Protein AF-0000000077152726 (afdb_homodimer)

Solvent-accessible surface area (backbone atoms only — not comparable to full-atom values): 45056 Å² total; per-residue (Å²): 130,84,81,87,76,88,81,65,41,64,75,87,70,64,60,64,58,38,46,31,37,26,36,18,49,18,48,16,18,47,33,14,46,52,42,18,42,53,53,71,42,47,50,39,32,34,18,53,47,80,69,77,20,60,60,42,39,70,39,42,46,21,32,32,38,37,67,26,73,54,36,36,68,71,53,45,87,61,44,48,67,58,54,42,49,39,49,34,57,55,3,69,67,52,33,34,62,68,39,37,52,54,49,44,69,38,24,28,56,40,53,54,54,35,40,78,50,69,33,58,50,68,27,74,41,32,35,34,55,52,94,57,69,30,15,27,14,27,74,85,38,45,31,27,13,48,52,47,41,52,25,50,50,53,43,36,58,75,67,66,49,47,34,28,48,46,21,34,74,76,37,64,35,55,50,95,86,51,36,37,45,26,35,30,34,41,39,92,89,43,74,49,72,32,36,17,55,23,40,34,38,16,41,32,25,34,51,47,19,64,67,62,38,36,73,52,36,54,91,52,57,84,52,55,39,52,43,49,78,78,22,51,26,63,38,47,53,40,38,43,76,66,50,37,25,75,34,58,68,62,27,60,35,44,37,37,47,18,33,59,89,55,94,60,46,40,71,50,48,54,38,49,39,25,42,31,29,43,53,26,41,63,60,16,38,65,81,68,34,74,50,42,42,47,69,58,43,25,51,50,42,62,66,64,74,51,98,35,35,32,41,40,39,19,41,63,34,46,75,68,30,49,53,51,58,55,41,41,72,74,65,53,52,46,74,12,78,39,63,54,54,30,19,60,75,71,67,28,35,39,70,35,33,50,52,36,44,52,52,49,36,51,18,28,75,66,72,47,31,81,90,55,65,50,87,64,39,51,89,34,57,60,82,41,68,46,30,38,36,33,63,25,31,60,22,33,55,44,31,35,16,22,33,30,50,50,77,66,16,38,28,18,24,82,85,68,42,70,38,48,39,35,29,37,21,33,39,21,26,22,39,56,34,21,69,30,71,51,65,22,44,62,57,27,37,12,44,39,35,6,31,41,30,13,48,44,46,44,36,52,65,72,66,66,118,132,82,78,89,76,87,81,65,40,63,76,88,69,66,60,64,58,38,46,30,37,28,36,17,47,19,48,16,18,47,33,14,47,52,42,18,42,54,53,70,42,48,48,41,33,35,18,54,48,80,71,79,19,59,61,42,39,70,37,41,48,22,33,32,37,38,66,26,73,54,38,34,69,71,54,44,88,64,46,48,68,58,53,44,50,40,49,33,57,55,3,70,68,52,33,34,63,66,40,37,50,55,48,45,69,38,24,26,57,40,52,54,53,37,38,77,49,67,34,57,52,68,28,73,40,34,35,34,56,51,96,57,70,28,15,26,14,27,73,86,38,46,33,29,14,49,51,45,40,52,25,50,52,54,42,35,56,74,67,66,48,47,35,28,47,45,20,34,75,76,37,64,35,54,49,95,87,51,35,36,45,26,36,31,35,41,39,92,90,43,74,50,70,33,36,17,54,23,40,35,38,17,40,32,24,35,51,47,20,63,66,61,38,37,72,52,36,54,92,54,55,84,51,54,37,50,44,48,80,78,22,52,26,61,38,47,53,40,37,43,75,66,48,37,25,76,33,56,67,64,27,59,37,46,37,37,46,18,33,59,89,57,93,61,45,42,71,50,48,53,38,49,38,25,43,30,28,43,51,26,43,62,62,15,36,64,81,68,34,76,51,43,43,46,69,58,44,24,51,51,42,61,66,63,74,50,99,36,36,32,41,40,39,19,41,64,34,46,74,70,30,48,52,50,58,57,42,41,72,74,65,52,52,47,72,12,80,38,64,53,53,32,19,62,74,71,66,28,36,38,68,35,33,51,51,37,45,53,52,48,33,50,17,32,77,65,70,49,30,80,89,55,64,51,86,64,39,50,88,34,58,61,81,41,68,44,32,37,35,32,62,25,31,59,21,33,54,45,31,35,17,20,34,32,50,50,76,64,15,38,27,20,23,83,84,71,41,72,39,50,39,37,28,38,22,33,40,21,26,21,40,57,33,22,69,30,71,50,64,21,45,63,56,28,37,11,44,39,35,6,31,42,30,14,48,44,48,45,37,52,66,70,66,66,117

Secondary structure (DSSP, 8-state):
-PPP---PPPGGG--SEEEEEEE--BHHHHHHHHHHHHTT--EEEE-SSSS-BGGGGG--S-EE-SS-HHHHHTT----HHHHHHHHHHHTTT-S-HHHHHHHHHHHHHHHHHHHHTT----EEE--TT-SS--EEE-TT---HHHHHHHHHHHHHHHHT--EE-S-EEEEEEE-TTS-EEEEEEEETTEEEEEEEEEEEE-----TT-HHHHHHH-GGGTT--B-S-TT-S-HHHHHHHHTTBPEE-TT-EEEEEEEE-SSSS-EE--THHHHTT-EEE-TTS---S-TTS-HHHHHHHHHHT-SS-EEEEEEHHHHTT-THHHHHHHTT--EEESSHHHHHHHHT--HHHHHHHHHHHHHHHHHT--TTT---SS-S--S-SSSEEEEEEEEEEEEE--EEEB-TT-EEEBTTS-EEEEEEE-GGGEESSSTTSPPTTHHHHHHHHHHHHHHHHHHHHHTT--/-PPP---PPPGGG--SEEEEEEE--BHHHHHHHHHHHHTT--EEEE-SSSS-BGGGGG--S-EE-SS-HHHHHTT----HHHHHHHHHHHTTT-S-HHHHHHHHHHHHHHHHHHHHTT----EEE--TT-SS--EEE-TT---HHHHHHHHHHHHHHHHT--EE-S-EEEEEEE-TTS-EEEEEEEETTEEEEEEEEEEEE-----TT-HHHHHHH-GGGTT--B-S-TT-S-HHHHHHHHTTBPEE-TT-EEEEEEEE-SSSS-EE--THHHHTT-EEE-TTS---S-TTS-HHHHHHHHHHT-SS-EEEEEEHHHHTT-THHHHHHHTT--EEESSHHHHHHHHT--HHHHHHHHHHHHHHHHHT--TTT---SS-S--S-SSSEEEEEEEEEEEEE--EEEB-TT-EEEBTTS-EEEEEEE-GGGEESSSTTSPPTTHHHHHHHHHHHHHHHHHHHHHTT--

Radius of gyration: 30.77 Å; Cα contacts (8 Å, |Δi|>4): 2423; chains: 2; bounding box: 74×89×62 Å

pLDDT: mean 97.27, std 4.06, range [39.5, 98.94]

Nearest PDB structures (foldseek):
  1ksu-assembly1_A  TM=9.769E-01  e=1.060E-60  Shewanella frigidimarina
  1q9i-assembly1_A  TM=9.826E-01  e=8.403E-60  Shewanella frigidimarina
  1p2e-assembly1_A  TM=9.762E-01  e=4.092E-59  Shewanella frigidimarina
  1d4c-assembly3_C  TM=9.212E-01  e=1.191E-55  Shewanella oneidensis
  1d4c-assembly2_B  TM=9.168E-01  e=5.134E-55  Shewanella oneidensis

Organism: Lactobacillus delbrueckii subsp. bulgaricus (strain ATCC 11842 / DSM 20081 / BCRC 10696 / JCM 1002 / NBRC 13953 / NCIMB 11778 / NCTC 12712 / WDCM 00102 / Lb 14) (NCBI:txid390333)

Foldseek 3Di:
DDPDDFDADDPVPADQEWQEEEEAQALLRLLLQLLLVVVPTQYAYEAQAPDHHFCLLQAFAAAFAAPAPLCVVVVHHGDLVLVLVLLCVLQVVQFPSQLQSLLHVCLRVLQVVLVVLVQHQNDWFDFFSHPDTGGTHDPQSGGRRNSSSSSSSVSCVVSVHHYHYSKDWQAFDADPVLATFWTWIQHPVGIDTHGYNFYEYAQAAQLQALPLCCVQPVVQSPFAEQGDNSRRLSSQVRQVVSFFDWPPSNQFAWAFFWFDPDPHIGDDHRRLVRQEKAKAAQQLAGFEQSRHFRVVNQVRQVVVVDQGIKIKAFVSSCSNRVVVVVCVVVPQKAKDQDLQRSSVVVNHNSVSNVVRLVLSLVCLVVCHNPPHGHNGSSPDGHDHDTMMMGGGHIGGYAGQMATEAGSLQFGAHPVRDGSHNYGYFARNHHRHRRSGRIRNSRSSRSNSVSSSPSVSSSCSSVVVD/DDDDDFDADDPVPADQEWQEEEEAQALLRLLLQLLLVVVPTQYAYEAQAPDHHFCLLQAFAAAFAAPAPLCVVVVHHGDLVLVLVLLCVLQVVQFPSQLSSLLHVCLRVLQVVLVVLVQHQNDWFDFFSHPDTGGTHDPQSGGRRNSSSSSSSVSCVVSVHHYHYSKDWQAFDADPVLATFWTWIQHPVGIDTHGYNFYEYAQAAQLQALVLCCVQPVVQSPFAEQGDNSRRLSSQVRQVVSFFDWPPSNQFAWAFFWFDPDPHIGDDHRRLVRQEKAKAAQQLAGFEQSRHFRVVNQVRQVVSVDQGIKIKAFPSSCSNRVVVVVCVVVPQKQKDQDLQRSSVVVNHNSVSNVVRLVLSLVCLVVCHDPPHGHNGSSPDGHDHDTMMMGGGHIGGYAGQMATEAGSLQFGAHPVRDGSHNYGYFARNHHRHRRSGRIRNSRSSRSNSVSSSPSVSSSCSSVVVD

InterPro domains:
  IPR003953 FAD-dependent oxidoreductase 2, FAD-binding domain [PF00890] (19-443)
  IPR010960 Flavocytochrome c [TIGR01813] (19-454)
  IPR027477 Succinate dehydrogenase/fumarate reductase flavoprotein, catalytic domain superfamily [G3DSA:3.90.700.10] (252-399)
  IPR027477 Succinate dehydrogenase/fumarate reductase flavoprotein, catalytic domain superfamily [SSF56425] (250-398)
  IPR036188 FAD/NAD(P)-binding domain superfamily [G3DSA:3.50.50.60] (18-457)
  IPR036188 FAD/NAD(P)-binding domain superfamily [SSF51905] (13-463)
  IPR050315 FAD-dependent oxidoreductase 2 [PTHR43400] (15-461)

Structure (mmCIF, N/CA/C/O backbone):
data_AF-0000000077152726-model_v1
#
loop_
_entity.id
_entity.type
_entity.pdbx_description
1 polymer 'Putative fumarate reductase (Flavoprotein)'
#
loop_
_atom_site.group_PDB
_atom_site.id
_atom_site.type_symbol
_atom_site.label_atom_id
_atom_site.label_alt_id
_atom_site.label_comp_id
_atom_site.label_asym_id
_atom_site.label_entity_id
_atom_site.label_seq_id
_atom_site.pdbx_PDB_ins_code
_atom_site.Cartn_x
_atom_site.Cartn_y
_atom_site.Cartn_z
_atom_site.occupancy
_atom_site.B_iso_or_equiv
_atom_site.auth_seq_id
_atom_site.auth_comp_id
_atom_site.auth_asym_id
_atom_site.auth_atom_id
_atom_site.pdbx_PDB_model_num
ATOM 1 N N . MET A 1 1 ? 2.008 -30.609 17.375 1 41.25 1 MET A N 1
ATOM 2 C CA . MET A 1 1 ? 0.814 -29.781 17.547 1 41.25 1 MET A CA 1
ATOM 3 C C . MET A 1 1 ? -0.25 -30.141 16.516 1 41.25 1 MET A C 1
ATOM 5 O O . MET A 1 1 ? 0.068 -30.422 15.359 1 41.25 1 MET A O 1
ATOM 9 N N . ALA A 1 2 ? -1.41 -30.234 16.922 1 55.06 2 ALA A N 1
ATOM 10 C CA . ALA A 1 2 ? -2.52 -30.734 16.109 1 55.06 2 ALA A CA 1
ATOM 11 C C . ALA A 1 2 ? -2.828 -29.781 14.953 1 55.06 2 ALA A C 1
ATOM 13 O O . ALA A 1 2 ? -2.805 -28.562 15.117 1 55.06 2 ALA A O 1
ATOM 14 N N . LYS A 1 3 ? -2.812 -30.344 13.57 1 79 3 LYS A N 1
ATOM 15 C CA . LYS A 1 3 ? -3.18 -29.578 12.375 1 79 3 LYS A CA 1
ATOM 16 C C . LYS A 1 3 ? -4.516 -28.875 12.562 1 79 3 LYS A C 1
ATOM 18 O O . LYS A 1 3 ? -5.453 -29.438 13.133 1 79 3 LYS A O 1
ATOM 23 N N . TYR A 1 4 ? -4.621 -27.656 12.234 1 91.62 4 TYR A N 1
ATOM 24 C CA . TYR A 1 4 ? -5.832 -26.859 12.352 1 91.62 4 TYR A CA 1
ATOM 25 C C . TYR A 1 4 ? -6.953 -27.438 11.5 1 91.62 4 TYR A C 1
ATOM 27 O O . TYR A 1 4 ? -6.727 -27.859 10.359 1 91.62 4 TYR A O 1
ATOM 35 N N . GLU A 1 5 ? -8.07 -27.609 12.164 1 93.62 5 GLU A N 1
ATOM 36 C CA . GLU A 1 5 ? -9.266 -28.047 11.453 1 93.62 5 GLU A CA 1
ATOM 37 C C . GLU A 1 5 ? -10.398 -27.031 11.617 1 93.62 5 GLU A C 1
ATOM 39 O O . GLU A 1 5 ? -10.844 -26.766 12.734 1 93.62 5 GLU A O 1
ATOM 44 N N . PHE A 1 6 ? -10.836 -26.484 10.555 1 96.88 6 PHE A N 1
ATOM 45 C CA . PHE A 1 6 ? -11.945 -25.547 10.555 1 96.88 6 PHE A CA 1
ATOM 46 C C . PHE A 1 6 ? -13.281 -26.281 10.594 1 96.88 6 PHE A C 1
ATOM 48 O O . PHE A 1 6 ? -13.492 -27.234 9.859 1 96.88 6 PHE A O 1
ATOM 55 N N . LYS A 1 7 ? -14.234 -25.844 11.539 1 95.31 7 LYS A N 1
ATOM 56 C CA . LYS A 1 7 ? -15.57 -26.422 11.609 1 95.31 7 LYS A CA 1
ATOM 57 C C . LYS A 1 7 ? -16.594 -25.531 10.906 1 95.31 7 LYS A C 1
ATOM 59 O O . LYS A 1 7 ? -16.906 -24.438 11.391 1 95.31 7 LYS A O 1
ATOM 64 N N . SER A 1 8 ? -17.047 -26 9.773 1 97.88 8 SER A N 1
ATOM 65 C CA . SER A 1 8 ? -18.094 -25.281 9.047 1 97.88 8 SER A CA 1
ATOM 66 C C . SER A 1 8 ? -19.359 -25.172 9.883 1 97.88 8 SER A C 1
ATOM 68 O O . SER A 1 8 ? -19.578 -25.938 10.82 1 97.88 8 SER A O 1
ATOM 70 N N . SER A 1 9 ? -20.188 -24.188 9.531 1 97.81 9 SER A N 1
ATOM 71 C CA . SER A 1 9 ? -21.453 -23.969 10.234 1 97.81 9 SER A CA 1
ATOM 72 C C . SER A 1 9 ? -22.516 -24.969 9.805 1 97.81 9 SER A C 1
ATOM 74 O O . SER A 1 9 ? -22.609 -25.312 8.625 1 97.81 9 SER A O 1
ATOM 76 N N . PRO A 1 10 ? -23.281 -25.438 10.852 1 96.5 10 PRO A N 1
ATOM 77 C CA . PRO A 1 10 ? -24.422 -26.281 10.469 1 96.5 10 PRO A CA 1
ATOM 78 C C . PRO A 1 10 ? -25.453 -25.547 9.617 1 96.5 10 PRO A C 1
ATOM 80 O O . PRO A 1 10 ? -25.719 -24.359 9.852 1 96.5 10 PRO A O 1
ATOM 83 N N . ILE A 1 11 ? -26 -26.25 8.688 1 96.5 11 ILE A N 1
ATOM 84 C CA . ILE A 1 11 ? -26.875 -25.688 7.684 1 96.5 11 ILE A CA 1
ATOM 85 C C . ILE A 1 11 ? -28.094 -25.047 8.367 1 96.5 11 ILE A C 1
ATOM 87 O O . ILE A 1 11 ? -28.672 -24.094 7.852 1 96.5 11 ILE A O 1
ATOM 91 N N . ASP A 1 12 ? -28.562 -25.453 9.508 1 95.31 12 ASP A N 1
ATOM 92 C CA . ASP A 1 12 ? -29.75 -24.984 10.211 1 95.31 12 ASP A CA 1
ATOM 93 C C . ASP A 1 12 ? -29.531 -23.578 10.773 1 95.31 12 ASP A C 1
ATOM 95 O O . ASP A 1 12 ? -30.484 -22.906 11.172 1 95.31 12 ASP A O 1
ATOM 99 N N . LEU A 1 13 ? -28.312 -23.125 10.742 1 96.56 13 LEU A N 1
ATOM 100 C CA . LEU A 1 13 ? -27.984 -21.812 11.305 1 96.56 13 LEU A CA 1
ATOM 101 C C . LEU A 1 13 ? -28.047 -20.734 10.227 1 96.56 13 LEU A C 1
ATOM 103 O O . LEU A 1 13 ? -27.812 -19.562 10.508 1 96.56 13 LEU A O 1
ATOM 107 N N . VAL A 1 14 ? -28.375 -21.141 9.039 1 97.94 14 VAL A N 1
ATOM 108 C CA . VAL A 1 14 ? -28.484 -20.156 7.965 1 97.94 14 VAL A CA 1
ATOM 109 C C . VAL A 1 14 ? -29.562 -19.125 8.32 1 97.94 14 VAL A C 1
ATOM 111 O O . VAL A 1 14 ? -30.703 -19.484 8.617 1 97.94 14 VAL A O 1
ATOM 114 N N . ASN A 1 15 ? -29.188 -17.828 8.344 1 97.56 15 ASN A N 1
ATOM 115 C CA . ASN A 1 15 ? -30.172 -16.75 8.516 1 97.56 15 ASN A CA 1
ATOM 116 C C . ASN A 1 15 ? -30.969 -16.516 7.238 1 97.56 15 ASN A C 1
ATOM 118 O O . ASN A 1 15 ? -30.484 -16.766 6.137 1 97.56 15 ASN A O 1
ATOM 122 N N . PRO A 1 16 ? -32.188 -16.062 7.395 1 97.69 16 PRO A N 1
ATOM 123 C CA . PRO A 1 16 ? -33 -15.781 6.215 1 97.69 16 PRO A CA 1
ATOM 124 C C . PRO A 1 16 ? -32.438 -14.664 5.34 1 97.69 16 PRO A C 1
ATOM 126 O O . PRO A 1 16 ? -32.812 -14.562 4.164 1 97.69 16 PRO A O 1
ATOM 129 N N . SER A 1 17 ? -31.641 -13.836 5.992 1 98.44 17 SER A N 1
ATOM 130 C CA . SER A 1 17 ? -31.109 -12.719 5.223 1 98.44 17 SER A CA 1
ATOM 131 C C . SER A 1 17 ? -29.734 -12.312 5.719 1 98.44 17 SER A C 1
ATOM 133 O O . SER A 1 17 ? -29.422 -12.445 6.906 1 98.44 17 SER A O 1
ATOM 135 N N . TYR A 1 18 ? -28.859 -11.852 4.871 1 98.69 18 TYR A N 1
ATOM 136 C CA . TYR A 1 18 ? -27.547 -11.258 5.113 1 98.69 18 TYR A CA 1
ATOM 137 C C . TYR A 1 18 ? -27.375 -9.961 4.328 1 98.69 18 TYR A C 1
ATOM 139 O O . TYR A 1 18 ? -28.141 -9.695 3.391 1 98.69 18 TYR A O 1
ATOM 147 N N . ASP A 1 19 ? -26.438 -9.047 4.773 1 98.56 19 ASP A N 1
ATOM 148 C CA . ASP A 1 19 ? -26.047 -7.941 3.904 1 98.56 19 ASP A CA 1
ATOM 149 C C . ASP A 1 19 ? -25.406 -8.453 2.615 1 98.56 19 ASP A C 1
ATOM 151 O O . ASP A 1 19 ? -25.75 -7.996 1.522 1 98.56 19 ASP A O 1
ATOM 155 N N . LEU A 1 20 ? -24.516 -9.453 2.799 1 98.25 20 LEU A N 1
ATOM 156 C CA . LEU A 1 20 ? -23.719 -9.969 1.7 1 98.25 20 LEU A CA 1
ATOM 157 C C . LEU A 1 20 ? -23.594 -11.492 1.784 1 98.25 20 LEU A C 1
ATOM 159 O O . LEU A 1 20 ? -23.391 -12.047 2.867 1 98.25 20 LEU A O 1
ATOM 163 N N . VAL A 1 21 ? -23.688 -12.141 0.651 1 98.88 21 VAL A N 1
ATOM 164 C CA . VAL A 1 21 ? -23.406 -13.57 0.548 1 98.88 21 VAL A CA 1
ATOM 165 C C . VAL A 1 21 ? -22.234 -13.805 -0.403 1 98.88 21 VAL A C 1
ATOM 167 O O . VAL A 1 21 ? -22.141 -13.156 -1.446 1 98.88 21 VAL A O 1
ATOM 170 N N . VAL A 1 22 ? -21.328 -14.633 -0.011 1 98.94 22 VAL A N 1
ATOM 171 C CA . VAL A 1 22 ? -20.188 -15.023 -0.832 1 98.94 22 VAL A CA 1
ATOM 172 C C . VAL A 1 22 ? -20.344 -16.484 -1.258 1 98.94 22 VAL A C 1
ATOM 174 O O . VAL A 1 22 ? -20.625 -17.359 -0.427 1 98.94 22 VAL A O 1
ATOM 177 N N . ILE A 1 23 ? -20.234 -16.75 -2.551 1 98.94 23 ILE A N 1
ATOM 178 C CA . ILE A 1 23 ? -20.328 -18.109 -3.068 1 98.94 23 ILE A CA 1
ATOM 179 C C . ILE A 1 23 ? -18.938 -18.625 -3.428 1 98.94 23 ILE A C 1
ATOM 181 O O . ILE A 1 23 ? -18.344 -18.203 -4.426 1 98.94 23 ILE A O 1
ATOM 185 N N . GLY A 1 24 ? -18.438 -19.594 -2.684 1 98.81 24 GLY A N 1
ATOM 186 C CA . GLY A 1 24 ? -17.094 -20.141 -2.824 1 98.81 24 GLY A CA 1
ATOM 187 C C . GLY A 1 24 ? -16.203 -19.812 -1.648 1 98.81 24 GLY A C 1
ATOM 188 O O . GLY A 1 24 ? -16.109 -18.656 -1.232 1 98.81 24 GLY A O 1
ATOM 189 N N . ALA A 1 25 ? -15.555 -20.844 -1.121 1 98.75 25 ALA A N 1
ATOM 190 C CA . ALA A 1 25 ? -14.727 -20.672 0.074 1 98.75 25 ALA A CA 1
ATOM 191 C C . ALA A 1 25 ? -13.25 -20.859 -0.25 1 98.75 25 ALA A C 1
ATOM 193 O O . ALA A 1 25 ? -12.5 -21.438 0.542 1 98.75 25 ALA A O 1
ATOM 194 N N . GLY A 1 26 ? -12.836 -20.484 -1.493 1 98.62 26 GLY A N 1
ATOM 195 C CA . GLY A 1 26 ? -11.422 -20.344 -1.805 1 98.62 26 GLY A CA 1
ATOM 196 C C . GLY A 1 26 ? -10.82 -19.062 -1.283 1 98.62 26 GLY A C 1
ATOM 197 O O . GLY A 1 26 ? -11.406 -18.391 -0.434 1 98.62 26 GLY A O 1
ATOM 198 N N . GLY A 1 27 ? -9.617 -18.766 -1.74 1 98.69 27 GLY A N 1
ATOM 199 C CA . GLY A 1 27 ? -8.922 -17.562 -1.285 1 98.69 27 GLY A CA 1
ATOM 200 C C . GLY A 1 27 ? -9.703 -16.281 -1.547 1 98.69 27 GLY A C 1
ATOM 201 O O . GLY A 1 27 ? -9.734 -15.391 -0.699 1 98.69 27 GLY A O 1
ATOM 202 N N . THR A 1 28 ? -10.328 -16.172 -2.725 1 98.88 28 THR A N 1
ATOM 203 C CA . THR A 1 28 ? -11.094 -14.992 -3.096 1 98.88 28 THR A CA 1
ATOM 204 C C . THR A 1 28 ? -12.273 -14.797 -2.154 1 98.88 28 THR A C 1
ATOM 206 O O . THR A 1 28 ? -12.469 -13.703 -1.616 1 98.88 28 THR A O 1
ATOM 209 N N . GLY A 1 29 ? -13.031 -15.859 -1.979 1 98.94 29 GLY A N 1
ATOM 210 C CA . GLY A 1 29 ? -14.227 -15.766 -1.161 1 98.94 29 GLY A CA 1
ATOM 211 C C . GLY A 1 29 ? -13.93 -15.461 0.295 1 98.94 29 GLY A C 1
ATOM 212 O O . GLY A 1 29 ? -14.594 -14.617 0.904 1 98.94 29 GLY A O 1
ATOM 213 N N . LEU A 1 30 ? -12.969 -16.156 0.857 1 98.94 30 LEU A N 1
ATOM 214 C CA . LEU A 1 30 ? -12.625 -15.945 2.26 1 98.94 30 LEU A CA 1
ATOM 215 C C . LEU A 1 30 ? -12.07 -14.547 2.482 1 98.94 30 LEU A C 1
ATOM 217 O O . LEU A 1 30 ? -12.375 -13.906 3.492 1 98.94 30 LEU A O 1
ATOM 221 N N . SER A 1 31 ? -11.242 -14.031 1.555 1 98.88 31 SER A N 1
ATOM 222 C CA . SER A 1 31 ? -10.734 -12.664 1.641 1 98.88 31 SER A CA 1
ATOM 223 C C . SER A 1 31 ? -11.875 -11.656 1.563 1 98.88 31 SER A C 1
ATOM 225 O O . SER A 1 31 ? -11.891 -10.672 2.312 1 98.88 31 SER A O 1
ATOM 227 N N . ALA A 1 32 ? -12.789 -11.867 0.612 1 98.94 32 ALA A N 1
ATOM 228 C CA . ALA A 1 32 ? -13.938 -10.969 0.455 1 98.94 32 ALA A CA 1
ATOM 229 C C . ALA A 1 32 ? -14.773 -10.922 1.731 1 98.94 32 ALA A C 1
ATOM 231 O O . ALA A 1 32 ? -15.18 -9.844 2.176 1 98.94 32 ALA A O 1
ATOM 232 N N . ALA A 1 33 ? -15.031 -12.109 2.305 1 98.94 33 ALA A N 1
ATOM 233 C CA . ALA A 1 33 ? -15.852 -12.211 3.508 1 98.94 33 ALA A CA 1
ATOM 234 C C . ALA A 1 33 ? -15.211 -11.477 4.68 1 98.94 33 ALA A C 1
ATOM 236 O O . ALA A 1 33 ? -15.875 -10.727 5.395 1 98.94 33 ALA A O 1
ATOM 237 N N . LEU A 1 34 ? -13.93 -11.719 4.879 1 98.75 34 LEU A N 1
ATOM 238 C CA . LEU A 1 34 ? -13.211 -11.086 5.977 1 98.75 34 LEU A CA 1
ATOM 239 C C . LEU A 1 34 ? -13.195 -9.57 5.805 1 98.75 34 LEU A C 1
ATOM 241 O O . LEU A 1 34 ? -13.398 -8.828 6.77 1 98.75 34 LEU A O 1
ATOM 245 N N . GLN A 1 35 ? -12.883 -9.086 4.566 1 98.69 35 GLN A N 1
ATOM 246 C CA . GLN A 1 35 ? -12.859 -7.652 4.289 1 98.69 35 GLN A CA 1
ATOM 247 C C . GLN A 1 35 ? -14.227 -7.02 4.531 1 98.69 35 GLN A C 1
ATOM 249 O O . GLN A 1 35 ? -14.32 -5.934 5.105 1 98.69 35 GLN A O 1
ATOM 254 N N . ALA A 1 36 ? -15.281 -7.656 4.043 1 98.69 36 ALA A N 1
ATOM 255 C CA . ALA A 1 36 ? -16.641 -7.152 4.25 1 98.69 36 ALA A CA 1
ATOM 256 C C . ALA A 1 36 ? -16.984 -7.098 5.734 1 98.69 36 ALA A C 1
ATOM 258 O O . ALA A 1 36 ? -17.594 -6.133 6.199 1 98.69 36 ALA A O 1
ATOM 259 N N . HIS A 1 37 ? -16.641 -8.18 6.441 1 98.44 37 HIS A N 1
ATOM 260 C CA . HIS A 1 37 ? -16.859 -8.227 7.879 1 98.44 37 HIS A CA 1
ATOM 261 C C . HIS A 1 37 ? -16.172 -7.074 8.586 1 98.44 37 HIS A C 1
ATOM 263 O O . HIS A 1 37 ? -16.734 -6.453 9.484 1 98.44 37 HIS A O 1
ATOM 269 N N . GLU A 1 38 ? -14.93 -6.797 8.211 1 97.31 38 GLU A N 1
ATOM 270 C CA . GLU A 1 38 ? -14.148 -5.691 8.758 1 97.31 38 GLU A CA 1
ATOM 271 C C . GLU A 1 38 ? -14.883 -4.363 8.594 1 97.31 38 GLU A C 1
ATOM 273 O O . GLU A 1 38 ? -14.75 -3.471 9.43 1 97.31 38 GLU A O 1
ATOM 278 N N . LEU A 1 39 ? -15.672 -4.246 7.57 1 97.81 39 LEU A N 1
ATOM 279 C CA . LEU A 1 39 ? -16.406 -3.021 7.258 1 97.81 39 LEU A CA 1
ATOM 280 C C . LEU A 1 39 ? -17.797 -3.053 7.867 1 97.81 39 LEU A C 1
ATOM 282 O O . LEU A 1 39 ? -18.625 -2.188 7.57 1 97.81 39 LEU A O 1
ATOM 286 N N . GLY A 1 40 ? -18.172 -4.094 8.641 1 97.56 40 GLY A N 1
ATOM 287 C CA . GLY A 1 40 ? -19.359 -4.117 9.453 1 97.56 40 GLY A CA 1
ATOM 288 C C . GLY A 1 40 ? -20.531 -4.824 8.781 1 97.56 40 GLY A C 1
ATOM 289 O O . GLY A 1 40 ? -21.641 -4.836 9.312 1 97.56 40 GLY A O 1
ATOM 290 N N . ALA A 1 41 ? -20.297 -5.461 7.648 1 98.06 41 ALA A N 1
ATOM 291 C CA . ALA A 1 41 ? -21.391 -6.137 6.934 1 98.06 41 ALA A CA 1
ATOM 292 C C . ALA A 1 41 ? -21.672 -7.504 7.547 1 98.06 41 ALA A C 1
ATOM 294 O O . ALA A 1 41 ? -20.75 -8.211 7.969 1 98.06 41 ALA A O 1
ATOM 295 N N . SER A 1 42 ? -22.922 -7.879 7.625 1 98.44 42 SER A N 1
ATOM 296 C CA . SER A 1 42 ? -23.281 -9.266 7.891 1 98.44 42 SER A CA 1
ATOM 297 C C . SER A 1 42 ? -23.047 -10.148 6.664 1 98.44 42 SER A C 1
ATOM 299 O O . SER A 1 42 ? -23.672 -9.945 5.621 1 98.44 42 SER A O 1
ATOM 301 N N . VAL A 1 43 ? -22.172 -11.148 6.797 1 98.69 43 VAL A N 1
ATOM 302 C CA . VAL A 1 43 ? -21.734 -11.906 5.625 1 98.69 43 VAL A CA 1
ATOM 303 C C . VAL A 1 43 ? -21.781 -13.398 5.934 1 98.69 43 VAL A C 1
ATOM 305 O O . VAL A 1 43 ? -21.531 -13.812 7.07 1 98.69 43 VAL A O 1
ATOM 308 N N . ALA A 1 44 ? -22.094 -14.227 4.945 1 98.88 44 ALA A N 1
ATOM 309 C CA . ALA A 1 44 ? -22 -15.68 4.996 1 98.88 44 ALA A CA 1
ATOM 310 C C . ALA A 1 44 ? -21.359 -16.234 3.734 1 98.88 44 ALA A C 1
ATOM 312 O O . ALA A 1 44 ? -21.516 -15.672 2.648 1 98.88 44 ALA A O 1
ATOM 313 N N . VAL A 1 45 ? -20.656 -17.328 3.898 1 98.94 45 VAL A N 1
ATOM 314 C CA . VAL A 1 45 ? -20 -17.984 2.777 1 98.94 45 VAL A CA 1
ATOM 315 C C . VAL A 1 45 ? -20.656 -19.344 2.52 1 98.94 45 VAL A C 1
ATOM 317 O O . VAL A 1 45 ? -20.875 -20.125 3.449 1 98.94 45 VAL A O 1
ATOM 320 N N . PHE A 1 46 ? -21 -19.594 1.31 1 98.88 46 PHE A N 1
ATOM 321 C CA . PHE A 1 46 ? -21.578 -20.875 0.894 1 98.88 46 PHE A CA 1
ATOM 322 C C . PHE A 1 46 ? -20.609 -21.625 -0.016 1 98.88 46 PHE A C 1
ATOM 324 O O . PHE A 1 46 ? -20.094 -21.062 -0.989 1 98.88 46 PHE A O 1
ATOM 331 N N . GLU A 1 47 ? -20.297 -22.875 0.282 1 98.81 47 GLU A N 1
ATOM 332 C CA . GLU A 1 47 ? -19.359 -23.734 -0.438 1 98.81 47 GLU A CA 1
ATOM 333 C C . GLU A 1 47 ? -20 -25.078 -0.755 1 98.81 47 GLU A C 1
ATOM 335 O O . GLU A 1 47 ? -20.5 -25.766 0.14 1 98.81 47 GLU A O 1
ATOM 340 N N . LYS A 1 48 ? -19.953 -25.406 -2.053 1 98.56 48 LYS A N 1
ATOM 341 C CA . LYS A 1 48 ? -20.594 -26.656 -2.447 1 98.56 48 LYS A CA 1
ATOM 342 C C . LYS A 1 48 ? -19.797 -27.859 -1.993 1 98.56 48 LYS A C 1
ATOM 344 O O . LYS A 1 48 ? -20.359 -28.922 -1.704 1 98.56 48 LYS A O 1
ATOM 349 N N . ASN A 1 49 ? -18.469 -27.766 -1.95 1 98 49 ASN A N 1
ATOM 350 C CA . ASN A 1 49 ? -17.594 -28.875 -1.591 1 98 49 ASN A CA 1
ATOM 351 C C . ASN A 1 49 ? -17.609 -29.141 -0.087 1 98 49 ASN A C 1
ATOM 353 O O . ASN A 1 49 ? -17.953 -28.266 0.699 1 98 49 ASN A O 1
ATOM 357 N N . GLU A 1 50 ? -17.25 -30.344 0.277 1 97 50 GLU A N 1
ATOM 358 C CA . GLU A 1 50 ? -17.062 -30.688 1.685 1 97 50 GLU A CA 1
ATOM 359 C C . GLU A 1 50 ? -15.812 -30.016 2.25 1 97 50 GLU A C 1
ATOM 361 O O . GLU A 1 50 ? -15.867 -29.406 3.324 1 97 50 GLU A O 1
ATOM 366 N N . VAL A 1 51 ? -14.75 -30.141 1.431 1 96.75 51 VAL A N 1
ATOM 367 C CA . VAL A 1 51 ? -13.477 -29.547 1.832 1 96.75 51 VAL A CA 1
ATOM 368 C C . VAL A 1 51 ? -13.391 -28.109 1.329 1 96.75 51 VAL A C 1
ATOM 370 O O . VAL A 1 51 ? -13.812 -27.812 0.208 1 96.75 51 VAL A O 1
ATOM 373 N N . LEU A 1 52 ? -12.844 -27.234 2.176 1 97.94 52 LEU A N 1
ATOM 374 C CA . LEU A 1 52 ? -12.758 -25.812 1.865 1 97.94 52 LEU A CA 1
ATOM 375 C C . LEU A 1 52 ? -11.406 -25.469 1.242 1 97.94 52 LEU A C 1
ATOM 377 O O . LEU A 1 52 ? -10.477 -26.281 1.294 1 97.94 52 LEU A O 1
ATOM 381 N N . GLY A 1 53 ? -11.336 -24.297 0.584 1 97.75 53 GLY A N 1
ATOM 382 C CA . GLY A 1 53 ? -10.062 -23.766 0.114 1 97.75 53 GLY A CA 1
ATOM 383 C C . GLY A 1 53 ? -9.961 -23.734 -1.399 1 97.75 53 GLY A C 1
ATOM 384 O O . GLY A 1 53 ? -9.164 -22.969 -1.95 1 97.75 53 GLY A O 1
ATOM 385 N N . GLY A 1 54 ? -10.734 -24.594 -2.088 1 97 54 GLY A N 1
ATOM 386 C CA . GLY A 1 54 ? -10.719 -24.594 -3.543 1 97 54 GLY A CA 1
ATOM 387 C C . GLY A 1 54 ? -9.336 -24.766 -4.125 1 97 54 GLY A C 1
ATOM 388 O O . GLY A 1 54 ? -8.484 -25.438 -3.527 1 97 54 GLY A O 1
ATOM 389 N N . ASN A 1 55 ? -9.102 -24.266 -5.367 1 97.69 55 ASN A N 1
ATOM 390 C CA . ASN A 1 55 ? -7.82 -24.375 -6.051 1 97.69 55 ASN A CA 1
ATOM 391 C C . ASN A 1 55 ? -6.73 -23.594 -5.316 1 97.69 55 ASN A C 1
ATOM 393 O O . ASN A 1 55 ? -5.543 -23.891 -5.457 1 97.69 55 ASN A O 1
ATOM 397 N N . THR A 1 56 ? -7.125 -22.562 -4.531 1 98.12 56 THR A N 1
ATOM 398 C CA . THR A 1 56 ? -6.137 -21.781 -3.789 1 98.12 56 THR A CA 1
ATOM 399 C C . THR A 1 56 ? -5.297 -22.688 -2.898 1 98.12 56 THR A C 1
ATOM 401 O O . THR A 1 56 ? -4.086 -22.484 -2.764 1 98.12 56 THR A O 1
ATOM 404 N N . SER A 1 57 ? -5.906 -23.703 -2.316 1 96.44 57 SER A N 1
ATOM 405 C CA . SER A 1 57 ? -5.223 -24.594 -1.388 1 96.44 57 SER A CA 1
ATOM 406 C C . SER A 1 57 ? -4.125 -25.391 -2.088 1 96.44 57 SER A C 1
ATOM 408 O O . SER A 1 57 ? -3.223 -25.922 -1.437 1 96.44 57 SER A O 1
ATOM 410 N N . LYS A 1 58 ? -4.156 -25.422 -3.398 1 94.81 58 LYS A N 1
ATOM 411 C CA . LYS A 1 58 ? -3.217 -26.219 -4.168 1 94.81 58 LYS A CA 1
ATOM 412 C C . LYS A 1 58 ? -2.033 -25.391 -4.648 1 94.81 58 LYS A C 1
ATOM 414 O O . LYS A 1 58 ? -1.074 -25.922 -5.207 1 94.81 58 LYS A O 1
ATOM 419 N N . ALA A 1 59 ? -2.105 -24.047 -4.426 1 95.12 59 ALA A N 1
ATOM 420 C CA . ALA A 1 59 ? -1.012 -23.172 -4.836 1 95.12 59 ALA A CA 1
ATOM 421 C C . ALA A 1 59 ? 0.251 -23.453 -4.027 1 95.12 59 ALA A C 1
ATOM 423 O O . ALA A 1 59 ? 0.177 -23.766 -2.836 1 95.12 59 ALA A O 1
ATOM 424 N N . SER A 1 60 ? 1.379 -23.312 -4.684 1 92.88 60 SER A N 1
ATOM 425 C CA . SER A 1 60 ? 2.59 -23.75 -3.998 1 92.88 60 SER A CA 1
ATOM 426 C C . SER A 1 60 ? 3.66 -22.672 -4.012 1 92.88 60 SER A C 1
ATOM 428 O O . SER A 1 60 ? 4.516 -22.609 -3.127 1 92.88 60 SER A O 1
ATOM 430 N N . SER A 1 61 ? 3.666 -21.75 -4.941 1 93.69 61 SER A N 1
ATOM 431 C CA . SER A 1 61 ? 4.875 -20.969 -5.191 1 93.69 61 SER A CA 1
ATOM 432 C C . SER A 1 61 ? 4.852 -19.656 -4.414 1 93.69 61 SER A C 1
ATOM 434 O O . SER A 1 61 ? 5.793 -19.344 -3.684 1 93.69 61 SER A O 1
ATOM 436 N N . GLY A 1 62 ? 3.838 -18.844 -4.664 1 97.69 62 GLY A N 1
ATOM 437 C CA . GLY A 1 62 ? 3.824 -17.578 -3.941 1 97.69 62 GLY A CA 1
ATOM 438 C C . GLY A 1 62 ? 2.805 -16.594 -4.48 1 97.69 62 GLY A C 1
ATOM 439 O O . GLY A 1 62 ? 2.051 -16.906 -5.402 1 97.69 62 GLY A O 1
ATOM 440 N N . MET A 1 63 ? 2.721 -15.398 -3.842 1 98.69 63 MET A N 1
ATOM 441 C CA . MET A 1 63 ? 1.838 -14.281 -4.176 1 98.69 63 MET A CA 1
ATOM 442 C C . MET A 1 63 ? 2.637 -13.094 -4.695 1 98.69 63 MET A C 1
ATOM 444 O O . MET A 1 63 ? 3.414 -12.492 -3.951 1 98.69 63 MET A O 1
ATOM 448 N N . ASN A 1 64 ? 2.436 -12.766 -5.945 1 98.81 64 ASN A N 1
ATOM 449 C CA . ASN A 1 64 ? 3.254 -11.703 -6.527 1 98.81 64 ASN A CA 1
ATOM 450 C C . ASN A 1 64 ? 2.826 -10.328 -6.027 1 98.81 64 ASN A C 1
ATOM 452 O O . ASN A 1 64 ? 1.634 -10.07 -5.848 1 98.81 64 ASN A O 1
ATOM 456 N N . ALA A 1 65 ? 3.742 -9.453 -5.805 1 98.75 65 ALA A N 1
ATOM 457 C CA . ALA A 1 65 ? 3.588 -8.023 -5.57 1 98.75 65 ALA A CA 1
ATOM 458 C C . ALA A 1 65 ? 4.887 -7.277 -5.863 1 98.75 65 ALA A C 1
ATOM 460 O O . ALA A 1 65 ? 5.965 -7.875 -5.875 1 98.75 65 ALA A O 1
ATOM 461 N N . ALA A 1 66 ? 4.793 -6.043 -6.234 1 98.56 66 ALA A N 1
ATOM 462 C CA . ALA A 1 66 ? 5.949 -5.164 -6.402 1 98.56 66 ALA A CA 1
ATOM 463 C C . ALA A 1 66 ? 5.922 -4.023 -5.387 1 98.56 66 ALA A C 1
ATOM 465 O O . ALA A 1 66 ? 4.848 -3.596 -4.957 1 98.56 66 ALA A O 1
ATOM 466 N N . GLU A 1 67 ? 7.082 -3.516 -5 1 98.12 67 GLU A N 1
ATOM 467 C CA . GLU A 1 67 ? 7.273 -2.424 -4.047 1 98.12 67 GLU A CA 1
ATOM 468 C C . GLU A 1 67 ? 6.684 -2.77 -2.684 1 98.12 67 GLU A C 1
ATOM 470 O O . GLU A 1 67 ? 6.082 -1.916 -2.025 1 98.12 67 GLU A O 1
ATOM 475 N N . SER A 1 68 ? 6.762 -4.086 -2.359 1 98.19 68 SER A N 1
ATOM 476 C CA . SER A 1 68 ? 6.293 -4.5 -1.04 1 98.19 68 SER A CA 1
ATOM 477 C C . SER A 1 68 ? 7.344 -4.219 0.03 1 98.19 68 SER A C 1
ATOM 479 O O . SER A 1 68 ? 8.539 -4.125 -0.271 1 98.19 68 SER A O 1
ATOM 481 N N . LEU A 1 69 ? 6.934 -4.051 1.252 1 97.56 69 LEU A N 1
ATOM 482 C CA . LEU A 1 69 ? 7.855 -3.883 2.371 1 97.56 69 LEU A CA 1
ATOM 483 C C . LEU A 1 69 ? 8.781 -5.086 2.5 1 97.56 69 LEU A C 1
ATOM 485 O O . LEU A 1 69 ? 9.945 -4.941 2.891 1 97.56 69 LEU A O 1
ATOM 489 N N . VAL A 1 70 ? 8.289 -6.277 2.123 1 98 70 VAL A N 1
ATOM 490 C CA . VAL A 1 70 ? 9.055 -7.52 2.18 1 98 70 VAL A CA 1
ATOM 491 C C . VAL A 1 70 ? 10.195 -7.469 1.168 1 98 70 VAL A C 1
ATOM 493 O O . VAL A 1 70 ? 11.32 -7.875 1.472 1 98 70 VAL A O 1
ATOM 496 N N . GLN A 1 71 ? 9.898 -7.004 -0.06 1 98.12 71 GLN A N 1
ATOM 497 C CA . GLN A 1 71 ? 10.953 -6.871 -1.062 1 98.12 71 GLN A CA 1
ATOM 498 C C . GLN A 1 71 ? 12.086 -5.98 -0.554 1 98.12 71 GLN A C 1
ATOM 500 O O . GLN A 1 71 ? 13.258 -6.336 -0.672 1 98.12 71 GLN A O 1
ATOM 505 N N . PHE A 1 72 ? 11.727 -4.828 -0.006 1 96.5 72 PHE A N 1
ATOM 506 C CA . PHE A 1 72 ? 12.734 -3.896 0.482 1 96.5 72 PHE A CA 1
ATOM 507 C C . PHE A 1 72 ? 13.562 -4.527 1.595 1 96.5 72 PHE A C 1
ATOM 509 O O . PHE A 1 72 ? 14.781 -4.352 1.646 1 96.5 72 PHE A O 1
ATOM 516 N N . LYS A 1 73 ? 12.93 -5.258 2.49 1 95.62 73 LYS A N 1
ATOM 517 C CA . LYS A 1 73 ? 13.625 -5.934 3.58 1 95.62 73 LYS A CA 1
ATOM 518 C C . LYS A 1 73 ? 14.625 -6.961 3.043 1 95.62 73 LYS A C 1
ATOM 520 O O . LYS A 1 73 ? 15.633 -7.25 3.689 1 95.62 73 LYS A O 1
ATOM 525 N N . HIS A 1 74 ? 14.32 -7.547 1.87 1 96.69 74 HIS A N 1
ATOM 526 C CA . HIS A 1 74 ? 15.211 -8.516 1.237 1 96.69 74 HIS A CA 1
ATOM 527 C C . HIS A 1 74 ? 16.219 -7.82 0.319 1 96.69 74 HIS A C 1
ATOM 529 O O . HIS A 1 74 ? 16.938 -8.484 -0.42 1 96.69 74 HIS A O 1
ATOM 535 N N . GLY A 1 75 ? 16.234 -6.461 0.344 1 96.06 75 GLY A N 1
ATOM 536 C CA . GLY A 1 75 ? 17.172 -5.688 -0.449 1 96.06 75 GLY A CA 1
ATOM 537 C C . GLY A 1 75 ? 16.781 -5.59 -1.912 1 96.06 75 GLY A C 1
ATOM 538 O O . GLY A 1 75 ? 17.609 -5.242 -2.758 1 96.06 75 GLY A O 1
ATOM 539 N N . ILE A 1 76 ? 15.539 -5.941 -2.217 1 96.69 76 ILE A N 1
ATOM 540 C CA . ILE A 1 76 ? 15.086 -5.922 -3.604 1 96.69 76 ILE A CA 1
ATOM 541 C C . ILE A 1 76 ? 14.383 -4.602 -3.898 1 96.69 76 ILE A C 1
ATOM 543 O O . ILE A 1 76 ? 13.406 -4.246 -3.227 1 96.69 76 ILE A O 1
ATOM 547 N N . ILE A 1 77 ? 14.875 -3.791 -4.82 1 97.31 77 ILE A N 1
ATOM 548 C CA . ILE A 1 77 ? 14.234 -2.572 -5.309 1 97.31 77 ILE A CA 1
ATOM 549 C C . ILE A 1 77 ? 13.461 -2.875 -6.586 1 97.31 77 ILE A C 1
ATOM 551 O O . ILE A 1 77 ? 14.047 -3.236 -7.609 1 97.31 77 ILE A O 1
ATOM 555 N N . ASP A 1 78 ? 12.18 -2.869 -6.551 1 96.62 78 ASP A N 1
ATOM 556 C CA . ASP A 1 78 ? 11.266 -3.143 -7.652 1 96.62 78 ASP A CA 1
ATOM 557 C C . ASP A 1 78 ? 10.398 -1.925 -7.961 1 96.62 78 ASP A C 1
ATOM 559 O O . ASP A 1 78 ? 10.539 -0.877 -7.328 1 96.62 78 ASP A O 1
ATOM 563 N N . ASN A 1 79 ? 9.617 -1.942 -9 1 95.25 79 ASN A N 1
ATOM 564 C CA . ASN A 1 79 ? 8.664 -0.878 -9.289 1 95.25 79 ASN A CA 1
ATOM 565 C C . ASN A 1 79 ? 7.371 -1.43 -9.891 1 95.25 79 ASN A C 1
ATOM 567 O O . ASN A 1 79 ? 7.402 -2.404 -10.641 1 95.25 79 ASN A O 1
ATOM 571 N N . LYS A 1 80 ? 6.301 -0.843 -9.578 1 97.75 80 LYS A N 1
ATOM 572 C CA . LYS A 1 80 ? 4.965 -1.238 -10.008 1 97.75 80 LYS A CA 1
ATOM 573 C C . LYS A 1 80 ? 4.844 -1.187 -11.531 1 97.75 80 LYS A C 1
ATOM 575 O O . LYS A 1 80 ? 4.148 -2.01 -12.133 1 97.75 80 LYS A O 1
ATOM 580 N N . ALA A 1 81 ? 5.504 -0.264 -12.164 1 97.38 81 ALA A N 1
ATOM 581 C CA . ALA A 1 81 ? 5.438 -0.12 -13.617 1 97.38 81 ALA A CA 1
ATOM 582 C C . ALA A 1 81 ? 6.016 -1.347 -14.32 1 97.38 81 ALA A C 1
ATOM 584 O O . ALA A 1 81 ? 5.469 -1.815 -15.32 1 97.38 81 ALA A O 1
ATOM 585 N N . ASP A 1 82 ? 7.191 -1.848 -13.82 1 97.5 82 ASP A N 1
ATOM 586 C CA . ASP A 1 82 ? 7.777 -3.057 -14.391 1 97.5 82 ASP A CA 1
ATOM 587 C C . ASP A 1 82 ? 6.859 -4.262 -14.188 1 97.5 82 ASP A C 1
ATOM 589 O O . ASP A 1 82 ? 6.684 -5.074 -15.094 1 97.5 82 ASP A O 1
ATOM 593 N N . PHE A 1 83 ? 6.336 -4.375 -12.992 1 98.62 83 PHE A N 1
ATOM 594 C CA . PHE A 1 83 ? 5.398 -5.453 -12.711 1 98.62 83 PHE A CA 1
ATOM 595 C C . PHE A 1 83 ? 4.215 -5.41 -13.672 1 98.62 83 PHE A C 1
ATOM 597 O O . PHE A 1 83 ? 3.82 -6.438 -14.227 1 98.62 83 PHE A O 1
ATOM 604 N N . TYR A 1 84 ? 3.631 -4.199 -13.875 1 98.75 84 TYR A N 1
ATOM 605 C CA . TYR A 1 84 ? 2.539 -3.988 -14.82 1 98.75 84 TYR A CA 1
ATOM 606 C C . TYR A 1 84 ? 2.943 -4.414 -16.234 1 98.75 84 TYR A C 1
ATOM 608 O O . TYR A 1 84 ? 2.246 -5.211 -16.859 1 98.75 84 TYR A O 1
ATOM 616 N N . GLN A 1 85 ? 4.07 -3.984 -16.703 1 98.56 85 GLN A N 1
ATOM 617 C CA . GLN A 1 85 ? 4.504 -4.219 -18.078 1 98.56 85 GLN A CA 1
ATOM 618 C C . GLN A 1 85 ? 4.805 -5.695 -18.312 1 98.56 85 GLN A C 1
ATOM 620 O O . GLN A 1 85 ? 4.477 -6.242 -19.359 1 98.56 85 GLN A O 1
ATOM 625 N N . GLU A 1 86 ? 5.445 -6.32 -17.375 1 97.69 86 GLU A N 1
ATOM 626 C CA . GLU A 1 86 ? 5.781 -7.734 -17.516 1 97.69 86 GLU A CA 1
ATOM 627 C C . GLU A 1 86 ? 4.527 -8.602 -17.516 1 97.69 86 GLU A C 1
ATOM 629 O O . GLU A 1 86 ? 4.453 -9.602 -18.234 1 97.69 86 GLU A O 1
ATOM 634 N N . THR A 1 87 ? 3.529 -8.25 -16.688 1 98.5 87 THR A N 1
ATOM 635 C CA . THR A 1 87 ? 2.266 -8.977 -16.672 1 98.5 87 THR A CA 1
ATOM 636 C C . THR A 1 87 ? 1.51 -8.758 -17.984 1 98.5 87 THR A C 1
ATOM 638 O O . THR A 1 87 ? 0.93 -9.688 -18.531 1 98.5 87 THR A O 1
ATOM 641 N N . LEU A 1 88 ? 1.496 -7.477 -18.453 1 98.56 88 LEU A N 1
ATOM 642 C CA . LEU A 1 88 ? 0.847 -7.141 -19.719 1 98.56 88 LEU A CA 1
ATOM 643 C C . LEU A 1 88 ? 1.469 -7.918 -20.875 1 98.56 88 LEU A C 1
ATOM 645 O O . LEU A 1 88 ? 0.756 -8.539 -21.656 1 98.56 88 LEU A O 1
ATOM 649 N N . LYS A 1 89 ? 2.77 -7.914 -20.969 1 97.56 89 LYS A N 1
ATOM 650 C CA . LYS A 1 89 ? 3.484 -8.648 -22 1 97.56 89 LYS A CA 1
ATOM 651 C C . LYS A 1 89 ? 3.246 -10.148 -21.891 1 97.56 89 LYS A C 1
ATOM 653 O O . LYS A 1 89 ? 3.008 -10.828 -22.891 1 97.56 89 LYS A O 1
ATOM 658 N N . GLY A 1 90 ? 3.32 -10.656 -20.672 1 96.5 90 GLY A N 1
ATOM 659 C CA . GLY A 1 90 ? 3.07 -12.062 -20.438 1 96.5 90 GLY A CA 1
ATOM 660 C C . GLY A 1 90 ? 1.676 -12.5 -20.844 1 96.5 90 GLY A C 1
ATOM 661 O O . GLY A 1 90 ? 1.473 -13.648 -21.25 1 96.5 90 GLY A O 1
ATOM 662 N N . GLY A 1 91 ? 0.69 -11.625 -20.719 1 97.62 91 GLY A N 1
ATOM 663 C CA . GLY A 1 91 ? -0.688 -11.906 -21.094 1 97.62 91 GLY A CA 1
ATOM 664 C C . GLY A 1 91 ? -0.977 -11.656 -22.562 1 97.62 91 GLY A C 1
ATOM 665 O O . GLY A 1 91 ? -2.137 -11.648 -22.984 1 97.62 91 GLY A O 1
ATOM 666 N N . GLY A 1 92 ? 0.106 -11.43 -23.359 1 97.31 92 GLY A N 1
ATOM 667 C CA . GLY A 1 92 ? -0.034 -11.203 -24.797 1 97.31 92 GLY A CA 1
ATOM 668 C C . GLY A 1 92 ? -0.626 -9.852 -25.125 1 97.31 92 GLY A C 1
ATOM 669 O O . GLY A 1 92 ? -1.246 -9.68 -26.172 1 97.31 92 GLY A O 1
ATOM 670 N N . ASN A 1 93 ? -0.539 -8.93 -24.203 1 98.12 93 ASN A N 1
ATOM 671 C CA . ASN A 1 93 ? -1.113 -7.598 -24.344 1 98.12 93 ASN A CA 1
ATOM 672 C C . ASN A 1 93 ? -2.629 -7.656 -24.516 1 98.12 93 ASN A C 1
ATOM 674 O O . ASN A 1 93 ? -3.211 -6.828 -25.219 1 98.12 93 ASN A O 1
ATOM 678 N N . LEU A 1 94 ? -3.238 -8.664 -23.922 1 98.25 94 LEU A N 1
ATOM 679 C CA . LEU A 1 94 ? -4.676 -8.867 -24.047 1 98.25 94 LEU A CA 1
ATOM 680 C C . LEU A 1 94 ? -5.367 -8.711 -22.688 1 98.25 94 LEU A C 1
ATOM 682 O O . LEU A 1 94 ? -6.543 -9.055 -22.547 1 98.25 94 LEU A O 1
ATOM 686 N N . ASN A 1 95 ? -4.633 -8.242 -21.672 1 98.56 95 ASN A N 1
ATOM 687 C CA . ASN A 1 95 ? -5.188 -7.973 -20.344 1 98.56 95 ASN A CA 1
ATOM 688 C C . ASN A 1 95 ? -6.156 -6.793 -20.375 1 98.56 95 ASN A C 1
ATOM 690 O O . ASN A 1 95 ? -6.012 -5.887 -21.203 1 98.56 95 ASN A O 1
ATOM 694 N N . ASP A 1 96 ? -7.18 -6.836 -19.578 1 98.5 96 ASP A N 1
ATOM 695 C CA . ASP A 1 96 ? -7.879 -5.594 -19.266 1 98.5 96 ASP A CA 1
ATOM 696 C C . ASP A 1 96 ? -6.973 -4.637 -18.5 1 98.5 96 ASP A C 1
ATOM 698 O O . ASP A 1 96 ? -6.66 -4.875 -17.328 1 98.5 96 ASP A O 1
ATOM 702 N N . GLU A 1 97 ? -6.625 -3.553 -19.125 1 98.56 97 GLU A N 1
ATOM 703 C CA . GLU A 1 97 ? -5.578 -2.682 -18.609 1 98.56 97 GLU A CA 1
ATOM 704 C C . GLU A 1 97 ? -6.023 -2.006 -17.312 1 98.56 97 GLU A C 1
ATOM 706 O O . GLU A 1 97 ? -5.203 -1.761 -16.422 1 98.56 97 GLU A O 1
ATOM 711 N N . ALA A 1 98 ? -7.32 -1.64 -17.234 1 98.44 98 ALA A N 1
ATOM 712 C CA . ALA A 1 98 ? -7.82 -1.02 -16 1 98.44 98 ALA A CA 1
ATOM 713 C C . ALA A 1 98 ? -7.766 -1.996 -14.828 1 98.44 98 ALA A C 1
ATOM 715 O O . ALA A 1 98 ? -7.367 -1.624 -13.727 1 98.44 98 ALA A O 1
ATOM 716 N N . MET A 1 99 ? -8.141 -3.248 -15.039 1 98.5 99 MET A N 1
ATOM 717 C CA . MET A 1 99 ? -8.062 -4.281 -14.008 1 98.5 99 MET A CA 1
ATOM 718 C C . MET A 1 99 ? -6.609 -4.539 -13.609 1 98.5 99 MET A C 1
ATOM 720 O O . MET A 1 99 ? -6.305 -4.68 -12.422 1 98.5 99 MET A O 1
ATOM 724 N N . LEU A 1 100 ? -5.754 -4.582 -14.633 1 98.81 100 LEU A N 1
ATOM 725 C CA . LEU A 1 100 ? -4.34 -4.844 -14.383 1 98.81 100 LEU A CA 1
ATOM 726 C C . LEU A 1 100 ? -3.721 -3.723 -13.547 1 98.81 100 LEU A C 1
ATOM 728 O O . LEU A 1 100 ? -2.912 -3.98 -12.656 1 98.81 100 LEU A O 1
ATOM 732 N N . SER A 1 101 ? -4.066 -2.469 -13.867 1 98.56 101 SER A N 1
ATOM 733 C CA . SER A 1 101 ? -3.572 -1.33 -13.102 1 98.56 101 SER A CA 1
ATOM 734 C C . SER A 1 101 ? -3.988 -1.429 -11.641 1 98.56 101 SER A C 1
ATOM 736 O O . SER A 1 101 ? -3.168 -1.225 -10.742 1 98.56 101 SER A O 1
ATOM 738 N N . TYR A 1 102 ? -5.258 -1.685 -11.344 1 98.5 102 TYR A N 1
ATOM 739 C CA . TYR A 1 102 ? -5.73 -1.847 -9.969 1 98.5 102 TYR A CA 1
ATOM 740 C C . TYR A 1 102 ? -4.992 -2.98 -9.266 1 98.5 102 TYR A C 1
ATOM 742 O O . TYR A 1 102 ? -4.605 -2.852 -8.102 1 98.5 102 TYR A O 1
ATOM 750 N N . PHE A 1 103 ? -4.801 -4.086 -10.008 1 98.81 103 PHE A N 1
ATOM 751 C CA . PHE A 1 103 ? -4.137 -5.285 -9.516 1 98.81 103 PHE A CA 1
ATOM 752 C C . PHE A 1 103 ? -2.732 -4.961 -9.016 1 98.81 103 PHE A C 1
ATOM 754 O O . PHE A 1 103 ? -2.396 -5.23 -7.863 1 98.81 103 PHE A O 1
ATOM 761 N N . VAL A 1 104 ? -1.953 -4.324 -9.844 1 98.75 104 VAL A N 1
ATOM 762 C CA . VAL A 1 104 ? -0.558 -4.012 -9.555 1 98.75 104 VAL A CA 1
ATOM 763 C C . VAL A 1 104 ? -0.481 -3.004 -8.414 1 98.75 104 VAL A C 1
ATOM 765 O O . VAL A 1 104 ? 0.329 -3.158 -7.492 1 98.75 104 VAL A O 1
ATOM 768 N N . ASP A 1 105 ? -1.373 -2.092 -8.398 1 98 105 ASP A N 1
ATOM 769 C CA . ASP A 1 105 ? -1.366 -0.986 -7.445 1 98 105 ASP A CA 1
ATOM 770 C C . ASP A 1 105 ? -1.715 -1.472 -6.039 1 98 105 ASP A C 1
ATOM 772 O O . ASP A 1 105 ? -1.28 -0.881 -5.047 1 98 105 ASP A O 1
ATOM 776 N N . HIS A 1 106 ? -2.447 -2.543 -5.883 1 98.5 106 HIS A N 1
ATOM 777 C CA . HIS A 1 106 ? -3.004 -2.912 -4.586 1 98.5 106 HIS A CA 1
ATOM 778 C C . HIS A 1 106 ? -2.375 -4.195 -4.062 1 98.5 106 HIS A C 1
ATOM 780 O O . HIS A 1 106 ? -2.67 -4.625 -2.943 1 98.5 106 HIS A O 1
ATOM 786 N N . ALA A 1 107 ? -1.462 -4.801 -4.84 1 98.75 107 ALA A N 1
ATOM 787 C CA . ALA A 1 107 ? -0.915 -6.105 -4.477 1 98.75 107 ALA A CA 1
ATOM 788 C C . ALA A 1 107 ? -0.076 -6.016 -3.207 1 98.75 107 ALA A C 1
ATOM 790 O O . ALA A 1 107 ? -0.206 -6.852 -2.311 1 98.75 107 ALA A O 1
ATOM 791 N N . ALA A 1 108 ? 0.786 -4.988 -3.076 1 98.62 108 ALA A N 1
ATOM 792 C CA . ALA A 1 108 ? 1.643 -4.859 -1.9 1 98.62 108 ALA A CA 1
ATOM 793 C C . ALA A 1 108 ? 0.813 -4.633 -0.639 1 98.62 108 ALA A C 1
ATOM 795 O O . ALA A 1 108 ? 1.104 -5.211 0.412 1 98.62 108 ALA A O 1
ATOM 796 N N . LEU A 1 109 ? -0.208 -3.764 -0.736 1 97.94 109 LEU A N 1
ATOM 797 C CA . LEU A 1 109 ? -1.073 -3.488 0.405 1 97.94 109 LEU A CA 1
ATOM 798 C C . LEU A 1 109 ? -1.84 -4.738 0.821 1 97.94 109 LEU A C 1
ATOM 800 O O . LEU A 1 109 ? -2.109 -4.941 2.008 1 97.94 109 LEU A O 1
ATOM 804 N N . ALA A 1 110 ? -2.182 -5.578 -0.174 1 98.69 110 ALA A N 1
ATOM 805 C CA . ALA A 1 110 ? -2.873 -6.832 0.123 1 98.69 110 ALA A CA 1
ATOM 806 C C . ALA A 1 110 ? -1.988 -7.762 0.948 1 98.69 110 ALA A C 1
ATOM 808 O O . ALA A 1 110 ? -2.48 -8.492 1.814 1 98.69 110 ALA A O 1
ATOM 809 N N . ILE A 1 111 ? -0.661 -7.766 0.653 1 98.62 111 ILE A N 1
ATOM 810 C CA . ILE A 1 111 ? 0.284 -8.547 1.444 1 98.62 111 ILE A CA 1
ATOM 811 C C . ILE A 1 111 ? 0.27 -8.062 2.893 1 98.62 111 ILE A C 1
ATOM 813 O O . ILE A 1 111 ? 0.243 -8.867 3.824 1 98.62 111 ILE A O 1
ATOM 817 N N . ASP A 1 112 ? 0.223 -6.758 3.092 1 97.81 112 ASP A N 1
ATOM 818 C CA . ASP A 1 112 ? 0.177 -6.188 4.434 1 97.81 112 ASP A CA 1
ATOM 819 C C . ASP A 1 112 ? -1.146 -6.516 5.125 1 97.81 112 ASP A C 1
ATOM 821 O O . ASP A 1 112 ? -1.184 -6.723 6.34 1 97.81 112 ASP A O 1
ATOM 825 N N . TRP A 1 113 ? -2.234 -6.453 4.387 1 98.44 113 TRP A N 1
ATOM 826 C CA . TRP A 1 113 ? -3.543 -6.801 4.93 1 98.44 113 TRP A CA 1
ATOM 827 C C . TRP A 1 113 ? -3.547 -8.227 5.469 1 98.44 113 TRP A C 1
ATOM 829 O O . TRP A 1 113 ? -4.059 -8.484 6.562 1 98.44 113 TRP A O 1
ATOM 839 N N . LEU A 1 114 ? -2.965 -9.18 4.691 1 98.69 114 LEU A N 1
ATOM 840 C CA . LEU A 1 114 ? -2.875 -10.57 5.125 1 98.69 114 LEU A CA 1
ATOM 841 C C . LEU A 1 114 ? -2.121 -10.68 6.445 1 98.69 114 LEU A C 1
ATOM 843 O O . LEU A 1 114 ? -2.486 -11.484 7.309 1 98.69 114 LEU A O 1
ATOM 847 N N . LYS A 1 115 ? -1.104 -9.914 6.543 1 97.5 115 LYS A N 1
ATOM 848 C CA . LYS A 1 115 ? -0.29 -9.93 7.754 1 97.5 115 LYS A CA 1
ATOM 849 C C . LYS A 1 115 ? -1.13 -9.602 8.984 1 97.5 115 LYS A C 1
ATOM 851 O O . LYS A 1 115 ? -0.94 -10.195 10.047 1 97.5 115 LYS A O 1
ATOM 856 N N . GLN A 1 116 ? -2.08 -8.688 8.891 1 93.75 116 GLN A N 1
ATOM 857 C CA . GLN A 1 116 ? -2.961 -8.312 9.992 1 93.75 116 GLN A CA 1
ATOM 858 C C . GLN A 1 116 ? -3.812 -9.5 10.438 1 93.75 116 GLN A C 1
ATOM 860 O O . GLN A 1 116 ? -4.242 -9.562 11.594 1 93.75 116 GLN A O 1
ATOM 865 N N . TYR A 1 117 ? -3.986 -10.445 9.555 1 94.75 117 TYR A N 1
ATOM 866 C CA . TYR A 1 117 ? -4.789 -11.625 9.859 1 94.75 117 TYR A CA 1
ATOM 867 C C . TYR A 1 117 ? -3.904 -12.836 10.125 1 94.75 117 TYR A C 1
ATOM 869 O O . TYR A 1 117 ? -4.352 -13.977 10 1 94.75 117 TYR A O 1
ATOM 877 N N . GLY A 1 118 ? -2.691 -12.609 10.359 1 94.81 118 GLY A N 1
ATOM 878 C CA . GLY A 1 118 ? -1.777 -13.656 10.789 1 94.81 118 GLY A CA 1
ATOM 879 C C . GLY A 1 118 ? -1.179 -14.43 9.633 1 94.81 118 GLY A C 1
ATOM 880 O O . GLY A 1 118 ? -0.525 -15.453 9.836 1 94.81 118 GLY A O 1
ATOM 881 N N . VAL A 1 119 ? -1.418 -14.078 8.414 1 98.06 119 VAL A N 1
ATOM 882 C CA . VAL A 1 119 ? -0.814 -14.688 7.238 1 98.06 119 VAL A CA 1
ATOM 883 C C . VAL A 1 119 ? 0.41 -13.883 6.805 1 98.06 119 VAL A C 1
ATOM 885 O O . VAL A 1 119 ? 0.305 -12.984 5.973 1 98.06 119 VAL A O 1
ATOM 888 N N . GLU A 1 120 ? 1.514 -14.25 7.25 1 98.06 120 GLU A N 1
ATOM 889 C CA . GLU A 1 120 ? 2.748 -13.523 6.98 1 98.06 120 GLU A CA 1
ATOM 890 C C . GLU A 1 120 ? 3.51 -14.133 5.809 1 98.06 120 GLU A C 1
ATOM 892 O O . GLU A 1 120 ? 3.961 -15.281 5.887 1 98.06 120 GLU A O 1
ATOM 897 N N . LEU A 1 121 ? 3.637 -13.43 4.738 1 98.56 121 LEU A N 1
ATOM 898 C CA . LEU A 1 121 ? 4.387 -13.836 3.555 1 98.56 121 LEU A CA 1
ATOM 899 C C . LEU A 1 121 ? 5.688 -13.047 3.439 1 98.56 121 LEU A C 1
ATOM 901 O O . LEU A 1 121 ? 5.789 -12.125 2.625 1 98.56 121 LEU A O 1
ATOM 905 N N . ASP A 1 122 ? 6.672 -13.461 4.18 1 97.94 122 ASP A N 1
ATOM 906 C CA . ASP A 1 122 ? 7.836 -12.602 4.387 1 97.94 122 ASP A CA 1
ATOM 907 C C . ASP A 1 122 ? 9.078 -13.188 3.721 1 97.94 122 ASP A C 1
ATOM 909 O O . ASP A 1 122 ? 10.203 -12.812 4.059 1 97.94 122 ASP A O 1
ATOM 913 N N . ASP A 1 123 ? 8.898 -14.203 2.857 1 98 123 ASP A N 1
ATOM 914 C CA . ASP A 1 123 ? 9.953 -14.711 1.984 1 98 123 ASP A CA 1
ATOM 915 C C . ASP A 1 123 ? 9.586 -14.523 0.514 1 98 123 ASP A C 1
ATOM 917 O O . ASP A 1 123 ? 8.453 -14.164 0.194 1 98 123 ASP A O 1
ATOM 921 N N . LEU A 1 124 ? 10.648 -14.641 -0.298 1 97.56 124 LEU A N 1
ATOM 922 C CA . LEU A 1 124 ? 10.445 -14.375 -1.717 1 97.56 124 LEU A CA 1
ATOM 923 C C . LEU A 1 124 ? 11.086 -15.461 -2.574 1 97.56 124 LEU A C 1
ATOM 925 O O . LEU A 1 124 ? 12.133 -16 -2.223 1 97.56 124 LEU A O 1
ATOM 929 N N . THR A 1 125 ? 10.406 -15.789 -3.619 1 96.5 125 THR A N 1
ATOM 930 C CA . THR A 1 125 ? 10.977 -16.547 -4.727 1 96.5 125 THR A CA 1
ATOM 931 C C . THR A 1 125 ? 10.594 -15.922 -6.066 1 96.5 125 THR A C 1
ATOM 933 O O . THR A 1 125 ? 10.148 -14.773 -6.113 1 96.5 125 THR A O 1
ATOM 936 N N . ILE A 1 126 ? 10.922 -16.594 -7.164 1 95.75 126 ILE A N 1
ATOM 937 C CA . ILE A 1 126 ? 10.68 -16.016 -8.477 1 95.75 126 ILE A CA 1
ATOM 938 C C . ILE A 1 126 ? 9.961 -17.016 -9.375 1 95.75 126 ILE A C 1
ATOM 940 O O . ILE A 1 126 ? 10.109 -18.234 -9.195 1 95.75 126 ILE A O 1
ATOM 944 N N . THR A 1 127 ? 9.102 -16.578 -10.234 1 94.31 127 THR A N 1
ATOM 945 C CA . THR A 1 127 ? 8.383 -17.406 -11.188 1 94.31 127 THR A CA 1
ATOM 946 C C . THR A 1 127 ? 8.711 -17 -12.617 1 94.31 127 THR A C 1
ATOM 948 O O . THR A 1 127 ? 9.336 -15.961 -12.844 1 94.31 127 THR A O 1
ATOM 951 N N . GLY A 1 128 ? 8.328 -17.922 -13.547 1 93.25 128 GLY A N 1
ATOM 952 C CA . GLY A 1 128 ? 8.578 -17.656 -14.953 1 93.25 128 GLY A CA 1
ATOM 953 C C . GLY A 1 128 ? 7.895 -16.406 -15.461 1 93.25 128 GLY A C 1
ATOM 954 O O . GLY A 1 128 ? 6.734 -16.141 -15.125 1 93.25 128 GLY A O 1
ATOM 955 N N . GLY A 1 129 ? 8.648 -15.602 -16.25 1 91.94 129 GLY A N 1
ATOM 956 C CA . GLY A 1 129 ? 8.094 -14.406 -16.859 1 91.94 129 GLY A CA 1
ATOM 957 C C . GLY A 1 129 ? 8.336 -13.156 -16.031 1 91.94 129 GLY A C 1
ATOM 958 O O . GLY A 1 129 ? 7.984 -12.055 -16.453 1 91.94 129 GLY A O 1
ATOM 959 N N . MET A 1 130 ? 8.914 -13.242 -14.875 1 95 130 MET A N 1
ATOM 960 C CA . MET A 1 130 ? 9.203 -12.094 -14.023 1 95 130 MET A CA 1
ATOM 961 C C . MET A 1 130 ? 10.703 -11.812 -13.984 1 95 130 MET A C 1
ATOM 963 O O . MET A 1 130 ? 11.508 -12.742 -13.969 1 95 130 MET A O 1
ATOM 967 N N . SER A 1 131 ? 11.102 -10.547 -13.914 1 94.81 131 SER A N 1
ATOM 968 C CA . SER A 1 131 ? 12.508 -10.148 -13.93 1 94.81 131 SER A CA 1
ATOM 969 C C . SER A 1 131 ? 13.055 -9.992 -12.516 1 94.81 131 SER A C 1
ATOM 971 O O . SER A 1 131 ? 14.266 -9.938 -12.32 1 94.81 131 SER A O 1
ATOM 973 N N . LYS A 1 132 ? 12.156 -9.93 -11.5 1 95.81 132 LYS A N 1
ATOM 974 C CA . LYS A 1 132 ? 12.516 -9.781 -10.094 1 95.81 132 LYS A CA 1
ATOM 975 C C . LYS A 1 132 ? 11.766 -10.789 -9.227 1 95.81 132 LYS A C 1
ATOM 977 O O . LYS A 1 132 ? 10.75 -11.344 -9.648 1 95.81 132 LYS A O 1
ATOM 982 N N . LYS A 1 133 ? 12.336 -11.086 -8.094 1 97.12 133 LYS A N 1
ATOM 983 C CA . LYS A 1 133 ? 11.602 -11.867 -7.109 1 97.12 133 LYS A CA 1
ATOM 984 C C . LYS A 1 133 ? 10.375 -11.109 -6.609 1 97.12 133 LYS A C 1
ATOM 986 O O . LYS A 1 133 ? 10.5 -10.141 -5.859 1 97.12 133 LYS A O 1
ATOM 991 N N . ARG A 1 134 ? 9.188 -11.539 -7.066 1 98.44 134 ARG A N 1
ATOM 992 C CA . ARG A 1 134 ? 7.93 -10.891 -6.707 1 98.44 134 ARG A CA 1
ATOM 993 C C . ARG A 1 134 ? 7.004 -11.859 -5.977 1 98.44 134 ARG A C 1
ATOM 995 O O . ARG A 1 134 ? 5.98 -11.445 -5.426 1 98.44 134 ARG A O 1
ATOM 1002 N N . ALA A 1 135 ? 7.32 -13.18 -5.957 1 98.5 135 ALA A N 1
ATOM 1003 C CA . ALA A 1 135 ? 6.422 -14.188 -5.398 1 98.5 135 ALA A CA 1
ATOM 1004 C C . ALA A 1 135 ? 6.637 -14.344 -3.896 1 98.5 135 ALA A C 1
ATOM 1006 O O . ALA A 1 135 ? 7.543 -15.062 -3.463 1 98.5 135 ALA A O 1
ATOM 1007 N N . HIS A 1 136 ? 5.785 -13.727 -3.133 1 98.81 136 HIS A N 1
ATOM 1008 C CA . HIS A 1 136 ? 5.848 -13.766 -1.676 1 98.81 136 HIS A CA 1
ATOM 1009 C C . HIS A 1 136 ? 5.348 -15.102 -1.138 1 98.81 136 HIS A C 1
ATOM 1011 O O . HIS A 1 136 ? 4.328 -15.625 -1.599 1 98.81 136 HIS A O 1
ATOM 1017 N N . ARG A 1 137 ? 6.004 -15.672 -0.223 1 98.44 137 ARG A N 1
ATOM 1018 C CA . ARG A 1 137 ? 5.68 -16.922 0.453 1 98.44 137 ARG A CA 1
ATOM 1019 C C . ARG A 1 137 ? 6.078 -16.859 1.924 1 98.44 137 ARG A C 1
ATOM 1021 O O . ARG A 1 137 ? 6.742 -15.922 2.359 1 98.44 137 ARG A O 1
ATOM 1028 N N . PRO A 1 138 ? 5.578 -17.781 2.793 1 98 138 PRO A N 1
ATOM 1029 C CA . PRO A 1 138 ? 5.969 -17.734 4.203 1 98 138 PRO A CA 1
ATOM 1030 C C . PRO A 1 138 ? 7.453 -18.031 4.414 1 98 138 PRO A C 1
ATOM 1032 O O . PRO A 1 138 ? 8.055 -18.797 3.65 1 98 138 PRO A O 1
ATOM 1035 N N . ALA A 1 139 ? 8 -17.484 5.449 1 96.75 139 ALA A N 1
ATOM 1036 C CA . ALA A 1 139 ? 9.414 -17.656 5.777 1 96.75 139 ALA A CA 1
ATOM 1037 C C . ALA A 1 139 ? 9.781 -19.125 5.891 1 96.75 139 ALA A C 1
ATOM 1039 O O . ALA A 1 139 ? 10.914 -19.516 5.605 1 96.75 139 ALA A O 1
ATOM 1040 N N . SER A 1 140 ? 8.812 -19.969 6.305 1 95.31 140 SER A N 1
ATOM 1041 C CA . SER A 1 140 ? 9.031 -21.406 6.406 1 95.31 140 SER A CA 1
ATOM 1042 C C . SER A 1 140 ? 9.203 -22.031 5.027 1 95.31 140 SER A C 1
ATOM 1044 O O . SER A 1 140 ? 9.609 -23.203 4.914 1 95.31 140 SER A O 1
ATOM 1046 N N . MET A 1 141 ? 8.828 -21.266 3.961 1 92.75 141 MET A N 1
ATOM 1047 C CA . MET A 1 141 ? 8.883 -21.703 2.572 1 92.75 141 MET A CA 1
ATOM 1048 C C . MET A 1 141 ? 7.801 -22.75 2.295 1 92.75 141 MET A C 1
ATOM 1050 O O . MET A 1 141 ? 7.844 -23.438 1.273 1 92.75 141 MET A O 1
ATOM 1054 N N . ALA A 1 142 ? 6.875 -22.906 3.236 1 93.5 142 ALA A N 1
ATOM 1055 C CA . ALA A 1 142 ? 5.723 -23.781 3.02 1 93.5 142 ALA A CA 1
ATOM 1056 C C . ALA A 1 142 ? 4.941 -23.344 1.78 1 93.5 142 ALA A C 1
ATOM 1058 O O . ALA A 1 142 ? 4.977 -22.188 1.385 1 93.5 142 ALA A O 1
ATOM 1059 N N . PRO A 1 143 ? 4.258 -24.359 1.169 1 95.12 143 PRO A N 1
ATOM 1060 C CA . PRO A 1 143 ? 3.396 -23.969 0.051 1 95.12 143 PRO A CA 1
ATOM 1061 C C . PRO A 1 143 ? 2.414 -22.859 0.425 1 95.12 143 PRO A C 1
ATOM 1063 O O . PRO A 1 143 ? 1.71 -22.969 1.432 1 95.12 143 PRO A O 1
ATOM 1066 N N . VAL A 1 144 ? 2.324 -21.812 -0.391 1 97.12 144 VAL A N 1
ATOM 1067 C CA . VAL A 1 144 ? 1.61 -20.594 -0.054 1 97.12 144 VAL A CA 1
ATOM 1068 C C . VAL A 1 144 ? 0.119 -20.875 0.091 1 97.12 144 VAL A C 1
ATOM 1070 O O . VAL A 1 144 ? -0.562 -20.266 0.918 1 97.12 144 VAL A O 1
ATOM 1073 N N . GLY A 1 145 ? -0.417 -21.859 -0.737 1 97.38 145 GLY A N 1
ATOM 1074 C CA . GLY A 1 145 ? -1.849 -22.109 -0.776 1 97.38 145 GLY A CA 1
ATOM 1075 C C . GLY A 1 145 ? -2.41 -22.562 0.556 1 97.38 145 GLY A C 1
ATOM 1076 O O . GLY A 1 145 ? -3.285 -21.906 1.126 1 97.38 145 GLY A O 1
ATOM 1077 N N . GLY A 1 146 ? -1.859 -23.766 1 1 96.38 146 GLY A N 1
ATOM 1078 C CA . GLY A 1 146 ? -2.293 -24.266 2.291 1 96.38 146 GLY A CA 1
ATOM 1079 C C . GLY A 1 146 ? -2.086 -23.281 3.424 1 96.38 146 GLY A C 1
ATOM 1080 O O . GLY A 1 146 ? -2.936 -23.156 4.309 1 96.38 146 GLY A O 1
ATOM 1081 N N . TYR A 1 147 ? -0.983 -22.594 3.424 1 97.62 147 TYR A N 1
ATOM 1082 C CA . TYR A 1 147 ? -0.651 -21.609 4.441 1 97.62 147 TYR A CA 1
ATOM 1083 C C . TYR A 1 147 ? -1.682 -20.484 4.469 1 97.62 147 TYR A C 1
ATOM 1085 O O . TYR A 1 147 ? -2.182 -20.109 5.531 1 97.62 147 TYR A O 1
ATOM 1093 N N . LEU A 1 148 ? -1.984 -19.938 3.301 1 98.31 148 LEU A N 1
ATOM 1094 C CA . LEU A 1 148 ? -2.932 -18.844 3.135 1 98.31 148 LEU A CA 1
ATOM 1095 C C . LEU A 1 148 ? -4.328 -19.266 3.582 1 98.31 148 LEU A C 1
ATOM 1097 O O . LEU A 1 148 ? -4.965 -18.562 4.371 1 98.31 148 LEU A O 1
ATOM 1101 N N . ILE A 1 149 ? -4.824 -20.406 3.119 1 98.44 149 ILE A N 1
ATOM 1102 C CA . ILE A 1 149 ? -6.18 -20.859 3.412 1 98.44 149 ILE A CA 1
ATOM 1103 C C . ILE A 1 149 ? -6.324 -21.125 4.906 1 98.44 149 ILE A C 1
ATOM 1105 O O . ILE A 1 149 ? -7.324 -20.75 5.52 1 98.44 149 ILE A O 1
ATOM 1109 N N . THR A 1 150 ? -5.316 -21.766 5.473 1 98.12 150 THR A N 1
ATOM 1110 C CA . THR A 1 150 ? -5.355 -22.047 6.906 1 98.12 150 THR A CA 1
ATOM 1111 C C . THR A 1 150 ? -5.449 -20.734 7.699 1 98.12 150 THR A C 1
ATOM 1113 O O . THR A 1 150 ? -6.262 -20.625 8.617 1 98.12 150 THR A O 1
ATOM 1116 N N . GLY A 1 151 ? -4.617 -19.766 7.324 1 98.25 151 GLY A N 1
ATOM 1117 C CA . GLY A 1 151 ? -4.652 -18.484 7.996 1 98.25 151 GLY A CA 1
ATOM 1118 C C . GLY A 1 151 ? -5.984 -17.766 7.855 1 98.25 151 GLY A C 1
ATOM 1119 O O . GLY A 1 151 ? -6.508 -17.219 8.828 1 98.25 151 GLY A O 1
ATOM 1120 N N . LEU A 1 152 ? -6.527 -17.734 6.668 1 98.62 152 LEU A N 1
ATOM 1121 C CA . LEU A 1 152 ? -7.809 -17.078 6.426 1 98.62 152 LEU A CA 1
ATOM 1122 C C . LEU A 1 152 ? -8.922 -17.75 7.215 1 98.62 152 LEU A C 1
ATOM 1124 O O . LEU A 1 152 ? -9.773 -17.078 7.801 1 98.62 152 LEU A O 1
ATOM 1128 N N . LEU A 1 153 ? -8.938 -19.125 7.223 1 98.69 153 LEU A N 1
ATOM 1129 C CA . LEU A 1 153 ? -9.984 -19.844 7.934 1 98.69 153 LEU A CA 1
ATOM 1130 C C . LEU A 1 153 ? -9.891 -19.594 9.438 1 98.69 153 LEU A C 1
ATOM 1132 O O . LEU A 1 153 ? -10.922 -19.484 10.109 1 98.69 153 LEU A O 1
ATOM 1136 N N . LYS A 1 154 ? -8.703 -19.531 10.008 1 98.62 154 LYS A N 1
ATOM 1137 C CA . LYS A 1 154 ? -8.539 -19.172 11.406 1 98.62 154 LYS A CA 1
ATOM 1138 C C . LYS A 1 154 ? -9.148 -17.797 11.695 1 98.62 154 LYS A C 1
ATOM 1140 O O . LYS A 1 154 ? -9.797 -17.609 12.727 1 98.62 154 LYS A O 1
ATOM 1145 N N . SER A 1 155 ? -8.922 -16.891 10.797 1 98.5 155 SER A N 1
ATOM 1146 C CA . SER A 1 155 ? -9.445 -15.531 10.953 1 98.5 155 SER A CA 1
ATOM 1147 C C . SER A 1 155 ? -10.961 -15.5 10.812 1 98.5 155 SER A C 1
ATOM 1149 O O . SER A 1 155 ? -11.641 -14.734 11.508 1 98.5 155 SER A O 1
ATOM 1151 N N . ILE A 1 156 ? -11.469 -16.266 9.883 1 98.75 156 ILE A N 1
ATOM 1152 C CA . ILE A 1 156 ? -12.906 -16.406 9.688 1 98.75 156 ILE A CA 1
ATOM 1153 C C . ILE A 1 156 ? -13.547 -16.938 10.969 1 98.75 156 ILE A C 1
ATOM 1155 O O . ILE A 1 156 ? -14.602 -16.453 11.391 1 98.75 156 ILE A O 1
ATOM 1159 N N . GLU A 1 157 ? -12.938 -17.938 11.516 1 98.5 157 GLU A N 1
ATOM 1160 C CA . GLU A 1 157 ? -13.414 -18.516 12.766 1 98.5 157 GLU A CA 1
ATOM 1161 C C . GLU A 1 157 ? -13.414 -17.484 13.891 1 98.5 157 GLU A C 1
ATOM 1163 O O . GLU A 1 157 ? -14.391 -17.359 14.625 1 98.5 157 GLU A O 1
ATOM 1168 N N . ALA A 1 158 ? -12.328 -16.75 14 1 98.12 158 ALA A N 1
ATOM 1169 C CA . ALA A 1 158 ? -12.203 -15.727 15.039 1 98.12 158 ALA A CA 1
ATOM 1170 C C . ALA A 1 158 ? -13.266 -14.648 14.867 1 98.12 158 ALA A C 1
ATOM 1172 O O . ALA A 1 158 ? -13.773 -14.102 15.852 1 98.12 158 ALA A O 1
ATOM 1173 N N . ALA A 1 159 ? -13.594 -14.344 13.617 1 97.94 159 ALA A N 1
ATOM 1174 C CA . ALA A 1 159 ? -14.578 -13.312 13.297 1 97.94 159 ALA A CA 1
ATOM 1175 C C . ALA A 1 159 ? -16 -13.867 13.391 1 97.94 159 ALA A C 1
ATOM 1177 O O . ALA A 1 159 ? -16.969 -13.117 13.25 1 97.94 159 ALA A O 1
ATOM 1178 N N . ARG A 1 160 ? -16.219 -15.172 13.586 1 97.75 160 ARG A N 1
ATOM 1179 C CA . ARG A 1 160 ? -17.5 -15.867 13.68 1 97.75 160 ARG A CA 1
ATOM 1180 C C . ARG A 1 160 ? -18.328 -15.672 12.414 1 97.75 160 ARG A C 1
ATOM 1182 O O . ARG A 1 160 ? -19.531 -15.469 12.477 1 97.75 160 ARG A O 1
ATOM 1189 N N . ILE A 1 161 ? -17.641 -15.578 11.266 1 98.75 161 ILE A N 1
ATOM 1190 C CA . ILE A 1 161 ? -18.312 -15.555 9.977 1 98.75 161 ILE A CA 1
ATOM 1191 C C . ILE A 1 161 ? -18.797 -16.969 9.617 1 98.75 161 ILE A C 1
ATOM 1193 O O . ILE A 1 161 ? -18.016 -17.906 9.594 1 98.75 161 ILE A O 1
ATOM 1197 N N . PRO A 1 162 ? -20 -17.156 9.359 1 98.75 162 PRO A N 1
ATOM 1198 C CA . PRO A 1 162 ? -20.469 -18.516 9.031 1 98.75 162 PRO A CA 1
ATOM 1199 C C . PRO A 1 162 ? -20.016 -18.969 7.648 1 98.75 162 PRO A C 1
ATOM 1201 O O . PRO A 1 162 ? -20.109 -18.203 6.684 1 98.75 162 PRO A O 1
ATOM 1204 N N . VAL A 1 163 ? -19.578 -20.156 7.574 1 98.88 163 VAL A N 1
ATOM 1205 C CA . VAL A 1 163 ? -19.266 -20.859 6.328 1 98.88 163 VAL A CA 1
ATOM 1206 C C . VAL A 1 163 ? -20.078 -22.156 6.254 1 98.88 163 VAL A C 1
ATOM 1208 O O . VAL A 1 163 ? -19.938 -23.031 7.109 1 98.88 163 VAL A O 1
ATOM 1211 N N . PHE A 1 164 ? -20.922 -22.219 5.277 1 98.81 164 PHE A N 1
ATOM 1212 C CA . PHE A 1 164 ? -21.734 -23.406 5.078 1 98.81 164 PHE A CA 1
ATOM 1213 C C . PHE A 1 164 ? -21.203 -24.25 3.924 1 98.81 164 PHE A C 1
ATOM 1215 O O . PHE A 1 164 ? -21.406 -23.906 2.756 1 98.81 164 PHE A O 1
ATOM 1222 N N . ASN A 1 165 ? -20.516 -25.328 4.227 1 98.5 165 ASN A N 1
ATOM 1223 C CA . ASN A 1 165 ? -20.062 -26.25 3.182 1 98.5 165 ASN A CA 1
ATOM 1224 C C . ASN A 1 165 ? -21.156 -27.25 2.811 1 98.5 165 ASN A C 1
ATOM 1226 O O . ASN A 1 165 ? -22.266 -27.203 3.348 1 98.5 165 ASN A O 1
ATOM 1230 N N . LYS A 1 166 ? -20.859 -28.094 1.817 1 98.19 166 LYS A N 1
ATOM 1231 C CA . LYS A 1 166 ? -21.844 -29.031 1.271 1 98.19 166 LYS A CA 1
ATOM 1232 C C . LYS A 1 166 ? -23.156 -28.328 0.95 1 98.19 166 LYS A C 1
ATOM 1234 O O . LYS A 1 166 ? -24.234 -28.875 1.176 1 98.19 166 LYS A O 1
ATOM 1239 N N . THR A 1 167 ? -23.078 -27.156 0.583 1 98.56 167 THR A N 1
ATOM 1240 C CA . THR A 1 167 ? -24.234 -26.312 0.261 1 98.56 167 THR A CA 1
ATOM 1241 C C . THR A 1 167 ? -24.031 -25.625 -1.091 1 98.56 167 THR A C 1
ATOM 1243 O O . THR A 1 167 ? -23.25 -24.688 -1.211 1 98.56 167 THR A O 1
ATOM 1246 N N . LYS A 1 168 ? -24.734 -26.062 -2.049 1 98.56 168 LYS A N 1
ATOM 1247 C CA . LYS A 1 168 ? -24.594 -25.562 -3.41 1 98.56 168 LYS A CA 1
ATOM 1248 C C . LYS A 1 168 ? -25.594 -24.438 -3.684 1 98.56 168 LYS A C 1
ATOM 1250 O O . LYS A 1 168 ? -26.781 -24.562 -3.393 1 98.56 168 LYS A O 1
ATOM 1255 N N . VAL A 1 169 ? -25.125 -23.281 -4.137 1 98.88 169 VAL A N 1
ATOM 1256 C CA . VAL A 1 169 ? -26 -22.234 -4.652 1 98.88 169 VAL A CA 1
ATOM 1257 C C . VAL A 1 169 ? -26.422 -22.562 -6.082 1 98.88 169 VAL A C 1
ATOM 1259 O O . VAL A 1 169 ? -25.578 -22.781 -6.953 1 98.88 169 VAL A O 1
ATOM 1262 N N . VAL A 1 170 ? -27.734 -22.531 -6.324 1 98.75 170 VAL A N 1
ATOM 1263 C CA . VAL A 1 170 ? -28.203 -23.047 -7.613 1 98.75 170 VAL A CA 1
ATOM 1264 C C . VAL A 1 170 ? -28.828 -21.906 -8.43 1 98.75 170 VAL A C 1
ATOM 1266 O O . VAL A 1 170 ? -29.047 -22.062 -9.633 1 98.75 170 VAL A O 1
ATOM 1269 N N . LYS A 1 171 ? -29.047 -20.781 -7.762 1 98.75 171 LYS A N 1
ATOM 1270 C CA . LYS A 1 171 ? -29.625 -19.641 -8.484 1 98.75 171 LYS A CA 1
ATOM 1271 C C . LYS A 1 171 ? -29.328 -18.328 -7.762 1 98.75 171 LYS A C 1
ATOM 1273 O O . LYS A 1 171 ? -29.375 -18.266 -6.535 1 98.75 171 LYS A O 1
ATOM 1278 N N . VAL A 1 172 ? -28.938 -17.312 -8.531 1 98.88 172 VAL A N 1
ATOM 1279 C CA . VAL A 1 172 ? -28.953 -15.938 -8.039 1 98.88 172 VAL A CA 1
ATOM 1280 C C . VAL A 1 172 ? -30.344 -15.328 -8.25 1 98.88 172 VAL A C 1
ATOM 1282 O O . VAL A 1 172 ? -30.875 -15.344 -9.359 1 98.88 172 VAL A O 1
ATOM 1285 N N . LEU A 1 173 ? -30.906 -14.828 -7.168 1 98.81 173 LEU A N 1
ATOM 1286 C CA . LEU A 1 173 ? -32.25 -14.258 -7.242 1 98.81 173 LEU A CA 1
ATOM 1287 C C . LEU A 1 173 ? -32.188 -12.781 -7.633 1 98.81 173 LEU A C 1
ATOM 1289 O O . LEU A 1 173 ? -31.297 -12.055 -7.184 1 98.81 173 LEU A O 1
ATOM 1293 N N . GLN A 1 174 ? -33.125 -12.383 -8.445 1 98.5 174 GLN A N 1
ATOM 1294 C CA . GLN A 1 174 ? -33.219 -11 -8.898 1 98.5 174 GLN A CA 1
ATOM 1295 C C . GLN A 1 174 ? -34.656 -10.492 -8.844 1 98.5 174 GLN A C 1
ATOM 1297 O O . GLN A 1 174 ? -35.594 -11.273 -8.906 1 98.5 174 GLN A O 1
ATOM 1302 N N . ASP A 1 175 ? -34.875 -9.219 -8.711 1 98.31 175 ASP A N 1
ATOM 1303 C CA . ASP A 1 175 ? -36.188 -8.617 -8.82 1 98.31 175 ASP A CA 1
ATOM 1304 C C . ASP A 1 175 ? -36.562 -8.344 -10.281 1 98.31 175 ASP A C 1
ATOM 1306 O O . ASP A 1 175 ? -35.844 -8.773 -11.188 1 98.31 175 ASP A O 1
ATOM 1310 N N . GLU A 1 176 ? -37.625 -7.711 -10.422 1 97.12 176 GLU A N 1
ATOM 1311 C CA . GLU A 1 176 ? -38.156 -7.488 -11.766 1 97.12 176 GLU A CA 1
ATOM 1312 C C . GLU A 1 176 ? -37.25 -6.578 -12.578 1 97.12 176 GLU A C 1
ATOM 1314 O O . GLU A 1 176 ? -37.25 -6.633 -13.812 1 97.12 176 GLU A O 1
ATOM 1319 N N . LYS A 1 177 ? -36.469 -5.781 -11.922 1 95.25 177 LYS A N 1
ATOM 1320 C CA . LYS A 1 177 ? -35.625 -4.824 -12.602 1 95.25 177 LYS A CA 1
ATOM 1321 C C . LYS A 1 177 ? -34.219 -5.406 -12.805 1 95.25 177 LYS A C 1
ATOM 1323 O O . LYS A 1 177 ? -33.344 -4.758 -13.391 1 95.25 177 LYS A O 1
ATOM 1328 N N . GLY A 1 178 ? -33.969 -6.648 -12.328 1 96.5 178 GLY A N 1
ATOM 1329 C CA . GLY A 1 178 ? -32.688 -7.324 -12.547 1 96.5 178 GLY A CA 1
ATOM 1330 C C . GLY A 1 178 ? -31.719 -7.152 -11.391 1 96.5 178 GLY A C 1
ATOM 1331 O O . GLY A 1 178 ? -30.609 -7.668 -11.422 1 96.5 178 GLY A O 1
ATOM 1332 N N . LYS A 1 179 ? -32.188 -6.426 -10.375 1 97.5 179 LYS A N 1
ATOM 1333 C CA . LYS A 1 179 ? -31.328 -6.242 -9.188 1 97.5 179 LYS A CA 1
ATOM 1334 C C . LYS A 1 179 ? -31.297 -7.512 -8.344 1 97.5 179 LYS A C 1
ATOM 1336 O O . LYS A 1 179 ? -32.312 -8.141 -8.109 1 97.5 179 LYS A O 1
ATOM 1341 N N . VAL A 1 180 ? -30.141 -7.895 -7.914 1 98.19 180 VAL A N 1
ATOM 1342 C CA . VAL A 1 180 ? -29.938 -9.094 -7.102 1 98.19 180 VAL A CA 1
ATOM 1343 C C . VAL A 1 180 ? -30.656 -8.93 -5.762 1 98.19 180 VAL A C 1
ATOM 1345 O O . VAL A 1 180 ? -30.625 -7.859 -5.156 1 98.19 180 VAL A O 1
ATOM 1348 N N . THR A 1 181 ? -31.328 -10.055 -5.301 1 98.69 181 THR A N 1
ATOM 1349 C CA . THR A 1 181 ? -32.062 -9.992 -4.043 1 98.69 181 THR A CA 1
ATOM 1350 C C . THR A 1 181 ? -31.703 -11.172 -3.148 1 98.69 181 THR A C 1
ATOM 1352 O O . THR A 1 181 ? -32.188 -11.266 -2.018 1 98.69 181 THR A O 1
ATOM 1355 N N . GLY A 1 182 ? -30.906 -12.055 -3.646 1 98.75 182 GLY A N 1
ATOM 1356 C CA . GLY A 1 182 ? -30.531 -13.195 -2.826 1 98.75 182 GLY A CA 1
ATOM 1357 C C . GLY A 1 182 ? -30.078 -14.391 -3.641 1 98.75 182 GLY A C 1
ATOM 1358 O O . GLY A 1 182 ? -29.578 -14.234 -4.762 1 98.75 182 GLY A O 1
ATOM 1359 N N . ILE A 1 183 ? -30.062 -15.547 -2.953 1 98.88 183 ILE A N 1
ATOM 1360 C CA . ILE A 1 183 ? -29.641 -16.781 -3.609 1 98.88 183 ILE A CA 1
ATOM 1361 C C . ILE A 1 183 ? -30.609 -17.906 -3.252 1 98.88 183 ILE A C 1
ATOM 1363 O O . ILE A 1 183 ? -31.359 -17.812 -2.266 1 98.88 183 ILE A O 1
ATOM 1367 N N . ASP A 1 184 ? -30.656 -18.875 -4.133 1 98.81 184 ASP A N 1
ATOM 1368 C CA . ASP A 1 184 ? -31.281 -20.172 -3.859 1 98.81 184 ASP A CA 1
ATOM 1369 C C . ASP A 1 184 ? -30.234 -21.25 -3.607 1 98.81 184 ASP A C 1
ATOM 1371 O O . ASP A 1 184 ? -29.297 -21.406 -4.395 1 98.81 184 ASP A O 1
ATOM 1375 N N . ILE A 1 185 ? -30.359 -21.984 -2.42 1 98.75 185 ILE A N 1
ATOM 1376 C CA . ILE A 1 185 ? -29.328 -22.953 -2.047 1 98.75 185 ILE A CA 1
ATOM 1377 C C . ILE A 1 185 ? -29.938 -24.344 -1.936 1 98.75 185 ILE A C 1
ATOM 1379 O O . ILE A 1 185 ? -31.141 -24.484 -1.715 1 98.75 185 ILE A O 1
ATOM 1383 N N . VAL A 1 186 ? -29.125 -25.312 -2.225 1 98.5 186 VAL A N 1
ATOM 1384 C CA . VAL A 1 186 ? -29.438 -26.719 -1.942 1 98.5 186 VAL A CA 1
ATOM 1385 C C . VAL A 1 186 ? -28.406 -27.281 -0.959 1 98.5 186 VAL A C 1
ATOM 1387 O O . VAL A 1 186 ? -27.234 -27.438 -1.296 1 98.5 186 VAL A O 1
ATOM 1390 N N . GLY A 1 187 ? -28.844 -27.516 0.245 1 96.56 187 GLY A N 1
ATOM 1391 C CA . GLY A 1 187 ? -28 -28.109 1.275 1 96.56 187 GLY A CA 1
ATOM 1392 C C . GLY A 1 187 ? -28.453 -29.5 1.679 1 96.56 187 GLY A C 1
ATOM 1393 O O . GLY A 1 187 ? -29.297 -30.109 1.007 1 96.56 187 GLY A O 1
ATOM 1394 N N . PRO A 1 188 ? -27.812 -30.016 2.713 1 94.88 188 PRO A N 1
ATOM 1395 C CA . PRO A 1 188 ? -28.156 -31.359 3.174 1 94.88 188 PRO A CA 1
ATOM 1396 C C . PRO A 1 188 ? -29.625 -31.484 3.582 1 94.88 188 PRO A C 1
ATOM 1398 O O . PRO A 1 188 ? -30.188 -32.594 3.535 1 94.88 188 PRO A O 1
ATOM 1401 N N . ASP A 1 189 ? -30.234 -30.359 3.967 1 94.06 189 ASP A N 1
ATOM 1402 C CA . ASP A 1 189 ? -31.609 -30.391 4.469 1 94.06 189 ASP A CA 1
ATOM 1403 C C . ASP A 1 189 ? -32.594 -29.984 3.385 1 94.06 189 ASP A C 1
ATOM 1405 O O . ASP A 1 189 ? -33.781 -29.828 3.656 1 94.06 189 ASP A O 1
ATOM 1409 N N . GLY A 1 190 ? -32.125 -29.734 2.213 1 95.38 190 GLY A N 1
ATOM 1410 C CA . GLY A 1 190 ? -33.031 -29.375 1.125 1 95.38 190 GLY A CA 1
ATOM 1411 C C . GLY A 1 190 ? -32.75 -28.016 0.536 1 95.38 190 GLY A C 1
ATOM 1412 O O . GLY A 1 190 ? -31.641 -27.484 0.663 1 95.38 190 GLY A O 1
ATOM 1413 N N . ARG A 1 191 ? -33.75 -27.547 -0.26 1 97.56 191 ARG A N 1
ATOM 1414 C CA . ARG A 1 191 ? -33.625 -26.297 -1.002 1 97.56 191 ARG A CA 1
ATOM 1415 C C . ARG A 1 191 ? -34.281 -25.141 -0.254 1 97.56 191 ARG A C 1
ATOM 1417 O O . ARG A 1 191 ? -35.344 -25.297 0.329 1 97.56 191 ARG A O 1
ATOM 1424 N N . ARG A 1 192 ? -33.656 -23.953 -0.175 1 96.94 192 ARG A N 1
ATOM 1425 C CA . ARG A 1 192 ? -34.281 -22.781 0.405 1 96.94 192 ARG A CA 1
ATOM 1426 C C . ARG A 1 192 ? -33.688 -21.5 -0.151 1 96.94 192 ARG A C 1
ATOM 1428 O O . ARG A 1 192 ? -32.562 -21.516 -0.68 1 96.94 192 ARG A O 1
ATOM 1435 N N . LYS A 1 193 ? -34.406 -20.453 0.006 1 98.44 193 LYS A N 1
ATOM 1436 C CA . LYS A 1 193 ? -33.938 -19.125 -0.414 1 98.44 193 LYS A CA 1
ATOM 1437 C C . LYS A 1 193 ? -33.281 -18.391 0.741 1 98.44 193 LYS A C 1
ATOM 1439 O O . LYS A 1 193 ? -33.688 -18.531 1.896 1 98.44 193 LYS A O 1
ATOM 1444 N N . VAL A 1 194 ? -32.25 -17.688 0.499 1 98.75 194 VAL A N 1
ATOM 1445 C CA . VAL A 1 194 ? -31.578 -16.781 1.423 1 98.75 194 VAL A CA 1
ATOM 1446 C C . VAL A 1 194 ? -31.484 -15.383 0.822 1 98.75 194 VAL A C 1
ATOM 1448 O O . VAL A 1 194 ? -30.906 -15.195 -0.249 1 98.75 194 VAL A O 1
ATOM 1451 N N . MET A 1 195 ? -32.062 -14.375 1.423 1 98.81 195 MET A N 1
ATOM 1452 C CA . MET A 1 195 ? -32.031 -13 0.918 1 98.81 195 MET A CA 1
ATOM 1453 C C . MET A 1 195 ? -30.703 -12.328 1.204 1 98.81 195 MET A C 1
ATOM 1455 O O . MET A 1 195 ? -30.047 -12.641 2.195 1 98.81 195 MET A O 1
ATOM 1459 N N . ALA A 1 196 ? -30.297 -11.484 0.336 1 98.75 196 ALA A N 1
ATOM 1460 C CA . ALA A 1 196 ? -29.078 -10.703 0.493 1 98.75 196 ALA A CA 1
ATOM 1461 C C . ALA A 1 196 ? -29.125 -9.438 -0.357 1 98.75 196 ALA A C 1
ATOM 1463 O O . ALA A 1 196 ? -29.688 -9.438 -1.451 1 98.75 196 ALA A O 1
ATOM 1464 N N . LYS A 1 197 ? -28.531 -8.328 0.105 1 98.38 197 LYS A N 1
ATOM 1465 C CA . LYS A 1 197 ? -28.469 -7.078 -0.651 1 98.38 197 LYS A CA 1
ATOM 1466 C C . LYS A 1 197 ? -27.469 -7.176 -1.791 1 98.38 197 LYS A C 1
ATOM 1468 O O . LYS A 1 197 ? -27.625 -6.531 -2.828 1 98.38 197 LYS A O 1
ATOM 1473 N N . ALA A 1 198 ? -26.422 -7.965 -1.603 1 98.75 198 ALA A N 1
ATOM 1474 C CA . ALA A 1 198 ? -25.391 -8.172 -2.611 1 98.75 198 ALA A CA 1
ATOM 1475 C C . ALA A 1 198 ? -24.891 -9.617 -2.592 1 98.75 198 ALA A C 1
ATOM 1477 O O . ALA A 1 198 ? -24.953 -10.289 -1.559 1 98.75 198 ALA A O 1
ATOM 1478 N N . VAL A 1 199 ? -24.438 -10.109 -3.723 1 98.94 199 VAL A N 1
ATOM 1479 C CA . VAL A 1 199 ? -23.875 -11.445 -3.891 1 98.94 199 VAL A CA 1
ATOM 1480 C C . VAL A 1 199 ? -22.516 -11.359 -4.562 1 98.94 199 VAL A C 1
ATOM 1482 O O . VAL A 1 199 ? -22.328 -10.609 -5.523 1 98.94 199 VAL A O 1
ATOM 1485 N N . ILE A 1 200 ? -21.516 -12.016 -4.031 1 98.94 200 ILE A N 1
ATOM 1486 C CA . ILE A 1 200 ? -20.188 -12.109 -4.625 1 98.94 200 ILE A CA 1
ATOM 1487 C C . ILE A 1 200 ? -19.953 -13.523 -5.152 1 98.94 200 ILE A C 1
ATOM 1489 O O . ILE A 1 200 ? -19.984 -14.484 -4.387 1 98.94 200 ILE A O 1
ATOM 1493 N N . LEU A 1 201 ? -19.75 -13.633 -6.434 1 98.94 201 LEU A N 1
ATOM 1494 C CA . LEU A 1 201 ? -19.344 -14.891 -7.043 1 98.94 201 LEU A CA 1
ATOM 1495 C C . LEU A 1 201 ? -17.844 -15.094 -6.922 1 98.94 201 LEU A C 1
ATOM 1497 O O . LEU A 1 201 ? -17.062 -14.375 -7.559 1 98.94 201 LEU A O 1
ATOM 1501 N N . ALA A 1 202 ? -17.375 -16 -6.109 1 98.88 202 ALA A N 1
ATOM 1502 C CA . ALA A 1 202 ? -15.984 -16.391 -5.891 1 98.88 202 ALA A CA 1
ATOM 1503 C C . ALA A 1 202 ? -15.812 -17.906 -6.055 1 98.88 202 ALA A C 1
ATOM 1505 O O . ALA A 1 202 ? -15.188 -18.547 -5.215 1 98.88 202 ALA A O 1
ATOM 1506 N N . THR A 1 203 ? -16.297 -18.5 -7.125 1 98.75 203 THR A N 1
ATOM 1507 C CA . THR A 1 203 ? -16.531 -19.922 -7.262 1 98.75 203 THR A CA 1
ATOM 1508 C C . THR A 1 203 ? -15.359 -20.594 -8 1 98.75 203 THR A C 1
ATOM 1510 O O . THR A 1 203 ? -15.383 -21.797 -8.234 1 98.75 203 THR A O 1
ATOM 1513 N N . GLY A 1 204 ? -14.336 -19.781 -8.383 1 98.44 204 GLY A N 1
ATOM 1514 C CA . GLY A 1 204 ? -13.258 -20.359 -9.172 1 98.44 204 GLY A CA 1
ATOM 1515 C C . GLY A 1 204 ? -13.617 -20.547 -10.633 1 98.44 204 GLY A C 1
ATOM 1516 O O . GLY A 1 204 ? -14.703 -20.141 -11.07 1 98.44 204 GLY A O 1
ATOM 1517 N N . GLY A 1 205 ? -12.734 -21.109 -11.391 1 98.38 205 GLY A N 1
ATOM 1518 C CA . GLY A 1 205 ? -12.906 -21.234 -12.828 1 98.38 205 GLY A CA 1
ATOM 1519 C C . GLY A 1 205 ? -13.594 -22.531 -13.227 1 98.38 205 GLY A C 1
ATOM 1520 O O . GLY A 1 205 ? -14.5 -23 -12.531 1 98.38 205 GLY A O 1
ATOM 1521 N N . PHE A 1 206 ? -13.273 -22.953 -14.43 1 98.69 206 PHE A N 1
ATOM 1522 C CA . PHE A 1 206 ? -13.961 -24.109 -15 1 98.69 206 PHE A CA 1
ATOM 1523 C C . PHE A 1 206 ? -12.961 -25.141 -15.492 1 98.69 206 PHE A C 1
ATOM 1525 O O . PHE A 1 206 ? -13.25 -25.891 -16.422 1 98.69 206 PHE A O 1
ATOM 1532 N N . GLY A 1 207 ? -11.812 -25.156 -14.867 1 98.19 207 GLY A N 1
ATOM 1533 C CA . GLY A 1 207 ? -10.711 -25.984 -15.328 1 98.19 207 GLY A CA 1
ATOM 1534 C C . GLY A 1 207 ? -10.984 -27.469 -15.211 1 98.19 207 GLY A C 1
ATOM 1535 O O . GLY A 1 207 ? -10.273 -28.281 -15.805 1 98.19 207 GLY A O 1
ATOM 1536 N N . ALA A 1 208 ? -12.023 -27.875 -14.453 1 97.81 208 ALA A N 1
ATOM 1537 C CA . ALA A 1 208 ? -12.383 -29.281 -14.312 1 97.81 208 ALA A CA 1
ATOM 1538 C C . ALA A 1 208 ? -13.641 -29.609 -15.109 1 97.81 208 ALA A C 1
ATOM 1540 O O . ALA A 1 208 ? -14.133 -30.734 -15.047 1 97.81 208 ALA A O 1
ATOM 1541 N N . SER A 1 209 ? -14.203 -28.672 -15.828 1 97.94 209 SER A N 1
ATOM 1542 C CA . SER A 1 209 ? -15.406 -28.891 -16.625 1 97.94 209 SER A CA 1
ATOM 1543 C C . SER A 1 209 ? -15.055 -29.359 -18.031 1 97.94 209 SER A C 1
ATOM 1545 O O . SER A 1 209 ? -14.781 -28.547 -18.922 1 97.94 209 SER A O 1
ATOM 1547 N N . LYS A 1 210 ? -15.203 -30.609 -18.266 1 96.56 210 LYS A N 1
ATOM 1548 C CA . LYS A 1 210 ? -14.906 -31.141 -19.594 1 96.56 210 LYS A CA 1
ATOM 1549 C C . LYS A 1 210 ? -15.812 -30.516 -20.641 1 96.56 210 LYS A C 1
ATOM 1551 O O . LYS A 1 210 ? -15.375 -30.25 -21.766 1 96.56 210 LYS A O 1
ATOM 1556 N N . GLU A 1 211 ? -17.016 -30.312 -20.25 1 97.12 211 GLU A N 1
ATOM 1557 C CA . GLU A 1 211 ? -18.016 -29.781 -21.172 1 97.12 211 GLU A CA 1
ATOM 1558 C C . GLU A 1 211 ? -17.625 -28.359 -21.625 1 97.12 211 GLU A C 1
ATOM 1560 O O . GLU A 1 211 ? -17.609 -28.078 -22.812 1 97.12 211 GLU A O 1
ATOM 1565 N N . ILE A 1 212 ? -17.312 -27.5 -20.641 1 98.06 212 ILE A N 1
ATOM 1566 C CA . ILE A 1 212 ? -16.984 -26.125 -20.969 1 98.06 212 ILE A CA 1
ATOM 1567 C C . ILE A 1 212 ? -15.664 -26.078 -21.75 1 98.06 212 ILE A C 1
ATOM 1569 O O . ILE A 1 212 ? -15.531 -25.344 -22.719 1 98.06 212 ILE A O 1
ATOM 1573 N N . ILE A 1 213 ? -14.695 -26.906 -21.344 1 98.12 213 ILE A N 1
ATOM 1574 C CA . ILE A 1 213 ? -13.398 -26.938 -22 1 98.12 213 ILE A CA 1
ATOM 1575 C C . ILE A 1 213 ? -13.57 -27.391 -23.453 1 98.12 213 ILE A C 1
ATOM 1577 O O . ILE A 1 213 ? -13.031 -26.781 -24.375 1 98.12 213 ILE A O 1
ATOM 1581 N N . LYS A 1 214 ? -14.391 -28.406 -23.688 1 97.75 214 LYS A N 1
ATOM 1582 C CA . LYS A 1 214 ? -14.633 -28.906 -25.031 1 97.75 214 LYS A CA 1
ATOM 1583 C C . LYS A 1 214 ? -15.281 -27.844 -25.906 1 97.75 214 LYS A C 1
ATOM 1585 O O . LYS A 1 214 ? -14.953 -27.719 -27.094 1 97.75 214 LYS A O 1
ATOM 1590 N N . LYS A 1 215 ? -16.141 -27.109 -25.344 1 97.94 215 LYS A N 1
ATOM 1591 C CA . LYS A 1 215 ? -16.875 -26.078 -26.078 1 97.94 215 LYS A CA 1
ATOM 1592 C C . LYS A 1 215 ? -15.938 -24.984 -26.578 1 97.94 215 LYS A C 1
ATOM 1594 O O . LYS A 1 215 ? -16.062 -24.531 -27.719 1 97.94 215 LYS A O 1
ATOM 1599 N N . TYR A 1 216 ? -15.023 -24.562 -25.766 1 98.12 216 TYR A N 1
ATOM 1600 C CA . TYR A 1 216 ? -14.242 -23.375 -26.094 1 98.12 216 TYR A CA 1
ATOM 1601 C C . TYR A 1 216 ? -12.852 -23.734 -26.578 1 98.12 216 TYR A C 1
ATOM 1603 O O . TYR A 1 216 ? -12.227 -22.984 -27.328 1 98.12 216 TYR A O 1
ATOM 1611 N N . ARG A 1 217 ? -12.344 -24.859 -26.094 1 98.06 217 ARG A N 1
ATOM 1612 C CA . ARG A 1 217 ? -11.016 -25.344 -26.469 1 98.06 217 ARG A CA 1
ATOM 1613 C C . ARG A 1 217 ? -11.023 -26.844 -26.703 1 98.06 217 ARG A C 1
ATOM 1615 O O . ARG A 1 217 ? -10.438 -27.609 -25.922 1 98.06 217 ARG A O 1
ATOM 1622 N N . PRO A 1 218 ? -11.594 -27.234 -27.75 1 97.75 218 PRO A N 1
ATOM 1623 C CA . PRO A 1 218 ? -11.695 -28.672 -28.016 1 97.75 218 PRO A CA 1
ATOM 1624 C C . PRO A 1 218 ? -10.328 -29.359 -28.109 1 97.75 218 PRO A C 1
ATOM 1626 O O . PRO A 1 218 ? -10.203 -30.547 -27.844 1 97.75 218 PRO A O 1
ATOM 1629 N N . ASP A 1 219 ? -9.297 -28.609 -28.453 1 95.56 219 ASP A N 1
ATOM 1630 C CA . ASP A 1 219 ? -7.941 -29.156 -28.547 1 95.56 219 ASP A CA 1
ATOM 1631 C C . ASP A 1 219 ? -7.41 -29.578 -27.188 1 95.56 219 ASP A C 1
ATOM 1633 O O . ASP A 1 219 ? -6.438 -30.328 -27.094 1 95.56 219 ASP A O 1
ATOM 1637 N N . LEU A 1 220 ? -8.055 -29.109 -26.062 1 96.5 220 LEU A N 1
ATOM 1638 C CA . LEU A 1 220 ? -7.582 -29.406 -24.719 1 96.5 220 LEU A CA 1
ATOM 1639 C C . LEU A 1 220 ? -8.414 -30.5 -24.078 1 96.5 220 LEU A C 1
ATOM 1641 O O . LEU A 1 220 ? -8.195 -30.859 -22.906 1 96.5 220 LEU A O 1
ATOM 1645 N N . GLU A 1 221 ? -9.328 -31.062 -24.797 1 93.38 221 GLU A N 1
ATOM 1646 C CA . GLU A 1 221 ? -10.289 -32 -24.266 1 93.38 221 GLU A CA 1
ATOM 1647 C C . GLU A 1 221 ? -9.594 -33.219 -23.641 1 93.38 221 GLU A C 1
ATOM 1649 O O . GLU A 1 221 ? -10.062 -33.781 -22.641 1 93.38 221 GLU A O 1
ATOM 1654 N N . GLY A 1 222 ? -8.445 -33.625 -24.141 1 92.31 222 GLY A N 1
ATOM 1655 C CA . GLY A 1 222 ? -7.758 -34.812 -23.688 1 92.31 222 GLY A CA 1
ATOM 1656 C C . GLY A 1 222 ? -6.754 -34.531 -22.578 1 92.31 222 GLY A C 1
ATOM 1657 O O . GLY A 1 222 ? -6.176 -35.469 -22.016 1 92.31 222 GLY A O 1
ATOM 1658 N N . TYR A 1 223 ? -6.578 -33.312 -22.219 1 95.56 223 TYR A N 1
ATOM 1659 C CA . TYR A 1 223 ? -5.609 -32.938 -21.188 1 95.56 223 TYR A CA 1
ATOM 1660 C C . TYR A 1 223 ? -6.137 -33.312 -19.812 1 95.56 223 TYR A C 1
ATOM 1662 O O . TYR A 1 223 ? -7.332 -33.156 -19.531 1 95.56 223 TYR A O 1
ATOM 1670 N N . LYS A 1 224 ? -5.293 -33.781 -18.922 1 97.31 224 LYS A N 1
ATOM 1671 C CA . LYS A 1 224 ? -5.609 -33.844 -17.5 1 97.31 224 LYS A CA 1
ATOM 1672 C C . LYS A 1 224 ? -5.602 -32.469 -16.859 1 97.31 224 LYS A C 1
ATOM 1674 O O . LYS A 1 224 ? -5.281 -31.469 -17.516 1 97.31 224 LYS A O 1
ATOM 1679 N N . THR A 1 225 ? -6.125 -32.344 -15.664 1 98.12 225 THR A N 1
ATOM 1680 C CA . THR A 1 225 ? -6.227 -31.031 -15.023 1 98.12 225 THR A CA 1
ATOM 1681 C C . THR A 1 225 ? -5.668 -31.078 -13.602 1 98.12 225 THR A C 1
ATOM 1683 O O . THR A 1 225 ? -5.824 -32.094 -12.906 1 98.12 225 THR A O 1
ATOM 1686 N N . THR A 1 226 ? -4.945 -30.016 -13.227 1 97.5 226 THR A N 1
ATOM 1687 C CA . THR A 1 226 ? -4.457 -29.875 -11.859 1 97.5 226 THR A CA 1
ATOM 1688 C C . THR A 1 226 ? -5.543 -29.312 -10.945 1 97.5 226 THR A C 1
ATOM 1690 O O . THR A 1 226 ? -5.328 -29.141 -9.742 1 97.5 226 THR A O 1
ATOM 1693 N N . ASN A 1 227 ? -6.734 -28.922 -11.469 1 98.06 227 ASN A N 1
ATOM 1694 C CA . ASN A 1 227 ? -7.812 -28.312 -10.695 1 98.06 227 ASN A CA 1
ATOM 1695 C C . ASN A 1 227 ? -8.508 -29.328 -9.797 1 98.06 227 ASN A C 1
ATOM 1697 O O . ASN A 1 227 ? -8.547 -30.531 -10.117 1 98.06 227 ASN A O 1
ATOM 1701 N N . GLN A 1 228 ? -8.977 -28.875 -8.68 1 96.44 228 GLN A N 1
ATOM 1702 C CA . GLN A 1 228 ? -9.859 -29.719 -7.875 1 96.44 228 GLN A CA 1
ATOM 1703 C C . GLN A 1 228 ? -11.164 -30 -8.609 1 96.44 228 GLN A C 1
ATOM 1705 O O . GLN A 1 228 ? -11.578 -29.234 -9.477 1 96.44 228 GLN A O 1
ATOM 1710 N N . ALA A 1 229 ? -11.852 -31.016 -8.242 1 95.56 229 ALA A N 1
ATOM 1711 C CA . ALA A 1 229 ? -12.969 -31.562 -8.992 1 95.56 229 ALA A CA 1
ATOM 1712 C C . ALA A 1 229 ? -14.148 -30.594 -9.008 1 95.56 229 ALA A C 1
ATOM 1714 O O . ALA A 1 229 ? -14.953 -30.594 -9.945 1 95.56 229 ALA A O 1
ATOM 1715 N N . GLY A 1 230 ? -14.227 -29.75 -8.016 1 96.12 230 GLY A N 1
ATOM 1716 C CA . GLY A 1 230 ? -15.352 -28.844 -7.891 1 96.12 230 GLY A CA 1
ATOM 1717 C C . GLY A 1 230 ? -15.227 -27.609 -8.773 1 96.12 230 GLY A C 1
ATOM 1718 O O . GLY A 1 230 ? -16.156 -26.797 -8.859 1 96.12 230 GLY A O 1
ATOM 1719 N N . ALA A 1 231 ? -14.109 -27.453 -9.523 1 97.81 231 ALA A N 1
ATOM 1720 C CA . ALA A 1 231 ? -13.922 -26.312 -10.414 1 97.81 231 ALA A CA 1
ATOM 1721 C C . ALA A 1 231 ? -14.68 -26.5 -11.727 1 97.81 231 ALA A C 1
ATOM 1723 O O . ALA A 1 231 ? -14.078 -26.531 -12.797 1 97.81 231 ALA A O 1
ATOM 1724 N N . THR A 1 232 ? -16.016 -26.516 -11.664 1 98.06 232 THR A N 1
ATOM 1725 C CA . THR A 1 232 ? -16.859 -26.984 -12.758 1 98.06 232 THR A CA 1
ATOM 1726 C C . THR A 1 232 ? -17.531 -25.812 -13.461 1 98.06 232 THR A C 1
ATOM 1728 O O . THR A 1 232 ? -18.422 -26.016 -14.289 1 98.06 232 THR A O 1
ATOM 1731 N N . GLY A 1 233 ? -17.203 -24.578 -13.094 1 98.5 233 GLY A N 1
ATOM 1732 C CA . GLY A 1 233 ? -17.719 -23.406 -13.789 1 98.5 233 GLY A CA 1
ATOM 1733 C C . GLY A 1 233 ? -19.109 -22.984 -13.312 1 98.5 233 GLY A C 1
ATOM 1734 O O . GLY A 1 233 ? -19.828 -22.281 -14.023 1 98.5 233 GLY A O 1
ATOM 1735 N N . ASP A 1 234 ? -19.469 -23.375 -12.062 1 98.19 234 ASP A N 1
ATOM 1736 C CA . ASP A 1 234 ? -20.797 -23.078 -11.523 1 98.19 234 ASP A CA 1
ATOM 1737 C C . ASP A 1 234 ? -21.062 -21.578 -11.508 1 98.19 234 ASP A C 1
ATOM 1739 O O . ASP A 1 234 ? -22.172 -21.141 -11.812 1 98.19 234 ASP A O 1
ATOM 1743 N N . GLY A 1 235 ? -20.078 -20.828 -11.102 1 98.69 235 GLY A N 1
ATOM 1744 C CA . GLY A 1 235 ? -20.234 -19.375 -11.039 1 98.69 235 GLY A CA 1
ATOM 1745 C C . GLY A 1 235 ? -20.531 -18.75 -12.391 1 98.69 235 GLY A C 1
ATOM 1746 O O . GLY A 1 235 ? -21.25 -17.75 -12.484 1 98.69 235 GLY A O 1
ATOM 1747 N N . LEU A 1 236 ? -19.922 -19.281 -13.445 1 98.69 236 LEU A N 1
ATOM 1748 C CA . LEU A 1 236 ? -20.203 -18.812 -14.797 1 98.69 236 LEU A CA 1
ATOM 1749 C C . LEU A 1 236 ? -21.656 -19.047 -15.172 1 98.69 236 LEU A C 1
ATOM 1751 O O . LEU A 1 236 ? -22.312 -18.156 -15.734 1 98.69 236 LEU A O 1
ATOM 1755 N N . ILE A 1 237 ? -22.156 -20.203 -14.805 1 98.25 237 ILE A N 1
ATOM 1756 C CA . ILE A 1 237 ? -23.531 -20.562 -15.109 1 98.25 237 ILE A CA 1
ATOM 1757 C C . ILE A 1 237 ? -24.484 -19.656 -14.336 1 98.25 237 ILE A C 1
ATOM 1759 O O . ILE A 1 237 ? -25.422 -19.109 -14.914 1 98.25 237 ILE A O 1
ATOM 1763 N N . LEU A 1 238 ? -24.234 -19.5 -13.047 1 98.69 238 LEU A N 1
ATOM 1764 C CA . LEU A 1 238 ? -25.047 -18.609 -12.211 1 98.69 238 LEU A CA 1
ATOM 1765 C C . LEU A 1 238 ? -25.047 -17.188 -12.781 1 98.69 238 LEU A C 1
ATOM 1767 O O . LEU A 1 238 ? -26.109 -16.562 -12.859 1 98.69 238 LEU A O 1
ATOM 1771 N N . GLY A 1 239 ? -23.859 -16.672 -13.141 1 98.69 239 GLY A N 1
ATOM 1772 C CA . GLY A 1 239 ? -23.734 -15.336 -13.695 1 98.69 239 GLY A CA 1
ATOM 1773 C C . GLY A 1 239 ? -24.484 -15.164 -15.008 1 98.69 239 GLY A C 1
ATOM 1774 O O . GLY A 1 239 ? -25.219 -14.195 -15.188 1 98.69 239 GLY A O 1
ATOM 1775 N N . GLU A 1 240 ? -24.281 -16.125 -15.883 1 97.94 240 GLU A N 1
ATOM 1776 C CA . GLU A 1 240 ? -24.969 -16.062 -17.172 1 97.94 240 GLU A CA 1
ATOM 1777 C C . GLU A 1 240 ? -26.484 -16.047 -17 1 97.94 240 GLU A C 1
ATOM 1779 O O . GLU A 1 240 ? -27.172 -15.289 -17.672 1 97.94 240 GLU A O 1
ATOM 1784 N N . GLU A 1 241 ? -26.953 -16.891 -16.172 1 97.94 241 GLU A N 1
ATOM 1785 C CA . GLU A 1 241 ? -28.391 -16.938 -15.898 1 97.94 241 GLU A CA 1
ATOM 1786 C C . GLU A 1 241 ? -28.891 -15.602 -15.328 1 97.94 241 GLU A C 1
ATOM 1788 O O . GLU A 1 241 ? -30.047 -15.219 -15.547 1 97.94 241 GLU A O 1
ATOM 1793 N N . ALA A 1 242 ? -28.016 -14.898 -14.648 1 98.06 242 ALA A N 1
ATOM 1794 C CA . ALA A 1 242 ? -28.375 -13.602 -14.062 1 98.06 242 ALA A CA 1
ATOM 1795 C C . ALA A 1 242 ? -28.172 -12.469 -15.07 1 98.06 242 ALA A C 1
ATOM 1797 O O . ALA A 1 242 ? -28.406 -11.305 -14.75 1 98.06 242 ALA A O 1
ATOM 1798 N N . GLY A 1 243 ? -27.688 -12.773 -16.25 1 97.81 243 GLY A N 1
ATOM 1799 C CA . GLY A 1 243 ? -27.578 -11.773 -17.297 1 97.81 243 GLY A CA 1
ATOM 1800 C C . GLY A 1 243 ? -26.156 -11.328 -17.547 1 97.81 243 GLY A C 1
ATOM 1801 O O . GLY A 1 243 ? -25.906 -10.414 -18.344 1 97.81 243 GLY A O 1
ATOM 1802 N N . ALA A 1 244 ? -25.156 -12 -17.031 1 98.56 244 ALA A N 1
ATOM 1803 C CA . ALA A 1 244 ? -23.75 -11.602 -17.141 1 98.56 244 ALA A CA 1
ATOM 1804 C C . ALA A 1 244 ? -23.172 -11.992 -18.484 1 98.56 244 ALA A C 1
ATOM 1806 O O . ALA A 1 244 ? -23.609 -12.969 -19.094 1 98.56 244 ALA A O 1
ATOM 1807 N N . GLU A 1 245 ? -22.234 -11.219 -18.938 1 98.31 245 GLU A N 1
ATOM 1808 C CA . GLU A 1 245 ? -21.453 -11.531 -20.125 1 98.31 245 GLU A CA 1
ATOM 1809 C C . GLU A 1 245 ? -20.203 -12.336 -19.766 1 98.31 245 GLU A C 1
ATOM 1811 O O . GLU A 1 245 ? -19.562 -12.078 -18.734 1 98.31 245 GLU A O 1
ATOM 1816 N N . LEU A 1 246 ? -19.859 -13.344 -20.562 1 98.31 246 LEU A N 1
ATOM 1817 C CA . LEU A 1 246 ? -18.594 -14.07 -20.453 1 98.31 246 LEU A CA 1
ATOM 1818 C C . LEU A 1 246 ? -17.562 -13.508 -21.422 1 98.31 246 LEU A C 1
ATOM 1820 O O . LEU A 1 246 ? -17.906 -13.109 -22.547 1 98.31 246 LEU A O 1
ATOM 1824 N N . VAL A 1 247 ? -16.297 -13.445 -20.922 1 98.31 247 VAL A N 1
ATOM 1825 C CA . VAL A 1 247 ? -15.242 -12.93 -21.781 1 98.31 247 VAL A CA 1
ATOM 1826 C C . VAL A 1 247 ? -14.062 -13.898 -21.797 1 98.31 247 VAL A C 1
ATOM 1828 O O . VAL A 1 247 ? -13.82 -14.602 -20.812 1 98.31 247 VAL A O 1
ATOM 1831 N N . GLN A 1 248 ? -13.359 -14.031 -22.922 1 98.25 248 GLN A N 1
ATOM 1832 C CA . GLN A 1 248 ? -12.062 -14.695 -23.094 1 98.25 248 GLN A CA 1
ATOM 1833 C C . GLN A 1 248 ? -12.148 -16.172 -22.703 1 98.25 248 GLN A C 1
ATOM 1835 O O . GLN A 1 248 ? -11.211 -16.703 -22.094 1 98.25 248 GLN A O 1
ATOM 1840 N N . MET A 1 249 ? -13.258 -16.797 -23.078 1 98.44 249 MET A N 1
ATOM 1841 C CA . MET A 1 249 ? -13.531 -18.141 -22.625 1 98.44 249 MET A CA 1
ATOM 1842 C C . MET A 1 249 ? -12.562 -19.141 -23.234 1 98.44 249 MET A C 1
ATOM 1844 O O . MET A 1 249 ? -12.352 -20.234 -22.703 1 98.44 249 MET A O 1
ATOM 1848 N N . ASP A 1 250 ? -11.93 -18.781 -24.312 1 98.25 250 ASP A N 1
ATOM 1849 C CA . ASP A 1 250 ? -10.977 -19.672 -24.969 1 98.25 250 ASP A CA 1
ATOM 1850 C C . ASP A 1 250 ? -9.578 -19.516 -24.359 1 98.25 250 ASP A C 1
ATOM 1852 O O . ASP A 1 250 ? -8.656 -20.25 -24.719 1 98.25 250 ASP A O 1
ATOM 1856 N N . PHE A 1 251 ? -9.383 -18.578 -23.453 1 98.25 251 PHE A N 1
ATOM 1857 C CA . PHE A 1 251 ? -8.102 -18.406 -22.766 1 98.25 251 PHE A CA 1
ATOM 1858 C C . PHE A 1 251 ? -7.988 -19.359 -21.578 1 98.25 251 PHE A C 1
ATOM 1860 O O . PHE A 1 251 ? -8.383 -19.031 -20.469 1 98.25 251 PHE A O 1
ATOM 1867 N N . ILE A 1 252 ? -7.473 -20.516 -21.781 1 98.12 252 ILE A N 1
ATOM 1868 C CA . ILE A 1 252 ? -7.23 -21.547 -20.781 1 98.12 252 ILE A CA 1
ATOM 1869 C C . ILE A 1 252 ? -5.734 -21.844 -20.703 1 98.12 252 ILE A C 1
ATOM 1871 O O . ILE A 1 252 ? -5.078 -22.078 -21.719 1 98.12 252 ILE A O 1
ATOM 1875 N N . GLN A 1 253 ? -5.199 -21.797 -19.547 1 97.56 253 GLN A N 1
ATOM 1876 C CA . GLN A 1 253 ? -3.766 -21.984 -19.375 1 97.56 253 GLN A CA 1
ATOM 1877 C C . GLN A 1 253 ? -3.439 -23.453 -19.109 1 97.56 253 GLN A C 1
ATOM 1879 O O . GLN A 1 253 ? -4.066 -24.109 -18.266 1 97.56 253 GLN A O 1
ATOM 1884 N N . VAL A 1 254 ? -2.486 -23.859 -19.828 1 97.44 254 VAL A N 1
ATOM 1885 C CA . VAL A 1 254 ? -1.84 -25.156 -19.609 1 97.44 254 VAL A CA 1
ATOM 1886 C C . VAL A 1 254 ? -0.517 -24.953 -18.875 1 97.44 254 VAL A C 1
ATOM 1888 O O . VAL A 1 254 ? 0.338 -24.188 -19.312 1 97.44 254 VAL A O 1
ATOM 1891 N N . HIS A 1 255 ? -0.398 -25.531 -17.688 1 97.75 255 HIS A N 1
ATOM 1892 C CA . HIS A 1 255 ? 0.849 -25.484 -16.938 1 97.75 255 HIS A CA 1
ATOM 1893 C C . HIS A 1 255 ? 1.841 -26.516 -17.438 1 97.75 255 HIS A C 1
ATOM 1895 O O . HIS A 1 255 ? 1.473 -27.672 -17.672 1 97.75 255 HIS A O 1
ATOM 1901 N N . PRO A 1 256 ? 3.102 -26.172 -17.578 1 97.69 256 PRO A N 1
ATOM 1902 C CA . PRO A 1 256 ? 4.078 -27.078 -18.172 1 97.69 256 PRO A CA 1
ATOM 1903 C C . PRO A 1 256 ? 4.418 -28.25 -17.266 1 97.69 256 PRO A C 1
ATOM 1905 O O . PRO A 1 256 ? 4.738 -29.344 -17.75 1 97.69 256 PRO A O 1
ATOM 1908 N N . THR A 1 257 ? 4.445 -27.969 -15.945 1 98.25 257 THR A N 1
ATOM 1909 C CA . THR A 1 257 ? 4.949 -29.016 -15.055 1 98.25 257 THR A CA 1
ATOM 1910 C C . THR A 1 257 ? 3.832 -29.562 -14.172 1 98.25 257 THR A C 1
ATOM 1912 O O . THR A 1 257 ? 3.512 -28.969 -13.133 1 98.25 257 THR A O 1
ATOM 1915 N N . ALA A 1 258 ? 3.256 -30.594 -14.516 1 98.31 258 ALA A N 1
ATOM 1916 C CA . ALA A 1 258 ? 2.324 -31.406 -13.734 1 98.31 258 ALA A CA 1
ATOM 1917 C C . ALA A 1 258 ? 2.697 -32.906 -13.812 1 98.31 258 ALA A C 1
ATOM 1919 O O . ALA A 1 258 ? 3.189 -33.375 -14.836 1 98.31 258 ALA A O 1
ATOM 1920 N N . GLN A 1 259 ? 2.604 -33.562 -12.695 1 98.38 259 GLN A N 1
ATOM 1921 C CA . GLN A 1 259 ? 2.77 -35.031 -12.695 1 98.38 259 GLN A CA 1
ATOM 1922 C C . GLN A 1 259 ? 1.451 -35.719 -13 1 98.38 259 GLN A C 1
ATOM 1924 O O . GLN A 1 259 ? 0.485 -35.594 -12.242 1 98.38 259 GLN A O 1
ATOM 1929 N N . THR A 1 260 ? 1.373 -36.438 -14.102 1 97.19 260 THR A N 1
ATOM 1930 C CA . THR A 1 260 ? 0.093 -36.906 -14.609 1 97.19 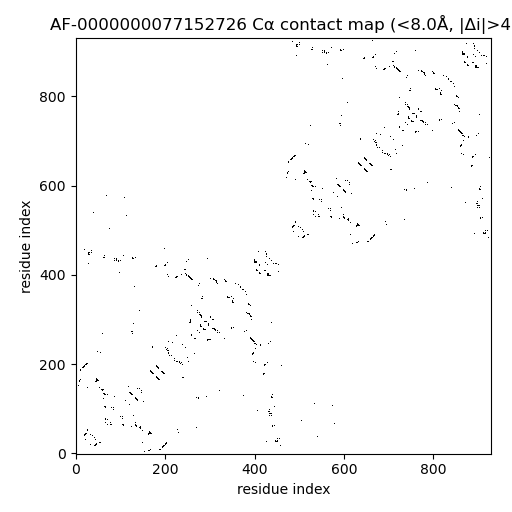260 THR A CA 1
ATOM 1931 C C . THR A 1 260 ? 0.11 -38.438 -14.766 1 97.19 260 THR A C 1
ATOM 1933 O O . THR A 1 260 ? -0.753 -39 -15.438 1 97.19 260 THR A O 1
ATOM 1936 N N . ASP A 1 261 ? 1.16 -39.125 -14.227 1 96.38 261 ASP A N 1
ATOM 1937 C CA . ASP A 1 261 ? 1.354 -40.531 -14.484 1 96.38 261 ASP A CA 1
ATOM 1938 C C . ASP A 1 261 ? 0.262 -41.375 -13.82 1 96.38 261 ASP A C 1
ATOM 1940 O O . ASP A 1 261 ? -0.088 -42.438 -14.305 1 96.38 261 ASP A O 1
ATOM 1944 N N . GLY A 1 262 ? -0.201 -40.906 -12.688 1 93.62 262 GLY A N 1
ATOM 1945 C CA . GLY A 1 262 ? -1.211 -41.656 -11.953 1 93.62 262 GLY A CA 1
ATOM 1946 C C . GLY A 1 262 ? -2.623 -41.188 -12.219 1 93.62 262 GLY A C 1
ATOM 1947 O O . GLY A 1 262 ? -2.865 -40.469 -13.195 1 93.62 262 GLY A O 1
ATOM 1948 N N . GLU A 1 263 ? -3.523 -41.688 -11.461 1 92.44 263 GLU A N 1
ATOM 1949 C CA . GLU A 1 263 ? -4.934 -41.312 -11.578 1 92.44 263 GLU A CA 1
ATOM 1950 C C . GLU A 1 263 ? -5.148 -39.844 -11.266 1 92.44 263 GLU A C 1
ATOM 1952 O O . GLU A 1 263 ? -5.93 -39.156 -11.938 1 92.44 263 GLU A O 1
ATOM 1957 N N . LYS A 1 264 ? -4.438 -39.469 -10.305 1 94.94 264 LYS A N 1
ATOM 1958 C CA . LYS A 1 264 ? -4.523 -38.062 -9.922 1 94.94 264 LYS A CA 1
ATOM 1959 C C . LYS A 1 264 ? -3.42 -37.25 -10.578 1 94.94 264 LYS A C 1
ATOM 1961 O O . LYS A 1 264 ? -2.309 -37.75 -10.781 1 94.94 264 LYS A O 1
ATOM 1966 N N . THR A 1 265 ? -3.758 -36.031 -10.969 1 97.06 265 THR A N 1
ATOM 1967 C CA . THR A 1 265 ? -2.799 -35.094 -11.508 1 97.06 265 THR A CA 1
ATOM 1968 C C . THR A 1 265 ? -2.338 -34.125 -10.422 1 97.06 265 THR A C 1
ATOM 1970 O O . THR A 1 265 ? -3.156 -33.562 -9.68 1 97.06 265 THR A O 1
ATOM 1973 N N . PHE A 1 266 ? -1.004 -33.938 -10.297 1 96.81 266 PHE A N 1
ATOM 1974 C CA . PHE A 1 266 ? -0.459 -33.031 -9.273 1 96.81 266 PHE A CA 1
ATOM 1975 C C . PHE A 1 266 ? 0.334 -31.922 -9.914 1 96.81 266 PHE A C 1
ATOM 1977 O O . PHE A 1 266 ? 1.154 -32.156 -10.805 1 96.81 266 PHE A O 1
ATOM 1984 N N . LEU A 1 267 ? 0.047 -30.719 -9.516 1 96.56 267 LEU A N 1
ATOM 1985 C CA . LEU A 1 267 ? 0.845 -29.562 -9.914 1 96.56 267 LEU A CA 1
ATOM 1986 C C . LEU A 1 267 ? 2.236 -29.625 -9.297 1 96.56 267 LEU A C 1
ATOM 1988 O O . LEU A 1 267 ? 2.375 -29.875 -8.094 1 96.56 267 LEU A O 1
ATOM 1992 N N . ILE A 1 268 ? 3.264 -29.5 -10.078 1 97.75 268 ILE A N 1
ATOM 1993 C CA . ILE A 1 268 ? 4.605 -29.234 -9.57 1 97.75 268 ILE A CA 1
ATOM 1994 C C . ILE A 1 268 ? 4.898 -27.734 -9.656 1 97.75 268 ILE A C 1
ATOM 1996 O O . ILE A 1 268 ? 5.09 -27.188 -10.742 1 97.75 268 ILE A O 1
ATOM 2000 N N . GLY A 1 269 ? 5.008 -27.109 -8.555 1 95.75 269 GLY A N 1
ATOM 2001 C CA . GLY A 1 269 ? 5.078 -25.656 -8.461 1 95.75 269 GLY A CA 1
ATOM 2002 C C . GLY A 1 269 ? 6.246 -25.062 -9.234 1 95.75 269 GLY A C 1
ATOM 2003 O O . GLY A 1 269 ? 7.328 -25.656 -9.281 1 95.75 269 GLY A O 1
ATOM 2004 N N . GLU A 1 270 ? 6.016 -23.828 -9.727 1 95.94 270 GLU A N 1
ATOM 2005 C CA . GLU A 1 270 ? 7.047 -23.156 -10.508 1 95.94 270 GLU A CA 1
ATOM 2006 C C . GLU A 1 270 ? 8.242 -22.781 -9.641 1 95.94 270 GLU A C 1
ATOM 2008 O O . GLU A 1 270 ? 9.344 -22.547 -10.156 1 95.94 270 GLU A O 1
ATOM 2013 N N . ALA A 1 271 ? 8 -22.734 -8.352 1 95.62 271 ALA A N 1
ATOM 2014 C CA . ALA A 1 271 ? 9.094 -22.453 -7.426 1 95.62 271 ALA A CA 1
ATOM 2015 C C . ALA A 1 271 ? 10.242 -23.438 -7.617 1 95.62 271 ALA A C 1
ATOM 2017 O O . ALA A 1 271 ? 11.414 -23.078 -7.422 1 95.62 271 ALA A O 1
ATOM 2018 N N . VAL A 1 272 ? 9.961 -24.688 -8.039 1 97.5 272 VAL A N 1
ATOM 2019 C CA . VAL A 1 272 ? 11.008 -25.688 -8.234 1 97.5 272 VAL A CA 1
ATOM 2020 C C . VAL A 1 272 ? 11.961 -25.234 -9.336 1 97.5 272 VAL A C 1
ATOM 2022 O O . VAL A 1 272 ? 13.18 -25.266 -9.164 1 97.5 272 VAL A O 1
ATOM 2025 N N . ARG A 1 273 ? 11.438 -24.797 -10.453 1 97.81 273 ARG A N 1
ATOM 2026 C CA . ARG A 1 273 ? 12.258 -24.234 -11.523 1 97.81 273 ARG A CA 1
ATOM 2027 C C . ARG A 1 273 ? 12.859 -22.891 -11.109 1 97.81 273 ARG A C 1
ATOM 2029 O O . ARG A 1 273 ? 14.016 -22.594 -11.414 1 97.81 273 ARG A O 1
ATOM 2036 N N . GLY A 1 274 ? 12.086 -22.109 -10.43 1 96.56 274 GLY A N 1
ATOM 2037 C CA . GLY A 1 274 ? 12.539 -20.812 -9.969 1 96.56 274 GLY A CA 1
ATOM 2038 C C . GLY A 1 274 ? 13.742 -20.891 -9.047 1 96.56 274 GLY A C 1
ATOM 2039 O O . GLY A 1 274 ? 14.555 -19.969 -9 1 96.56 274 GLY A O 1
ATOM 2040 N N . GLU A 1 275 ? 13.828 -22.031 -8.336 1 97.06 275 GLU A N 1
ATOM 2041 C CA . GLU A 1 275 ? 14.914 -22.203 -7.379 1 97.06 275 GLU A CA 1
ATOM 2042 C C . GLU A 1 275 ? 16.094 -22.953 -8 1 97.06 275 GLU A C 1
ATOM 2044 O O . GLU A 1 275 ? 17.062 -23.266 -7.32 1 97.06 275 GLU A O 1
ATOM 2049 N N . GLY A 1 276 ? 15.953 -23.297 -9.281 1 97.38 276 GLY A N 1
ATOM 2050 C CA . GLY A 1 276 ? 17.172 -23.719 -9.953 1 97.38 276 GLY A CA 1
ATOM 2051 C C . GLY A 1 276 ? 17 -25.016 -10.727 1 97.38 276 GLY A C 1
ATOM 2052 O O . GLY A 1 276 ? 17.906 -25.422 -11.461 1 97.38 276 GLY A O 1
ATOM 2053 N N . ALA A 1 277 ? 15.852 -25.656 -10.641 1 98.56 277 ALA A N 1
ATOM 2054 C CA . ALA A 1 277 ? 15.641 -26.906 -11.359 1 98.56 277 ALA A CA 1
ATOM 2055 C C . ALA A 1 277 ? 15.656 -26.688 -12.867 1 98.56 277 ALA A C 1
ATOM 2057 O O . ALA A 1 277 ? 15.375 -25.578 -13.344 1 98.56 277 ALA A O 1
ATOM 2058 N N . ILE A 1 278 ? 16.016 -27.719 -13.609 1 98.81 278 ILE A N 1
ATOM 2059 C CA . ILE A 1 278 ? 16.047 -27.656 -15.062 1 98.81 278 ILE A CA 1
ATOM 2060 C C . ILE A 1 278 ? 15.156 -28.75 -15.656 1 98.81 278 ILE A C 1
ATOM 2062 O O . ILE A 1 278 ? 14.75 -29.672 -14.945 1 98.81 278 ILE A O 1
ATOM 2066 N N . LEU A 1 279 ? 14.758 -28.609 -16.938 1 98.88 279 LEU A N 1
ATOM 2067 C CA . LEU A 1 279 ? 13.977 -29.578 -17.688 1 98.88 279 LEU A CA 1
ATOM 2068 C C . LEU A 1 279 ? 14.844 -30.328 -18.688 1 98.88 279 LEU A C 1
ATOM 2070 O O . LEU A 1 279 ? 15.625 -29.703 -19.422 1 98.88 279 LEU A O 1
ATOM 2074 N N . VAL A 1 280 ? 14.711 -31.672 -18.719 1 98.81 280 VAL A N 1
ATOM 2075 C CA . VAL A 1 280 ? 15.492 -32.438 -19.688 1 98.81 280 VAL A CA 1
ATOM 2076 C C . VAL A 1 280 ? 14.586 -33.375 -20.453 1 98.81 280 VAL A C 1
ATOM 2078 O O . VAL A 1 280 ? 13.555 -33.812 -19.938 1 98.81 280 VAL A O 1
ATOM 2081 N N . ASN A 1 281 ? 14.922 -33.656 -21.734 1 98.69 281 ASN A N 1
ATOM 2082 C CA . ASN A 1 281 ? 14.258 -34.656 -22.547 1 98.69 281 ASN A CA 1
ATOM 2083 C C . ASN A 1 281 ? 14.867 -36.031 -22.312 1 98.69 281 ASN A C 1
ATOM 2085 O O . ASN A 1 281 ? 15.672 -36.219 -21.406 1 98.69 281 ASN A O 1
ATOM 2089 N N . LYS A 1 282 ? 14.508 -37.031 -23.109 1 98.12 282 LYS A N 1
ATOM 2090 C CA . LYS A 1 282 ? 14.953 -38.406 -22.938 1 98.12 282 LYS A CA 1
ATOM 2091 C C . LYS A 1 282 ? 16.438 -38.531 -23.203 1 98.12 282 LYS A C 1
ATOM 2093 O O . LYS A 1 282 ? 17.094 -39.438 -22.672 1 98.12 282 LYS A O 1
ATOM 2098 N N . ALA A 1 283 ? 17 -37.625 -23.969 1 98.38 283 ALA A N 1
ATOM 2099 C CA . ALA A 1 283 ? 18.438 -37.625 -24.281 1 98.38 283 ALA A CA 1
ATOM 2100 C C . ALA A 1 283 ? 19.234 -36.969 -23.156 1 98.38 283 ALA A C 1
ATOM 2102 O O . ALA A 1 283 ? 20.469 -36.906 -23.234 1 98.38 283 ALA A O 1
ATOM 2103 N N . GLY A 1 284 ? 18.531 -36.562 -22.094 1 98.5 284 GLY A N 1
ATOM 2104 C CA . GLY A 1 284 ? 19.188 -35.906 -20.969 1 98.5 284 GLY A CA 1
ATOM 2105 C C . GLY A 1 284 ? 19.594 -34.469 -21.266 1 98.5 284 GLY A C 1
ATOM 2106 O O . GLY A 1 284 ? 20.453 -33.906 -20.594 1 98.5 284 GLY A O 1
ATOM 2107 N N . GLN A 1 285 ? 18.984 -33.875 -22.266 1 98.62 285 GLN A N 1
ATOM 2108 C CA . GLN A 1 285 ? 19.391 -32.531 -22.703 1 98.62 285 GLN A CA 1
ATOM 2109 C C . GLN A 1 285 ? 18.312 -31.5 -22.375 1 98.62 285 GLN A C 1
ATOM 2111 O O . GLN A 1 285 ? 17.125 -31.781 -22.469 1 98.62 285 GLN A O 1
ATOM 2116 N N . ARG A 1 286 ? 18.766 -30.359 -21.875 1 98.62 286 ARG A N 1
ATOM 2117 C CA . ARG A 1 286 ? 17.859 -29.219 -21.766 1 98.62 286 ARG A CA 1
ATOM 2118 C C . ARG A 1 286 ? 17.328 -28.797 -23.141 1 98.62 286 ARG A C 1
ATOM 2120 O O . ARG A 1 286 ? 18 -29 -24.156 1 98.62 286 ARG A O 1
ATOM 2127 N N . PHE A 1 287 ? 16.156 -28.188 -23.219 1 98.62 287 PHE A N 1
ATOM 2128 C CA . PHE A 1 287 ? 15.578 -27.906 -24.531 1 98.62 287 PHE A CA 1
ATOM 2129 C C . PHE A 1 287 ? 14.836 -26.578 -24.5 1 98.62 287 PHE A C 1
ATOM 2131 O O . PHE A 1 287 ? 14.25 -26.172 -25.516 1 98.62 287 PHE A O 1
ATOM 2138 N N . ILE A 1 288 ? 14.867 -25.828 -23.375 1 98.31 288 ILE A N 1
ATOM 2139 C CA . ILE A 1 288 ? 14.125 -24.562 -23.25 1 98.31 288 ILE A CA 1
ATOM 2140 C C . ILE A 1 288 ? 14.633 -23.797 -22.031 1 98.31 288 ILE A C 1
ATOM 2142 O O . ILE A 1 288 ? 15.32 -24.359 -21.172 1 98.31 288 ILE A O 1
ATOM 2146 N N . ASN A 1 289 ? 14.453 -22.469 -22.047 1 98.38 289 ASN A N 1
ATOM 2147 C CA . ASN A 1 289 ? 14.516 -21.688 -20.828 1 98.38 289 ASN A CA 1
ATOM 2148 C C . ASN A 1 289 ? 13.359 -22.031 -19.891 1 98.38 289 ASN A C 1
ATOM 2150 O O . ASN A 1 289 ? 12.219 -21.656 -20.141 1 98.38 289 ASN A O 1
ATOM 2154 N N . GLU A 1 290 ? 13.672 -22.688 -18.781 1 98.19 290 GLU A N 1
ATOM 2155 C CA . GLU A 1 290 ? 12.664 -23.219 -17.859 1 98.19 290 GLU A CA 1
ATOM 2156 C C . GLU A 1 290 ? 11.828 -22.109 -17.25 1 98.19 290 GLU A C 1
ATOM 2158 O O . GLU A 1 290 ? 10.766 -22.359 -16.672 1 98.19 290 GLU A O 1
ATOM 2163 N N . LEU A 1 291 ? 12.281 -20.844 -17.312 1 97.25 291 LEU A N 1
ATOM 2164 C CA . LEU A 1 291 ? 11.586 -19.75 -16.656 1 97.25 291 LEU A CA 1
ATOM 2165 C C . LEU A 1 291 ? 11.016 -18.766 -17.672 1 97.25 291 LEU A C 1
ATOM 2167 O O . LEU A 1 291 ? 10.773 -17.609 -17.344 1 97.25 291 LEU A O 1
ATOM 2171 N N . ASP A 1 292 ? 10.898 -19.234 -18.906 1 95.81 292 ASP A N 1
ATOM 2172 C CA . ASP A 1 292 ? 10.062 -18.516 -19.859 1 95.81 292 ASP A CA 1
ATOM 2173 C C . ASP A 1 292 ? 8.586 -18.609 -19.484 1 95.81 292 ASP A C 1
ATOM 2175 O O . ASP A 1 292 ? 8.242 -19.234 -18.484 1 95.81 292 ASP A O 1
ATOM 2179 N N . THR A 1 293 ? 7.691 -17.922 -20.219 1 93.88 293 THR A N 1
ATOM 2180 C CA . THR A 1 293 ? 6.266 -17.984 -19.922 1 93.88 293 THR A CA 1
ATOM 2181 C C . THR A 1 293 ? 5.754 -19.422 -20.016 1 93.88 293 THR A C 1
ATOM 2183 O O . THR A 1 293 ? 6.309 -20.234 -20.75 1 93.88 293 THR A O 1
ATOM 2186 N N . ARG A 1 294 ? 4.703 -19.719 -19.266 1 96.19 294 ARG A N 1
ATOM 2187 C CA . ARG A 1 294 ? 4.141 -21.062 -19.234 1 96.19 294 ARG A CA 1
ATOM 2188 C C . ARG A 1 294 ? 3.738 -21.531 -20.625 1 96.19 294 ARG A C 1
ATOM 2190 O O . ARG A 1 294 ? 3.928 -22.688 -20.969 1 96.19 294 ARG A O 1
ATOM 2197 N N . LYS A 1 295 ? 3.193 -20.594 -21.359 1 93.25 295 LYS A N 1
ATOM 2198 C CA . LYS A 1 295 ? 2.789 -20.922 -22.719 1 93.25 295 LYS A CA 1
ATOM 2199 C C . LYS A 1 295 ? 3.969 -21.453 -23.531 1 93.25 295 LYS A C 1
ATOM 2201 O O . LYS A 1 295 ? 3.857 -22.484 -24.203 1 93.25 295 LYS A O 1
ATOM 2206 N N . VAL A 1 296 ? 5.105 -20.875 -23.453 1 95.38 296 VAL A N 1
ATOM 2207 C CA . VAL A 1 296 ? 6.305 -21.219 -24.219 1 95.38 296 VAL A CA 1
ATOM 2208 C C . VAL A 1 296 ? 6.871 -22.547 -23.719 1 95.38 296 VAL A C 1
ATOM 2210 O O . VAL A 1 296 ? 7.203 -23.422 -24.516 1 95.38 296 VAL A O 1
ATOM 2213 N N . VAL A 1 297 ? 6.938 -22.719 -22.453 1 97.75 297 VAL A N 1
ATOM 2214 C CA . VAL A 1 297 ? 7.531 -23.906 -21.875 1 97.75 297 VAL A CA 1
ATOM 2215 C C . VAL A 1 297 ? 6.641 -25.125 -22.141 1 97.75 297 VAL A C 1
ATOM 2217 O O . VAL A 1 297 ? 7.133 -26.203 -22.484 1 97.75 297 VAL A O 1
ATOM 2220 N N . SER A 1 298 ? 5.316 -24.969 -22 1 97.62 298 SER A N 1
ATOM 2221 C CA . SER A 1 298 ? 4.383 -26.062 -22.281 1 97.62 298 SER A CA 1
ATOM 2222 C C . SER A 1 298 ? 4.488 -26.5 -23.734 1 97.62 298 SER A C 1
ATOM 2224 O O . SER A 1 298 ? 4.492 -27.703 -24.031 1 97.62 298 SER A O 1
ATOM 2226 N N . ALA A 1 299 ? 4.555 -25.531 -24.625 1 96.38 299 ALA A N 1
ATOM 2227 C CA . ALA A 1 299 ? 4.676 -25.828 -26.047 1 96.38 299 ALA A CA 1
ATOM 2228 C C . ALA A 1 299 ? 5.969 -26.594 -26.344 1 96.38 299 ALA A C 1
ATOM 2230 O O . ALA A 1 299 ? 5.996 -27.5 -27.172 1 96.38 299 ALA A O 1
ATOM 2231 N N . ALA A 1 300 ? 7.023 -26.219 -25.688 1 98.12 300 ALA A N 1
ATOM 2232 C CA . ALA A 1 300 ? 8.312 -26.875 -25.875 1 98.12 300 ALA A CA 1
ATOM 2233 C C . ALA A 1 300 ? 8.258 -28.328 -25.438 1 98.12 300 ALA A C 1
ATOM 2235 O O . ALA A 1 300 ? 8.812 -29.203 -26.094 1 98.12 300 ALA A O 1
ATOM 2236 N N . ILE A 1 301 ? 7.66 -28.594 -24.312 1 98.38 301 ILE A N 1
ATOM 2237 C CA . ILE A 1 301 ? 7.539 -29.969 -23.797 1 98.38 301 ILE A CA 1
ATOM 2238 C C . ILE A 1 301 ? 6.723 -30.797 -24.781 1 98.38 301 ILE A C 1
ATOM 2240 O O . ILE A 1 301 ? 7.113 -31.922 -25.125 1 98.38 301 ILE A O 1
ATOM 2244 N N . THR A 1 302 ? 5.582 -30.25 -25.203 1 96.25 302 THR A N 1
ATOM 2245 C CA . THR A 1 302 ? 4.734 -30.953 -26.172 1 96.25 302 THR A CA 1
ATOM 2246 C C . THR A 1 302 ? 5.488 -31.219 -27.469 1 96.25 302 THR A C 1
ATOM 2248 O O . THR A 1 302 ? 5.32 -32.281 -28.094 1 96.25 302 THR A O 1
ATOM 2251 N N . GLY A 1 303 ? 6.305 -30.312 -27.859 1 96.88 303 GLY A N 1
ATOM 2252 C CA . GLY A 1 303 ? 7.039 -30.391 -29.109 1 96.88 303 GLY A CA 1
ATOM 2253 C C . GLY A 1 303 ? 8.125 -31.453 -29.094 1 96.88 303 GLY A C 1
ATOM 2254 O O . GLY A 1 303 ? 8.625 -31.844 -30.156 1 96.88 303 GLY A O 1
ATOM 2255 N N . LEU A 1 304 ? 8.492 -31.906 -27.906 1 97.44 304 LEU A N 1
ATOM 2256 C CA . LEU A 1 304 ? 9.484 -32.969 -27.828 1 97.44 304 LEU A CA 1
ATOM 2257 C C . LEU A 1 304 ? 8.969 -34.25 -28.484 1 97.44 304 LEU A C 1
ATOM 2259 O O . LEU A 1 304 ? 9.758 -35.094 -28.906 1 97.44 304 LEU A O 1
ATOM 2263 N N . ASN A 1 305 ? 7.652 -34.312 -28.578 1 96.31 305 ASN A N 1
ATOM 2264 C CA . ASN A 1 305 ? 7.008 -35.531 -29.047 1 96.31 305 ASN A CA 1
ATOM 2265 C C . ASN A 1 305 ? 7.523 -36.781 -28.312 1 96.31 305 ASN A C 1
ATOM 2267 O O . ASN A 1 305 ? 7.832 -37.781 -28.922 1 96.31 305 ASN A O 1
ATOM 2271 N N . GLU A 1 306 ? 7.75 -36.562 -27.062 1 95.81 306 GLU A N 1
ATOM 2272 C CA . GLU A 1 306 ? 8.102 -37.594 -26.094 1 95.81 306 GLU A CA 1
ATOM 2273 C C . GLU A 1 306 ? 7.051 -37.719 -24.984 1 95.81 306 GLU A C 1
ATOM 2275 O O . GLU A 1 306 ? 6.082 -36.969 -24.969 1 95.81 306 GLU A O 1
ATOM 2280 N N . ASP A 1 307 ? 6.984 -38.719 -24.234 1 96.31 307 ASP A N 1
ATOM 2281 C CA . ASP A 1 307 ? 6.09 -38.875 -23.078 1 96.31 307 ASP A CA 1
ATOM 2282 C C . ASP A 1 307 ? 6.473 -37.938 -21.953 1 96.31 307 ASP A C 1
ATOM 2284 O O . ASP A 1 307 ? 6.867 -38.344 -20.875 1 96.31 307 ASP A O 1
ATOM 2288 N N . GLY A 1 308 ? 6.312 -36.594 -22.297 1 97.75 308 GLY A N 1
ATOM 2289 C CA . GLY A 1 308 ? 6.637 -35.594 -21.312 1 97.75 308 GLY A CA 1
ATOM 2290 C C . GLY A 1 308 ? 8.125 -35.312 -21.203 1 97.75 308 GLY A C 1
ATOM 2291 O O . GLY A 1 308 ? 8.859 -35.469 -22.188 1 97.75 308 GLY A O 1
ATOM 2292 N N . ALA A 1 309 ? 8.5 -34.688 -20.109 1 98.69 309 ALA A N 1
ATOM 2293 C CA . ALA A 1 309 ? 9.883 -34.375 -19.781 1 98.69 309 ALA A CA 1
ATOM 2294 C C . ALA A 1 309 ? 10.156 -34.625 -18.297 1 98.69 309 ALA A C 1
ATOM 2296 O O . ALA A 1 309 ? 9.305 -35.156 -17.578 1 98.69 309 ALA A O 1
ATOM 2297 N N . TYR A 1 310 ? 11.398 -34.375 -17.891 1 98.81 310 TYR A N 1
ATOM 2298 C CA . TYR A 1 310 ? 11.758 -34.562 -16.484 1 98.81 310 TYR A CA 1
ATOM 2299 C C . TYR A 1 310 ? 12.281 -33.25 -15.875 1 98.81 310 TYR A C 1
ATOM 2301 O O . TYR A 1 310 ? 13.07 -32.531 -16.5 1 98.81 310 TYR A O 1
ATOM 2309 N N . LEU A 1 311 ? 11.781 -32.938 -14.734 1 98.75 311 LEU A N 1
ATOM 2310 C CA . LEU A 1 311 ? 12.406 -31.938 -13.875 1 98.75 311 LEU A CA 1
ATOM 2311 C C . LEU A 1 311 ? 13.602 -32.531 -13.133 1 98.75 311 LEU A C 1
ATOM 2313 O O . LEU A 1 311 ? 13.477 -33.594 -12.508 1 98.75 311 LEU A O 1
ATOM 2317 N N . ILE A 1 312 ? 14.742 -31.859 -13.203 1 98.88 312 ILE A N 1
ATOM 2318 C CA . ILE A 1 312 ? 15.953 -32.344 -12.531 1 98.88 312 ILE A CA 1
ATOM 2319 C C . ILE A 1 312 ? 16.406 -31.297 -11.508 1 98.88 312 ILE A C 1
ATOM 2321 O O . ILE A 1 312 ? 16.516 -30.109 -11.82 1 98.88 312 ILE A O 1
ATOM 2325 N N . PHE A 1 313 ? 16.625 -31.719 -10.297 1 98.75 313 PHE A N 1
ATOM 2326 C CA . PHE A 1 313 ? 17.125 -30.828 -9.25 1 98.75 313 PHE A CA 1
ATOM 2327 C C . PHE A 1 313 ? 17.906 -31.609 -8.203 1 98.75 313 PHE A C 1
ATOM 2329 O O . PHE A 1 313 ? 18.062 -32.812 -8.32 1 98.75 313 PHE A O 1
ATOM 2336 N N . ASP A 1 314 ? 18.531 -30.953 -7.25 1 98.75 314 ASP A N 1
ATOM 2337 C CA . ASP A 1 314 ? 19.359 -31.609 -6.23 1 98.75 314 ASP A CA 1
ATOM 2338 C C . ASP A 1 314 ? 18.875 -31.234 -4.828 1 98.75 314 ASP A C 1
ATOM 2340 O O . ASP A 1 314 ? 17.766 -30.719 -4.656 1 98.75 314 ASP A O 1
ATOM 2344 N N . GLN A 1 315 ? 19.609 -31.625 -3.832 1 98.31 315 GLN A N 1
ATOM 2345 C CA . GLN A 1 315 ? 19.234 -31.375 -2.439 1 98.31 315 GLN A CA 1
ATOM 2346 C C . GLN A 1 315 ? 19.172 -29.875 -2.141 1 98.31 315 GLN A C 1
ATOM 2348 O O . GLN A 1 315 ? 18.359 -29.438 -1.327 1 98.31 315 GLN A O 1
ATOM 2353 N N . GLY A 1 316 ? 20.031 -29.109 -2.73 1 97.31 316 GLY A N 1
ATOM 2354 C CA . GLY A 1 316 ? 20 -27.672 -2.537 1 97.31 316 GLY A CA 1
ATOM 2355 C C . GLY A 1 316 ? 18.688 -27.047 -2.934 1 97.31 316 GLY A C 1
ATOM 2356 O O . GLY A 1 316 ? 18.141 -26.219 -2.195 1 97.31 316 GLY A O 1
ATOM 2357 N N . VAL A 1 317 ? 18.219 -27.391 -4.145 1 97.25 317 VAL A N 1
ATOM 2358 C CA . VAL A 1 317 ? 16.922 -26.891 -4.609 1 97.25 317 VAL A CA 1
ATOM 2359 C C . VAL A 1 317 ? 15.812 -27.391 -3.701 1 97.25 317 VAL A C 1
ATOM 2361 O O . VAL A 1 317 ? 14.93 -26.641 -3.303 1 97.25 317 VAL A O 1
ATOM 2364 N N . ARG A 1 318 ? 15.844 -28.672 -3.396 1 97.56 318 ARG A N 1
ATOM 2365 C CA . ARG A 1 318 ? 14.852 -29.312 -2.535 1 97.56 318 ARG A CA 1
ATOM 2366 C C . ARG A 1 318 ? 14.734 -28.578 -1.2 1 97.56 318 ARG A C 1
ATOM 2368 O O . ARG A 1 318 ? 13.633 -28.375 -0.686 1 97.56 318 ARG A O 1
ATOM 2375 N N . ASP A 1 319 ? 15.836 -28.141 -0.625 1 97.06 319 ASP A N 1
ATOM 2376 C CA . ASP A 1 319 ? 15.867 -27.469 0.673 1 97.06 319 ASP A CA 1
ATOM 2377 C C . ASP A 1 319 ? 15.148 -26.125 0.62 1 97.06 319 ASP A C 1
ATOM 2379 O O . ASP A 1 319 ? 14.758 -25.594 1.655 1 97.06 319 ASP A O 1
ATOM 2383 N N . HIS A 1 320 ? 14.938 -25.625 -0.582 1 96 320 HIS A N 1
ATOM 2384 C CA . HIS A 1 320 ? 14.344 -24.297 -0.715 1 96 320 HIS A CA 1
ATOM 2385 C C . HIS A 1 320 ? 12.93 -24.375 -1.272 1 96 320 HIS A C 1
ATOM 2387 O O . HIS A 1 320 ? 12.297 -23.344 -1.521 1 96 320 HIS A O 1
ATOM 2393 N N . VAL A 1 321 ? 12.461 -25.516 -1.534 1 96.44 321 VAL A N 1
ATOM 2394 C CA . VAL A 1 321 ? 11.094 -25.734 -1.987 1 96.44 321 VAL A CA 1
ATOM 2395 C C . VAL A 1 321 ? 10.438 -26.828 -1.157 1 96.44 321 VAL A C 1
ATOM 2397 O O . VAL A 1 321 ? 10.344 -27.984 -1.604 1 96.44 321 VAL A O 1
ATOM 2400 N N . LYS A 1 322 ? 9.773 -26.5 -0.148 1 94.62 322 LYS A N 1
ATOM 2401 C CA . LYS A 1 322 ? 9.281 -27.469 0.829 1 94.62 322 LYS A CA 1
ATOM 2402 C C . LYS A 1 322 ? 8.133 -28.297 0.256 1 94.62 322 LYS A C 1
ATOM 2404 O O . LYS A 1 322 ? 7.812 -29.375 0.774 1 94.62 322 LYS A O 1
ATOM 2409 N N . ALA A 1 323 ? 7.562 -27.812 -0.796 1 95 323 ALA A N 1
ATOM 2410 C CA . ALA A 1 323 ? 6.508 -28.578 -1.462 1 95 323 ALA A CA 1
ATOM 2411 C C . ALA A 1 323 ? 7.035 -29.922 -1.957 1 95 323 ALA A C 1
ATOM 2413 O O . ALA A 1 323 ? 6.273 -30.875 -2.08 1 95 323 ALA A O 1
ATOM 2414 N N . VAL A 1 324 ? 8.359 -30.062 -2.215 1 97.12 324 VAL A N 1
ATOM 2415 C CA . VAL A 1 324 ? 8.984 -31.281 -2.711 1 97.12 324 VAL A CA 1
ATOM 2416 C C . VAL A 1 324 ? 8.82 -32.406 -1.682 1 97.12 324 VAL A C 1
ATOM 2418 O O . VAL A 1 324 ? 8.695 -33.562 -2.043 1 97.12 324 VAL A O 1
ATOM 2421 N N . GLU A 1 325 ? 8.773 -32.031 -0.395 1 96.69 325 GLU A N 1
ATOM 2422 C CA . GLU A 1 325 ? 8.555 -33.031 0.637 1 96.69 325 GLU A CA 1
ATOM 2423 C C . GLU A 1 325 ? 7.219 -33.75 0.45 1 96.69 325 GLU A C 1
ATOM 2425 O O . GLU A 1 325 ? 7.125 -34.969 0.614 1 96.69 325 GLU A O 1
ATOM 2430 N N . PHE A 1 326 ? 6.234 -33.031 0.15 1 95 326 PHE A N 1
ATOM 2431 C CA . PHE A 1 326 ? 4.926 -33.625 -0.12 1 95 326 PHE A CA 1
ATOM 2432 C C . PHE A 1 326 ? 4.965 -34.469 -1.378 1 95 326 PHE A C 1
ATOM 2434 O O . PHE A 1 326 ? 4.465 -35.594 -1.384 1 95 326 PHE A O 1
ATOM 2441 N N . TYR A 1 327 ? 5.562 -33.906 -2.516 1 97.25 327 TYR A N 1
ATOM 2442 C CA . TYR A 1 327 ? 5.68 -34.656 -3.758 1 97.25 327 TYR A CA 1
ATOM 2443 C C . TYR A 1 327 ? 6.344 -36.031 -3.518 1 97.25 327 TYR A C 1
ATOM 2445 O O . TYR A 1 327 ? 5.898 -37.031 -4.051 1 97.25 327 TYR A O 1
ATOM 2453 N N . ASP A 1 328 ? 7.383 -35.938 -2.744 1 98.06 328 ASP A N 1
ATOM 2454 C CA . ASP A 1 328 ? 8.141 -37.125 -2.449 1 98.06 328 ASP A CA 1
ATOM 2455 C C . ASP A 1 328 ? 7.309 -38.125 -1.611 1 98.06 328 ASP A C 1
ATOM 2457 O O . ASP A 1 328 ? 7.312 -39.312 -1.863 1 98.06 328 ASP A O 1
ATOM 2461 N N . HIS A 1 329 ? 6.625 -37.594 -0.648 1 97.38 329 HIS A N 1
ATOM 2462 C CA . HIS A 1 329 ? 5.812 -38.375 0.263 1 97.38 329 HIS A CA 1
ATOM 2463 C C . HIS A 1 329 ? 4.762 -39.188 -0.495 1 97.38 329 HIS A C 1
ATOM 2465 O O . HIS A 1 329 ? 4.449 -40.312 -0.121 1 97.38 329 HIS A O 1
ATOM 2471 N N . ILE A 1 330 ? 4.27 -38.594 -1.525 1 96.31 330 ILE A N 1
ATOM 2472 C CA . ILE A 1 330 ? 3.195 -39.281 -2.232 1 96.31 330 ILE A CA 1
ATOM 2473 C C . ILE A 1 330 ? 3.768 -40.031 -3.432 1 96.31 330 ILE A C 1
ATOM 2475 O O . ILE A 1 330 ? 3.025 -40.438 -4.328 1 96.31 330 ILE A O 1
ATOM 2479 N N . GLY A 1 331 ? 5.086 -40.062 -3.594 1 96.94 331 GLY A N 1
ATOM 2480 C CA . GLY A 1 331 ? 5.746 -41 -4.5 1 96.94 331 GLY A CA 1
ATOM 2481 C C . GLY A 1 331 ? 6.008 -40.406 -5.871 1 96.94 331 GLY A C 1
ATOM 2482 O O . GLY A 1 331 ? 6.195 -41.125 -6.848 1 96.94 331 GLY A O 1
ATOM 2483 N N . LEU A 1 332 ? 6.078 -39.062 -5.973 1 9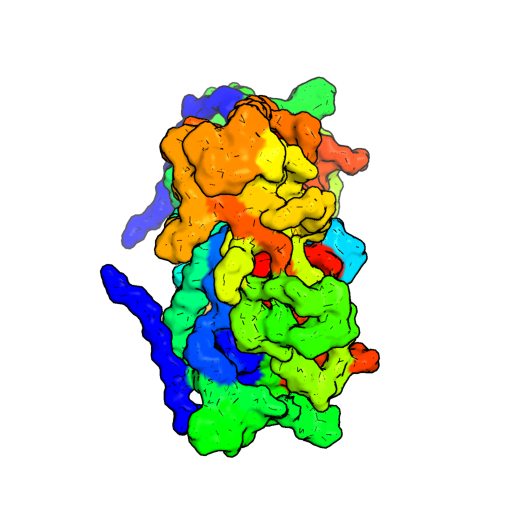8.06 332 LEU A N 1
ATOM 2484 C CA . LEU A 1 332 ? 6.227 -38.438 -7.281 1 98.06 332 LEU A CA 1
ATOM 2485 C C . LEU A 1 332 ? 7.695 -38.219 -7.613 1 98.06 332 LEU A C 1
ATOM 2487 O O . LEU A 1 332 ? 8.039 -37.906 -8.758 1 98.06 332 LEU A O 1
ATOM 2491 N N . VAL A 1 333 ? 8.594 -38.406 -6.617 1 98.75 333 VAL A N 1
ATOM 2492 C CA . VAL A 1 333 ? 9.977 -37.969 -6.781 1 98.75 333 VAL A CA 1
ATOM 2493 C C . VAL A 1 333 ? 10.883 -39.188 -6.895 1 98.75 333 VAL A C 1
ATOM 2495 O O . VAL A 1 333 ? 10.867 -40.094 -6.031 1 98.75 333 VAL A O 1
ATOM 2498 N N . GLU A 1 334 ? 11.672 -39.281 -7.961 1 98.75 334 GLU A N 1
ATOM 2499 C CA . GLU A 1 334 ? 12.727 -40.281 -8.094 1 98.75 334 GLU A CA 1
ATOM 2500 C C . GLU A 1 334 ? 14.039 -39.781 -7.504 1 98.75 334 GLU A C 1
ATOM 2502 O O . GLU A 1 334 ? 14.352 -38.594 -7.59 1 98.75 334 GLU A O 1
ATOM 2507 N N . HIS A 1 335 ? 14.797 -40.719 -6.941 1 98.62 335 HIS A N 1
ATOM 2508 C CA . HIS A 1 335 ? 16.031 -40.375 -6.238 1 98.62 335 HIS A CA 1
ATOM 2509 C C . HIS A 1 335 ? 17.234 -41.062 -6.879 1 98.62 335 HIS A C 1
ATOM 2511 O O . HIS A 1 335 ? 17.156 -42.219 -7.309 1 98.62 335 HIS A O 1
ATOM 2517 N N . GLY A 1 336 ? 18.328 -40.312 -6.883 1 98.75 336 GLY A N 1
ATOM 2518 C CA . GLY A 1 336 ? 19.609 -40.875 -7.238 1 98.75 336 GLY A CA 1
ATOM 2519 C C . GLY A 1 336 ? 20.766 -40.312 -6.422 1 98.75 336 GLY A C 1
ATOM 2520 O O . GLY A 1 336 ? 20.859 -39.094 -6.25 1 98.75 336 GLY A O 1
ATOM 2521 N N . ALA A 1 337 ? 21.641 -41.188 -5.926 1 98.5 337 ALA A N 1
ATOM 2522 C CA . ALA A 1 337 ? 22.844 -40.75 -5.234 1 98.5 337 ALA A CA 1
ATOM 2523 C C . ALA A 1 337 ? 23.797 -40.031 -6.199 1 98.5 337 ALA A C 1
ATOM 2525 O O . ALA A 1 337 ? 24.578 -39.188 -5.789 1 98.5 337 ALA A O 1
ATOM 2526 N N . THR A 1 338 ? 23.734 -40.469 -7.402 1 98.38 338 THR A N 1
ATOM 2527 C CA . THR A 1 338 ? 24.484 -39.844 -8.492 1 98.38 338 THR A CA 1
ATOM 2528 C C . THR A 1 338 ? 23.562 -39.531 -9.672 1 98.38 338 THR A C 1
ATOM 2530 O O . THR A 1 338 ? 22.453 -40.062 -9.758 1 98.38 338 THR A O 1
ATOM 2533 N N . LEU A 1 339 ? 24.062 -38.688 -10.539 1 98.69 339 LEU A N 1
ATOM 2534 C CA . LEU A 1 339 ? 23.297 -38.406 -11.742 1 98.69 339 LEU A CA 1
ATOM 2535 C C . LEU A 1 339 ? 23.125 -39.656 -12.602 1 98.69 339 LEU A C 1
ATOM 2537 O O . LEU A 1 339 ? 22.078 -39.844 -13.234 1 98.69 339 LEU A O 1
ATOM 2541 N N . GLU A 1 340 ? 24.156 -40.438 -12.648 1 98.56 340 GLU A N 1
ATOM 2542 C CA . GLU A 1 340 ? 24.094 -41.688 -13.398 1 98.56 340 GLU A CA 1
ATOM 2543 C C . GLU A 1 340 ? 23 -42.625 -12.852 1 98.56 340 GLU A C 1
ATOM 2545 O O . GLU A 1 340 ? 22.219 -43.188 -13.617 1 98.56 340 GLU A O 1
ATOM 2550 N N . GLU A 1 341 ? 23 -42.75 -11.586 1 98.69 341 GLU A N 1
ATOM 2551 C CA . GLU A 1 341 ? 21.984 -43.594 -10.961 1 98.69 341 GLU A CA 1
ATOM 2552 C C . GLU A 1 341 ? 20.578 -43.031 -11.242 1 98.69 341 GLU A C 1
ATOM 2554 O O . GLU A 1 341 ? 19.672 -43.812 -11.555 1 98.69 341 GLU A O 1
ATOM 2559 N N . LEU A 1 342 ? 20.406 -41.75 -11.086 1 98.75 342 LEU A N 1
ATOM 2560 C CA . LEU A 1 342 ? 19.109 -41.125 -11.344 1 98.75 342 LEU A CA 1
ATOM 2561 C C . LEU A 1 342 ? 18.672 -41.344 -12.789 1 98.75 342 LEU A C 1
ATOM 2563 O O . LEU A 1 342 ? 17.531 -41.719 -13.039 1 98.75 342 LEU A O 1
ATOM 2567 N N . ALA A 1 343 ? 19.594 -41.094 -13.719 1 98.75 343 ALA A N 1
ATOM 2568 C CA . ALA A 1 343 ? 19.312 -41.281 -15.141 1 98.75 343 ALA A CA 1
ATOM 2569 C C . ALA A 1 343 ? 18.828 -42.719 -15.422 1 98.75 343 ALA A C 1
ATOM 2571 O O . ALA A 1 343 ? 17.906 -42.906 -16.219 1 98.75 343 ALA A O 1
ATOM 2572 N N . GLY A 1 344 ? 19.5 -43.656 -14.844 1 98.56 344 GLY A N 1
ATOM 2573 C CA . GLY A 1 344 ? 19.094 -45.031 -14.992 1 98.56 344 GLY A CA 1
ATOM 2574 C C . GLY A 1 344 ? 17.672 -45.312 -14.531 1 98.56 344 GLY A C 1
ATOM 2575 O O . GLY A 1 344 ? 16.922 -46.031 -15.195 1 98.56 344 GLY A O 1
ATOM 2576 N N . LYS A 1 345 ? 17.297 -44.75 -13.508 1 98.31 345 LYS A N 1
ATOM 2577 C CA . LYS A 1 345 ? 15.992 -44.969 -12.914 1 98.31 345 LYS A CA 1
ATOM 2578 C C . LYS A 1 345 ? 14.883 -44.344 -13.758 1 98.31 345 LYS A C 1
ATOM 2580 O O . LYS A 1 345 ? 13.773 -44.875 -13.828 1 98.31 345 LYS A O 1
ATOM 2585 N N . ILE A 1 346 ? 15.188 -43.219 -14.352 1 98.31 346 ILE A N 1
ATOM 2586 C CA . ILE A 1 346 ? 14.117 -42.531 -15.047 1 98.31 346 ILE A CA 1
ATOM 2587 C C . ILE A 1 346 ? 14.203 -42.781 -16.547 1 98.31 346 ILE A C 1
ATOM 2589 O O . ILE A 1 346 ? 13.383 -42.312 -17.328 1 98.31 346 ILE A O 1
ATOM 2593 N N . GLY A 1 347 ? 15.172 -43.594 -16.953 1 97.75 347 GLY A N 1
ATOM 2594 C CA . GLY A 1 347 ? 15.289 -43.969 -18.359 1 97.75 347 GLY A CA 1
ATOM 2595 C C . GLY A 1 347 ? 15.766 -42.844 -19.25 1 97.75 347 GLY A C 1
ATOM 2596 O O . GLY A 1 347 ? 15.289 -42.688 -20.375 1 97.75 347 GLY A O 1
ATOM 2597 N N . VAL A 1 348 ? 16.594 -41.969 -18.797 1 97.88 348 VAL A N 1
ATOM 2598 C CA . VAL A 1 348 ? 17.203 -40.875 -19.531 1 97.88 348 VAL A CA 1
ATOM 2599 C C . VAL A 1 348 ? 18.688 -41.188 -19.797 1 97.88 348 VAL A C 1
ATOM 2601 O O . VAL A 1 348 ? 19.312 -41.938 -19.047 1 97.88 348 VAL A O 1
ATOM 2604 N N . ASP A 1 349 ? 19.234 -40.625 -20.875 1 98.38 349 ASP A N 1
ATOM 2605 C CA . ASP A 1 349 ? 20.625 -40.875 -21.203 1 98.38 349 ASP A CA 1
ATOM 2606 C C . ASP A 1 349 ? 21.547 -40.312 -20.109 1 98.38 349 ASP A C 1
ATOM 2608 O O . ASP A 1 349 ? 21.547 -39.094 -19.859 1 98.38 349 ASP A O 1
ATOM 2612 N N . ALA A 1 350 ? 22.328 -41.219 -19.5 1 98.44 350 ALA A N 1
ATOM 2613 C CA . ALA A 1 350 ? 23.156 -40.812 -18.359 1 98.44 350 ALA A CA 1
ATOM 2614 C C . ALA A 1 350 ? 24.234 -39.812 -18.766 1 98.44 350 ALA A C 1
ATOM 2616 O O . ALA A 1 350 ? 24.453 -38.844 -18.062 1 98.44 350 ALA A O 1
ATOM 2617 N N . ALA A 1 351 ? 24.906 -40.062 -19.844 1 98.44 351 ALA A N 1
ATOM 2618 C CA . ALA A 1 351 ? 25.953 -39.156 -20.312 1 98.44 351 ALA A CA 1
ATOM 2619 C C . ALA A 1 351 ? 25.391 -37.781 -20.672 1 98.44 351 ALA A C 1
ATOM 2621 O O . ALA A 1 351 ? 26 -36.75 -20.375 1 98.44 351 ALA A O 1
ATOM 2622 N N . GLY A 1 352 ? 24.266 -37.812 -21.359 1 98.5 352 GLY A N 1
ATOM 2623 C CA . GLY A 1 352 ? 23.594 -36.562 -21.688 1 98.5 352 GLY A CA 1
ATOM 2624 C C . GLY A 1 352 ? 23.219 -35.75 -20.469 1 98.5 352 GLY A C 1
ATOM 2625 O O . GLY A 1 352 ? 23.406 -34.531 -20.438 1 98.5 352 GLY A O 1
ATOM 2626 N N . LEU A 1 353 ? 22.641 -36.438 -19.469 1 98.75 353 LEU A N 1
ATOM 2627 C CA . LEU A 1 353 ? 22.219 -35.781 -18.25 1 98.75 353 LEU A CA 1
ATOM 2628 C C . LEU A 1 353 ? 23.406 -35.156 -17.516 1 98.75 353 LEU A C 1
ATOM 2630 O O . LEU A 1 353 ? 23.328 -34.031 -17.031 1 98.75 353 LEU A O 1
ATOM 2634 N N . GLU A 1 354 ? 24.469 -35.906 -17.391 1 98.69 354 GLU A N 1
ATOM 2635 C CA . GLU A 1 354 ? 25.672 -35.406 -16.719 1 98.69 354 GLU A CA 1
ATOM 2636 C C . GLU A 1 354 ? 26.234 -34.188 -17.438 1 98.69 354 GLU A C 1
ATOM 2638 O O . GLU A 1 354 ? 26.625 -33.219 -16.781 1 98.69 354 GLU A O 1
ATOM 2643 N N . ALA A 1 355 ? 26.297 -34.25 -18.75 1 98.56 355 ALA A N 1
ATOM 2644 C CA . ALA A 1 355 ? 26.797 -33.125 -19.531 1 98.56 355 ALA A CA 1
ATOM 2645 C C . ALA A 1 355 ? 25.906 -31.906 -19.344 1 98.56 355 ALA A C 1
ATOM 2647 O O . ALA A 1 355 ? 26.406 -30.781 -19.25 1 98.56 355 ALA A O 1
ATOM 2648 N N . THR A 1 356 ? 24.641 -32.156 -19.359 1 98.69 356 THR A N 1
ATOM 2649 C CA . THR A 1 356 ? 23.672 -31.078 -19.203 1 98.69 356 THR A CA 1
ATOM 2650 C C . THR A 1 356 ? 23.812 -30.406 -17.828 1 98.69 356 THR A C 1
ATOM 2652 O O . THR A 1 356 ? 23.844 -29.188 -17.734 1 98.69 356 THR A O 1
ATOM 2655 N N . VAL A 1 357 ? 23.875 -31.203 -16.781 1 98.75 357 VAL A N 1
ATOM 2656 C CA . VAL A 1 357 ? 23.984 -30.656 -15.43 1 98.75 357 VAL A CA 1
ATOM 2657 C C . VAL A 1 357 ? 25.312 -29.906 -15.289 1 98.75 357 VAL A C 1
ATOM 2659 O O . VAL A 1 357 ? 25.359 -28.844 -14.672 1 98.75 357 VAL A O 1
ATOM 2662 N N . ALA A 1 358 ? 26.375 -30.438 -15.859 1 98.44 358 ALA A N 1
ATOM 2663 C CA . ALA A 1 358 ? 27.656 -29.766 -15.836 1 98.44 358 ALA A CA 1
ATOM 2664 C C . ALA A 1 358 ? 27.578 -28.406 -16.516 1 98.44 358 ALA A C 1
ATOM 2666 O O . ALA A 1 358 ? 28.094 -27.406 -16.016 1 98.44 358 ALA A O 1
ATOM 2667 N N . SER A 1 359 ? 26.969 -28.438 -17.703 1 98.31 359 SER A N 1
ATOM 2668 C CA . SER A 1 359 ? 26.797 -27.188 -18.438 1 98.31 359 SER A CA 1
ATOM 2669 C C . SER A 1 359 ? 25.953 -26.188 -17.656 1 98.31 359 SER A C 1
ATOM 2671 O O . SER A 1 359 ? 26.25 -24.984 -17.672 1 98.31 359 SER A O 1
ATOM 2673 N N . TRP A 1 360 ? 24.891 -26.609 -17.047 1 98.5 360 TRP A N 1
ATOM 2674 C CA . TRP A 1 360 ? 24.031 -25.75 -16.25 1 98.5 360 TRP A CA 1
ATOM 2675 C C . TRP A 1 360 ? 24.797 -25.156 -15.07 1 98.5 360 TRP A C 1
ATOM 2677 O O . TRP A 1 360 ? 24.672 -23.969 -14.773 1 98.5 360 TRP A O 1
ATOM 2687 N N . ASN A 1 361 ? 25.547 -25.969 -14.367 1 98.62 361 ASN A N 1
ATOM 2688 C CA . ASN A 1 361 ? 26.312 -25.484 -13.219 1 98.62 361 ASN A CA 1
ATOM 2689 C C . ASN A 1 361 ? 27.312 -24.406 -13.625 1 98.62 361 ASN A C 1
ATOM 2691 O O . ASN A 1 361 ? 27.531 -23.453 -12.875 1 98.62 361 ASN A O 1
ATOM 2695 N N . GLU A 1 362 ? 27.922 -24.547 -14.82 1 98.19 362 GLU A N 1
ATOM 2696 C CA . GLU A 1 362 ? 28.812 -23.516 -15.336 1 98.19 362 GLU A CA 1
ATOM 2697 C C . GLU A 1 362 ? 28.031 -22.219 -15.633 1 98.19 362 GLU A C 1
ATOM 2699 O O . GLU A 1 362 ? 28.531 -21.125 -15.383 1 98.19 362 GLU A O 1
ATOM 2704 N N . ALA A 1 363 ? 26.875 -22.375 -16.234 1 98.25 363 ALA A N 1
ATOM 2705 C CA . ALA A 1 363 ? 26.016 -21.219 -16.516 1 98.25 363 ALA A CA 1
ATOM 2706 C C . ALA A 1 363 ? 25.672 -20.469 -15.234 1 98.25 363 ALA A C 1
ATOM 2708 O O . ALA A 1 363 ? 25.672 -19.234 -15.211 1 98.25 363 ALA A O 1
ATOM 2709 N N . VAL A 1 364 ? 25.328 -21.219 -14.203 1 98.19 364 VAL A N 1
ATOM 2710 C CA . VAL A 1 364 ? 24.969 -20.609 -12.922 1 98.19 364 VAL A CA 1
ATOM 2711 C C . VAL A 1 364 ? 26.172 -19.891 -12.336 1 98.19 364 VAL A C 1
ATOM 2713 O O . VAL A 1 364 ? 26.062 -18.75 -11.859 1 98.19 364 VAL A O 1
ATOM 2716 N N . LYS A 1 365 ? 27.312 -20.516 -12.328 1 97.44 365 LYS A N 1
ATOM 2717 C CA . LYS A 1 365 ? 28.547 -19.922 -11.82 1 97.44 365 LYS A CA 1
ATOM 2718 C C . LYS A 1 365 ? 28.859 -18.609 -12.531 1 97.44 365 LYS A C 1
ATOM 2720 O O . LYS A 1 365 ? 29.25 -17.641 -11.891 1 97.44 365 LYS A O 1
ATOM 2725 N N . GLY A 1 366 ? 28.688 -18.641 -13.797 1 97.25 366 GLY A N 1
ATOM 2726 C CA . GLY A 1 366 ? 29 -17.453 -14.594 1 97.25 366 GLY A CA 1
ATOM 2727 C C . GLY A 1 366 ? 27.828 -16.5 -14.719 1 97.25 366 GLY A C 1
ATOM 2728 O O . GLY A 1 366 ? 27.969 -15.414 -15.281 1 97.25 366 GLY A O 1
ATOM 2729 N N . GLN A 1 367 ? 26.688 -16.922 -14.25 1 96.88 367 GLN A N 1
ATOM 2730 C CA . GLN A 1 367 ? 25.453 -16.141 -14.375 1 96.88 367 GLN A CA 1
ATOM 2731 C C . GLN A 1 367 ? 25.172 -15.812 -15.836 1 96.88 367 GLN A C 1
ATOM 2733 O O . GLN A 1 367 ? 24.828 -14.672 -16.156 1 96.88 367 GLN A O 1
ATOM 2738 N N . ASP A 1 368 ? 25.391 -16.719 -16.625 1 97.62 368 ASP A N 1
ATOM 2739 C CA . ASP A 1 368 ? 25.25 -16.562 -18.062 1 97.62 368 ASP A CA 1
ATOM 2740 C C . ASP A 1 368 ? 24.812 -17.875 -18.719 1 97.62 368 ASP A C 1
ATOM 2742 O O . ASP A 1 368 ? 25.641 -18.719 -19.062 1 97.62 368 ASP A O 1
ATOM 2746 N N . ASP A 1 369 ? 23.516 -18.062 -18.922 1 98.12 369 ASP A N 1
ATOM 2747 C CA . ASP A 1 369 ? 22.969 -19.234 -19.594 1 98.12 369 ASP A CA 1
ATOM 2748 C C . ASP A 1 369 ? 23 -19.047 -21.109 1 98.12 369 ASP A C 1
ATOM 2750 O O . ASP A 1 369 ? 21.969 -18.75 -21.719 1 98.12 369 ASP A O 1
ATOM 2754 N N . GLN A 1 370 ? 24.062 -19.297 -21.703 1 96.81 370 GLN A N 1
ATOM 2755 C CA . GLN A 1 370 ? 24.266 -19.062 -23.125 1 96.81 370 GLN A CA 1
ATOM 2756 C C . GLN A 1 370 ? 23.344 -19.953 -23.969 1 96.81 370 GLN A C 1
ATOM 2758 O O . GLN A 1 370 ? 22.922 -19.562 -25.062 1 96.81 370 GLN A O 1
ATOM 2763 N N . ALA A 1 371 ? 23.016 -21.078 -23.484 1 96.69 371 ALA A N 1
ATOM 2764 C CA . ALA A 1 371 ? 22.25 -22.047 -24.25 1 96.69 371 ALA A CA 1
ATOM 2765 C C . ALA A 1 371 ? 20.812 -21.562 -24.469 1 96.69 371 ALA A C 1
ATOM 2767 O O . ALA A 1 371 ? 20.25 -21.734 -25.547 1 96.69 371 ALA A O 1
ATOM 2768 N N . PHE A 1 372 ? 20.188 -20.938 -23.406 1 98 372 PHE A N 1
ATOM 2769 C CA . PHE A 1 372 ? 18.75 -20.672 -23.547 1 98 372 PHE A CA 1
ATOM 2770 C C . PHE A 1 372 ? 18.406 -19.281 -23.031 1 98 372 PHE A C 1
ATOM 2772 O O . PHE A 1 372 ? 17.25 -18.891 -23.016 1 98 372 PHE A O 1
ATOM 2779 N N . GLY A 1 373 ? 19.359 -18.547 -22.531 1 97.31 373 GLY A N 1
ATOM 2780 C CA . GLY A 1 373 ? 19.172 -17.156 -22.172 1 97.31 373 GLY A CA 1
ATOM 2781 C C . GLY A 1 373 ? 18.422 -16.969 -20.859 1 97.31 373 GLY A C 1
ATOM 2782 O O . GLY A 1 373 ? 17.766 -15.953 -20.641 1 97.31 373 GLY A O 1
ATOM 2783 N N . ARG A 1 374 ? 18.422 -17.953 -19.984 1 97.25 374 ARG A N 1
ATOM 2784 C CA . ARG A 1 374 ? 17.812 -17.828 -18.656 1 97.25 374 ARG A CA 1
ATOM 2785 C C . ARG A 1 374 ? 18.547 -16.797 -17.812 1 97.25 374 ARG A C 1
ATOM 2787 O O . ARG A 1 374 ? 19.781 -16.828 -17.719 1 97.25 374 ARG A O 1
ATOM 2794 N N . THR A 1 375 ? 17.812 -15.82 -17.234 1 95.56 375 THR A N 1
ATOM 2795 C CA . THR A 1 375 ? 18.469 -14.742 -16.5 1 95.56 375 THR A CA 1
ATOM 2796 C C . THR A 1 375 ? 18.016 -14.742 -15.031 1 95.56 375 THR A C 1
ATOM 2798 O O . THR A 1 375 ? 18.562 -14 -14.219 1 95.56 375 THR A O 1
ATOM 2801 N N . THR A 1 376 ? 17.047 -15.531 -14.719 1 95.44 376 THR A N 1
ATOM 2802 C CA . THR A 1 376 ? 16.531 -15.617 -13.352 1 95.44 376 THR A CA 1
ATOM 2803 C C . THR A 1 376 ? 16.578 -17.047 -12.844 1 95.44 376 THR A C 1
ATOM 2805 O O . THR A 1 376 ? 16.781 -17.984 -13.625 1 95.44 376 THR A O 1
ATOM 2808 N N . GLY A 1 377 ? 16.406 -17.234 -11.508 1 95.75 377 GLY A N 1
ATOM 2809 C CA . GLY A 1 377 ? 16.453 -18.578 -10.945 1 95.75 377 GLY A CA 1
ATOM 2810 C C . GLY A 1 377 ? 17.812 -19.234 -11.062 1 95.75 377 GLY A C 1
ATOM 2811 O O . GLY A 1 377 ? 17.906 -20.453 -11.258 1 95.75 377 GLY A O 1
ATOM 2812 N N . MET A 1 378 ? 18.859 -18.469 -11.086 1 96.75 378 MET A N 1
ATOM 2813 C CA . MET A 1 378 ? 20.219 -18.969 -11.234 1 96.75 378 MET A CA 1
ATOM 2814 C C . MET A 1 378 ? 21 -18.797 -9.938 1 96.75 378 MET A C 1
ATOM 2816 O O . MET A 1 378 ? 22.234 -18.641 -9.961 1 96.75 378 MET A O 1
ATOM 2820 N N . ASP A 1 379 ? 20.266 -18.766 -8.812 1 94.81 379 ASP A N 1
ATOM 2821 C CA . ASP A 1 379 ? 20.891 -18.578 -7.504 1 94.81 379 ASP A CA 1
ATOM 2822 C C . ASP A 1 379 ? 21.547 -19.859 -7.012 1 94.81 379 ASP A C 1
ATOM 2824 O O . ASP A 1 379 ? 22.406 -19.844 -6.133 1 94.81 379 ASP A O 1
ATOM 2828 N N . ARG A 1 380 ? 21.047 -20.984 -7.57 1 95.56 380 ARG A N 1
ATOM 2829 C CA . ARG A 1 380 ? 21.516 -22.297 -7.133 1 95.56 380 ARG A CA 1
ATOM 2830 C C . ARG A 1 380 ? 21.828 -23.188 -8.328 1 95.56 380 ARG A C 1
ATOM 2832 O O . ARG A 1 380 ? 21.094 -23.203 -9.312 1 95.56 380 ARG A O 1
ATOM 2839 N N . ASP A 1 381 ? 22.969 -23.859 -8.172 1 97.25 381 ASP A N 1
ATOM 2840 C CA . ASP A 1 381 ? 23.266 -24.875 -9.172 1 97.25 381 ASP A CA 1
ATOM 2841 C C . ASP A 1 381 ? 22.75 -26.234 -8.742 1 97.25 381 ASP A C 1
ATOM 2843 O O . ASP A 1 381 ? 21.891 -26.328 -7.855 1 97.25 381 ASP A O 1
ATOM 2847 N N . ILE A 1 382 ? 23.031 -27.266 -9.508 1 98.44 382 ILE A N 1
ATOM 2848 C CA . ILE A 1 382 ? 22.688 -28.656 -9.211 1 98.44 382 ILE A CA 1
ATOM 2849 C C . ILE A 1 382 ? 23.953 -29.469 -8.969 1 98.44 382 ILE A C 1
ATOM 2851 O O . ILE A 1 382 ? 24.469 -30.109 -9.891 1 98.44 382 ILE A O 1
ATOM 2855 N N . SER A 1 383 ? 24.516 -29.359 -7.719 1 97.88 383 SER A N 1
ATOM 2856 C CA . SER A 1 383 ? 25.797 -29.984 -7.426 1 97.88 383 SER A CA 1
ATOM 2857 C C . SER A 1 383 ? 25.766 -30.703 -6.082 1 97.88 383 SER A C 1
ATOM 2859 O O . SER A 1 383 ? 26.75 -31.328 -5.688 1 97.88 383 SER A O 1
ATOM 2861 N N . VAL A 1 384 ? 24.672 -30.609 -5.402 1 97.81 384 VAL A N 1
ATOM 2862 C CA . VAL A 1 384 ? 24.578 -31.172 -4.062 1 97.81 384 VAL A CA 1
ATOM 2863 C C . VAL A 1 384 ? 23.75 -32.469 -4.098 1 97.81 384 VAL A C 1
ATOM 2865 O O . VAL A 1 384 ? 22.516 -32.406 -4.113 1 97.81 384 VAL A O 1
ATOM 2868 N N . ALA A 1 385 ? 24.281 -33.594 -3.986 1 97.62 385 ALA A N 1
ATOM 2869 C CA . ALA A 1 385 ? 23.578 -34.875 -3.957 1 97.62 385 ALA A CA 1
ATOM 2870 C C . ALA A 1 385 ? 22.766 -35.031 -2.674 1 97.62 385 ALA A C 1
ATOM 2872 O O . ALA A 1 385 ? 23.094 -34.406 -1.652 1 97.62 385 ALA A O 1
ATOM 2873 N N . PRO A 1 386 ? 21.844 -35.938 -2.619 1 98.5 386 PRO A N 1
ATOM 2874 C CA . PRO A 1 386 ? 21.344 -36.719 -3.75 1 98.5 386 PRO A CA 1
ATOM 2875 C C . PRO A 1 386 ? 20.641 -35.844 -4.801 1 98.5 386 PRO A C 1
ATOM 2877 O O . PRO A 1 386 ? 20.5 -34.625 -4.609 1 98.5 386 PRO A O 1
ATOM 2880 N N . TYR A 1 387 ? 20.375 -36.406 -5.914 1 98.81 387 TYR A N 1
ATOM 2881 C CA . TYR A 1 387 ? 19.688 -35.781 -7.035 1 98.81 387 TYR A CA 1
ATOM 2882 C C . TYR A 1 387 ? 18.281 -36.344 -7.195 1 98.81 387 TYR A C 1
ATOM 2884 O O . TYR A 1 387 ? 18.016 -37.469 -6.781 1 98.81 387 TYR A O 1
ATOM 2892 N N . PHE A 1 388 ? 17.422 -35.531 -7.762 1 98.88 388 PHE A N 1
ATOM 2893 C CA . PHE A 1 388 ? 16 -35.875 -7.816 1 98.88 388 PHE A CA 1
ATOM 2894 C C . PHE A 1 388 ? 15.438 -35.594 -9.203 1 98.88 388 PHE A C 1
ATOM 2896 O O . PHE A 1 388 ? 15.961 -34.75 -9.938 1 98.88 388 PHE A O 1
ATOM 2903 N N . ALA A 1 389 ? 14.406 -36.312 -9.547 1 98.88 389 ALA A N 1
ATOM 2904 C CA . ALA A 1 389 ? 13.68 -36.094 -10.797 1 98.88 389 ALA A CA 1
ATOM 2905 C C . ALA A 1 389 ? 12.172 -36.281 -10.586 1 98.88 389 ALA A C 1
ATOM 2907 O O . ALA A 1 389 ? 11.734 -37.125 -9.797 1 98.88 389 ALA A O 1
ATOM 2908 N N . ILE A 1 390 ? 11.391 -35.5 -11.25 1 98.81 390 ILE A N 1
ATOM 2909 C CA . ILE A 1 390 ? 9.938 -35.656 -11.328 1 98.81 390 ILE A CA 1
ATOM 2910 C C . ILE A 1 390 ? 9.5 -35.688 -12.789 1 98.81 390 ILE A C 1
ATOM 2912 O O . ILE A 1 390 ? 9.859 -34.812 -13.578 1 98.81 390 ILE A O 1
ATOM 2916 N N . HIS A 1 391 ? 8.797 -36.781 -13.18 1 98.81 391 HIS A N 1
ATOM 2917 C CA . HIS A 1 391 ? 8.227 -36.844 -14.516 1 98.81 391 HIS A CA 1
ATOM 2918 C C . HIS A 1 391 ? 7.059 -35.875 -14.68 1 98.81 391 HIS A C 1
ATOM 2920 O O . HIS A 1 391 ? 6.176 -35.812 -13.82 1 98.81 391 HIS A O 1
ATOM 2926 N N . ILE A 1 392 ? 7.02 -35.125 -15.805 1 98.62 392 ILE A N 1
AT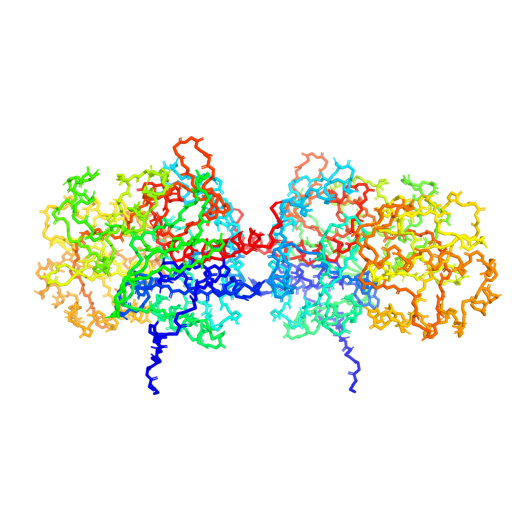OM 2927 C CA . ILE A 1 392 ? 6.027 -34.062 -15.891 1 98.62 392 ILE A CA 1
ATOM 2928 C C . ILE A 1 392 ? 5.406 -34.062 -17.281 1 98.62 392 ILE A C 1
ATOM 2930 O O . ILE A 1 392 ? 6.039 -34.469 -18.266 1 98.62 392 ILE A O 1
ATOM 2934 N N . HIS A 1 393 ? 4.191 -33.562 -17.406 1 98.12 393 HIS A N 1
ATOM 2935 C CA . HIS A 1 393 ? 3.414 -33.281 -18.609 1 98.12 393 HIS A CA 1
ATOM 2936 C C . HIS A 1 393 ? 2.664 -31.953 -18.453 1 98.12 393 HIS A C 1
ATOM 2938 O O . HIS A 1 393 ? 2.334 -31.547 -17.328 1 98.12 393 HIS A O 1
ATOM 2944 N N . PRO A 1 394 ? 2.463 -31.25 -19.578 1 98 394 PRO A N 1
ATOM 2945 C CA . PRO A 1 394 ? 1.541 -30.109 -19.5 1 98 394 PRO A CA 1
ATOM 2946 C C . PRO A 1 394 ? 0.127 -30.531 -19.109 1 98 394 PRO A C 1
ATOM 2948 O O . PRO A 1 394 ? -0.344 -31.594 -19.516 1 98 394 PRO A O 1
ATOM 2951 N N . ALA A 1 395 ? -0.566 -29.766 -18.328 1 98.31 395 ALA A N 1
ATOM 2952 C CA . ALA A 1 395 ? -1.931 -30.031 -17.875 1 98.31 395 ALA A CA 1
ATOM 2953 C C . ALA A 1 395 ? -2.717 -28.734 -17.719 1 98.31 395 ALA A C 1
ATOM 2955 O O . ALA A 1 395 ? -2.135 -27.672 -17.469 1 98.31 395 ALA A O 1
ATOM 2956 N N . ILE A 1 396 ? -4.051 -28.797 -17.891 1 98.12 396 ILE A N 1
ATOM 2957 C CA . ILE A 1 396 ? -4.918 -27.656 -17.672 1 98.12 396 ILE A CA 1
ATOM 2958 C C . ILE A 1 396 ? -4.773 -27.156 -16.234 1 98.12 396 ILE A C 1
ATOM 2960 O O . ILE A 1 396 ? -4.852 -27.953 -15.297 1 98.12 396 ILE A O 1
ATOM 2964 N N . HIS A 1 397 ? -4.574 -25.859 -16.094 1 97.81 397 HIS A N 1
ATOM 2965 C CA . HIS A 1 397 ? -4.215 -25.359 -14.773 1 97.81 397 HIS A CA 1
ATOM 2966 C C . HIS A 1 397 ? -5.086 -24.188 -14.359 1 97.81 397 HIS A C 1
ATOM 2968 O O . HIS A 1 397 ? -5.473 -24.062 -13.195 1 97.81 397 HIS A O 1
ATOM 2974 N N . TYR A 1 398 ? -5.367 -23.281 -15.211 1 98 398 TYR A N 1
ATOM 2975 C CA . TYR A 1 398 ? -6.074 -22.047 -14.898 1 98 398 TYR A CA 1
ATOM 2976 C C . TYR A 1 398 ? -6.945 -21.609 -16.062 1 98 398 TYR A C 1
ATOM 2978 O O . TYR A 1 398 ? -6.605 -21.844 -17.234 1 98 398 TYR A O 1
ATOM 2986 N N . THR A 1 399 ? -8.062 -20.984 -15.797 1 98.56 399 THR A N 1
ATOM 2987 C CA . THR A 1 399 ? -8.93 -20.406 -16.828 1 98.56 399 THR A CA 1
ATOM 2988 C C . THR A 1 399 ? -8.953 -18.891 -16.734 1 98.56 399 THR A C 1
ATOM 2990 O O . THR A 1 399 ? -9.5 -18.328 -15.781 1 98.56 399 THR A O 1
ATOM 2993 N N . MET A 1 400 ? -8.383 -18.203 -17.734 1 98.5 400 MET A N 1
ATOM 2994 C CA . MET A 1 400 ? -8.242 -16.75 -17.703 1 98.5 400 MET A CA 1
ATOM 2995 C C . MET A 1 400 ? -9.555 -16.062 -18.078 1 98.5 400 MET A C 1
ATOM 2997 O O . MET A 1 400 ? -9.766 -14.891 -17.766 1 98.5 400 MET A O 1
ATOM 3001 N N . GLY A 1 401 ? -10.438 -16.781 -18.812 1 98.19 401 GLY A N 1
ATOM 3002 C CA . GLY A 1 401 ? -11.742 -16.266 -19.156 1 98.19 401 GLY A CA 1
ATOM 3003 C C . GLY A 1 401 ? -12.797 -16.5 -18.094 1 98.19 401 GLY A C 1
ATOM 3004 O O . GLY A 1 401 ? -12.625 -17.375 -17.234 1 98.19 401 GLY A O 1
ATOM 3005 N N . GLY A 1 402 ? -13.867 -15.773 -18.125 1 98.62 402 GLY A N 1
ATOM 3006 C CA . GLY A 1 402 ? -14.969 -15.859 -17.172 1 98.62 402 GLY A CA 1
ATOM 3007 C C . GLY A 1 402 ? -15.93 -14.688 -17.266 1 98.62 402 GLY A C 1
ATOM 3008 O O . GLY A 1 402 ? -16.141 -14.133 -18.359 1 98.62 402 GLY A O 1
ATOM 3009 N N . LEU A 1 403 ? -16.547 -14.383 -16.156 1 98.88 403 LEU A N 1
ATOM 3010 C CA . LEU A 1 403 ? -17.5 -13.273 -16.109 1 98.88 403 LEU A CA 1
ATOM 3011 C C . LEU A 1 403 ? -16.812 -11.953 -16.406 1 98.88 403 LEU A C 1
ATOM 3013 O O . LEU A 1 403 ? -15.695 -11.703 -15.945 1 98.88 403 LEU A O 1
ATOM 3017 N N . HIS A 1 404 ? -17.422 -11.117 -17.203 1 98.69 404 HIS A N 1
ATOM 3018 C CA . HIS A 1 404 ? -16.953 -9.758 -17.438 1 98.69 404 HIS A CA 1
ATOM 3019 C C . HIS A 1 404 ? -17.203 -8.875 -16.234 1 98.69 404 HIS A C 1
ATOM 3021 O O . HIS A 1 404 ? -18.344 -8.734 -15.773 1 98.69 404 HIS A O 1
ATOM 3027 N N . ILE A 1 405 ? -16.141 -8.32 -15.648 1 98.69 405 ILE A N 1
ATOM 3028 C CA . ILE A 1 405 ? -16.281 -7.434 -14.5 1 98.69 405 ILE A CA 1
ATOM 3029 C C . ILE A 1 405 ? -15.453 -6.172 -14.719 1 98.69 405 ILE A C 1
ATOM 3031 O O . ILE A 1 405 ? -14.586 -6.133 -15.594 1 98.69 405 ILE A O 1
ATOM 3035 N N . ASN A 1 406 ? -15.766 -5.129 -14.039 1 98.25 406 ASN A N 1
ATOM 3036 C CA . ASN A 1 406 ? -14.961 -3.916 -14.023 1 98.25 406 ASN A CA 1
ATOM 3037 C C . ASN A 1 406 ? -14.031 -3.879 -12.812 1 98.25 406 ASN A C 1
ATOM 3039 O O . ASN A 1 406 ? -14.023 -4.805 -12 1 98.25 406 ASN A O 1
ATOM 3043 N N . PRO A 1 407 ? -13.109 -2.889 -12.68 1 98.06 407 PRO A N 1
ATOM 3044 C CA . PRO A 1 407 ? -12.148 -2.838 -11.578 1 98.06 407 PRO A CA 1
ATOM 3045 C C . PRO A 1 407 ? -12.82 -2.822 -10.211 1 98.06 407 PRO A C 1
ATOM 3047 O O . PRO A 1 407 ? -12.219 -3.232 -9.211 1 98.06 407 PRO A O 1
ATOM 3050 N N . GLU A 1 408 ? -14.094 -2.373 -10.102 1 98.12 408 GLU A N 1
ATOM 3051 C CA . GLU A 1 408 ? -14.859 -2.389 -8.859 1 98.12 408 GLU A CA 1
ATOM 3052 C C . GLU A 1 408 ? -15.469 -3.764 -8.602 1 98.12 408 GLU A C 1
ATOM 3054 O O . GLU A 1 408 ? -16.188 -3.959 -7.617 1 98.12 408 GLU A O 1
ATOM 3059 N N . THR A 1 409 ? -15.227 -4.734 -9.477 1 98.75 409 THR A N 1
ATOM 3060 C CA . THR A 1 409 ? -15.617 -6.141 -9.398 1 98.75 409 THR A CA 1
ATOM 3061 C C . THR A 1 409 ? -17.109 -6.301 -9.648 1 98.75 409 THR A C 1
ATOM 3063 O O . THR A 1 409 ? -17.703 -7.32 -9.281 1 98.75 409 THR A O 1
ATOM 3066 N N . GLN A 1 410 ? -17.734 -5.234 -10.172 1 98.81 410 GLN A N 1
ATOM 3067 C CA . GLN A 1 410 ? -19.125 -5.348 -10.578 1 98.81 410 GLN A CA 1
ATOM 3068 C C . GLN A 1 410 ? -19.266 -6.203 -11.836 1 98.81 410 GLN A C 1
ATOM 3070 O O . GLN A 1 410 ? -18.469 -6.082 -12.766 1 98.81 410 GLN A O 1
ATOM 3075 N N . VAL A 1 411 ? -20.219 -7.09 -11.82 1 98.88 411 VAL A N 1
ATOM 3076 C CA . VAL A 1 411 ? -20.453 -7.953 -12.977 1 98.88 411 VAL A CA 1
ATOM 3077 C C . VAL A 1 411 ? -21.203 -7.18 -14.055 1 98.88 411 VAL A C 1
ATOM 3079 O O . VAL A 1 411 ? -22.156 -6.453 -13.75 1 98.88 411 VAL A O 1
ATOM 3082 N N . LEU A 1 412 ? -20.734 -7.348 -15.25 1 98.62 412 LEU A N 1
ATOM 3083 C CA . LEU A 1 412 ? -21.312 -6.605 -16.375 1 98.62 412 LEU A CA 1
ATOM 3084 C C . LEU A 1 412 ? -22.109 -7.535 -17.281 1 98.62 412 LEU A C 1
ATOM 3086 O O . LEU A 1 412 ? -21.719 -8.68 -17.516 1 98.62 412 LEU A O 1
ATOM 3090 N N . GLY A 1 413 ? -23.219 -7.047 -17.781 1 97.12 413 GLY A N 1
ATOM 3091 C CA . GLY A 1 413 ? -23.969 -7.738 -18.812 1 97.12 413 GLY A CA 1
ATOM 3092 C C . GLY A 1 413 ? -23.484 -7.434 -20.219 1 97.12 413 GLY A C 1
ATOM 3093 O O . GLY A 1 413 ? -22.453 -6.785 -20.391 1 97.12 413 GLY A O 1
ATOM 3094 N N . LYS A 1 414 ? -24.172 -7.977 -21.234 1 89.5 414 LYS A N 1
ATOM 3095 C CA . LYS A 1 414 ? -23.766 -7.848 -22.625 1 89.5 414 LYS A CA 1
ATOM 3096 C C . LYS A 1 414 ? -23.797 -6.387 -23.078 1 89.5 414 LYS A C 1
ATOM 3098 O O . LYS A 1 414 ? -23.078 -6 -24 1 89.5 414 LYS A O 1
ATOM 3103 N N . ASP A 1 415 ? -24.578 -5.523 -22.484 1 91.06 415 ASP A N 1
ATOM 3104 C CA . ASP A 1 415 ? -24.656 -4.113 -22.844 1 91.06 415 ASP A CA 1
ATOM 3105 C C . ASP A 1 415 ? -23.703 -3.275 -22 1 91.06 415 ASP A C 1
ATOM 3107 O O . ASP A 1 415 ? -23.781 -2.045 -21.984 1 91.06 415 ASP A O 1
ATOM 3111 N N . ASP A 1 416 ? -22.828 -3.926 -21.266 1 91.06 416 ASP A N 1
ATOM 3112 C CA . ASP A 1 416 ? -21.812 -3.311 -20.406 1 91.06 416 ASP A CA 1
ATOM 3113 C C . ASP A 1 416 ? -22.453 -2.609 -19.219 1 91.06 416 ASP A C 1
ATOM 3115 O O . ASP A 1 416 ? -21.875 -1.677 -18.656 1 91.06 416 ASP A O 1
ATOM 3119 N N . LYS A 1 417 ? -23.688 -3.023 -19.016 1 95.38 417 LYS A N 1
ATOM 3120 C CA . LYS A 1 417 ? -24.375 -2.473 -17.844 1 95.38 417 LYS A CA 1
ATOM 3121 C C . LYS A 1 417 ? -24.125 -3.34 -16.625 1 95.38 417 LYS A C 1
ATOM 3123 O O . LYS A 1 417 ? -24.094 -4.57 -16.719 1 95.38 417 LYS A O 1
ATOM 3128 N N . VAL A 1 418 ? -23.984 -2.691 -15.523 1 97.88 418 VAL A N 1
ATOM 3129 C CA . VAL A 1 418 ? -23.766 -3.352 -14.242 1 97.88 418 VAL A CA 1
ATOM 3130 C C . VAL A 1 418 ? -25.016 -4.098 -13.82 1 97.88 418 VAL A C 1
ATOM 3132 O O . VAL A 1 418 ? -26.125 -3.572 -13.945 1 97.88 418 VAL A O 1
ATOM 3135 N N . ILE A 1 419 ? -24.844 -5.352 -13.43 1 98.31 419 ILE A N 1
ATOM 3136 C CA . ILE A 1 419 ? -25.922 -6.055 -12.734 1 98.31 419 ILE A CA 1
ATOM 3137 C C . ILE A 1 419 ? -25.906 -5.672 -11.25 1 98.31 419 ILE A C 1
ATOM 3139 O O . ILE A 1 419 ? -25.047 -6.121 -10.492 1 98.31 419 ILE A O 1
ATOM 3143 N N . GLU A 1 420 ? -26.891 -4.867 -10.859 1 97.81 420 GLU A N 1
ATOM 3144 C CA . GLU A 1 420 ? -26.875 -4.242 -9.539 1 97.81 420 GLU A CA 1
ATOM 3145 C C . GLU A 1 420 ? -26.859 -5.293 -8.43 1 97.81 420 GLU A C 1
ATOM 3147 O O . GLU A 1 420 ? -27.719 -6.184 -8.398 1 97.81 420 GLU A O 1
ATOM 3152 N N . GLY A 1 421 ? -25.891 -5.234 -7.598 1 98.5 421 GLY A N 1
ATOM 3153 C CA . GLY A 1 421 ? -25.797 -6.109 -6.441 1 98.5 421 GLY A CA 1
ATOM 3154 C C . GLY A 1 421 ? -25.016 -7.383 -6.711 1 98.5 421 GLY A C 1
ATOM 3155 O O . GLY A 1 421 ? -24.844 -8.203 -5.812 1 98.5 421 GLY A O 1
ATOM 3156 N N . LEU A 1 422 ? -24.531 -7.543 -7.973 1 98.88 422 LEU A N 1
ATOM 3157 C CA . LEU A 1 422 ? -23.75 -8.734 -8.305 1 98.88 422 LEU A CA 1
ATOM 3158 C C . LEU A 1 422 ? -22.281 -8.391 -8.5 1 98.88 422 LEU A C 1
ATOM 3160 O O . LEU A 1 422 ? -21.938 -7.512 -9.305 1 98.88 422 LEU A O 1
ATOM 3164 N N . TYR A 1 423 ? -21.453 -9.023 -7.742 1 98.94 423 TYR A N 1
ATOM 3165 C CA . TYR A 1 423 ? -20 -8.867 -7.812 1 98.94 423 TYR A CA 1
ATOM 3166 C C . TYR A 1 423 ? -19.328 -10.203 -8.094 1 98.94 423 TYR A C 1
ATOM 3168 O O . TYR A 1 423 ? -19.906 -11.266 -7.855 1 98.94 423 TYR A O 1
ATOM 3176 N N . ALA A 1 424 ? -18.156 -10.172 -8.664 1 98.94 424 ALA A N 1
ATOM 3177 C CA . ALA A 1 424 ? -17.359 -11.375 -8.906 1 98.94 424 ALA A CA 1
ATOM 3178 C C . ALA A 1 424 ? -15.867 -11.07 -8.789 1 98.94 424 ALA A C 1
ATOM 3180 O O . ALA A 1 424 ? -15.43 -9.953 -9.078 1 98.94 424 ALA A O 1
ATOM 3181 N N . ALA A 1 425 ? -15.117 -12.023 -8.352 1 98.81 425 ALA A N 1
ATOM 3182 C CA . ALA A 1 425 ? -13.672 -11.867 -8.203 1 98.81 425 ALA A CA 1
ATOM 3183 C C . ALA A 1 425 ? -12.961 -13.219 -8.281 1 98.81 425 ALA A C 1
ATOM 3185 O O . ALA A 1 425 ? -13.562 -14.258 -8 1 98.81 425 ALA A O 1
ATOM 3186 N N . GLY A 1 426 ? -11.664 -13.188 -8.594 1 98.56 426 GLY A N 1
ATOM 3187 C CA . GLY A 1 426 ? -10.883 -14.406 -8.734 1 98.56 426 GLY A CA 1
ATOM 3188 C C . GLY A 1 426 ? -11.07 -15.078 -10.078 1 98.56 426 GLY A C 1
ATOM 3189 O O . GLY A 1 426 ? -11.383 -14.414 -11.07 1 98.56 426 GLY A O 1
ATOM 3190 N N . GLU A 1 427 ? -10.867 -16.391 -10.078 1 98.62 427 GLU A N 1
ATOM 3191 C CA . GLU A 1 427 ? -10.758 -17.125 -11.328 1 98.62 427 GLU A CA 1
ATOM 3192 C C . GLU A 1 427 ? -12.109 -17.25 -12.016 1 98.62 427 GLU A C 1
ATOM 3194 O O . GLU A 1 427 ? -12.188 -17.641 -13.188 1 98.62 427 GLU A O 1
ATOM 3199 N N . VAL A 1 428 ? -13.234 -16.891 -11.328 1 98.88 428 VAL A N 1
ATOM 3200 C CA . VAL A 1 428 ? -14.555 -16.906 -11.953 1 98.88 428 VAL A CA 1
ATOM 3201 C C . VAL A 1 428 ? -14.664 -15.773 -12.969 1 98.88 428 VAL A C 1
ATOM 3203 O O . VAL A 1 428 ? -15.5 -15.82 -13.875 1 98.88 428 VAL A O 1
ATOM 3206 N N . SER A 1 429 ? -13.852 -14.758 -12.828 1 98.62 429 SER A N 1
ATOM 3207 C CA . SER A 1 429 ? -13.906 -13.57 -13.672 1 98.62 429 SER A CA 1
ATOM 3208 C C . SER A 1 429 ? -12.82 -13.602 -14.75 1 98.62 429 SER A C 1
ATOM 3210 O O . SER A 1 429 ? -11.82 -14.305 -14.602 1 98.62 429 SER A O 1
ATOM 3212 N N . GLY A 1 430 ? -13.07 -12.922 -15.836 1 98 430 GLY A N 1
ATOM 3213 C CA . GLY A 1 430 ? -12.102 -12.828 -16.922 1 98 430 GLY A CA 1
ATOM 3214 C C . GLY A 1 430 ? -11.539 -11.43 -17.094 1 98 430 GLY A C 1
ATOM 3215 O O . GLY A 1 430 ? -12.031 -10.477 -16.5 1 98 430 GLY A O 1
ATOM 3216 N N . GLY A 1 431 ? -10.43 -11.336 -17.859 1 97.38 431 GLY A N 1
ATOM 3217 C CA . GLY A 1 431 ? -9.93 -10.039 -18.281 1 97.38 431 GLY A CA 1
ATOM 3218 C C . GLY A 1 431 ? -8.562 -9.711 -17.703 1 97.38 431 GLY A C 1
ATOM 3219 O O . GLY A 1 431 ? -7.734 -9.086 -18.375 1 97.38 431 GLY A O 1
ATOM 3220 N N . LEU A 1 432 ? -8.203 -10.156 -16.547 1 98.56 432 LEU A N 1
ATOM 3221 C CA . LEU A 1 432 ? -7.035 -9.68 -15.812 1 98.56 432 LEU A CA 1
ATOM 3222 C C . LEU A 1 432 ? -5.75 -10.188 -16.453 1 98.56 432 LEU A C 1
ATOM 3224 O O . LEU A 1 432 ? -4.781 -9.43 -16.594 1 98.56 432 LEU A O 1
ATOM 3228 N N . HIS A 1 433 ? -5.723 -11.453 -16.969 1 98.5 433 HIS A N 1
ATOM 3229 C CA . HIS A 1 433 ? -4.441 -12.109 -17.188 1 98.5 433 HIS A CA 1
ATOM 3230 C C . HIS A 1 433 ? -4.145 -12.234 -18.688 1 98.5 433 HIS A C 1
ATOM 3232 O O . HIS A 1 433 ? -3.066 -12.688 -19.062 1 98.5 433 HIS A O 1
ATOM 3238 N N . GLY A 1 434 ? -5.07 -11.859 -19.562 1 97.81 434 GLY A N 1
ATOM 3239 C CA . GLY A 1 434 ? -4.844 -12.062 -20.984 1 97.81 434 GLY A CA 1
ATOM 3240 C C . GLY A 1 434 ? -4.699 -13.523 -21.359 1 97.81 434 GLY A C 1
ATOM 3241 O O . GLY A 1 434 ? -5.41 -14.383 -20.828 1 97.81 434 GLY A O 1
ATOM 3242 N N . ASN A 1 435 ? -3.873 -13.859 -22.281 1 96.94 435 ASN A N 1
ATOM 3243 C CA . ASN A 1 435 ? -3.844 -15.219 -22.828 1 96.94 435 ASN A CA 1
ATOM 3244 C C . ASN A 1 435 ? -2.805 -16.078 -22.125 1 96.94 435 ASN A C 1
ATOM 3246 O O . ASN A 1 435 ? -2.562 -17.219 -22.531 1 96.94 435 ASN A O 1
ATOM 3250 N N . ASN A 1 436 ? -2.195 -15.539 -21.094 1 96.44 436 ASN A N 1
ATOM 3251 C CA . ASN A 1 436 ? -1.264 -16.266 -20.234 1 96.44 436 ASN A CA 1
ATOM 3252 C C . ASN A 1 436 ? -1.137 -15.633 -18.859 1 96.44 436 ASN A C 1
ATOM 3254 O O . ASN A 1 436 ? -0.818 -14.445 -18.75 1 96.44 436 ASN A O 1
ATOM 3258 N N . ARG A 1 437 ? -1.356 -16.391 -17.875 1 97.12 437 ARG A N 1
ATOM 3259 C CA . ARG A 1 437 ? -1.25 -15.914 -16.5 1 97.12 437 ARG A CA 1
ATOM 3260 C C . ARG A 1 437 ? 0.131 -16.203 -15.922 1 97.12 437 ARG A C 1
ATOM 3262 O O . ARG A 1 437 ? 0.607 -17.344 -15.984 1 97.12 437 ARG A O 1
ATOM 3269 N N . ILE A 1 438 ? 0.79 -15.211 -15.367 1 97 438 ILE A N 1
ATOM 3270 C CA . ILE A 1 438 ? 2.111 -15.352 -14.766 1 97 438 ILE A CA 1
ATOM 3271 C C . ILE A 1 438 ? 1.989 -16.047 -13.414 1 97 438 ILE A C 1
ATOM 3273 O O . ILE A 1 438 ? 1.062 -15.758 -12.648 1 97 438 ILE A O 1
ATOM 3277 N N . GLY A 1 439 ? 2.975 -16.969 -13.133 1 96.25 439 GLY A N 1
ATOM 3278 C CA . GLY A 1 439 ? 3 -17.594 -11.828 1 96.25 439 GLY A CA 1
ATOM 3279 C C . GLY A 1 439 ? 2.992 -16.594 -10.68 1 96.25 439 GLY A C 1
ATOM 3280 O O . GLY A 1 439 ? 3.682 -15.578 -10.734 1 96.25 439 GLY A O 1
ATOM 3281 N N . GLY A 1 440 ? 2.186 -16.875 -9.656 1 97.69 440 GLY A N 1
ATOM 3282 C CA . GLY A 1 440 ? 2.084 -16 -8.5 1 97.69 440 GLY A CA 1
ATOM 3283 C C . GLY A 1 440 ? 0.963 -14.984 -8.617 1 97.69 440 GLY A C 1
ATOM 3284 O O . GLY A 1 440 ? 0.524 -14.422 -7.613 1 97.69 440 GLY A O 1
ATOM 3285 N N . ASN A 1 441 ? 0.494 -14.664 -9.82 1 98.5 441 ASN A N 1
ATOM 3286 C CA . ASN A 1 441 ? -0.532 -13.648 -10.031 1 98.5 441 ASN A CA 1
ATOM 3287 C C . ASN A 1 441 ? -1.917 -14.164 -9.648 1 98.5 441 ASN A C 1
ATOM 3289 O O . ASN A 1 441 ? -2.807 -13.375 -9.32 1 98.5 441 ASN A O 1
ATOM 3293 N N . SER A 1 442 ? -2.152 -15.492 -9.734 1 97.94 442 SER A N 1
ATOM 3294 C CA . SER A 1 442 ? -3.471 -16.016 -9.375 1 97.94 442 SER A CA 1
ATOM 3295 C C . SER A 1 442 ? -3.754 -15.828 -7.891 1 97.94 442 SER A C 1
ATOM 3297 O O . SER A 1 442 ? -4.855 -15.438 -7.504 1 97.94 442 SER A O 1
ATOM 3299 N N . VAL A 1 443 ? -2.756 -16.188 -7.023 1 98.5 443 VAL A N 1
ATOM 3300 C CA . VAL A 1 443 ? -2.943 -16 -5.59 1 98.5 443 VAL A CA 1
ATOM 3301 C C . VAL A 1 443 ? -3.129 -14.516 -5.289 1 98.5 443 VAL A C 1
ATOM 3303 O O . VAL A 1 443 ? -3.994 -14.133 -4.496 1 98.5 443 VAL A O 1
ATOM 3306 N N . ALA A 1 444 ? -2.316 -13.656 -5.906 1 98.81 444 ALA A N 1
ATOM 3307 C CA . ALA A 1 444 ? -2.453 -12.219 -5.723 1 98.81 444 ALA A CA 1
ATOM 3308 C C . ALA A 1 444 ? -3.846 -11.742 -6.125 1 98.81 444 ALA A C 1
ATOM 3310 O O . ALA A 1 444 ? -4.453 -10.922 -5.43 1 98.81 444 ALA A O 1
ATOM 3311 N N . GLU A 1 445 ? -4.316 -12.25 -7.27 1 98.81 445 GLU A N 1
ATOM 3312 C CA . GLU A 1 445 ? -5.652 -11.898 -7.742 1 98.81 445 GLU A CA 1
ATOM 3313 C C . GLU A 1 445 ? -6.711 -12.234 -6.699 1 98.81 445 GLU A C 1
ATOM 3315 O O . GLU A 1 445 ? -7.637 -11.445 -6.473 1 98.81 445 GLU A O 1
ATOM 3320 N N . THR A 1 446 ? -6.613 -13.438 -6.078 1 98.56 446 THR A N 1
ATOM 3321 C CA . THR A 1 446 ? -7.625 -13.883 -5.129 1 98.56 446 THR A CA 1
ATOM 3322 C C . THR A 1 446 ? -7.738 -12.906 -3.963 1 98.56 446 THR A C 1
ATOM 3324 O O . THR A 1 446 ? -8.844 -12.531 -3.562 1 98.56 446 THR A O 1
ATOM 3327 N N . VAL A 1 447 ? -6.613 -12.438 -3.475 1 98.88 447 VAL A N 1
ATOM 3328 C CA . VAL A 1 447 ? -6.629 -11.586 -2.293 1 98.88 447 VAL A CA 1
ATOM 3329 C C . VAL A 1 447 ? -6.984 -10.156 -2.695 1 98.88 447 VAL A C 1
ATOM 3331 O O . VAL A 1 447 ? -7.852 -9.531 -2.082 1 98.88 447 VAL A O 1
ATOM 3334 N N . VAL A 1 448 ? -6.344 -9.602 -3.746 1 98.88 448 VAL A N 1
ATOM 3335 C CA . VAL A 1 448 ? -6.539 -8.219 -4.172 1 98.88 448 VAL A CA 1
ATOM 3336 C C . VAL A 1 448 ? -8.008 -7.996 -4.547 1 98.88 448 VAL A C 1
ATOM 3338 O O . VAL A 1 448 ? -8.648 -7.082 -4.031 1 98.88 448 VAL A O 1
ATOM 3341 N N . PHE A 1 449 ? -8.531 -8.836 -5.406 1 98.94 449 PHE A N 1
ATOM 3342 C CA . PHE A 1 449 ? -9.891 -8.602 -5.895 1 98.94 449 PHE A CA 1
ATOM 3343 C C . PHE A 1 449 ? -10.914 -9.188 -4.934 1 98.94 449 PHE A C 1
ATOM 3345 O O . PHE A 1 449 ? -12.078 -8.773 -4.926 1 98.94 449 PHE A O 1
ATOM 3352 N N . GLY A 1 450 ? -10.516 -10.25 -4.109 1 98.88 450 GLY A N 1
ATOM 3353 C CA . GLY A 1 450 ? -11.383 -10.617 -3.002 1 98.88 450 GLY A CA 1
ATOM 3354 C C . GLY A 1 450 ? -11.688 -9.453 -2.076 1 98.88 450 GLY A C 1
ATOM 3355 O O . GLY A 1 450 ? -12.852 -9.188 -1.772 1 98.88 450 GLY A O 1
ATOM 3356 N N . ARG A 1 451 ? -10.641 -8.75 -1.663 1 98.81 451 ARG A N 1
ATOM 3357 C CA . ARG A 1 451 ? -10.805 -7.555 -0.834 1 98.81 451 ARG A CA 1
ATOM 3358 C C . ARG A 1 451 ? -11.648 -6.508 -1.544 1 98.81 451 ARG A C 1
ATOM 3360 O O . ARG A 1 451 ? -12.562 -5.93 -0.945 1 98.81 451 ARG A O 1
ATOM 3367 N N . GLN A 1 452 ? -11.305 -6.262 -2.812 1 98.81 452 GLN A N 1
ATOM 3368 C CA . GLN A 1 452 ? -12.016 -5.246 -3.578 1 98.81 452 GLN A CA 1
ATOM 3369 C C . GLN A 1 452 ? -13.508 -5.562 -3.654 1 98.81 452 GLN A C 1
ATOM 3371 O O . GLN A 1 452 ? -14.344 -4.668 -3.52 1 98.81 452 GLN A O 1
ATOM 3376 N N . ALA A 1 453 ? -13.82 -6.852 -3.924 1 98.88 453 ALA A N 1
ATOM 3377 C CA . ALA A 1 453 ? -15.219 -7.254 -3.969 1 98.88 453 ALA A CA 1
ATOM 3378 C C . ALA A 1 453 ? -15.906 -7.012 -2.627 1 98.88 453 ALA A C 1
ATOM 3380 O O . ALA A 1 453 ? -17.031 -6.508 -2.578 1 98.88 453 ALA A O 1
ATOM 3381 N N . GLY A 1 454 ? -15.242 -7.398 -1.521 1 98.81 454 GLY A N 1
ATOM 3382 C CA . GLY A 1 454 ? -15.781 -7.137 -0.195 1 98.81 454 GLY A CA 1
ATOM 3383 C C . GLY A 1 454 ? -16.016 -5.66 0.071 1 98.81 454 GLY A C 1
ATOM 3384 O O . GLY A 1 454 ? -17.047 -5.289 0.633 1 98.81 454 GLY A O 1
ATOM 3385 N N . ILE A 1 455 ? -15.102 -4.828 -0.357 1 98.56 455 ILE A N 1
ATOM 3386 C CA . ILE A 1 455 ? -15.164 -3.387 -0.144 1 98.56 455 ILE A CA 1
ATOM 3387 C C . ILE A 1 455 ? -16.328 -2.799 -0.949 1 98.56 455 ILE A C 1
ATOM 3389 O O . ILE A 1 455 ? -17.172 -2.092 -0.402 1 98.56 455 ILE A O 1
ATOM 3393 N N . GLN A 1 456 ? -16.391 -3.119 -2.229 1 98.56 456 GLN A N 1
ATOM 3394 C CA . GLN A 1 456 ? -17.391 -2.521 -3.119 1 98.56 456 GLN A CA 1
ATOM 3395 C C . GLN A 1 456 ? -18.797 -3.006 -2.781 1 98.56 456 GLN A C 1
ATOM 3397 O O . GLN A 1 456 ? -19.75 -2.236 -2.854 1 98.56 456 GLN A O 1
ATOM 3402 N N . ALA A 1 457 ? -18.875 -4.281 -2.467 1 98.62 457 ALA A N 1
ATOM 3403 C CA . ALA A 1 457 ? -20.172 -4.793 -2.055 1 98.62 457 ALA A CA 1
ATOM 3404 C C . ALA A 1 457 ? -20.641 -4.133 -0.763 1 98.62 457 ALA A C 1
ATOM 3406 O O . ALA A 1 457 ? -21.828 -3.83 -0.607 1 98.62 457 ALA A O 1
ATOM 3407 N N . SER A 1 458 ? -19.734 -3.959 0.184 1 98.31 458 SER A N 1
ATOM 3408 C CA . SER A 1 458 ? -20.078 -3.275 1.428 1 98.31 458 SER A CA 1
ATOM 3409 C C . SER A 1 458 ? -20.516 -1.842 1.166 1 98.31 458 SER A C 1
ATOM 3411 O O . SER A 1 458 ? -21.469 -1.358 1.791 1 98.31 458 SER A O 1
ATOM 3413 N N . LYS A 1 459 ? -19.812 -1.17 0.309 1 97.5 459 LYS A N 1
ATOM 3414 C CA . LYS A 1 459 ? -20.188 0.182 -0.087 1 97.5 459 LYS A CA 1
ATOM 3415 C C . LYS A 1 459 ? -21.609 0.214 -0.629 1 97.5 459 LYS A C 1
ATOM 3417 O O . LYS A 1 459 ? -22.406 1.096 -0.275 1 97.5 459 LYS A O 1
ATOM 3422 N N . PHE A 1 460 ? -22 -0.718 -1.487 1 97.88 460 PHE A N 1
ATOM 3423 C CA . PHE A 1 460 ? -23.312 -0.844 -2.092 1 97.88 460 PHE A CA 1
ATOM 3424 C C . PHE A 1 460 ? -24.375 -1.073 -1.025 1 97.88 460 PHE A C 1
ATOM 3426 O O . PHE A 1 460 ? -25.438 -0.434 -1.045 1 97.88 460 PHE A O 1
ATOM 3433 N N . VAL A 1 461 ? -24.047 -1.969 -0.097 1 97.19 461 VAL A N 1
ATOM 3434 C CA . VAL A 1 461 ? -24.984 -2.338 0.961 1 97.19 461 VAL A CA 1
ATOM 3435 C C . VAL A 1 461 ? -25.297 -1.121 1.833 1 97.19 461 VAL A C 1
ATOM 3437 O O . VAL A 1 461 ? -26.406 -0.964 2.324 1 97.19 461 VAL A O 1
ATOM 3440 N N . ARG A 1 462 ? -24.312 -0.205 2.002 1 95.81 462 ARG A N 1
ATOM 3441 C CA . ARG A 1 462 ? -24.453 0.987 2.832 1 95.81 462 ARG A CA 1
ATOM 3442 C C . ARG A 1 462 ? -25.188 2.092 2.08 1 95.81 462 ARG A C 1
ATOM 3444 O O . ARG A 1 462 ? -25.562 3.111 2.668 1 95.81 462 ARG A O 1
ATOM 3451 N N . GLY A 1 463 ? -25.406 1.949 0.805 1 93.12 463 GLY A N 1
ATOM 3452 C CA . GLY A 1 463 ? -26.031 2.982 -0.006 1 93.12 463 GLY A CA 1
ATOM 3453 C C . GLY A 1 463 ? -25.078 4.113 -0.362 1 93.12 463 GLY A C 1
ATOM 3454 O O . GLY A 1 463 ? -25.516 5.234 -0.625 1 93.12 463 GLY A O 1
ATOM 3455 N N . GLU A 1 464 ? -23.766 3.93 -0.234 1 80.06 464 GLU A N 1
ATOM 3456 C CA . GLU A 1 464 ? -22.75 4.938 -0.508 1 80.06 464 GLU A CA 1
ATOM 3457 C C . GLU A 1 464 ? -22.312 4.895 -1.967 1 80.06 464 GLU A C 1
ATOM 3459 O O . GLU A 1 464 ? -21.172 5.234 -2.285 1 80.06 464 GLU A O 1
ATOM 3464 N N . ASN A 1 465 ? -23.156 4.727 -2.92 1 67 465 ASN A N 1
ATOM 3465 C CA . ASN A 1 465 ? -22.766 4.523 -4.309 1 67 465 ASN A CA 1
ATOM 3466 C C . ASN A 1 465 ? -22.219 5.805 -4.93 1 67 465 ASN A C 1
ATOM 3468 O O . ASN A 1 465 ? -22.703 6.898 -4.629 1 67 465 ASN A O 1
ATOM 3472 N N . MET B 1 1 ? 7.598 7.922 33.125 1 39.5 1 MET B N 1
ATOM 3473 C CA . MET B 1 1 ? 8.695 7.406 32.344 1 39.5 1 MET B CA 1
ATOM 3474 C C . MET B 1 1 ? 9.43 8.539 31.625 1 39.5 1 MET B C 1
ATOM 3476 O O . MET B 1 1 ? 8.812 9.508 31.188 1 39.5 1 MET B O 1
ATOM 3480 N N . ALA B 1 2 ? 10.672 8.578 31.672 1 53.38 2 ALA B N 1
ATOM 3481 C CA . ALA B 1 2 ? 11.539 9.648 31.188 1 53.38 2 ALA B CA 1
ATOM 3482 C C . ALA B 1 2 ? 11.352 9.875 29.703 1 53.38 2 ALA B C 1
ATOM 3484 O O . ALA B 1 2 ? 11.133 8.922 28.938 1 53.38 2 ALA B O 1
ATOM 3485 N N . LYS B 1 3 ? 11.109 11.047 29.266 1 80.88 3 LYS B N 1
ATOM 3486 C CA . LYS B 1 3 ? 10.992 11.43 27.859 1 80.88 3 LYS B CA 1
ATOM 3487 C C . LYS B 1 3 ? 12.203 10.969 27.062 1 80.88 3 LYS B C 1
ATOM 3489 O O . LYS B 1 3 ? 13.344 11.086 27.516 1 80.88 3 LYS B O 1
ATOM 3494 N N . TYR B 1 4 ? 12.047 10.25 25.984 1 91.38 4 TYR B N 1
ATOM 3495 C CA . TYR B 1 4 ? 13.109 9.773 25.109 1 91.38 4 TYR B CA 1
ATOM 3496 C C . TYR B 1 4 ? 14 10.938 24.672 1 91.38 4 TYR B C 1
ATOM 3498 O O . TYR B 1 4 ? 13.5 12.008 24.328 1 91.38 4 TYR B O 1
ATOM 3506 N N . GLU B 1 5 ? 15.281 10.727 24.875 1 93.69 5 GLU B N 1
ATOM 3507 C CA . GLU B 1 5 ? 16.25 11.695 24.375 1 93.69 5 GLU B CA 1
ATOM 3508 C C . GLU B 1 5 ? 17.234 11.039 23.406 1 93.69 5 GLU B C 1
ATOM 3510 O O . GLU B 1 5 ? 17.953 10.117 23.766 1 93.69 5 GLU B O 1
ATOM 3515 N N . PHE B 1 6 ? 17.25 11.484 22.203 1 96.81 6 PHE B N 1
ATOM 3516 C CA . PHE B 1 6 ? 18.172 10.992 21.188 1 96.81 6 PHE B CA 1
ATOM 3517 C C . PHE B 1 6 ? 19.547 11.633 21.344 1 96.81 6 PHE B C 1
ATOM 3519 O O . PHE B 1 6 ? 19.641 12.852 21.531 1 96.81 6 PHE B O 1
ATOM 3526 N N . LYS B 1 7 ? 20.672 10.789 21.344 1 95.44 7 LYS B N 1
ATOM 3527 C CA . LYS B 1 7 ? 22.031 11.305 21.391 1 95.44 7 LYS B CA 1
ATOM 3528 C C . LYS B 1 7 ? 22.672 11.344 20.016 1 95.44 7 LYS B C 1
ATOM 3530 O O . LYS B 1 7 ? 22.984 10.297 19.438 1 95.44 7 LYS B O 1
ATOM 3535 N N . SER B 1 8 ? 22.812 12.539 19.5 1 97.81 8 SER B N 1
ATOM 3536 C CA . SER B 1 8 ? 23.484 12.711 18.219 1 97.81 8 SER B CA 1
ATOM 3537 C C . SER B 1 8 ? 24.922 12.203 18.281 1 97.81 8 SER B C 1
ATOM 3539 O O . SER B 1 8 ? 25.5 12.078 19.359 1 97.81 8 SER B O 1
ATOM 3541 N N . SER B 1 9 ? 25.484 11.906 17.109 1 97.81 9 SER B N 1
ATOM 3542 C CA . SER B 1 9 ? 26.844 11.414 17.016 1 97.81 9 SER B CA 1
ATOM 3543 C C . SER B 1 9 ? 27.859 12.547 17.156 1 97.81 9 SER B C 1
ATOM 3545 O O . SER B 1 9 ? 27.641 13.648 16.641 1 97.81 9 SER B O 1
ATOM 3547 N N . PRO B 1 10 ? 28.953 12.211 17.906 1 96.56 10 PRO B N 1
ATOM 3548 C CA . PRO B 1 10 ? 30.031 13.219 17.938 1 96.56 10 PRO B CA 1
ATOM 3549 C C . PRO B 1 10 ? 30.641 13.461 16.562 1 96.56 10 PRO B C 1
ATOM 3551 O O . PRO B 1 10 ? 30.812 12.523 15.789 1 96.56 10 PRO B O 1
ATOM 3554 N N . ILE B 1 11 ? 30.984 14.695 16.344 1 96.5 11 ILE B N 1
ATOM 3555 C CA . ILE B 1 11 ? 31.438 15.141 15.031 1 96.5 11 ILE B CA 1
ATOM 3556 C C . ILE B 1 11 ? 32.719 14.391 14.648 1 96.5 11 ILE B C 1
ATOM 3558 O O . ILE B 1 11 ? 33 14.18 13.461 1 96.5 11 ILE B O 1
ATOM 3562 N N . ASP B 1 12 ? 33.562 13.898 15.523 1 95.25 12 ASP B N 1
ATOM 3563 C CA . ASP B 1 12 ? 34.812 13.227 15.266 1 95.25 12 ASP B CA 1
ATOM 3564 C C . ASP B 1 12 ? 34.594 11.836 14.672 1 95.25 12 ASP B C 1
ATOM 3566 O O . ASP B 1 12 ? 35.531 11.219 14.148 1 95.25 12 ASP B O 1
ATOM 3570 N N . LEU B 1 13 ? 33.375 11.391 14.695 1 96.56 13 LEU B N 1
ATOM 3571 C CA . LEU B 1 13 ? 33.062 10.055 14.195 1 96.56 13 LEU B CA 1
ATOM 3572 C C . LEU B 1 13 ? 32.656 10.102 12.727 1 96.56 13 LEU B C 1
ATOM 3574 O O . LEU B 1 13 ? 32.375 9.07 12.125 1 96.56 13 LEU B O 1
ATOM 3578 N N . VAL B 1 14 ? 32.656 11.273 12.172 1 97.94 14 VAL B N 1
ATOM 3579 C CA . VAL B 1 14 ? 32.312 11.391 10.758 1 97.94 14 VAL B CA 1
ATOM 3580 C C . VAL B 1 14 ? 33.312 10.578 9.922 1 97.94 14 VAL B C 1
ATOM 3582 O O . VAL B 1 14 ? 34.531 10.766 10.031 1 97.94 14 VAL B O 1
ATOM 3585 N N . ASN B 1 15 ? 32.781 9.633 9.109 1 97.56 15 ASN B N 1
ATOM 3586 C CA . ASN B 1 15 ? 33.625 8.906 8.156 1 97.56 15 ASN B CA 1
ATOM 3587 C C . ASN B 1 15 ? 33.969 9.773 6.949 1 97.56 15 ASN B C 1
ATOM 3589 O O . ASN B 1 15 ? 33.219 10.664 6.582 1 97.56 15 ASN B O 1
ATOM 3593 N N . PRO B 1 16 ? 35.094 9.5 6.34 1 97.69 16 PRO B N 1
ATOM 3594 C CA . PRO B 1 16 ? 35.5 10.273 5.16 1 97.69 16 PRO B CA 1
ATOM 3595 C C . PRO B 1 16 ? 34.562 10.055 3.977 1 97.69 16 PRO B C 1
ATOM 3597 O O . PRO B 1 16 ? 34.531 10.875 3.057 1 97.69 16 PRO B O 1
ATOM 3600 N N . SER B 1 17 ? 33.875 8.906 4.043 1 98.44 17 SER B N 1
ATOM 3601 C CA . SER B 1 17 ? 33 8.625 2.91 1 98.44 17 SER B CA 1
ATOM 3602 C C . SER B 1 17 ? 31.797 7.809 3.34 1 98.44 17 SER B C 1
ATOM 3604 O O . SER B 1 17 ? 31.875 7.008 4.277 1 98.44 17 SER B O 1
ATOM 3606 N N . TYR B 1 18 ? 30.656 7.984 2.73 1 98.69 18 TYR B N 1
ATOM 3607 C CA . TYR B 1 18 ? 29.406 7.23 2.846 1 98.69 18 TYR B CA 1
ATOM 3608 C C . TYR B 1 18 ? 28.859 6.887 1.47 1 98.69 18 TYR B C 1
ATOM 3610 O O . TYR B 1 18 ? 29.25 7.48 0.466 1 98.69 18 TYR B O 1
ATOM 3618 N N . ASP B 1 19 ? 27.984 5.812 1.369 1 98.56 19 ASP B N 1
ATOM 3619 C CA . ASP B 1 19 ? 27.203 5.633 0.148 1 98.56 19 ASP B CA 1
ATOM 3620 C C . ASP B 1 19 ? 26.281 6.832 -0.097 1 98.56 19 ASP B C 1
ATOM 3622 O O . ASP B 1 19 ? 26.219 7.352 -1.212 1 98.56 19 ASP B O 1
ATOM 3626 N N . LEU B 1 20 ? 25.625 7.25 0.996 1 98.25 20 LEU B N 1
ATOM 3627 C CA . LEU B 1 20 ? 24.594 8.281 0.92 1 98.25 20 LEU B CA 1
ATOM 3628 C C . LEU B 1 20 ? 24.703 9.242 2.098 1 98.25 20 LEU B C 1
ATOM 3630 O O . LEU B 1 20 ? 24.906 8.82 3.236 1 98.25 20 LEU B O 1
ATOM 3634 N N . VAL B 1 21 ? 24.547 10.523 1.827 1 98.88 21 VAL B N 1
ATOM 3635 C CA . VAL B 1 21 ? 24.438 11.539 2.871 1 98.88 21 VAL B CA 1
ATOM 3636 C C . VAL B 1 21 ? 23.078 12.227 2.789 1 98.88 21 VAL B C 1
ATOM 3638 O O . VAL B 1 21 ? 22.594 12.516 1.696 1 98.88 21 VAL B O 1
ATOM 3641 N N . VAL B 1 22 ? 22.438 12.391 3.898 1 98.94 22 VAL B N 1
ATOM 3642 C CA . VAL B 1 22 ? 21.172 13.102 4.012 1 98.94 22 VAL B CA 1
ATOM 3643 C C . VAL B 1 22 ? 21.375 14.422 4.746 1 98.94 22 VAL B C 1
ATOM 3645 O O . VAL B 1 22 ? 22 14.453 5.816 1 98.94 22 VAL B O 1
ATOM 3648 N N . ILE B 1 23 ? 20.922 15.523 4.168 1 98.94 23 ILE B N 1
ATOM 3649 C CA . ILE B 1 23 ? 21.047 16.828 4.789 1 98.94 23 ILE B CA 1
ATOM 3650 C C . ILE B 1 23 ? 19.688 17.266 5.352 1 98.94 23 ILE B C 1
ATOM 3652 O O . ILE B 1 23 ? 18.781 17.609 4.598 1 98.94 23 ILE B O 1
ATOM 3656 N N . GLY B 1 24 ? 19.562 17.328 6.664 1 98.81 24 GLY B N 1
ATOM 3657 C CA . GLY B 1 24 ? 18.312 17.609 7.367 1 98.81 24 GLY B CA 1
ATOM 3658 C C . GLY B 1 24 ? 17.781 16.422 8.141 1 98.81 24 GLY B C 1
ATOM 3659 O O . GLY B 1 24 ? 17.672 15.328 7.594 1 98.81 24 GLY B O 1
ATOM 3660 N N . ALA B 1 25 ? 17.469 16.656 9.398 1 98.75 25 ALA B N 1
ATOM 3661 C CA . ALA B 1 25 ? 17.031 15.578 10.273 1 98.75 25 ALA B CA 1
ATOM 3662 C C . ALA B 1 25 ? 15.562 15.75 10.648 1 98.75 25 ALA B C 1
ATOM 3664 O O . ALA B 1 25 ? 15.164 15.469 11.781 1 98.75 25 ALA B O 1
ATOM 3665 N N . GLY B 1 26 ? 14.75 16.328 9.727 1 98.62 26 GLY B N 1
ATOM 3666 C CA . GLY B 1 26 ? 13.297 16.266 9.859 1 98.62 26 GLY B CA 1
ATOM 3667 C C . GLY B 1 26 ? 12.719 14.938 9.438 1 98.62 26 GLY B C 1
ATOM 3668 O O . GLY B 1 26 ? 13.438 13.945 9.305 1 98.62 26 GLY B O 1
ATOM 3669 N N . GLY B 1 27 ? 11.406 14.898 9.297 1 98.69 27 GLY B N 1
ATOM 3670 C CA . GLY B 1 27 ? 10.727 13.664 8.93 1 98.69 27 GLY B CA 1
ATOM 3671 C C . GLY B 1 27 ? 11.211 13.086 7.617 1 98.69 27 GLY B C 1
ATOM 3672 O O . GLY B 1 27 ? 11.383 11.867 7.492 1 98.69 27 GLY B O 1
ATOM 3673 N N . THR B 1 28 ? 11.43 13.93 6.613 1 98.88 28 THR B N 1
ATOM 3674 C CA . THR B 1 28 ? 11.883 13.492 5.297 1 98.88 28 THR B CA 1
ATOM 3675 C C . THR B 1 28 ? 13.258 12.836 5.391 1 98.88 28 THR B C 1
ATOM 3677 O O . THR B 1 28 ? 13.461 11.734 4.883 1 98.88 28 THR B O 1
ATOM 3680 N N . GLY B 1 29 ? 14.164 13.555 6.039 1 98.94 29 GLY B N 1
ATOM 3681 C CA . GLY B 1 29 ? 15.531 13.055 6.121 1 98.94 29 GLY B CA 1
ATOM 3682 C C . GLY B 1 29 ? 15.648 11.766 6.906 1 98.94 29 GLY B C 1
ATOM 3683 O O . GLY B 1 29 ? 16.359 10.844 6.484 1 98.94 29 GLY B O 1
ATOM 3684 N N . LEU B 1 30 ? 15 11.703 8.039 1 98.94 30 LEU B N 1
ATOM 3685 C CA . LEU B 1 30 ? 15.07 10.508 8.875 1 98.94 30 LEU B CA 1
ATOM 3686 C C . LEU B 1 30 ? 14.43 9.32 8.172 1 98.94 30 LEU B C 1
ATOM 3688 O O . LEU B 1 30 ? 14.93 8.195 8.258 1 98.94 30 LEU B O 1
ATOM 3692 N N . SER B 1 31 ? 13.297 9.508 7.473 1 98.88 31 SER B N 1
ATOM 3693 C CA . SER B 1 31 ? 12.672 8.445 6.691 1 98.88 31 SER B CA 1
ATOM 3694 C C . SER B 1 31 ? 13.594 7.961 5.578 1 98.88 31 SER B C 1
ATOM 3696 O O . SER B 1 31 ? 13.703 6.758 5.34 1 98.88 31 SER B O 1
ATOM 3698 N N . ALA B 1 32 ? 14.203 8.914 4.859 1 98.94 32 ALA B N 1
ATOM 3699 C CA . ALA B 1 32 ? 15.117 8.57 3.775 1 98.94 32 ALA B CA 1
ATOM 3700 C C . ALA B 1 32 ? 16.281 7.734 4.293 1 98.94 32 ALA B C 1
ATOM 3702 O O . ALA B 1 32 ? 16.656 6.738 3.674 1 98.94 32 ALA B O 1
ATOM 3703 N N . ALA B 1 33 ? 16.859 8.172 5.434 1 98.88 33 ALA B N 1
ATOM 3704 C CA . ALA B 1 33 ? 18 7.488 6.016 1 98.88 33 ALA B CA 1
ATOM 3705 C C . ALA B 1 33 ? 17.656 6.059 6.414 1 98.88 33 ALA B C 1
ATOM 3707 O O . ALA B 1 33 ? 18.406 5.125 6.129 1 98.88 33 ALA B O 1
ATOM 3708 N N . LEU B 1 34 ? 16.531 5.906 7.094 1 98.75 34 LEU B N 1
ATOM 3709 C CA . LEU B 1 34 ? 16.094 4.59 7.539 1 98.75 34 LEU B CA 1
ATOM 3710 C C . LEU B 1 34 ? 15.828 3.674 6.348 1 98.75 34 LEU B C 1
ATOM 3712 O O . LEU B 1 34 ? 16.219 2.502 6.359 1 98.75 34 LEU B O 1
ATOM 3716 N N . GLN B 1 35 ? 15.102 4.191 5.316 1 98.69 35 GLN B N 1
ATOM 3717 C CA . GLN B 1 35 ? 14.805 3.41 4.121 1 98.69 35 GLN B CA 1
ATOM 3718 C C . GLN B 1 35 ? 16.078 2.984 3.41 1 98.69 35 GLN B C 1
ATOM 3720 O O . GLN B 1 35 ? 16.203 1.844 2.959 1 98.69 35 GLN B O 1
ATOM 3725 N N . ALA B 1 36 ? 17.031 3.92 3.246 1 98.69 36 ALA B N 1
ATOM 3726 C CA . ALA B 1 36 ? 18.312 3.609 2.609 1 98.69 36 ALA B CA 1
ATOM 3727 C C . ALA B 1 36 ? 19.062 2.547 3.398 1 98.69 36 ALA B C 1
ATOM 3729 O O . ALA B 1 36 ? 19.656 1.636 2.812 1 98.69 36 ALA B O 1
ATOM 3730 N N . HIS B 1 37 ? 19.094 2.729 4.723 1 98.44 37 HIS B N 1
ATOM 3731 C CA . HIS B 1 37 ? 19.75 1.754 5.594 1 98.44 37 HIS B CA 1
ATOM 3732 C C . HIS B 1 37 ? 19.141 0.366 5.414 1 98.44 37 HIS B C 1
ATOM 3734 O O . HIS B 1 37 ? 19.875 -0.63 5.363 1 98.44 37 HIS B O 1
ATOM 3740 N N . GLU B 1 38 ? 17.828 0.278 5.336 1 97.25 38 GLU B N 1
ATOM 3741 C CA . GLU B 1 38 ? 17.109 -0.974 5.117 1 97.25 38 GLU B CA 1
ATOM 3742 C C . GLU B 1 38 ? 17.578 -1.665 3.84 1 97.25 38 GLU B C 1
ATOM 3744 O O . GLU B 1 38 ? 17.594 -2.895 3.762 1 97.25 38 GLU B O 1
ATOM 3749 N N . LEU B 1 39 ? 18 -0.905 2.877 1 97.81 39 LEU B N 1
ATOM 3750 C CA . LEU B 1 39 ? 18.438 -1.417 1.582 1 97.81 39 LEU B CA 1
ATOM 3751 C C . LEU B 1 39 ? 19.938 -1.649 1.566 1 97.81 39 LEU B C 1
ATOM 3753 O O . LEU B 1 39 ? 20.531 -1.916 0.512 1 97.81 39 LEU B O 1
ATOM 3757 N N . GLY B 1 40 ? 20.656 -1.434 2.691 1 97.62 40 GLY B N 1
ATOM 3758 C CA . GLY B 1 40 ? 22.031 -1.849 2.861 1 97.62 40 GLY B CA 1
ATOM 3759 C C . GLY B 1 40 ? 23.031 -0.732 2.604 1 97.62 40 GLY B C 1
ATOM 3760 O O . GLY B 1 40 ? 24.25 -0.958 2.615 1 97.62 40 GLY B O 1
ATOM 3761 N N . ALA B 1 41 ? 22.562 0.49 2.422 1 98.06 41 ALA B N 1
ATOM 3762 C CA . ALA B 1 41 ? 23.453 1.606 2.143 1 98.06 41 ALA B CA 1
ATOM 3763 C C . ALA B 1 41 ? 24.094 2.135 3.426 1 98.06 41 ALA B C 1
ATOM 3765 O O . ALA B 1 41 ? 23.438 2.188 4.473 1 98.06 41 ALA B O 1
ATOM 3766 N N . SER B 1 42 ? 25.344 2.498 3.377 1 98.5 42 SER B N 1
ATOM 3767 C CA . SER B 1 42 ? 25.953 3.305 4.434 1 98.5 42 SER B CA 1
ATOM 3768 C C . SER B 1 42 ? 25.469 4.754 4.363 1 98.5 42 SER B C 1
ATOM 3770 O O . SER B 1 42 ? 25.719 5.445 3.375 1 98.5 42 SER B O 1
ATOM 3772 N N . VAL B 1 43 ? 24.812 5.23 5.43 1 98.75 43 VAL B N 1
ATOM 3773 C CA . VAL B 1 43 ? 24.156 6.531 5.367 1 98.75 43 VAL B CA 1
ATOM 3774 C C . VAL B 1 43 ? 24.484 7.336 6.621 1 98.75 43 VAL B C 1
ATOM 3776 O O . VAL B 1 43 ? 24.641 6.773 7.707 1 98.75 43 VAL B O 1
ATOM 3779 N N . ALA B 1 44 ? 24.594 8.648 6.504 1 98.88 44 ALA B N 1
ATOM 3780 C CA . ALA B 1 44 ? 24.719 9.594 7.605 1 98.88 44 ALA B CA 1
ATOM 3781 C C . ALA B 1 44 ? 23.812 10.805 7.406 1 98.88 44 ALA B C 1
ATOM 3783 O O . ALA B 1 44 ? 23.562 11.219 6.273 1 98.88 44 ALA B O 1
ATOM 3784 N N . VAL B 1 45 ? 23.328 11.336 8.5 1 98.94 45 VAL B N 1
ATOM 3785 C CA . VAL B 1 45 ? 22.469 12.508 8.469 1 98.94 45 VAL B CA 1
ATOM 3786 C C . VAL B 1 45 ? 23.188 13.703 9.086 1 98.94 45 VAL B C 1
ATOM 3788 O O . VAL B 1 45 ? 23.766 13.594 10.164 1 98.94 45 VAL B O 1
ATOM 3791 N N . PHE B 1 46 ? 23.188 14.789 8.398 1 98.88 46 PHE B N 1
ATOM 3792 C CA . PHE B 1 46 ? 23.766 16.031 8.891 1 98.88 46 PHE B CA 1
ATOM 3793 C C . PHE B 1 46 ? 22.688 17.078 9.141 1 98.88 46 PHE B C 1
ATOM 3795 O O . PHE B 1 46 ? 21.844 17.328 8.273 1 98.88 46 PHE B O 1
ATOM 3802 N N . GLU B 1 47 ? 22.625 17.672 10.32 1 98.81 47 GLU B N 1
ATOM 3803 C CA . GLU B 1 47 ? 21.641 18.656 10.766 1 98.81 47 GLU B CA 1
ATOM 3804 C C . GLU B 1 47 ? 22.328 19.891 11.352 1 98.81 47 GLU B C 1
ATOM 3806 O O . GLU B 1 47 ? 23.156 19.781 12.258 1 98.81 47 GLU B O 1
ATOM 3811 N N . LYS B 1 48 ? 21.938 21.047 10.789 1 98.56 48 LYS B N 1
ATOM 3812 C CA . LYS B 1 48 ? 22.594 22.266 11.25 1 98.56 48 LYS B CA 1
ATOM 3813 C C . LYS B 1 48 ? 22.125 22.656 12.641 1 98.56 48 LYS B C 1
ATOM 3815 O O . LYS B 1 48 ? 22.875 23.234 13.422 1 98.56 48 LYS B O 1
ATOM 3820 N N . ASN B 1 49 ? 20.875 22.375 13 1 98.06 49 ASN B N 1
ATOM 3821 C CA . ASN B 1 49 ? 20.281 22.75 14.281 1 98.06 49 ASN B CA 1
ATOM 3822 C C . ASN B 1 49 ? 20.797 21.859 15.414 1 98.06 49 ASN B C 1
ATOM 3824 O O . ASN B 1 49 ? 21.234 20.734 15.164 1 98.06 49 ASN B O 1
ATOM 3828 N N . GLU B 1 50 ? 20.719 22.375 16.609 1 97.06 50 GLU B N 1
ATOM 3829 C CA . GLU B 1 50 ? 21.016 21.562 17.797 1 97.06 50 GLU B CA 1
ATOM 3830 C C . GLU B 1 50 ? 19.906 20.531 18.031 1 97.06 50 GLU B C 1
ATOM 3832 O O . GLU B 1 50 ? 20.203 19.359 18.266 1 97.06 50 GLU B O 1
ATOM 3837 N N . VAL B 1 51 ? 18.672 21.062 17.938 1 96.81 51 VAL B N 1
ATOM 3838 C CA . VAL B 1 51 ? 17.516 20.203 18.141 1 96.81 51 VAL B CA 1
ATOM 3839 C C . VAL B 1 51 ? 17.094 19.578 16.812 1 96.81 51 VAL B C 1
ATOM 3841 O O . VAL B 1 51 ? 17.125 20.234 15.773 1 96.81 51 VAL B O 1
ATOM 3844 N N . LEU B 1 52 ? 16.719 18.297 16.875 1 98 52 LEU B N 1
ATOM 3845 C CA . LEU B 1 52 ? 16.359 17.547 15.68 1 98 52 LEU B CA 1
ATOM 3846 C C . LEU B 1 52 ? 14.852 17.578 15.453 1 98 52 LEU B C 1
ATOM 3848 O O . LEU B 1 52 ? 14.094 17.969 16.344 1 98 52 LEU B O 1
ATOM 3852 N N . GLY B 1 53 ? 14.438 17.234 14.203 1 97.81 53 GLY B N 1
ATOM 3853 C CA . GLY B 1 53 ? 13.023 17.047 13.914 1 97.81 53 GLY B CA 1
ATOM 3854 C C . GLY B 1 53 ? 12.469 18.094 12.961 1 97.81 53 GLY B C 1
ATOM 3855 O O . GLY B 1 53 ? 11.453 17.859 12.305 1 97.81 53 GLY B O 1
ATOM 3856 N N . GLY B 1 54 ? 13.102 19.281 12.93 1 97.06 54 GLY B N 1
ATOM 3857 C CA . GLY B 1 54 ? 12.656 20.328 12.023 1 97.06 54 GLY B CA 1
ATOM 3858 C C . GLY B 1 54 ? 11.195 20.688 12.195 1 97.06 54 GLY B C 1
ATOM 3859 O O . GLY B 1 54 ? 10.656 20.578 13.305 1 97.06 54 GLY B O 1
ATOM 3860 N N . ASN B 1 55 ? 10.539 21.203 11.109 1 97.75 55 ASN B N 1
ATOM 3861 C CA . ASN B 1 55 ? 9.133 21.594 11.141 1 97.75 55 ASN B CA 1
ATOM 3862 C C . ASN B 1 55 ? 8.219 20.391 11.367 1 97.75 55 ASN B C 1
ATOM 3864 O O . ASN B 1 55 ? 7.094 20.531 11.852 1 97.75 55 ASN B O 1
ATOM 3868 N N . THR B 1 56 ? 8.695 19.172 11 1 98.12 56 THR B N 1
ATOM 3869 C CA . THR B 1 56 ? 7.879 17.969 11.203 1 98.12 56 THR B CA 1
ATOM 3870 C C . THR B 1 56 ? 7.469 17.844 12.672 1 98.12 56 THR B C 1
ATOM 3872 O O . THR B 1 56 ? 6.34 17.453 12.969 1 98.12 56 THR B O 1
ATOM 3875 N N . SER B 1 57 ? 8.352 18.188 13.578 1 96.5 57 SER B N 1
ATOM 3876 C CA . SER B 1 57 ? 8.102 18.047 15.008 1 96.5 57 SER B CA 1
ATOM 3877 C C . SER B 1 57 ? 6.957 18.953 15.461 1 96.5 57 SER B C 1
ATOM 3879 O O . SER B 1 57 ? 6.371 18.734 16.516 1 96.5 57 SER B O 1
ATOM 3881 N N . LYS B 1 58 ? 6.613 19.922 14.656 1 94.75 58 LYS B N 1
ATOM 3882 C CA . LYS B 1 58 ? 5.602 20.906 15.031 1 94.75 58 LYS B CA 1
ATOM 3883 C C . LYS B 1 58 ? 4.23 20.516 14.492 1 94.75 58 LYS B C 1
ATOM 3885 O O . LYS B 1 58 ? 3.225 21.156 14.82 1 94.75 58 LYS B O 1
ATOM 3890 N N . ALA B 1 59 ? 4.184 19.453 13.648 1 95.12 59 ALA B N 1
ATOM 3891 C CA . ALA B 1 59 ? 2.912 19 13.086 1 95.12 59 ALA B CA 1
ATOM 3892 C C . ALA B 1 59 ? 2.002 18.438 14.18 1 95.12 59 ALA B C 1
ATOM 3894 O O . ALA B 1 59 ? 2.475 17.812 15.125 1 95.12 59 ALA B O 1
ATOM 3895 N N . SER B 1 60 ? 0.724 18.656 14.008 1 92.88 60 SER B N 1
ATOM 3896 C CA . SER B 1 60 ? -0.15 18.297 15.117 1 92.88 60 SER B CA 1
ATOM 3897 C C . SER B 1 60 ? -1.311 17.422 14.641 1 92.88 60 SER B C 1
ATOM 3899 O O . SER B 1 60 ? -1.862 16.641 15.422 1 92.88 60 SER B O 1
ATOM 3901 N N . SER B 1 61 ? -1.714 17.469 13.398 1 93.75 61 SER B N 1
ATOM 3902 C CA . SER B 1 61 ? -3.031 16.953 13.039 1 93.75 61 SER B CA 1
ATOM 3903 C C . SER B 1 61 ? -2.949 15.5 12.578 1 93.75 61 SER B C 1
ATOM 3905 O O . SER B 1 61 ? -3.652 14.633 13.102 1 93.75 61 SER B O 1
ATOM 3907 N N . GLY B 1 62 ? -2.186 15.258 11.508 1 97.69 62 GLY B N 1
ATOM 3908 C CA . GLY B 1 62 ? -2.125 13.883 11.047 1 97.69 62 GLY B CA 1
ATOM 3909 C C . GLY B 1 62 ? -1.453 13.734 9.695 1 97.69 62 GLY B C 1
ATOM 3910 O O . GLY B 1 62 ? -0.976 14.711 9.125 1 97.69 62 GLY B O 1
ATOM 3911 N N . MET B 1 63 ? -1.336 12.469 9.227 1 98.69 63 MET B N 1
ATOM 3912 C CA . MET B 1 63 ? -0.749 12.07 7.949 1 98.69 63 MET B CA 1
ATOM 3913 C C . MET B 1 63 ? -1.816 11.523 7.008 1 98.69 63 MET B C 1
ATOM 3915 O O . MET B 1 63 ? -2.416 10.477 7.281 1 98.69 63 MET B O 1
ATOM 3919 N N . ASN B 1 64 ? -2.039 12.227 5.918 1 98.81 64 ASN B N 1
ATOM 3920 C CA . ASN B 1 64 ? -3.125 11.812 5.035 1 98.81 64 ASN B CA 1
ATOM 3921 C C . ASN B 1 64 ? -2.752 10.57 4.23 1 98.81 64 ASN B C 1
ATOM 3923 O O . ASN B 1 64 ? -1.606 10.422 3.803 1 98.81 64 ASN B O 1
ATOM 3927 N N . ALA B 1 65 ? -3.664 9.695 4.02 1 98.81 65 ALA B N 1
ATOM 3928 C CA . ALA B 1 65 ? -3.639 8.57 3.092 1 98.81 65 ALA B CA 1
ATOM 3929 C C . ALA B 1 65 ? -5.055 8.102 2.76 1 98.81 65 ALA B C 1
ATOM 3931 O O . ALA B 1 65 ? -5.996 8.375 3.506 1 98.81 65 ALA B O 1
ATOM 3932 N N . ALA B 1 66 ? -5.238 7.539 1.613 1 98.56 66 ALA B N 1
ATOM 3933 C CA . ALA B 1 66 ? -6.496 6.91 1.221 1 98.56 66 ALA B CA 1
ATOM 3934 C C . ALA B 1 66 ? -6.32 5.406 1.028 1 98.56 66 ALA B C 1
ATOM 3936 O O . ALA B 1 66 ? -5.234 4.941 0.674 1 98.56 66 ALA B O 1
ATOM 3937 N N . GLU B 1 67 ? -7.371 4.621 1.249 1 98.12 67 GLU B N 1
ATOM 3938 C CA . GLU B 1 67 ? -7.41 3.17 1.117 1 98.12 67 GLU B CA 1
ATOM 3939 C C . GLU B 1 67 ? -6.402 2.502 2.049 1 98.12 67 GLU B C 1
ATOM 3941 O O . GLU B 1 67 ? -5.754 1.523 1.672 1 98.12 67 GLU B O 1
ATOM 3946 N N . SER B 1 68 ? -6.207 3.154 3.215 1 98.19 68 SER B N 1
ATOM 3947 C CA . SER B 1 68 ? -5.316 2.547 4.199 1 98.19 68 SER B CA 1
ATOM 3948 C C . SER B 1 68 ? -6.027 1.446 4.98 1 98.19 68 SER B C 1
ATOM 3950 O O . SER B 1 68 ? -7.254 1.442 5.082 1 98.19 68 SER B O 1
ATOM 3952 N N . LEU B 1 69 ? -5.293 0.513 5.508 1 97.56 69 LEU B N 1
ATOM 3953 C CA . LEU B 1 69 ? -5.848 -0.531 6.363 1 97.56 69 LEU B CA 1
ATOM 3954 C C . LEU B 1 69 ? -6.531 0.073 7.586 1 97.56 69 LEU B C 1
ATOM 3956 O O . LEU B 1 69 ? -7.527 -0.462 8.07 1 97.56 69 LEU B O 1
ATOM 3960 N N . VAL B 1 70 ? -6.016 1.221 8.07 1 98.06 70 VAL B N 1
ATOM 3961 C CA . VAL B 1 70 ? -6.559 1.925 9.227 1 98.06 70 VAL B CA 1
ATOM 3962 C C . VAL B 1 70 ? -7.949 2.467 8.898 1 98.06 70 VAL B C 1
ATOM 3964 O O . VAL B 1 70 ? -8.867 2.375 9.719 1 98.06 70 VAL B O 1
ATOM 3967 N N . GLN B 1 71 ? -8.094 3.076 7.699 1 98.19 71 GLN B N 1
ATOM 3968 C CA . GLN B 1 71 ? -9.406 3.564 7.289 1 98.19 71 GLN B CA 1
ATOM 3969 C C . GLN B 1 71 ? -10.445 2.443 7.305 1 98.19 71 GLN B C 1
ATOM 3971 O O . GLN B 1 71 ? -11.547 2.613 7.836 1 98.19 71 GLN B O 1
ATOM 3976 N N . PHE B 1 72 ? -10.094 1.311 6.715 1 96.62 72 PHE B N 1
ATOM 3977 C CA . PHE B 1 72 ? -11.023 0.19 6.652 1 96.62 72 PHE B CA 1
ATOM 3978 C C . PHE B 1 72 ? -11.391 -0.283 8.055 1 96.62 72 PHE B C 1
ATOM 3980 O O . PHE B 1 72 ? -12.555 -0.596 8.32 1 96.62 72 PHE B O 1
ATOM 3987 N N . LYS B 1 73 ? -10.438 -0.346 8.953 1 95.75 73 LYS B N 1
ATOM 3988 C CA . LYS B 1 73 ? -10.68 -0.76 10.336 1 95.75 73 LYS B CA 1
ATOM 3989 C C . LYS B 1 73 ? -11.641 0.195 11.031 1 95.75 73 LYS B C 1
ATOM 3991 O O . LYS B 1 73 ? -12.359 -0.202 11.953 1 95.75 73 LYS B O 1
ATOM 3996 N N . HIS B 1 74 ? -11.633 1.479 10.625 1 96.69 74 HIS B N 1
ATOM 3997 C CA . HIS B 1 74 ? -12.531 2.477 11.188 1 96.69 74 HIS B CA 1
ATOM 3998 C C . HIS B 1 74 ? -13.844 2.535 10.414 1 96.69 74 HIS B C 1
ATOM 4000 O O . HIS B 1 74 ? -14.664 3.426 10.641 1 96.69 74 HIS B O 1
ATOM 4006 N N . GLY B 1 75 ? -14.031 1.588 9.453 1 96.12 75 GLY B N 1
ATOM 4007 C CA . GLY B 1 75 ? -15.258 1.511 8.68 1 96.12 75 GLY B CA 1
ATOM 4008 C C . GLY B 1 75 ? -15.336 2.545 7.574 1 96.12 75 GLY B C 1
ATOM 4009 O O . GLY B 1 75 ? -16.422 2.814 7.043 1 96.12 75 GLY B O 1
ATOM 4010 N N . ILE B 1 76 ? -14.211 3.156 7.262 1 96.75 76 ILE B N 1
ATOM 4011 C CA . ILE B 1 76 ? -14.195 4.203 6.242 1 96.75 76 ILE B CA 1
ATOM 4012 C C . ILE B 1 76 ? -13.789 3.609 4.898 1 96.75 76 ILE B C 1
ATOM 4014 O O . ILE B 1 76 ? -12.719 3.008 4.773 1 96.75 76 ILE B O 1
ATOM 4018 N N . ILE B 1 77 ? -14.641 3.646 3.887 1 97.31 77 ILE B N 1
ATOM 4019 C CA . ILE B 1 77 ? -14.344 3.252 2.516 1 97.31 77 ILE B CA 1
ATOM 4020 C C . ILE B 1 77 ? -13.945 4.48 1.699 1 97.31 77 ILE B C 1
ATOM 4022 O O . ILE B 1 77 ? -14.758 5.391 1.502 1 97.31 77 ILE B O 1
ATOM 4026 N N . ASP B 1 78 ? -12.734 4.625 1.332 1 96.69 78 ASP B N 1
ATOM 4027 C CA . ASP B 1 78 ? -12.164 5.727 0.566 1 96.69 78 ASP B CA 1
ATOM 4028 C C . ASP B 1 78 ? -11.602 5.238 -0.766 1 96.69 78 ASP B C 1
ATOM 4030 O O . ASP B 1 78 ? -11.695 4.051 -1.088 1 96.69 78 ASP B O 1
ATOM 4034 N N . ASN B 1 79 ? -11.164 6.109 -1.631 1 95.19 79 ASN B N 1
ATOM 4035 C CA . ASN B 1 79 ? -10.516 5.738 -2.881 1 95.19 79 ASN B CA 1
ATOM 4036 C C . ASN B 1 79 ? -9.391 6.703 -3.234 1 95.19 79 ASN B C 1
ATOM 4038 O O . ASN B 1 79 ? -9.492 7.906 -2.986 1 95.19 79 ASN B O 1
ATOM 4042 N N . LYS B 1 80 ? -8.344 6.191 -3.779 1 97.81 80 LYS B N 1
ATOM 4043 C CA . LYS B 1 80 ? -7.156 6.949 -4.168 1 97.81 80 LYS B CA 1
ATOM 4044 C C . LYS B 1 80 ? -7.5 8.023 -5.191 1 97.81 80 LYS B C 1
ATOM 4046 O O . LYS B 1 80 ? -6.918 9.109 -5.18 1 97.81 80 LYS B O 1
ATOM 4051 N N . ALA B 1 81 ? -8.43 7.758 -6.059 1 97.38 81 ALA B N 1
ATOM 4052 C CA . ALA B 1 81 ? -8.82 8.711 -7.094 1 97.38 81 ALA B CA 1
ATOM 4053 C C . ALA B 1 81 ? -9.414 9.977 -6.477 1 97.38 81 ALA B C 1
ATOM 4055 O O . ALA B 1 81 ? -9.141 11.086 -6.934 1 97.38 81 ALA B O 1
ATOM 4056 N N . ASP B 1 82 ? -10.312 9.805 -5.453 1 97.5 82 ASP B N 1
ATOM 4057 C CA . ASP B 1 82 ? -10.875 10.961 -4.766 1 97.5 82 ASP B CA 1
ATOM 4058 C C . ASP B 1 82 ? -9.789 11.758 -4.047 1 97.5 82 ASP B C 1
ATOM 4060 O O . ASP B 1 82 ? -9.789 12.992 -4.086 1 97.5 82 ASP B O 1
ATOM 4064 N N . PHE B 1 83 ? -8.93 11.055 -3.377 1 98.62 83 PHE B N 1
ATOM 4065 C CA . PHE B 1 83 ? -7.816 11.711 -2.701 1 98.62 83 PHE B CA 1
ATOM 4066 C C . PHE B 1 83 ? -6.988 12.523 -3.688 1 98.62 83 PHE B C 1
ATOM 4068 O O . PHE B 1 83 ? -6.648 13.68 -3.416 1 98.62 83 PHE B O 1
ATOM 4075 N N . TYR B 1 84 ? -6.656 11.93 -4.863 1 98.75 84 TYR B N 1
ATOM 4076 C CA . TYR B 1 84 ? -5.934 12.602 -5.934 1 98.75 84 TYR B CA 1
ATOM 4077 C C . TYR B 1 84 ? -6.676 13.852 -6.391 1 98.75 84 TYR B C 1
ATOM 4079 O O . TYR B 1 84 ? -6.105 14.945 -6.43 1 98.75 84 TYR B O 1
ATOM 4087 N N . GLN B 1 85 ? -7.941 13.75 -6.66 1 98.56 85 GLN B N 1
ATOM 4088 C CA . GLN B 1 85 ? -8.727 14.836 -7.223 1 98.56 85 GLN B CA 1
ATOM 4089 C C . GLN B 1 85 ? -8.891 15.977 -6.219 1 98.56 85 GLN B C 1
ATOM 4091 O O . GLN B 1 85 ? -8.82 17.156 -6.582 1 98.56 85 GLN B O 1
ATOM 4096 N N . GLU B 1 86 ? -9.141 15.648 -5 1 97.69 86 GLU B N 1
ATOM 4097 C CA . GLU B 1 86 ? -9.312 16.672 -3.971 1 97.69 86 GLU B CA 1
ATOM 4098 C C . GLU B 1 86 ? -8.016 17.422 -3.721 1 97.69 86 GLU B C 1
ATOM 4100 O O . GLU B 1 86 ? -8.031 18.641 -3.488 1 97.69 86 GLU B O 1
ATOM 4105 N N . THR B 1 87 ? -6.875 16.719 -3.746 1 98.5 87 THR B N 1
ATOM 4106 C CA . THR B 1 87 ? -5.582 17.375 -3.596 1 98.5 87 THR B CA 1
ATOM 4107 C C . THR B 1 87 ? -5.285 18.266 -4.801 1 98.5 87 THR B C 1
ATOM 4109 O O . THR B 1 87 ? -4.773 19.375 -4.648 1 98.5 87 THR B O 1
ATOM 4112 N N . LEU B 1 88 ? -5.574 17.734 -6.016 1 98.56 88 LEU B N 1
ATOM 4113 C CA . LEU B 1 88 ? -5.379 18.5 -7.242 1 98.56 88 LEU B CA 1
ATOM 4114 C C . LEU B 1 88 ? -6.211 19.766 -7.227 1 98.56 88 LEU B C 1
ATOM 4116 O O . LEU B 1 88 ? -5.688 20.859 -7.484 1 98.56 88 LEU B O 1
ATOM 4120 N N . LYS B 1 89 ? -7.473 19.672 -6.906 1 97.56 89 LYS B N 1
ATOM 4121 C CA . LYS B 1 89 ? -8.359 20.828 -6.824 1 97.56 89 LYS B CA 1
ATOM 4122 C C . LYS B 1 89 ? -7.906 21.797 -5.738 1 97.56 89 LYS B C 1
ATOM 4124 O O . LYS B 1 89 ? -7.895 23.016 -5.949 1 97.56 89 LYS B O 1
ATOM 4129 N N . GLY B 1 90 ? -7.551 21.25 -4.594 1 96.5 90 GLY B N 1
ATOM 4130 C CA . GLY B 1 90 ? -7.059 22.078 -3.504 1 96.5 90 GLY B CA 1
ATOM 4131 C C . GLY B 1 90 ? -5.805 22.859 -3.859 1 96.5 90 GLY B C 1
ATOM 4132 O O . GLY B 1 90 ? -5.59 23.969 -3.357 1 96.5 90 GLY B O 1
ATOM 4133 N N . GLY B 1 91 ? -4.957 22.312 -4.703 1 97.69 91 GLY B N 1
ATOM 4134 C CA . GLY B 1 91 ? -3.727 22.953 -5.145 1 97.69 91 GLY B CA 1
ATOM 4135 C C . GLY B 1 91 ? -3.926 23.875 -6.332 1 97.69 91 GLY B C 1
ATOM 4136 O O . GLY B 1 91 ? -2.955 24.312 -6.945 1 97.69 91 GLY B O 1
ATOM 4137 N N . GLY B 1 92 ? -5.215 24.141 -6.672 1 97.31 92 GLY B N 1
ATOM 4138 C CA . GLY B 1 92 ? -5.539 25.031 -7.777 1 97.31 92 GLY B CA 1
ATOM 4139 C C . GLY B 1 92 ? -5.254 24.422 -9.133 1 97.31 92 GLY B C 1
ATOM 4140 O O . GLY B 1 92 ? -5.004 25.156 -10.102 1 97.31 92 GLY B O 1
ATOM 4141 N N . ASN B 1 93 ? -5.18 23.125 -9.203 1 98.12 93 ASN B N 1
ATOM 4142 C CA . ASN B 1 93 ? -4.852 22.391 -10.422 1 98.12 93 ASN B CA 1
ATOM 4143 C C . ASN B 1 93 ? -3.459 22.75 -10.938 1 98.12 93 ASN B C 1
ATOM 4145 O O . ASN B 1 93 ? -3.225 22.766 -12.141 1 98.12 93 ASN B O 1
ATOM 4149 N N . LEU B 1 94 ? -2.578 23.094 -10.008 1 98.25 94 LEU B N 1
ATOM 4150 C CA . LEU B 1 94 ? -1.228 23.516 -10.367 1 98.25 94 LEU B CA 1
ATOM 4151 C C . LEU B 1 94 ? -0.192 22.531 -9.836 1 98.25 94 LEU B C 1
ATOM 4153 O O . LEU B 1 94 ? 1.008 22.812 -9.852 1 98.25 94 LEU B O 1
ATOM 4157 N N . ASN B 1 95 ? -0.639 21.391 -9.312 1 98.56 95 ASN B N 1
ATOM 4158 C CA . ASN B 1 95 ? 0.243 20.328 -8.844 1 98.56 95 ASN B CA 1
ATOM 4159 C C . ASN B 1 95 ? 0.993 19.672 -9.992 1 98.56 95 ASN B C 1
ATOM 4161 O O . ASN B 1 95 ? 0.491 19.625 -11.117 1 98.56 95 ASN B O 1
ATOM 4165 N N . ASP B 1 96 ? 2.209 19.266 -9.773 1 98.5 96 ASP B N 1
ATOM 4166 C CA . ASP B 1 96 ? 2.801 18.281 -10.672 1 98.5 96 ASP B CA 1
ATOM 4167 C C . ASP B 1 96 ? 2.051 16.953 -10.609 1 98.5 96 ASP B C 1
ATOM 4169 O O . ASP B 1 96 ? 2.139 16.234 -9.617 1 98.5 96 ASP B O 1
ATOM 4173 N N . GLU B 1 97 ? 1.391 16.625 -11.695 1 98.56 97 GLU B N 1
ATOM 4174 C CA . GLU B 1 97 ? 0.444 15.508 -11.68 1 98.56 97 GLU B CA 1
ATOM 4175 C C . GLU B 1 97 ? 1.16 14.18 -11.484 1 98.56 97 GLU B C 1
ATOM 4177 O O . GLU B 1 97 ? 0.622 13.266 -10.852 1 98.56 97 GLU B O 1
ATOM 4182 N N . ALA B 1 98 ? 2.359 14.039 -12.078 1 98.44 98 ALA B N 1
ATOM 4183 C CA . ALA B 1 98 ? 3.119 12.805 -11.906 1 98.44 98 ALA B CA 1
ATOM 4184 C C . ALA B 1 98 ? 3.541 12.617 -10.453 1 98.44 98 ALA B C 1
ATOM 4186 O O . ALA B 1 98 ? 3.445 11.516 -9.906 1 98.44 98 ALA B O 1
ATOM 4187 N N . MET B 1 99 ? 4.004 13.672 -9.781 1 98.56 99 MET B N 1
ATOM 4188 C CA . MET B 1 99 ? 4.371 13.617 -8.375 1 98.56 99 MET B CA 1
ATOM 4189 C C . MET B 1 99 ? 3.15 13.32 -7.504 1 98.56 99 MET B C 1
ATOM 4191 O O . MET B 1 99 ? 3.23 12.523 -6.566 1 98.56 99 MET B O 1
ATOM 4195 N N . LEU B 1 100 ? 2.043 13.977 -7.859 1 98.81 100 LEU B N 1
ATOM 4196 C CA . LEU B 1 100 ? 0.815 13.781 -7.094 1 98.81 100 LEU B CA 1
ATOM 4197 C C . LEU B 1 100 ? 0.33 12.344 -7.195 1 98.81 100 LEU B C 1
ATOM 4199 O O . LEU B 1 100 ? -0.137 11.766 -6.207 1 98.81 100 LEU B O 1
ATOM 4203 N N . SER B 1 101 ? 0.4 11.758 -8.398 1 98.56 101 SER B N 1
ATOM 4204 C CA . SER B 1 101 ? 0.012 10.359 -8.586 1 98.56 101 SER B CA 1
ATOM 4205 C C . SER B 1 101 ? 0.854 9.43 -7.723 1 98.56 101 SER B C 1
ATOM 4207 O O . SER B 1 101 ? 0.32 8.539 -7.062 1 98.56 101 SER B O 1
ATOM 4209 N N . TYR B 1 102 ? 2.172 9.562 -7.734 1 98.5 102 TYR B N 1
ATOM 4210 C CA . TYR B 1 102 ? 3.047 8.75 -6.898 1 98.5 102 TYR B CA 1
ATOM 4211 C C . TYR B 1 102 ? 2.705 8.922 -5.422 1 98.5 102 TYR B C 1
ATOM 4213 O O . TYR B 1 102 ? 2.672 7.945 -4.668 1 98.5 102 TYR B O 1
ATOM 4221 N N . PHE B 1 103 ? 2.453 10.18 -5.035 1 98.81 103 PHE B N 1
ATOM 4222 C CA . PHE B 1 103 ? 2.129 10.555 -3.662 1 98.81 103 PHE B CA 1
ATOM 4223 C C . PHE B 1 103 ? 0.906 9.797 -3.166 1 98.81 103 PHE B C 1
ATOM 4225 O O . PHE B 1 103 ? 0.969 9.109 -2.145 1 98.81 103 PHE B O 1
ATOM 4232 N N . VAL B 1 104 ? -0.157 9.844 -3.91 1 98.75 104 VAL B N 1
ATOM 4233 C CA . VAL B 1 104 ? -1.432 9.242 -3.537 1 98.75 104 VAL B CA 1
ATOM 4234 C C . VAL B 1 104 ? -1.295 7.719 -3.521 1 98.75 104 VAL B C 1
ATOM 4236 O O . VAL B 1 104 ? -1.765 7.059 -2.594 1 98.75 104 VAL B O 1
ATOM 4239 N N . ASP B 1 105 ? -0.569 7.207 -4.434 1 98 105 ASP B N 1
ATOM 4240 C CA . ASP B 1 105 ? -0.436 5.766 -4.629 1 98 105 ASP B CA 1
ATOM 4241 C C . ASP B 1 105 ? 0.375 5.133 -3.5 1 98 105 ASP B C 1
ATOM 4243 O O . ASP B 1 105 ? 0.185 3.959 -3.176 1 98 105 ASP B O 1
ATOM 4247 N N . HIS B 1 106 ? 1.25 5.852 -2.848 1 98.5 106 HIS B N 1
ATOM 4248 C CA . HIS B 1 106 ? 2.213 5.242 -1.937 1 98.5 106 HIS B CA 1
ATOM 4249 C C . HIS B 1 106 ? 1.943 5.66 -0.494 1 98.5 106 HIS B C 1
ATOM 4251 O O . HIS B 1 106 ? 2.613 5.188 0.428 1 98.5 106 HIS B O 1
ATOM 4257 N N . ALA B 1 107 ? 0.927 6.508 -0.28 1 98.75 107 ALA B N 1
ATOM 4258 C CA . ALA B 1 107 ? 0.688 7.07 1.048 1 98.75 107 ALA B CA 1
ATOM 4259 C C . ALA B 1 107 ? 0.264 5.98 2.033 1 98.75 107 ALA B C 1
ATOM 4261 O O . ALA B 1 107 ? 0.766 5.926 3.158 1 98.75 107 ALA B O 1
ATOM 4262 N N . ALA B 1 108 ? -0.641 5.074 1.642 1 98.62 108 ALA B N 1
ATOM 4263 C CA . ALA B 1 108 ? -1.115 4.027 2.543 1 98.62 108 ALA B CA 1
ATOM 4264 C C . ALA B 1 108 ? 0.016 3.078 2.924 1 98.62 108 ALA B C 1
ATOM 4266 O O . ALA B 1 108 ? 0.133 2.674 4.082 1 98.62 108 ALA B O 1
ATOM 4267 N N . LEU B 1 109 ? 0.836 2.688 1.926 1 97.94 109 LEU B N 1
ATOM 4268 C CA . LEU B 1 109 ? 1.96 1.794 2.18 1 97.94 109 LEU B CA 1
ATOM 4269 C C . LEU B 1 109 ? 2.973 2.447 3.115 1 97.94 109 LEU B C 1
ATOM 4271 O O . LEU B 1 109 ? 3.607 1.765 3.922 1 97.94 109 LEU B O 1
ATOM 4275 N N . ALA B 1 110 ? 3.111 3.785 2.996 1 98.69 110 ALA B N 1
ATOM 4276 C CA . ALA B 1 110 ? 4.016 4.516 3.877 1 98.69 110 ALA B CA 1
ATOM 4277 C C . ALA B 1 110 ? 3.549 4.441 5.328 1 98.69 110 ALA B C 1
ATOM 4279 O O . ALA B 1 110 ? 4.367 4.383 6.25 1 98.69 110 ALA B O 1
ATOM 4280 N N . ILE B 1 111 ? 2.207 4.48 5.543 1 98.62 111 ILE B N 1
ATOM 4281 C CA . ILE B 1 111 ? 1.653 4.316 6.883 1 98.62 111 ILE B CA 1
ATOM 4282 C C . ILE B 1 111 ? 2.035 2.947 7.438 1 98.62 111 ILE B C 1
ATOM 4284 O O . ILE B 1 111 ? 2.443 2.832 8.594 1 98.62 111 ILE B O 1
ATOM 4288 N N . ASP B 1 112 ? 1.972 1.927 6.609 1 97.75 112 ASP B N 1
ATOM 4289 C CA . ASP B 1 112 ? 2.344 0.579 7.031 1 97.75 112 ASP B CA 1
ATOM 4290 C C . ASP B 1 112 ? 3.844 0.481 7.301 1 97.75 112 ASP B C 1
ATOM 4292 O O . ASP B 1 112 ? 4.27 -0.245 8.203 1 97.75 112 ASP B O 1
ATOM 4296 N N . TRP B 1 113 ? 4.637 1.112 6.477 1 98.44 113 TRP B N 1
ATOM 4297 C CA . TRP B 1 113 ? 6.082 1.132 6.676 1 98.44 113 TRP B CA 1
ATOM 4298 C C . TRP B 1 113 ? 6.438 1.716 8.039 1 98.44 113 TRP B C 1
ATOM 4300 O O . TRP B 1 113 ? 7.277 1.169 8.758 1 98.44 113 TRP B O 1
ATOM 4310 N N . LEU B 1 114 ? 5.781 2.85 8.414 1 98.69 114 LEU B N 1
ATOM 4311 C CA . LEU B 1 114 ? 6.008 3.475 9.711 1 98.69 114 LEU B CA 1
ATOM 4312 C C . LEU B 1 114 ? 5.707 2.5 10.844 1 98.69 114 LEU B C 1
ATOM 4314 O O . LEU B 1 114 ? 6.414 2.475 11.852 1 98.69 114 LEU B O 1
ATOM 4318 N N . LYS B 1 115 ? 4.676 1.766 10.656 1 97.44 115 LYS B N 1
ATOM 4319 C CA . LYS B 1 115 ? 4.27 0.799 11.672 1 97.44 115 LYS B CA 1
ATOM 4320 C C . LYS B 1 115 ? 5.391 -0.198 11.961 1 97.44 115 LYS B C 1
ATOM 4322 O O . LYS B 1 115 ? 5.605 -0.581 13.109 1 97.44 115 LYS B O 1
ATOM 4327 N N . GLN B 1 116 ? 6.137 -0.628 10.961 1 93.75 116 GLN B N 1
ATOM 4328 C CA . GLN B 1 116 ? 7.25 -1.558 11.125 1 93.75 116 GLN B CA 1
ATOM 4329 C C . GLN B 1 116 ? 8.344 -0.955 12 1 93.75 116 GLN B C 1
ATOM 4331 O O . GLN B 1 116 ? 9.109 -1.683 12.633 1 93.75 116 GLN B O 1
ATOM 4336 N N . TYR B 1 117 ? 8.375 0.345 12.07 1 94.75 117 TYR B N 1
ATOM 4337 C CA . TYR B 1 117 ? 9.375 1.043 12.867 1 94.75 117 TYR B CA 1
ATOM 4338 C C . TYR B 1 117 ? 8.773 1.562 14.172 1 94.75 117 TYR B C 1
ATOM 4340 O O . TYR B 1 117 ? 9.312 2.486 14.781 1 94.75 117 TYR B O 1
ATOM 4348 N N . GLY B 1 118 ? 7.668 1.072 14.516 1 94.81 118 GLY B N 1
ATOM 4349 C CA . GLY B 1 118 ? 7.07 1.356 15.812 1 94.81 118 GLY B CA 1
ATOM 4350 C C . GLY B 1 118 ? 6.254 2.637 15.82 1 94.81 118 GLY B C 1
ATOM 4351 O O . GLY B 1 118 ? 5.828 3.098 16.875 1 94.81 118 GLY B O 1
ATOM 4352 N N . VAL B 1 119 ? 6.07 3.303 14.734 1 98.06 119 VAL B N 1
ATOM 4353 C CA . VAL B 1 119 ? 5.227 4.488 14.617 1 98.06 119 VAL B CA 1
ATOM 4354 C C . VAL B 1 119 ? 3.838 4.086 14.133 1 98.06 119 VAL B C 1
ATOM 4356 O O . VAL B 1 119 ? 3.572 4.078 12.922 1 98.06 119 VAL B O 1
ATOM 4359 N N . GLU B 1 120 ? 2.971 3.881 15 1 98.06 120 GLU B N 1
ATOM 4360 C CA . GLU B 1 120 ? 1.627 3.412 14.672 1 98.06 120 GLU B CA 1
ATOM 4361 C C . GLU B 1 120 ? 0.64 4.574 14.602 1 98.06 120 GLU B C 1
ATOM 4363 O O . GLU B 1 120 ? 0.39 5.242 15.609 1 98.06 120 GLU B O 1
ATOM 4368 N N . LEU B 1 121 ? 0.104 4.836 13.461 1 98.56 121 LEU B N 1
ATOM 4369 C CA . LEU B 1 121 ? -0.906 5.863 13.234 1 98.56 121 LEU B CA 1
ATOM 4370 C C . LEU B 1 121 ? -2.271 5.234 12.977 1 98.56 121 LEU B C 1
ATOM 4372 O O . LEU B 1 121 ? -2.725 5.164 11.836 1 98.56 121 LEU B O 1
ATOM 4376 N N . ASP B 1 122 ? -2.928 4.859 14.031 1 98 122 ASP B N 1
ATOM 4377 C CA . ASP B 1 122 ? -4.074 3.967 13.891 1 98 122 ASP B CA 1
ATOM 4378 C C . ASP B 1 122 ? -5.375 4.68 14.266 1 98 122 ASP B C 1
ATOM 4380 O O . ASP B 1 122 ? -6.387 4.031 14.539 1 98 122 ASP B O 1
ATOM 4384 N N . ASP B 1 123 ? -5.332 6.02 14.406 1 98 123 ASP B N 1
ATOM 4385 C CA . ASP B 1 123 ? -6.523 6.855 14.531 1 98 123 ASP B CA 1
ATOM 4386 C C . ASP B 1 123 ? -6.633 7.84 13.375 1 98 123 ASP B C 1
ATOM 4388 O O . ASP B 1 123 ? -5.703 7.973 12.57 1 98 123 ASP B O 1
ATOM 4392 N N . LEU B 1 124 ? -7.871 8.359 13.258 1 97.56 124 LEU B N 1
ATOM 4393 C CA . LEU B 1 124 ? -8.141 9.227 12.117 1 97.56 124 LEU B CA 1
ATOM 4394 C C . LEU B 1 124 ? -8.859 10.5 12.555 1 97.56 124 LEU B C 1
ATOM 4396 O O . LEU B 1 124 ? -9.68 10.469 13.469 1 97.56 124 LEU B O 1
ATOM 4400 N N . THR B 1 125 ? -8.484 11.562 11.938 1 96.56 125 THR B N 1
ATOM 4401 C CA . THR B 1 125 ? -9.25 12.805 11.961 1 96.56 125 THR B CA 1
ATOM 4402 C C . THR B 1 125 ? -9.375 13.383 10.555 1 96.56 125 THR B C 1
ATOM 4404 O O . THR B 1 125 ? -9.133 12.695 9.562 1 96.56 125 THR B O 1
ATOM 4407 N N . ILE B 1 126 ? -9.922 14.594 10.445 1 95.81 126 ILE B N 1
ATOM 4408 C CA . ILE B 1 126 ? -10.172 15.18 9.133 1 95.81 126 ILE B CA 1
ATOM 4409 C C . ILE B 1 126 ? -9.625 16.609 9.086 1 95.81 126 ILE B C 1
ATOM 4411 O O . ILE B 1 126 ? -9.555 17.281 10.117 1 95.81 126 ILE B O 1
ATOM 4415 N N . THR B 1 127 ? -9.133 17.031 7.965 1 94.44 127 THR B N 1
ATOM 4416 C CA . THR B 1 127 ? -8.625 18.391 7.754 1 94.44 127 THR B CA 1
ATOM 4417 C C . THR B 1 127 ? -9.414 19.094 6.66 1 94.44 127 THR B C 1
ATOM 4419 O O . THR B 1 127 ? -10.211 18.469 5.957 1 94.44 127 THR B O 1
ATOM 4422 N N . GLY B 1 128 ? -9.211 20.438 6.629 1 93.38 128 GLY B N 1
ATOM 4423 C CA . GLY B 1 128 ? -9.898 21.234 5.633 1 93.38 128 GLY B CA 1
ATOM 4424 C C . GLY B 1 128 ? -9.562 20.844 4.207 1 93.38 128 GLY B C 1
ATOM 4425 O O . GLY B 1 128 ? -8.398 20.578 3.891 1 93.38 128 GLY B O 1
ATOM 4426 N N . GLY B 1 129 ? -10.609 20.766 3.361 1 92.12 129 GLY B N 1
ATOM 4427 C CA . GLY B 1 129 ? -10.414 20.453 1.952 1 92.12 129 GLY B CA 1
ATOM 4428 C C . GLY B 1 129 ? -10.57 18.984 1.638 1 92.12 129 GLY B C 1
ATOM 4429 O O . GLY B 1 129 ? -10.508 18.578 0.473 1 92.12 129 GLY B O 1
ATOM 4430 N N . MET B 1 130 ? -10.758 18.125 2.604 1 95.06 130 MET B N 1
ATOM 4431 C CA . MET B 1 130 ? -10.93 16.688 2.395 1 95.06 130 MET B CA 1
ATOM 4432 C C . MET B 1 130 ? -12.375 16.281 2.66 1 95.06 130 MET B C 1
ATOM 4434 O O . MET B 1 130 ? -13.023 16.797 3.57 1 95.06 130 MET B O 1
ATOM 4438 N N . SER B 1 131 ? -12.891 15.312 1.917 1 94.94 131 SER B N 1
ATOM 4439 C CA . SER B 1 131 ? -14.273 14.867 2.035 1 94.94 131 SER B CA 1
ATOM 4440 C C . SER B 1 131 ? -14.391 13.664 2.973 1 94.94 131 SER B C 1
ATOM 4442 O O . SER B 1 131 ? -15.492 13.32 3.412 1 94.94 131 SER B O 1
ATOM 4444 N N . LYS B 1 132 ? -13.258 13.008 3.295 1 95.81 132 LYS B N 1
ATOM 4445 C CA . LYS B 1 132 ? -13.195 11.844 4.172 1 95.81 132 LYS B CA 1
ATOM 4446 C C . LYS B 1 132 ? -12.094 12 5.219 1 95.81 132 LYS B C 1
ATOM 4448 O O . LYS B 1 132 ? -11.188 12.812 5.051 1 95.81 132 LYS B O 1
ATOM 4453 N N . LYS B 1 133 ? -12.266 11.305 6.324 1 97.19 133 LYS B N 1
ATOM 4454 C CA . LYS B 1 133 ? -11.172 11.234 7.285 1 97.19 133 LYS B CA 1
ATOM 4455 C C . LYS B 1 133 ? -9.961 10.523 6.688 1 97.19 133 LYS B C 1
ATOM 4457 O O . LYS B 1 133 ? -9.984 9.305 6.492 1 97.19 133 LYS B O 1
ATOM 4462 N N . ARG B 1 134 ? -8.922 11.297 6.355 1 98.44 134 ARG B N 1
ATOM 4463 C CA . ARG B 1 134 ? -7.715 10.766 5.734 1 98.44 134 ARG B CA 1
ATOM 4464 C C . ARG B 1 134 ? -6.492 11.016 6.617 1 98.44 134 ARG B C 1
ATOM 4466 O O . ARG B 1 134 ? -5.418 10.469 6.363 1 98.44 134 ARG B O 1
ATOM 4473 N N . ALA B 1 135 ? -6.605 11.875 7.672 1 98.5 135 ALA B N 1
ATOM 4474 C CA . ALA B 1 135 ? -5.457 12.281 8.477 1 98.5 135 ALA B CA 1
ATOM 4475 C C . ALA B 1 135 ? -5.188 11.273 9.594 1 98.5 135 ALA B C 1
ATOM 4477 O O . ALA B 1 135 ? -5.809 11.344 10.664 1 98.5 135 ALA B O 1
ATOM 4478 N N . HIS B 1 136 ? -4.238 10.422 9.375 1 98.81 136 HIS B N 1
ATOM 4479 C CA . HIS B 1 136 ? -3.855 9.391 10.336 1 98.81 136 HIS B CA 1
ATOM 4480 C C . HIS B 1 136 ? -3.049 9.977 11.484 1 98.81 136 HIS B C 1
ATOM 4482 O O . HIS B 1 136 ? -2.156 10.797 11.266 1 98.81 136 HIS B O 1
ATOM 4488 N N . ARG B 1 137 ? -3.32 9.625 12.664 1 98.44 137 ARG B N 1
ATOM 4489 C CA . ARG B 1 137 ? -2.65 10.031 13.891 1 98.44 137 ARG B CA 1
ATOM 4490 C C . ARG B 1 137 ? -2.596 8.883 14.898 1 98.44 137 ARG B C 1
ATOM 4492 O O . ARG B 1 137 ? -3.213 7.836 14.68 1 98.44 137 ARG B O 1
ATOM 4499 N N . PRO B 1 138 ? -1.741 8.945 15.953 1 98 138 PRO B N 1
ATOM 4500 C CA . PRO B 1 138 ? -1.694 7.852 16.922 1 98 138 PRO B CA 1
ATOM 4501 C C . PRO B 1 138 ? -3 7.691 17.703 1 98 138 PRO B C 1
ATOM 4503 O O . PRO B 1 138 ? -3.697 8.68 17.953 1 98 138 PRO B O 1
ATOM 4506 N N . ALA B 1 139 ? -3.273 6.496 18.125 1 96.75 139 ALA B N 1
ATOM 4507 C CA . ALA B 1 139 ? -4.492 6.184 18.859 1 96.75 139 ALA B CA 1
ATOM 4508 C C . ALA B 1 139 ? -4.613 7.062 20.109 1 96.75 139 ALA B C 1
ATOM 4510 O O . ALA B 1 139 ? -5.723 7.379 20.547 1 96.75 139 ALA B O 1
ATOM 4511 N N . SER B 1 140 ? -3.477 7.473 20.688 1 95.44 140 SER B N 1
ATOM 4512 C CA . SER B 1 140 ? -3.467 8.359 21.859 1 95.44 140 SER B CA 1
ATOM 4513 C C . SER B 1 140 ? -3.963 9.75 21.484 1 95.44 140 SER B C 1
ATOM 4515 O O . SER B 1 140 ? -4.238 10.562 22.375 1 95.44 140 SER B O 1
ATOM 4517 N N . MET B 1 141 ? -4.027 10.031 20.156 1 92.88 141 MET B N 1
ATOM 4518 C CA . MET B 1 141 ? -4.43 11.328 19.609 1 92.88 141 MET B CA 1
ATOM 4519 C C . MET B 1 141 ? -3.354 12.383 19.875 1 92.88 141 MET B C 1
ATOM 4521 O O . MET B 1 141 ? -3.607 13.578 19.734 1 92.88 141 MET B O 1
ATOM 4525 N N . ALA B 1 142 ? -2.178 11.938 20.297 1 93.75 142 ALA B N 1
ATOM 4526 C CA . ALA B 1 142 ? -1.035 12.836 20.453 1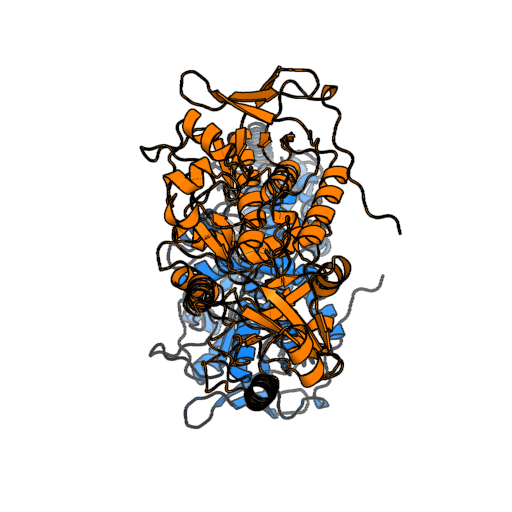 93.75 142 ALA B CA 1
ATOM 4527 C C . ALA B 1 142 ? -0.719 13.547 19.125 1 93.75 142 ALA B C 1
ATOM 4529 O O . ALA B 1 142 ? -1.021 13.031 18.047 1 93.75 142 ALA B O 1
ATOM 4530 N N . PRO B 1 143 ? -0.123 14.758 19.281 1 95.25 143 PRO B N 1
ATOM 4531 C CA . PRO B 1 143 ? 0.306 15.414 18.047 1 95.25 143 PRO B CA 1
ATOM 4532 C C . PRO B 1 143 ? 1.203 14.523 17.188 1 95.25 143 PRO B C 1
ATOM 4534 O O . PRO B 1 143 ? 2.184 13.961 17.688 1 95.25 143 PRO B O 1
ATOM 4537 N N . VAL B 1 144 ? 0.908 14.414 15.883 1 97.19 144 VAL B N 1
ATOM 4538 C CA . VAL B 1 144 ? 1.525 13.43 15 1 97.19 144 VAL B CA 1
ATOM 4539 C C . VAL B 1 144 ? 3.018 13.727 14.859 1 97.19 144 VAL B C 1
ATOM 4541 O O . VAL B 1 144 ? 3.83 12.805 14.734 1 97.19 144 VAL B O 1
ATOM 4544 N N . GLY B 1 145 ? 3.402 15.055 14.883 1 97.44 145 GLY B N 1
ATOM 4545 C CA . GLY B 1 145 ? 4.777 15.445 14.617 1 97.44 145 GLY B CA 1
ATOM 4546 C C . GLY B 1 145 ? 5.766 14.883 15.617 1 97.44 145 GLY B C 1
ATOM 4547 O O . GLY B 1 145 ? 6.684 14.148 15.234 1 97.44 145 GLY B O 1
ATOM 4548 N N . GLY B 1 146 ? 5.539 15.297 16.922 1 96.44 146 GLY B N 1
ATOM 4549 C CA . GLY B 1 146 ? 6.402 14.773 17.969 1 96.44 146 GLY B CA 1
ATOM 4550 C C . GLY B 1 146 ? 6.418 13.258 18.031 1 96.44 146 GLY B C 1
ATOM 4551 O O . GLY B 1 146 ? 7.469 12.648 18.234 1 96.44 146 GLY B O 1
ATOM 4552 N N . TYR B 1 147 ? 5.285 12.648 17.859 1 97.75 147 TYR B N 1
ATOM 4553 C CA . TYR B 1 147 ? 5.148 11.195 17.891 1 97.75 147 TYR B CA 1
ATOM 4554 C C . TYR B 1 147 ? 5.984 10.547 16.781 1 97.75 147 TYR B C 1
ATOM 4556 O O . TYR B 1 147 ? 6.727 9.594 17.047 1 97.75 147 TYR B O 1
ATOM 4564 N N . LEU B 1 148 ? 5.848 11.055 15.578 1 98.31 148 LEU B N 1
ATOM 4565 C CA . LEU B 1 148 ? 6.547 10.555 14.398 1 98.31 148 LEU B CA 1
ATOM 4566 C C . LEU B 1 148 ? 8.055 10.703 14.562 1 98.31 148 LEU B C 1
ATOM 4568 O O . LEU B 1 148 ? 8.805 9.742 14.367 1 98.31 148 LEU B O 1
ATOM 4572 N N . ILE B 1 149 ? 8.531 11.891 14.945 1 98.5 149 ILE B N 1
ATOM 4573 C CA . ILE B 1 149 ? 9.961 12.172 15.047 1 98.5 149 ILE B CA 1
ATOM 4574 C C . ILE B 1 149 ? 10.578 11.305 16.141 1 98.5 149 ILE B C 1
ATOM 4576 O O . ILE B 1 149 ? 11.664 10.734 15.953 1 98.5 149 ILE B O 1
ATOM 4580 N N . THR B 1 150 ? 9.891 11.195 17.266 1 98.12 150 THR B N 1
ATOM 4581 C CA . THR B 1 150 ? 10.391 10.352 18.344 1 98.12 150 THR B CA 1
ATOM 4582 C C . THR B 1 150 ? 10.539 8.906 17.875 1 98.12 150 THR B C 1
ATOM 4584 O O . THR B 1 150 ? 11.57 8.273 18.141 1 98.12 150 THR B O 1
ATOM 4587 N N . GLY B 1 151 ? 9.523 8.406 17.203 1 98.25 151 GLY B N 1
ATOM 4588 C CA . GLY B 1 151 ? 9.586 7.047 16.688 1 98.25 151 GLY B CA 1
ATOM 4589 C C . GLY B 1 151 ? 10.703 6.844 15.688 1 98.25 151 GLY B C 1
ATOM 4590 O O . GLY B 1 151 ? 11.422 5.84 15.742 1 98.25 151 GLY B O 1
ATOM 4591 N N . LEU B 1 152 ? 10.859 7.738 14.742 1 98.62 152 LEU B N 1
ATOM 4592 C CA . LEU B 1 152 ? 11.914 7.641 13.742 1 98.62 152 LEU B CA 1
ATOM 4593 C C . LEU B 1 152 ? 13.289 7.684 14.391 1 98.62 152 LEU B C 1
ATOM 4595 O O . LEU B 1 152 ? 14.18 6.918 14.023 1 98.62 152 LEU B O 1
ATOM 4599 N N . LEU B 1 15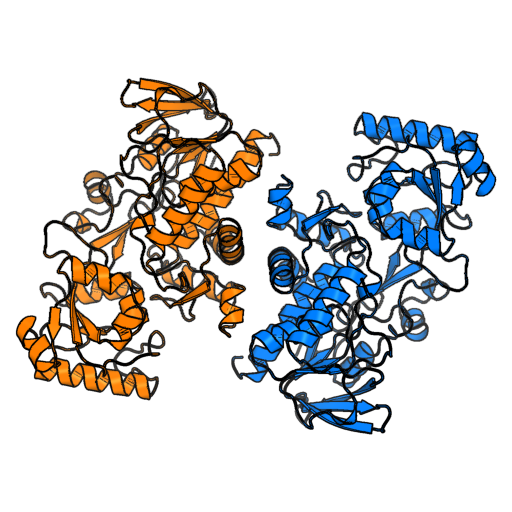3 ? 13.484 8.617 15.383 1 98.75 153 LEU B N 1
ATOM 4600 C CA . LEU B 1 153 ? 14.781 8.734 16.031 1 98.75 153 LEU B CA 1
ATOM 4601 C C . LEU B 1 153 ? 15.117 7.473 16.828 1 98.75 153 LEU B C 1
ATOM 4603 O O . LEU B 1 153 ? 16.266 7.047 16.859 1 98.75 153 LEU B O 1
ATOM 4607 N N . LYS B 1 154 ? 14.148 6.863 17.5 1 98.62 154 LYS B N 1
ATOM 4608 C CA . LYS B 1 154 ? 14.367 5.582 18.156 1 98.62 154 LYS B CA 1
ATOM 4609 C C . LYS B 1 154 ? 14.844 4.523 17.172 1 98.62 154 LYS B C 1
ATOM 4611 O O . LYS B 1 154 ? 15.742 3.734 17.484 1 98.62 154 LYS B O 1
ATOM 4616 N N . SER B 1 155 ? 14.242 4.512 16.016 1 98.5 155 SER B N 1
ATOM 4617 C CA . SER B 1 155 ? 14.602 3.545 14.984 1 98.5 155 SER B CA 1
ATOM 4618 C C . SER B 1 155 ? 15.984 3.824 14.414 1 98.5 155 SER B C 1
ATOM 4620 O O . SER B 1 155 ? 16.734 2.895 14.102 1 98.5 155 SER B O 1
ATOM 4622 N N . ILE B 1 156 ? 16.297 5.086 14.234 1 98.75 156 ILE B N 1
ATOM 4623 C CA . ILE B 1 156 ? 17.609 5.512 13.781 1 98.75 156 ILE B CA 1
ATOM 4624 C C . ILE B 1 156 ? 18.672 5.039 14.773 1 98.75 156 ILE B C 1
ATOM 4626 O O . ILE B 1 156 ? 19.734 4.543 14.375 1 98.75 156 ILE B O 1
ATOM 4630 N N . GLU B 1 157 ? 18.391 5.242 16.016 1 98.5 157 GLU B N 1
ATOM 4631 C CA . GLU B 1 157 ? 19.297 4.801 17.078 1 98.5 157 GLU B CA 1
ATOM 4632 C C . GLU B 1 157 ? 19.484 3.287 17.047 1 98.5 157 GLU B C 1
ATOM 4634 O O . GLU B 1 157 ? 20.609 2.801 17.125 1 98.5 157 GLU B O 1
ATOM 4639 N N . ALA B 1 158 ? 18.406 2.566 16.922 1 98.12 158 ALA B N 1
ATOM 4640 C CA . ALA B 1 158 ? 18.453 1.108 16.859 1 98.12 158 ALA B CA 1
ATOM 4641 C C . ALA B 1 158 ? 19.266 0.636 15.664 1 98.12 158 ALA B C 1
ATOM 4643 O O . ALA B 1 158 ? 19.969 -0.379 15.734 1 98.12 158 ALA B O 1
ATOM 4644 N N . ALA B 1 159 ? 19.172 1.364 14.57 1 97.94 159 ALA B N 1
ATOM 4645 C CA . ALA B 1 159 ? 19.859 1.022 13.336 1 97.94 159 ALA B CA 1
ATOM 4646 C C . ALA B 1 159 ? 21.297 1.522 13.359 1 97.94 159 ALA B C 1
ATOM 4648 O O . ALA B 1 159 ? 22.078 1.243 12.445 1 97.94 159 ALA B O 1
ATOM 4649 N N . ARG B 1 160 ? 21.734 2.299 14.352 1 97.75 160 ARG B N 1
ATOM 4650 C CA . ARG B 1 160 ? 23.078 2.871 14.531 1 97.75 160 ARG B CA 1
ATOM 4651 C C . ARG B 1 160 ? 23.438 3.762 13.352 1 97.75 160 ARG B C 1
ATOM 4653 O O . ARG B 1 160 ? 24.578 3.74 12.883 1 97.75 160 ARG B O 1
ATOM 4660 N N . ILE B 1 161 ? 22.453 4.434 12.773 1 98.75 161 ILE B N 1
ATOM 4661 C CA . ILE B 1 161 ? 22.703 5.438 11.742 1 98.75 161 ILE B CA 1
ATOM 4662 C C . ILE B 1 161 ? 23.234 6.715 12.391 1 98.75 161 ILE B C 1
ATOM 4664 O O . ILE B 1 161 ? 22.609 7.27 13.289 1 98.75 161 ILE B O 1
ATOM 4668 N N . PRO B 1 162 ? 24.328 7.199 12.008 1 98.75 162 PRO B N 1
ATOM 4669 C CA . PRO B 1 162 ? 24.844 8.414 12.633 1 98.75 162 PRO B CA 1
ATOM 4670 C C . PRO B 1 162 ? 24.062 9.664 12.227 1 98.75 162 PRO B C 1
ATOM 4672 O O . PRO B 1 162 ? 23.75 9.852 11.047 1 98.75 162 PRO B O 1
ATOM 4675 N N . VAL B 1 163 ? 23.781 10.469 13.164 1 98.88 163 VAL B N 1
ATOM 4676 C CA . VAL B 1 163 ? 23.203 11.797 12.984 1 98.88 163 VAL B CA 1
ATOM 4677 C C . VAL B 1 163 ? 24.109 12.852 13.625 1 98.88 163 VAL B C 1
A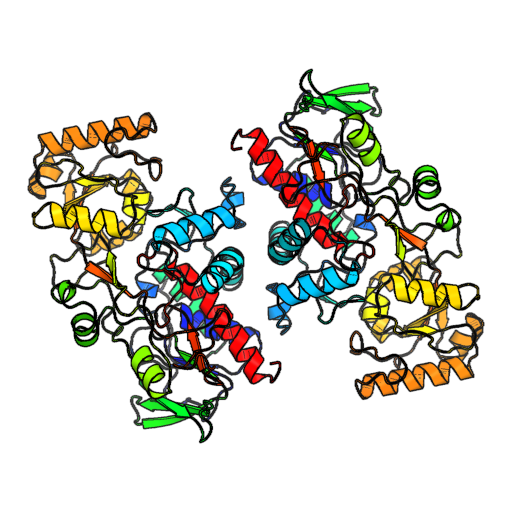TOM 4679 O O . VAL B 1 163 ? 24.344 12.812 14.836 1 98.88 163 VAL B O 1
ATOM 4682 N N . PHE B 1 164 ? 24.625 13.719 12.805 1 98.81 164 PHE B N 1
ATOM 4683 C CA . PHE B 1 164 ? 25.5 14.781 13.281 1 98.81 164 PHE B CA 1
ATOM 4684 C C . PHE B 1 164 ? 24.766 16.109 13.328 1 98.81 164 PHE B C 1
ATOM 4686 O O . PHE B 1 164 ? 24.562 16.75 12.289 1 98.81 164 PHE B O 1
ATOM 4693 N N . ASN B 1 165 ? 24.328 16.547 14.492 1 98.5 165 ASN B N 1
ATOM 4694 C CA . ASN B 1 165 ? 23.703 17.859 14.633 1 98.5 165 ASN B CA 1
ATOM 4695 C C . ASN B 1 165 ? 24.75 18.953 14.805 1 98.5 165 ASN B C 1
ATOM 4697 O O . ASN B 1 165 ? 25.953 18.688 14.789 1 98.5 165 ASN B O 1
ATOM 4701 N N . LYS B 1 166 ? 24.297 20.219 14.875 1 98.19 166 LYS B N 1
ATOM 4702 C CA . LYS B 1 166 ? 25.172 21.375 14.914 1 98.19 166 LYS B CA 1
ATOM 4703 C C . LYS B 1 166 ? 26.234 21.297 13.812 1 98.19 166 LYS B C 1
ATOM 4705 O O . LYS B 1 166 ? 27.391 21.656 14.031 1 98.19 166 LYS B O 1
ATOM 4710 N N . THR B 1 167 ? 25.906 20.766 12.758 1 98.56 167 THR B N 1
ATOM 4711 C CA . THR B 1 167 ? 26.781 20.562 11.609 1 98.56 167 THR B CA 1
ATOM 4712 C C . THR B 1 167 ? 26.109 21.047 10.328 1 98.56 167 THR B C 1
ATOM 4714 O O . THR B 1 167 ? 25.203 20.375 9.812 1 98.56 167 THR B O 1
ATOM 4717 N N . LYS B 1 168 ? 26.531 22.125 9.828 1 98.62 168 LYS B N 1
ATOM 4718 C CA . LYS B 1 168 ? 25.938 22.734 8.648 1 98.62 168 LYS B CA 1
ATOM 4719 C C . LYS B 1 168 ? 26.641 22.297 7.375 1 98.62 168 LYS B C 1
ATOM 4721 O O . LYS B 1 168 ? 27.875 22.344 7.305 1 98.62 168 LYS B O 1
ATOM 4726 N N . VAL B 1 169 ? 25.922 21.781 6.398 1 98.88 169 VAL B N 1
ATOM 4727 C CA . VAL B 1 169 ? 26.453 21.547 5.062 1 98.88 169 VAL B CA 1
ATOM 4728 C C . VAL B 1 169 ? 26.484 22.859 4.285 1 98.88 169 VAL B C 1
ATOM 4730 O O . VAL B 1 169 ? 25.453 23.531 4.148 1 98.88 169 VAL B O 1
ATOM 4733 N N . VAL B 1 170 ? 27.641 23.172 3.711 1 98.69 170 VAL B N 1
ATOM 4734 C CA . VAL B 1 170 ? 27.766 24.516 3.139 1 98.69 170 VAL B CA 1
ATOM 4735 C C . VAL B 1 170 ? 27.969 24.422 1.628 1 98.69 170 VAL B C 1
ATOM 4737 O O . VAL B 1 170 ? 27.828 25.406 0.911 1 98.69 170 VAL B O 1
ATOM 4740 N N . LYS B 1 171 ? 28.219 23.188 1.164 1 98.75 171 LYS B N 1
ATOM 4741 C CA . LYS B 1 171 ? 28.406 23 -0.274 1 98.75 171 LYS B CA 1
ATOM 4742 C C . LYS B 1 171 ? 28.156 21.562 -0.679 1 98.75 171 LYS B C 1
ATOM 4744 O O . LYS B 1 171 ? 28.562 20.625 0.029 1 98.75 171 LYS B O 1
ATOM 4749 N N . VAL B 1 172 ? 27.438 21.359 -1.777 1 98.88 172 VAL B N 1
ATOM 4750 C CA . VAL B 1 172 ? 27.406 20.062 -2.465 1 98.88 172 VAL B CA 1
ATOM 4751 C C . VAL B 1 172 ? 28.578 19.984 -3.445 1 98.88 172 VAL B C 1
ATOM 4753 O O . VAL B 1 172 ? 28.75 20.859 -4.297 1 98.88 172 VAL B O 1
ATOM 4756 N N . LEU B 1 173 ? 29.375 18.953 -3.295 1 98.81 173 LEU B N 1
ATOM 4757 C CA . LEU B 1 173 ? 30.547 18.797 -4.152 1 98.81 173 LEU B CA 1
ATOM 4758 C C . LEU B 1 173 ? 30.188 18.062 -5.438 1 98.81 173 LEU B C 1
ATOM 4760 O O . LEU B 1 173 ? 29.375 17.125 -5.418 1 98.81 173 LEU B O 1
ATOM 4764 N N . GLN B 1 174 ? 30.781 18.484 -6.516 1 98.5 174 GLN B N 1
ATOM 4765 C CA . GLN B 1 174 ? 30.547 17.875 -7.824 1 98.5 174 GLN B CA 1
ATOM 4766 C C . GLN B 1 174 ? 31.859 17.672 -8.578 1 98.5 174 GLN B C 1
ATOM 4768 O O . GLN B 1 174 ? 32.844 18.375 -8.328 1 98.5 174 GLN B O 1
ATOM 4773 N N . ASP B 1 175 ? 31.922 16.75 -9.461 1 98.31 175 ASP B N 1
ATOM 4774 C CA . ASP B 1 175 ? 33.062 16.594 -10.359 1 98.31 175 ASP B CA 1
ATOM 4775 C C . ASP B 1 175 ? 32.938 17.5 -11.578 1 98.31 175 ASP B C 1
ATOM 4777 O O . ASP B 1 175 ? 32.062 18.344 -11.633 1 98.31 175 ASP B O 1
ATOM 4781 N N . GLU B 1 176 ? 33.812 17.297 -12.453 1 97.12 176 GLU B N 1
ATOM 4782 C CA . GLU B 1 176 ? 33.906 18.188 -13.609 1 97.12 176 GLU B CA 1
ATOM 4783 C C . GLU B 1 176 ? 32.656 18.031 -14.5 1 97.12 176 GLU B C 1
ATOM 4785 O O . GLU B 1 176 ? 32.312 18.953 -15.242 1 97.12 176 GLU B O 1
ATOM 4790 N N . LYS B 1 177 ? 32.062 16.906 -14.43 1 95.31 177 LYS B N 1
ATOM 4791 C CA . LYS B 1 177 ? 30.906 16.641 -15.289 1 95.31 177 LYS B CA 1
ATOM 4792 C C . LYS B 1 177 ? 29.594 17 -14.586 1 95.31 177 LYS B C 1
ATOM 4794 O O . LYS B 1 177 ? 28.516 16.859 -15.156 1 95.31 177 LYS B O 1
ATOM 4799 N N . GLY B 1 178 ? 29.656 17.469 -13.32 1 96.5 178 GLY B N 1
ATOM 4800 C CA . GLY B 1 178 ? 28.484 17.922 -12.594 1 96.5 178 GLY B CA 1
ATOM 4801 C C . GLY B 1 178 ? 27.891 16.844 -11.703 1 96.5 178 GLY B C 1
ATOM 4802 O O . GLY B 1 178 ? 26.891 17.078 -11.023 1 96.5 178 GLY B O 1
ATOM 4803 N N . LYS B 1 179 ? 28.531 15.68 -11.727 1 97.5 179 LYS B N 1
ATOM 4804 C CA . LYS B 1 179 ? 28.062 14.602 -10.867 1 97.5 179 LYS B CA 1
ATOM 4805 C C . LYS B 1 179 ? 28.438 14.852 -9.406 1 97.5 179 LYS B C 1
ATOM 4807 O O . LYS B 1 179 ? 29.562 15.25 -9.109 1 97.5 179 LYS B O 1
ATOM 4812 N N . VAL B 1 180 ? 27.516 14.648 -8.523 1 98.19 180 VAL B N 1
ATOM 4813 C CA . VAL B 1 180 ? 27.734 14.859 -7.098 1 98.19 180 VAL B CA 1
ATOM 4814 C C . VAL B 1 180 ? 28.781 13.883 -6.582 1 98.19 180 VAL B C 1
ATOM 4816 O O . VAL B 1 180 ? 28.766 12.703 -6.949 1 98.19 180 VAL B O 1
ATOM 4819 N N . THR B 1 181 ? 29.703 14.406 -5.688 1 98.69 181 THR B N 1
ATOM 4820 C CA . THR B 1 181 ? 30.766 13.555 -5.164 1 98.69 181 THR B CA 1
ATOM 4821 C C . THR B 1 181 ? 30.844 13.672 -3.645 1 98.69 181 THR B C 1
ATOM 4823 O O . THR B 1 181 ? 31.656 12.984 -3.01 1 98.69 181 THR B O 1
ATOM 4826 N N . GLY B 1 182 ? 30.062 14.531 -3.086 1 98.75 182 GLY B N 1
ATOM 4827 C CA . GLY B 1 182 ? 30.094 14.664 -1.638 1 98.75 182 GLY B CA 1
ATOM 4828 C C . GLY B 1 182 ? 29.578 16 -1.151 1 98.75 182 GLY B C 1
ATOM 4829 O O . GLY B 1 182 ? 28.75 16.641 -1.817 1 98.75 182 GLY B O 1
ATOM 4830 N N . ILE B 1 183 ? 29.922 16.312 0.122 1 98.88 183 ILE B N 1
ATOM 4831 C CA . ILE B 1 183 ? 29.5 17.562 0.725 1 98.88 183 ILE B CA 1
ATOM 4832 C C . ILE B 1 183 ? 30.672 18.203 1.471 1 98.88 183 ILE B C 1
ATOM 4834 O O . ILE B 1 183 ? 31.656 17.516 1.798 1 98.88 183 ILE B O 1
ATOM 4838 N N . ASP B 1 184 ? 30.578 19.5 1.604 1 98.81 184 ASP B N 1
ATOM 4839 C CA . ASP B 1 184 ? 31.422 20.266 2.52 1 98.81 184 ASP B CA 1
ATOM 4840 C C . ASP B 1 184 ? 30.641 20.672 3.766 1 98.81 184 ASP B C 1
ATOM 4842 O O . ASP B 1 184 ? 29.531 21.219 3.662 1 98.81 184 ASP B O 1
ATOM 4846 N N . ILE B 1 185 ? 31.203 20.344 5.008 1 98.75 185 ILE B N 1
ATOM 4847 C CA . ILE B 1 185 ? 30.469 20.609 6.242 1 98.75 185 ILE B CA 1
ATOM 4848 C C . ILE B 1 185 ? 31.266 21.562 7.129 1 98.75 185 ILE B C 1
ATOM 4850 O O . ILE B 1 185 ? 32.5 21.656 7.004 1 98.75 185 ILE B O 1
ATOM 4854 N N . VAL B 1 186 ? 30.547 22.312 7.898 1 98.5 186 VAL B N 1
ATOM 4855 C CA . VAL B 1 186 ? 31.094 23.109 8.992 1 98.5 186 VAL B CA 1
ATOM 4856 C C . VAL B 1 186 ? 30.5 22.656 10.32 1 98.5 186 VAL B C 1
ATOM 4858 O O . VAL B 1 186 ? 29.312 22.844 10.562 1 98.5 186 VAL B O 1
ATOM 4861 N N . GLY B 1 187 ? 31.297 22 11.102 1 96.56 187 GLY B N 1
ATOM 4862 C CA . GLY B 1 187 ? 30.875 21.562 12.422 1 96.56 187 GLY B CA 1
ATOM 4863 C C . GLY B 1 187 ? 31.609 22.281 13.547 1 96.56 187 GLY B C 1
ATOM 4864 O O . GLY B 1 187 ? 32.281 23.281 13.312 1 96.56 187 GLY B O 1
ATOM 4865 N N . PRO B 1 188 ? 31.391 21.797 14.758 1 94.88 188 PRO B N 1
ATOM 4866 C CA . PRO B 1 188 ? 32.031 22.438 15.914 1 94.88 188 PRO B CA 1
ATOM 4867 C C . PRO B 1 188 ? 33.562 22.422 15.82 1 94.88 188 PRO B C 1
ATOM 4869 O O . PRO B 1 188 ? 34.219 23.281 16.406 1 94.88 188 PRO B O 1
ATOM 4872 N N . ASP B 1 189 ? 34.094 21.453 15.062 1 94 189 ASP B N 1
ATOM 4873 C CA . ASP B 1 189 ? 35.562 21.297 15 1 94 189 ASP B CA 1
ATOM 4874 C C . ASP B 1 189 ? 36.094 21.938 13.727 1 94 189 ASP B C 1
ATOM 4876 O O . ASP B 1 189 ? 37.281 21.797 13.43 1 94 189 ASP B O 1
ATOM 4880 N N . GLY B 1 190 ? 35.281 22.547 12.953 1 95.38 190 GLY B N 1
ATOM 4881 C CA . GLY B 1 190 ? 35.75 23.203 11.75 1 95.38 190 GLY B CA 1
ATOM 4882 C C . GLY B 1 190 ? 35.125 22.656 10.477 1 95.38 190 GLY B C 1
ATOM 4883 O O . GLY B 1 190 ? 34.062 22.062 10.508 1 95.38 190 GLY B O 1
ATOM 4884 N N . ARG B 1 191 ? 35.781 23.047 9.344 1 97.5 191 ARG B N 1
ATOM 4885 C CA . ARG B 1 191 ? 35.281 22.703 8.016 1 97.5 191 ARG B CA 1
ATOM 4886 C C . ARG B 1 191 ? 35.969 21.453 7.469 1 97.5 191 ARG B C 1
ATOM 4888 O O . ARG B 1 191 ? 37.188 21.281 7.648 1 97.5 191 ARG B O 1
ATOM 4895 N N . ARG B 1 192 ? 35.25 20.516 6.848 1 96.88 192 ARG B N 1
ATOM 4896 C CA . ARG B 1 192 ? 35.875 19.375 6.18 1 96.88 192 ARG B CA 1
ATOM 4897 C C . ARG B 1 192 ? 34.969 18.828 5.094 1 96.88 192 ARG B C 1
ATOM 4899 O O . ARG B 1 192 ? 33.75 19.062 5.109 1 96.88 192 ARG B O 1
ATOM 4906 N N . LYS B 1 193 ? 35.562 18.094 4.227 1 98.44 193 LYS B N 1
ATOM 4907 C CA . LYS B 1 193 ? 34.844 17.438 3.148 1 98.44 193 LYS B CA 1
ATOM 4908 C C . LYS B 1 193 ? 34.438 16 3.531 1 98.44 193 LYS B C 1
ATOM 4910 O O . LYS B 1 193 ? 35.188 15.328 4.242 1 98.44 193 LYS B O 1
ATOM 4915 N N . VAL B 1 194 ? 33.312 15.57 3.168 1 98.75 194 VAL B N 1
ATOM 4916 C CA . VAL B 1 194 ? 32.812 14.203 3.309 1 98.75 194 VAL B CA 1
ATOM 4917 C C . VAL B 1 194 ? 32.406 13.664 1.946 1 98.75 194 VAL B C 1
ATOM 4919 O O . VAL B 1 194 ? 31.5 14.234 1.307 1 98.75 194 VAL B O 1
ATOM 4922 N N . MET B 1 195 ? 32.969 12.609 1.434 1 98.81 195 MET B N 1
ATOM 4923 C CA . MET B 1 195 ? 32.625 12.039 0.135 1 98.81 195 MET B CA 1
ATOM 4924 C C . MET B 1 195 ? 31.359 11.195 0.228 1 98.81 195 MET B C 1
ATOM 4926 O O . MET B 1 195 ? 31.078 10.602 1.273 1 98.81 195 MET B O 1
ATOM 4930 N N . ALA B 1 196 ? 30.609 11.18 -0.81 1 98.75 196 ALA B N 1
ATOM 4931 C CA . ALA B 1 196 ? 29.406 10.367 -0.907 1 98.75 196 ALA B CA 1
ATOM 4932 C C . ALA B 1 196 ? 29.031 10.117 -2.363 1 98.75 196 ALA B C 1
ATOM 4934 O O . ALA B 1 196 ? 29.234 10.977 -3.223 1 98.75 196 ALA B O 1
ATOM 4935 N N . LYS B 1 197 ? 28.469 8.953 -2.699 1 98.38 197 LYS B N 1
ATOM 4936 C CA . LYS B 1 197 ? 28.016 8.633 -4.051 1 98.38 197 LYS B CA 1
ATOM 4937 C C . LYS B 1 197 ? 26.734 9.391 -4.398 1 98.38 197 LYS B C 1
ATOM 4939 O O . LYS B 1 197 ? 26.5 9.711 -5.562 1 98.38 197 LYS B O 1
ATOM 4944 N N . ALA B 1 198 ? 25.922 9.656 -3.4 1 98.75 198 ALA B N 1
ATOM 4945 C CA . ALA B 1 198 ? 24.672 10.383 -3.578 1 98.75 198 ALA B CA 1
ATOM 4946 C C . ALA B 1 198 ? 24.391 11.289 -2.379 1 98.75 198 ALA B C 1
ATOM 4948 O O . ALA B 1 198 ? 24.844 11.016 -1.267 1 98.75 198 ALA B O 1
ATOM 4949 N N . VAL B 1 199 ? 23.672 12.383 -2.6 1 98.94 199 VAL B N 1
ATOM 4950 C CA . VAL B 1 199 ? 23.281 13.344 -1.577 1 98.94 199 VAL B CA 1
ATOM 4951 C C . VAL B 1 199 ? 21.766 13.578 -1.655 1 98.94 199 VAL B C 1
ATOM 4953 O O . VAL B 1 199 ? 21.219 13.734 -2.746 1 98.94 199 VAL B O 1
ATOM 4956 N N . ILE B 1 200 ? 21.078 13.516 -0.559 1 98.94 200 ILE B N 1
ATOM 4957 C CA . ILE B 1 200 ? 19.656 13.836 -0.471 1 98.94 200 ILE B CA 1
ATOM 4958 C C . ILE B 1 200 ? 19.453 15.148 0.287 1 98.94 200 ILE B C 1
ATOM 4960 O O . ILE B 1 200 ? 19.844 15.258 1.454 1 98.94 200 ILE B O 1
ATOM 4964 N N . LEU B 1 201 ? 18.906 16.109 -0.377 1 98.94 201 LEU B N 1
ATOM 4965 C CA . LEU B 1 201 ? 18.5 17.359 0.27 1 98.94 201 LEU B CA 1
ATOM 4966 C C . LEU B 1 201 ? 17.141 17.203 0.938 1 98.94 201 LEU B C 1
ATOM 4968 O O . LEU B 1 201 ? 16.125 17.078 0.255 1 98.94 201 LEU B O 1
ATOM 4972 N N . ALA B 1 202 ? 17.062 17.188 2.234 1 98.88 202 ALA B N 1
ATOM 4973 C CA . ALA B 1 202 ? 15.867 17.109 3.068 1 98.88 202 ALA B CA 1
ATOM 4974 C C . ALA B 1 202 ? 15.852 18.234 4.102 1 98.88 202 ALA B C 1
ATOM 4976 O O . ALA B 1 202 ? 15.594 17.984 5.285 1 98.88 202 ALA B O 1
ATOM 4977 N N . THR B 1 203 ? 16.062 19.469 3.719 1 98.75 203 THR B N 1
ATOM 4978 C CA . THR B 1 203 ? 16.438 20.578 4.594 1 98.75 203 THR B CA 1
ATOM 4979 C C . THR B 1 203 ? 15.203 21.406 4.957 1 98.75 203 THR B C 1
ATOM 4981 O O . THR B 1 203 ? 15.305 22.391 5.684 1 98.75 203 THR B O 1
ATOM 4984 N N . GLY B 1 204 ? 14.008 21 4.43 1 98.44 204 GLY B N 1
ATOM 4985 C CA . GLY B 1 204 ? 12.828 21.812 4.672 1 98.44 204 GLY B CA 1
ATOM 4986 C C . GLY B 1 204 ? 12.758 23.047 3.781 1 98.44 204 GLY B C 1
ATOM 4987 O O . GLY B 1 204 ? 13.594 23.219 2.893 1 98.44 204 GLY B O 1
ATOM 4988 N N . GLY B 1 205 ? 11.766 23.859 3.984 1 98.38 205 GLY B N 1
ATOM 4989 C CA . GLY B 1 205 ? 11.516 25.016 3.131 1 98.38 205 GLY B CA 1
ATOM 4990 C C . GLY B 1 205 ? 12.219 26.281 3.604 1 98.38 205 GLY B C 1
ATOM 4991 O O . GLY B 1 205 ? 13.336 26.219 4.113 1 98.38 205 GLY B O 1
ATOM 4992 N N . PHE B 1 206 ? 11.617 27.391 3.24 1 98.69 206 PHE B N 1
ATOM 4993 C CA . PHE B 1 206 ? 12.25 28.672 3.508 1 98.69 206 PHE B CA 1
ATOM 4994 C C . PHE B 1 206 ? 11.289 29.609 4.246 1 98.69 206 PHE B C 1
ATOM 4996 O O . PHE B 1 206 ? 11.375 30.828 4.117 1 98.69 206 PHE B O 1
ATOM 5003 N N . GLY B 1 207 ? 10.391 29.016 4.992 1 98.25 207 GLY B N 1
ATOM 5004 C CA . GLY B 1 207 ? 9.312 29.75 5.625 1 98.25 207 GLY B CA 1
ATOM 5005 C C . GLY B 1 207 ? 9.797 30.719 6.688 1 98.25 207 GLY B C 1
ATOM 5006 O O . GLY B 1 207 ? 9.062 31.609 7.109 1 98.25 207 GLY B O 1
ATOM 5007 N N . ALA B 1 208 ? 11.062 30.594 7.133 1 97.88 208 ALA B N 1
ATOM 5008 C CA . ALA B 1 208 ? 11.625 31.5 8.141 1 97.88 208 ALA B CA 1
ATOM 5009 C C . ALA B 1 208 ? 12.617 32.469 7.508 1 97.88 208 ALA B C 1
ATOM 5011 O O . ALA B 1 208 ? 13.25 33.25 8.211 1 97.88 208 ALA B O 1
ATOM 5012 N N . SER B 1 209 ? 12.812 32.406 6.199 1 97.94 209 SER B N 1
ATOM 5013 C CA . SER B 1 209 ? 13.742 33.312 5.512 1 97.94 209 SER B CA 1
ATOM 5014 C C . SER B 1 209 ? 13.055 34.594 5.066 1 97.94 209 SER B C 1
ATOM 5016 O O . SER B 1 209 ? 12.414 34.625 4.012 1 97.94 209 SER B O 1
ATOM 5018 N N . LYS B 1 210 ? 13.281 35.625 5.766 1 96.56 210 LYS B N 1
ATOM 5019 C CA . LYS B 1 210 ? 12.672 36.906 5.41 1 96.56 210 LYS B CA 1
ATOM 5020 C C . LYS B 1 210 ? 13.141 37.344 4.031 1 96.56 210 LYS B C 1
ATOM 5022 O O . LYS B 1 210 ? 12.359 37.938 3.266 1 96.56 210 LYS B O 1
ATOM 5027 N N . GLU B 1 211 ? 14.367 37.094 3.775 1 97.12 211 GLU B N 1
ATOM 5028 C CA . GLU B 1 211 ? 14.953 37.531 2.51 1 97.12 211 GLU B CA 1
ATOM 5029 C C . GLU B 1 211 ? 14.281 36.812 1.328 1 97.12 211 GLU B C 1
ATOM 5031 O O . GLU B 1 211 ? 13.867 37.469 0.371 1 97.12 211 GLU B O 1
ATOM 5036 N N . ILE B 1 212 ? 14.164 35.5 1.416 1 98.06 212 ILE B N 1
ATOM 5037 C CA . ILE B 1 212 ? 13.57 34.75 0.312 1 98.06 212 ILE B CA 1
ATOM 5038 C C . ILE B 1 212 ? 12.086 35.094 0.192 1 98.06 212 ILE B C 1
ATOM 5040 O O . ILE B 1 212 ? 11.578 35.281 -0.914 1 98.06 212 ILE B O 1
ATOM 5044 N N . ILE B 1 213 ? 11.398 35.219 1.325 1 98.06 213 ILE B N 1
ATOM 5045 C CA . ILE B 1 213 ? 9.977 35.562 1.32 1 98.06 213 ILE B CA 1
ATOM 5046 C C . ILE B 1 213 ? 9.773 36.938 0.683 1 98.06 213 ILE B C 1
ATOM 5048 O O . ILE B 1 213 ? 8.906 37.094 -0.177 1 98.06 213 ILE B O 1
ATOM 5052 N N . LYS B 1 214 ? 10.617 37.906 1.027 1 97.75 214 LYS B N 1
ATOM 5053 C CA . LYS B 1 214 ? 10.516 39.25 0.471 1 97.75 214 LYS B CA 1
ATOM 5054 C C . LYS B 1 214 ? 10.727 39.219 -1.04 1 97.75 214 LYS B C 1
ATOM 5056 O O . LYS B 1 214 ? 10.047 39.969 -1.772 1 97.75 214 LYS B O 1
ATOM 5061 N N . LYS B 1 215 ? 11.602 38.438 -1.467 1 97.94 215 LYS B N 1
ATOM 5062 C CA . LYS B 1 215 ? 11.945 38.375 -2.885 1 97.94 215 LYS B CA 1
ATOM 5063 C C . LYS B 1 215 ? 10.766 37.844 -3.705 1 97.94 215 LYS B C 1
ATOM 5065 O O . LYS B 1 215 ? 10.477 38.375 -4.785 1 97.94 215 LYS B O 1
ATOM 5070 N N . TYR B 1 216 ? 10.078 36.844 -3.234 1 98.12 216 TYR B N 1
ATOM 5071 C CA . TYR B 1 216 ? 9.094 36.156 -4.066 1 98.12 216 TYR B CA 1
ATOM 5072 C C . TYR B 1 216 ? 7.68 36.594 -3.686 1 98.12 216 TYR B C 1
ATOM 5074 O O . TYR B 1 216 ? 6.766 36.531 -4.512 1 98.12 216 TYR B O 1
ATOM 5082 N N . ARG B 1 217 ? 7.488 36.938 -2.428 1 98.06 217 ARG B N 1
ATOM 5083 C CA . ARG B 1 217 ? 6.184 37.344 -1.924 1 98.06 217 ARG B CA 1
ATOM 5084 C C . ARG B 1 217 ? 6.32 38.562 -0.986 1 98.06 217 ARG B C 1
ATOM 5086 O O . ARG B 1 217 ? 6.102 38.438 0.221 1 98.06 217 ARG B O 1
ATOM 5093 N N . PRO B 1 218 ? 6.605 39.656 -1.53 1 97.75 218 PRO B N 1
ATOM 5094 C CA . PRO B 1 218 ? 6.809 40.844 -0.692 1 97.75 218 PRO B CA 1
ATOM 5095 C C . PRO B 1 218 ? 5.578 41.188 0.141 1 97.75 218 PRO B C 1
ATOM 5097 O O . PRO B 1 218 ? 5.703 41.781 1.208 1 97.75 218 PRO B O 1
ATOM 5100 N N . ASP B 1 219 ? 4.395 40.781 -0.294 1 95.5 219 ASP B N 1
ATOM 5101 C CA . ASP B 1 219 ? 3.156 41.031 0.429 1 95.5 219 ASP B CA 1
ATOM 5102 C C . ASP B 1 219 ? 3.115 40.281 1.75 1 95.5 219 ASP B C 1
ATOM 5104 O O . ASP B 1 219 ? 2.326 40.594 2.639 1 95.5 219 ASP B O 1
ATOM 5108 N N . LEU B 1 220 ? 4.004 39.25 1.925 1 96.44 220 LEU B N 1
ATOM 5109 C CA . LEU B 1 220 ? 3.994 38.406 3.121 1 96.44 220 LEU B CA 1
ATOM 5110 C C . LEU B 1 220 ? 5.117 38.812 4.07 1 96.44 220 LEU B C 1
ATOM 5112 O O . LEU B 1 220 ? 5.301 38.188 5.121 1 96.44 220 LEU B O 1
ATOM 5116 N N . GLU B 1 221 ? 5.836 39.812 3.744 1 93.31 221 GLU B N 1
ATOM 5117 C CA . GLU B 1 221 ? 7.031 40.219 4.48 1 93.31 221 GLU B CA 1
ATOM 5118 C C . GLU B 1 221 ? 6.711 40.5 5.945 1 93.31 221 GLU B C 1
ATOM 5120 O O . GLU B 1 221 ? 7.523 40.219 6.828 1 93.31 221 GLU B O 1
ATOM 5125 N N . GLY B 1 222 ? 5.527 41 6.254 1 92.38 222 GLY B N 1
ATOM 5126 C CA . GLY B 1 222 ? 5.164 41.406 7.605 1 92.38 222 GLY B CA 1
ATOM 5127 C C . GLY B 1 222 ? 4.516 40.281 8.398 1 92.38 222 GLY B C 1
ATOM 5128 O O . GLY B 1 222 ? 4.258 40.438 9.594 1 92.38 222 GLY B O 1
ATOM 5129 N N . TYR B 1 223 ? 4.289 39.156 7.793 1 95.62 223 TYR B N 1
ATOM 5130 C CA . TYR B 1 223 ? 3.639 38.031 8.469 1 95.62 223 TYR B CA 1
ATOM 5131 C C . TYR B 1 223 ? 4.598 37.344 9.438 1 95.62 223 TYR B C 1
ATOM 5133 O O . TYR B 1 223 ? 5.793 37.219 9.156 1 95.62 223 TYR B O 1
ATOM 5141 N N . LYS B 1 224 ? 4.129 36.906 10.594 1 97.38 224 LYS B N 1
ATOM 5142 C CA . LYS B 1 224 ? 4.859 35.969 11.445 1 97.38 224 LYS B CA 1
ATOM 5143 C C . LYS B 1 224 ? 4.863 34.594 10.844 1 97.38 224 LYS B C 1
ATOM 5145 O O . LYS B 1 224 ? 4.238 34.344 9.812 1 97.38 224 LYS B O 1
ATOM 5150 N N . THR B 1 225 ? 5.699 33.719 11.359 1 98.12 225 THR B N 1
ATOM 5151 C CA . THR B 1 225 ? 5.812 32.375 10.789 1 98.12 225 THR B CA 1
ATOM 5152 C C . THR B 1 225 ? 5.723 31.312 11.883 1 98.12 225 THR B C 1
ATOM 5154 O O . THR B 1 225 ? 6.207 31.516 13 1 98.12 225 THR B O 1
ATOM 5157 N N . THR B 1 226 ? 5.02 30.203 11.562 1 97.56 226 THR B N 1
ATOM 5158 C CA . THR B 1 226 ? 4.953 29.078 12.477 1 97.56 226 THR B CA 1
ATOM 5159 C C . THR B 1 226 ? 6.172 28.172 12.305 1 97.56 226 THR B C 1
ATOM 5161 O O . THR B 1 226 ? 6.312 27.172 13.008 1 97.56 226 THR B O 1
ATOM 5164 N N . ASN B 1 227 ? 7.086 28.438 11.352 1 98.12 227 ASN B N 1
ATOM 5165 C CA . ASN B 1 227 ? 8.258 27.609 11.078 1 98.12 227 ASN B CA 1
ATOM 5166 C C . ASN B 1 227 ? 9.312 27.75 12.164 1 98.12 227 ASN B C 1
ATOM 5168 O O . ASN B 1 227 ? 9.414 28.781 12.812 1 98.12 227 ASN B O 1
ATOM 5172 N N . GLN B 1 228 ? 10.039 26.688 12.406 1 96.5 228 GLN B N 1
ATOM 5173 C CA . GLN B 1 228 ? 11.227 26.797 13.242 1 96.5 228 GLN B CA 1
ATOM 5174 C C . GLN B 1 228 ? 12.281 27.703 12.602 1 96.5 228 GLN B C 1
ATOM 5176 O O . GLN B 1 228 ? 12.305 27.859 11.383 1 96.5 228 GLN B O 1
ATOM 5181 N N . ALA B 1 229 ? 13.164 28.219 13.359 1 95.62 229 ALA B N 1
ATOM 5182 C CA . ALA B 1 229 ? 14.078 29.281 12.953 1 95.62 229 ALA B CA 1
ATOM 5183 C C . ALA B 1 229 ? 15.055 28.797 11.891 1 95.62 229 ALA B C 1
ATOM 5185 O O . ALA B 1 229 ? 15.523 29.578 11.055 1 95.62 229 ALA B O 1
ATOM 5186 N N . GLY B 1 230 ? 15.312 27.531 11.875 1 96.19 230 GLY B N 1
ATOM 5187 C CA . GLY B 1 230 ? 16.297 26.969 10.953 1 96.19 230 GLY B CA 1
ATOM 5188 C C . GLY B 1 230 ? 15.742 26.75 9.555 1 96.19 230 GLY B C 1
ATOM 5189 O O . GLY B 1 230 ? 16.484 26.391 8.641 1 96.19 230 GLY B O 1
ATOM 5190 N N . ALA B 1 231 ? 14.445 27.016 9.305 1 97.81 231 ALA B N 1
ATOM 5191 C CA . ALA B 1 231 ? 13.852 26.859 7.977 1 97.81 231 ALA B CA 1
ATOM 5192 C C . ALA B 1 231 ? 14.211 28.047 7.074 1 97.81 231 ALA B C 1
ATOM 5194 O O . ALA B 1 231 ? 13.328 28.766 6.613 1 97.81 231 ALA B O 1
ATOM 5195 N N . THR B 1 232 ? 15.5 28.172 6.715 1 98.12 232 THR B N 1
ATOM 5196 C CA . THR B 1 232 ? 16.031 29.391 6.121 1 98.12 232 THR B CA 1
ATOM 5197 C C . THR B 1 232 ? 16.312 29.188 4.633 1 98.12 232 THR B C 1
ATOM 5199 O O . THR B 1 232 ? 16.922 30.047 3.99 1 98.12 232 THR B O 1
ATOM 5202 N N . GLY B 1 233 ? 15.945 28.031 4.078 1 98.5 233 GLY B N 1
ATOM 5203 C CA . GLY B 1 233 ? 16.078 27.812 2.648 1 98.5 233 GLY B CA 1
ATOM 5204 C C . GLY B 1 233 ? 17.469 27.359 2.24 1 98.5 233 GLY B C 1
ATOM 5205 O O . GLY B 1 233 ? 17.844 27.484 1.076 1 98.5 233 GLY B O 1
ATOM 5206 N N . ASP B 1 234 ? 18.234 26.766 3.188 1 98.19 234 ASP B N 1
ATOM 5207 C CA . ASP B 1 234 ? 19.594 26.359 2.924 1 98.19 234 ASP B CA 1
ATOM 5208 C C . ASP B 1 234 ? 19.656 25.359 1.764 1 98.19 234 ASP B C 1
ATOM 5210 O O . ASP B 1 234 ? 20.562 25.438 0.925 1 98.19 234 ASP B O 1
ATOM 5214 N N . GLY B 1 235 ? 18.75 24.422 1.766 1 98.69 235 GLY B N 1
ATOM 5215 C CA . GLY B 1 235 ? 18.734 23.422 0.713 1 98.69 235 GLY B CA 1
ATOM 5216 C C . GLY B 1 235 ? 18.516 24 -0.669 1 98.69 235 GLY B C 1
ATOM 5217 O O . GLY B 1 235 ? 19.047 23.484 -1.657 1 98.69 235 GLY B O 1
ATOM 5218 N N . LEU B 1 236 ? 17.703 25.047 -0.773 1 98.69 236 LEU B N 1
ATOM 5219 C CA . LEU B 1 236 ? 17.5 25.734 -2.043 1 98.69 236 LEU B CA 1
ATOM 5220 C C . LEU B 1 236 ? 18.812 26.344 -2.541 1 98.69 236 LEU B C 1
ATOM 5222 O O . LEU B 1 236 ? 19.141 26.234 -3.723 1 98.69 236 LEU B O 1
ATOM 5226 N N . ILE B 1 237 ? 19.531 26.953 -1.629 1 98.25 237 ILE B N 1
ATOM 5227 C CA . ILE B 1 237 ? 20.797 27.594 -1.963 1 98.25 237 ILE B CA 1
ATOM 5228 C C . ILE B 1 237 ? 21.812 26.547 -2.418 1 98.25 237 ILE B C 1
ATOM 5230 O O . ILE B 1 237 ? 22.438 26.703 -3.461 1 98.25 237 ILE B O 1
ATOM 5234 N N . LEU B 1 238 ? 21.938 25.484 -1.645 1 98.69 238 LEU B N 1
ATOM 5235 C CA . LEU B 1 238 ? 22.828 24.391 -1.999 1 98.69 238 LEU B CA 1
ATOM 5236 C C . LEU B 1 238 ? 22.484 23.828 -3.375 1 98.69 238 LEU B C 1
ATOM 5238 O O . LEU B 1 238 ? 23.375 23.578 -4.195 1 98.69 238 LEU B O 1
ATOM 5242 N N . GLY B 1 239 ? 21.172 23.562 -3.619 1 98.69 239 GLY B N 1
ATOM 5243 C CA . GLY B 1 239 ? 20.719 23.031 -4.895 1 98.69 239 GLY B CA 1
ATOM 5244 C C . GLY B 1 239 ? 21.016 23.953 -6.062 1 98.69 239 GLY B C 1
ATOM 5245 O O . GLY B 1 239 ? 21.516 23.516 -7.094 1 98.69 239 GLY B O 1
ATOM 5246 N N . GLU B 1 240 ? 20.688 25.219 -5.867 1 97.94 240 GLU B N 1
ATOM 5247 C CA . GLU B 1 240 ? 20.938 26.188 -6.93 1 97.94 240 GLU B CA 1
ATOM 5248 C C . GLU B 1 240 ? 22.422 26.25 -7.281 1 97.94 240 GLU B C 1
ATOM 5250 O O . GLU B 1 240 ? 22.781 26.312 -8.461 1 97.94 240 GLU B O 1
ATOM 5255 N N . GLU B 1 241 ? 23.234 26.297 -6.297 1 97.94 241 GLU B N 1
ATOM 5256 C CA . GLU B 1 241 ? 24.672 26.312 -6.52 1 97.94 241 GLU B CA 1
ATOM 5257 C C . GLU B 1 241 ? 25.141 25.078 -7.266 1 97.94 241 GLU B C 1
ATOM 5259 O O . GLU B 1 241 ? 26.109 25.125 -8.016 1 97.94 241 GLU B O 1
ATOM 5264 N N . ALA B 1 242 ? 24.422 23.984 -7.086 1 98.06 242 ALA B N 1
ATOM 5265 C CA . ALA B 1 242 ? 24.766 22.734 -7.75 1 98.06 242 ALA B CA 1
ATOM 5266 C C . ALA B 1 242 ? 24.125 22.656 -9.133 1 98.06 242 ALA B C 1
ATOM 5268 O O . ALA B 1 242 ? 24.297 21.672 -9.852 1 98.06 242 ALA B O 1
ATOM 5269 N N . GLY B 1 243 ? 23.359 23.625 -9.516 1 97.81 243 GLY B N 1
ATOM 5270 C CA . GLY B 1 243 ? 22.812 23.688 -10.859 1 97.81 243 GLY B CA 1
ATOM 5271 C C . GLY B 1 243 ? 21.328 23.391 -10.914 1 97.81 243 GLY B C 1
ATOM 5272 O O . GLY B 1 243 ? 20.734 23.297 -11.992 1 97.81 243 GLY B O 1
ATOM 5273 N N . ALA B 1 244 ? 20.625 23.328 -9.812 1 98.56 244 ALA B N 1
ATOM 5274 C CA . ALA B 1 244 ? 19.219 22.953 -9.742 1 98.56 244 ALA B CA 1
ATOM 5275 C C . ALA B 1 244 ? 18.312 24.125 -10.141 1 98.56 244 ALA B C 1
ATOM 5277 O O . ALA B 1 244 ? 18.672 25.281 -9.938 1 98.56 244 ALA B O 1
ATOM 5278 N N . GLU B 1 245 ? 17.203 23.797 -10.695 1 98.25 245 GLU B N 1
ATOM 5279 C CA . GLU B 1 245 ? 16.141 24.75 -10.984 1 98.25 245 GLU B CA 1
ATOM 5280 C C . GLU B 1 245 ? 15.172 24.875 -9.812 1 98.25 245 GLU B C 1
ATOM 5282 O O . GLU B 1 245 ? 14.844 23.875 -9.164 1 98.25 245 GLU B O 1
ATOM 5287 N N . LEU B 1 246 ? 14.75 26.094 -9.484 1 98.25 246 LEU B N 1
ATOM 5288 C CA . LEU B 1 246 ? 13.688 26.344 -8.523 1 98.25 246 LEU B CA 1
ATOM 5289 C C . LEU B 1 246 ? 12.344 26.516 -9.227 1 98.25 246 LEU B C 1
ATOM 5291 O O . LEU B 1 246 ? 12.281 27.094 -10.32 1 98.25 246 LEU B O 1
ATOM 5295 N N . VAL B 1 247 ? 11.289 25.969 -8.578 1 98.25 247 VAL B N 1
ATOM 5296 C CA . VAL B 1 247 ? 9.969 26.078 -9.172 1 98.25 247 VAL B CA 1
ATOM 5297 C C . VAL B 1 247 ? 8.977 26.594 -8.125 1 98.25 247 VAL B C 1
ATOM 5299 O O . VAL B 1 247 ? 9.133 26.344 -6.934 1 98.25 247 VAL B O 1
ATOM 5302 N N . GLN B 1 248 ? 7.988 27.406 -8.539 1 98.25 248 GLN B N 1
ATOM 5303 C CA . GLN B 1 248 ? 6.805 27.812 -7.785 1 98.25 248 GLN B CA 1
ATOM 5304 C C . GLN B 1 248 ? 7.188 28.547 -6.504 1 98.25 248 GLN B C 1
ATOM 5306 O O . GLN B 1 248 ? 6.559 28.359 -5.461 1 98.25 248 GLN B O 1
ATOM 5311 N N . MET B 1 249 ? 8.203 29.391 -6.621 1 98.44 249 MET B N 1
ATOM 5312 C CA . MET B 1 249 ? 8.781 30.016 -5.438 1 98.44 249 MET B CA 1
ATOM 5313 C C . MET B 1 249 ? 7.805 31.016 -4.824 1 98.44 249 MET B C 1
ATOM 5315 O O . MET B 1 249 ? 7.91 31.359 -3.645 1 98.44 249 MET B O 1
ATOM 5319 N N . ASP B 1 250 ? 6.84 31.469 -5.562 1 98.25 250 ASP B N 1
ATOM 5320 C CA . ASP B 1 250 ? 5.855 32.406 -5.047 1 98.25 250 ASP B CA 1
ATOM 5321 C C . ASP B 1 250 ? 4.695 31.688 -4.367 1 98.25 250 ASP B C 1
ATOM 5323 O O . ASP B 1 250 ? 3.812 32.312 -3.789 1 98.25 250 ASP B O 1
ATOM 5327 N N . PHE B 1 251 ? 4.664 30.359 -4.402 1 98.25 251 PHE B N 1
ATOM 5328 C CA . PHE B 1 251 ? 3.637 29.578 -3.717 1 98.25 251 PHE B CA 1
ATOM 5329 C C . PHE B 1 251 ? 4.008 29.359 -2.256 1 98.25 251 PHE B C 1
ATOM 5331 O O . PHE B 1 251 ? 4.676 28.375 -1.918 1 98.25 251 PHE B O 1
ATOM 5338 N N . ILE B 1 252 ? 3.605 30.219 -1.404 1 98.12 252 ILE B N 1
ATOM 5339 C CA . ILE B 1 252 ? 3.811 30.172 0.039 1 98.12 252 ILE B CA 1
ATOM 5340 C C . ILE B 1 252 ? 2.461 30.109 0.75 1 98.12 252 ILE B C 1
ATOM 5342 O O . ILE B 1 252 ? 1.566 30.906 0.476 1 98.12 252 ILE B O 1
ATOM 5346 N N . GLN B 1 253 ? 2.291 29.188 1.602 1 97.56 253 GLN B N 1
ATOM 5347 C CA . GLN B 1 253 ? 1.013 29 2.279 1 97.56 253 GLN B CA 1
ATOM 5348 C C . GLN B 1 253 ? 0.972 29.781 3.596 1 97.56 253 GLN B C 1
ATOM 5350 O O . GLN B 1 253 ? 1.901 29.688 4.402 1 97.56 253 GLN B O 1
ATOM 5355 N N . VAL B 1 254 ? -0.083 30.438 3.732 1 97.44 254 VAL B N 1
ATOM 5356 C CA . VAL B 1 254 ? -0.461 31.078 4.992 1 97.44 254 VAL B CA 1
ATOM 5357 C C . VAL B 1 254 ? -1.517 30.219 5.699 1 97.44 254 VAL B C 1
ATOM 5359 O O . VAL B 1 254 ? -2.557 29.906 5.117 1 97.44 254 VAL B O 1
ATOM 5362 N N . HIS B 1 255 ? -1.208 29.75 6.887 1 97.75 255 HIS B N 1
ATOM 5363 C CA . HIS B 1 255 ? -2.166 29 7.695 1 97.75 255 HIS B CA 1
ATOM 5364 C C . HIS B 1 255 ? -3.123 29.938 8.422 1 97.75 255 HIS B C 1
ATOM 5366 O O . HIS B 1 255 ? -2.697 30.953 8.992 1 97.75 255 HIS B O 1
ATOM 5372 N N . PRO B 1 256 ? -4.395 29.641 8.461 1 97.75 256 PRO B N 1
ATOM 5373 C CA . PRO B 1 256 ? -5.379 30.562 9.031 1 97.75 256 PRO B CA 1
ATOM 5374 C C . PRO B 1 256 ? -5.277 30.656 10.555 1 97.75 256 PRO B C 1
ATOM 5376 O O . PRO B 1 256 ? -5.59 31.703 11.133 1 97.75 256 PRO B O 1
ATOM 5379 N N . THR B 1 257 ? -4.941 29.516 11.188 1 98.25 257 THR B N 1
ATOM 5380 C CA . THR B 1 257 ? -5.016 29.516 12.641 1 98.25 257 THR B CA 1
ATOM 5381 C C . THR B 1 257 ? -3.623 29.391 13.258 1 98.25 257 THR B C 1
ATOM 5383 O O . THR B 1 257 ? -3.086 28.297 13.383 1 98.25 257 THR B O 1
ATOM 5386 N N . ALA B 1 258 ? -3.055 30.438 13.625 1 98.31 258 ALA B N 1
ATOM 5387 C CA . ALA B 1 258 ? -1.836 30.562 14.422 1 98.31 258 ALA B CA 1
ATOM 5388 C C . ALA B 1 258 ? -2.016 31.562 15.547 1 98.31 258 ALA B C 1
ATOM 5390 O O . ALA B 1 258 ? -2.729 32.562 15.391 1 98.31 258 ALA B O 1
ATOM 5391 N N . GLN B 1 259 ? -1.511 31.234 16.703 1 98.38 259 GLN B N 1
ATOM 5392 C CA . GLN B 1 259 ? -1.481 32.219 17.797 1 98.38 259 GLN B CA 1
ATOM 5393 C C . GLN B 1 259 ? -0.234 33.094 17.719 1 98.38 259 GLN B C 1
ATOM 5395 O O . GLN B 1 259 ? 0.889 32.594 17.797 1 98.38 259 GLN B O 1
ATOM 5400 N N . THR B 1 260 ? -0.4 34.375 17.516 1 97.31 260 THR B N 1
ATOM 5401 C CA . THR B 1 260 ? 0.717 35.25 17.156 1 97.31 260 THR B CA 1
ATOM 5402 C C . THR B 1 260 ? 0.852 36.375 18.156 1 97.31 260 THR B C 1
ATOM 5404 O O . THR B 1 260 ? 1.542 37.375 17.891 1 97.31 260 THR B O 1
ATOM 5407 N N . ASP B 1 261 ? 0.105 36.312 19.297 1 96.44 261 ASP B N 1
ATOM 5408 C CA . ASP B 1 261 ? 0.025 37.438 20.219 1 96.44 261 ASP B CA 1
ATOM 5409 C C . ASP B 1 261 ? 1.364 37.688 20.906 1 96.44 261 ASP B C 1
ATOM 5411 O O . ASP B 1 261 ? 1.688 38.812 21.266 1 96.44 261 ASP B O 1
ATOM 5415 N N . GLY B 1 262 ? 2.102 36.625 21.156 1 93.75 262 GLY B N 1
ATOM 5416 C CA . GLY B 1 262 ? 3.373 36.75 21.844 1 93.75 262 GLY B CA 1
ATOM 5417 C C . GLY B 1 262 ? 4.562 36.812 20.906 1 93.75 262 GLY B C 1
ATOM 5418 O O . GLY B 1 262 ? 4.406 37.062 19.719 1 93.75 262 GLY B O 1
ATOM 5419 N N . GLU B 1 263 ? 5.699 36.688 21.484 1 92.62 263 GLU B N 1
ATOM 5420 C CA . GLU B 1 263 ? 6.945 36.688 20.719 1 92.62 263 GLU B CA 1
ATOM 5421 C C . GLU B 1 263 ? 7.043 35.5 19.781 1 92.62 263 GLU B C 1
ATOM 5423 O O . GLU B 1 263 ? 7.531 35.625 18.656 1 92.62 263 GLU B O 1
ATOM 5428 N N . LYS B 1 264 ? 6.602 34.438 20.297 1 93.06 264 LYS B N 1
ATOM 5429 C CA . LYS B 1 264 ? 6.617 33.219 19.5 1 93.06 264 LYS B CA 1
ATOM 5430 C C . LYS B 1 264 ? 5.273 32.969 18.812 1 93.06 264 LYS B C 1
ATOM 5432 O O . LYS B 1 264 ? 4.223 33.312 19.375 1 93.06 264 LYS B O 1
ATOM 5437 N N . THR B 1 265 ? 5.324 32.5 17.672 1 97.44 265 THR B N 1
ATOM 5438 C CA . THR B 1 265 ? 4.137 32.125 16.922 1 97.44 265 THR B CA 1
ATOM 5439 C C . THR B 1 265 ? 3.898 30.609 17.031 1 97.44 265 THR B C 1
ATOM 5441 O O . THR B 1 265 ? 4.82 29.828 16.844 1 97.44 265 THR B O 1
ATOM 5444 N N . PHE B 1 266 ? 2.654 30.25 17.391 1 96.88 266 PHE B N 1
ATOM 5445 C CA . PHE B 1 266 ? 2.33 28.844 17.562 1 96.88 266 PHE B CA 1
ATOM 5446 C C . PHE B 1 266 ? 1.242 28.422 16.578 1 96.88 266 PHE B C 1
ATOM 5448 O O . PHE B 1 266 ? 0.23 29.109 16.438 1 96.88 266 PHE B O 1
ATOM 5455 N N . LEU B 1 267 ? 1.489 27.359 15.891 1 96.62 267 LEU B N 1
ATOM 5456 C CA . LEU B 1 267 ? 0.466 26.75 15.047 1 96.62 267 LEU B CA 1
ATOM 5457 C C . LEU B 1 267 ? -0.657 26.156 15.891 1 96.62 267 LEU B C 1
ATOM 5459 O O . LEU B 1 267 ? -0.398 25.438 16.859 1 96.62 267 LEU B O 1
ATOM 5463 N N . ILE B 1 268 ? -1.871 26.5 15.617 1 97.81 268 ILE B N 1
ATOM 5464 C CA . ILE B 1 268 ? -3.027 25.781 16.141 1 97.81 268 ILE B CA 1
ATOM 5465 C C . ILE B 1 268 ? -3.523 24.781 15.102 1 97.81 268 ILE B C 1
ATOM 5467 O O . ILE B 1 268 ? -4.094 25.156 14.078 1 97.81 268 ILE B O 1
ATOM 5471 N N . GLY B 1 269 ? -3.381 23.531 15.367 1 95.88 269 GLY B N 1
ATOM 5472 C CA . GLY B 1 269 ? -3.613 22.469 14.398 1 95.88 269 GLY B CA 1
ATOM 5473 C C . GLY B 1 269 ? -5.023 22.469 13.844 1 95.88 269 GLY B C 1
ATOM 5474 O O . GLY B 1 269 ? -5.98 22.766 14.562 1 95.88 269 GLY B O 1
ATOM 5475 N N . GLU B 1 270 ? -5.109 22 12.586 1 96.06 270 GLU B N 1
ATOM 5476 C CA . GLU B 1 270 ? -6.41 21.984 11.914 1 96.06 270 GLU B CA 1
ATOM 5477 C C . GLU B 1 270 ? -7.328 20.938 12.547 1 96.06 270 GLU B C 1
ATOM 5479 O O . GLU B 1 270 ? -8.547 21 12.375 1 96.06 270 GLU B O 1
ATOM 5484 N N . ALA B 1 271 ? -6.723 20 13.242 1 95.75 271 ALA B N 1
ATOM 5485 C CA . ALA B 1 271 ? -7.516 19 13.945 1 95.75 271 ALA B CA 1
ATOM 5486 C C . ALA B 1 271 ? -8.531 19.656 14.875 1 95.75 271 ALA B C 1
ATOM 5488 O O . ALA B 1 271 ? -9.617 19.125 15.094 1 95.75 271 ALA B O 1
ATOM 5489 N N . VAL B 1 272 ? -8.227 20.859 15.438 1 97.56 272 VAL B N 1
ATOM 5490 C CA . VAL B 1 272 ? -9.148 21.547 16.344 1 97.56 272 VAL B CA 1
ATOM 5491 C C . VAL B 1 272 ? -10.438 21.891 15.602 1 97.56 272 VAL B C 1
ATOM 5493 O O . VAL B 1 272 ? -11.531 21.641 16.094 1 97.56 272 VAL B O 1
ATOM 5496 N N . ARG B 1 273 ? -10.328 22.469 14.43 1 97.81 273 ARG B N 1
ATOM 5497 C CA . ARG B 1 273 ? -11.5 22.75 13.609 1 97.81 273 ARG B CA 1
ATOM 5498 C C . ARG B 1 273 ? -12.117 21.453 13.078 1 97.81 273 ARG B C 1
ATOM 5500 O O . ARG B 1 273 ? -13.336 21.328 13.023 1 97.81 273 ARG B O 1
ATOM 5507 N N . GLY B 1 274 ? -11.273 20.547 12.711 1 96.69 274 GLY B N 1
ATOM 5508 C CA . GLY B 1 274 ? -11.742 19.266 12.195 1 96.69 274 GLY B CA 1
ATOM 5509 C C . GLY B 1 274 ? -12.594 18.5 13.188 1 96.69 274 GLY B C 1
ATOM 5510 O O . GLY B 1 274 ? -13.469 17.719 12.797 1 96.69 274 GLY B O 1
ATOM 5511 N N . GLU B 1 275 ? -12.312 18.75 14.484 1 97.12 275 GLU B N 1
ATOM 5512 C CA . GLU B 1 275 ? -13.031 18.031 15.531 1 97.12 275 GLU B CA 1
ATOM 5513 C C . GLU B 1 275 ? -14.234 18.828 16.016 1 97.12 275 GLU B C 1
ATOM 5515 O O . GLU B 1 275 ? -14.914 18.422 16.969 1 97.12 275 GLU B O 1
ATOM 5520 N N . GLY B 1 276 ? -14.438 20 15.422 1 97.44 276 GLY B N 1
ATOM 5521 C CA . GLY B 1 276 ? -15.734 20.609 15.672 1 97.44 276 GLY B CA 1
ATOM 5522 C C . GLY B 1 276 ? -15.641 22.078 16.078 1 97.44 276 GLY B C 1
ATOM 5523 O O . GLY B 1 276 ? -16.656 22.766 16.172 1 97.44 276 GLY B O 1
ATOM 5524 N N . ALA B 1 277 ? -14.445 22.609 16.25 1 98.56 277 ALA B N 1
ATOM 5525 C CA . ALA B 1 277 ? -14.297 24 16.625 1 98.56 277 ALA B CA 1
ATOM 5526 C C . ALA B 1 277 ? -14.789 24.938 15.531 1 98.56 277 ALA B C 1
ATOM 5528 O O . ALA B 1 277 ? -14.812 24.562 14.352 1 98.56 277 ALA B O 1
ATOM 5529 N N . ILE B 1 278 ? -15.211 26.141 15.922 1 98.81 278 ILE B N 1
ATOM 5530 C CA . ILE B 1 278 ? -15.68 27.125 14.961 1 98.81 278 ILE B CA 1
ATOM 5531 C C . ILE B 1 278 ? -14.875 28.422 15.109 1 98.81 278 ILE B C 1
ATOM 5533 O O . ILE B 1 278 ? -14.156 28.594 16.109 1 98.81 278 ILE B O 1
ATOM 5537 N N . LEU B 1 279 ? -14.898 29.297 14.086 1 98.88 279 LEU B N 1
ATOM 5538 C CA . LEU B 1 279 ? -14.258 30.609 14.094 1 98.88 279 LEU B CA 1
ATOM 5539 C C . LEU B 1 279 ? -15.289 31.719 14.25 1 98.88 279 LEU B C 1
ATOM 5541 O O . LEU B 1 279 ? -16.328 31.703 13.586 1 98.88 279 LEU B O 1
ATOM 5545 N N . VAL B 1 280 ? -14.992 32.688 15.164 1 98.81 280 VAL B N 1
ATOM 5546 C CA . VAL B 1 280 ? -15.93 33.781 15.32 1 98.81 280 VAL B CA 1
ATOM 5547 C C . VAL B 1 280 ? -15.18 35.125 15.266 1 98.81 280 VAL B C 1
ATOM 5549 O O . VAL B 1 280 ? -13.992 35.188 15.594 1 98.81 280 VAL B O 1
ATOM 5552 N N . ASN B 1 281 ? -15.836 36.156 14.742 1 98.69 281 ASN B N 1
ATOM 5553 C CA . ASN B 1 281 ? -15.328 37.531 14.766 1 98.69 281 ASN B CA 1
ATOM 5554 C C . ASN B 1 281 ? -15.648 38.219 16.094 1 98.69 281 ASN B C 1
ATOM 5556 O O . ASN B 1 281 ? -16.109 37.594 17.031 1 98.69 281 ASN B O 1
ATOM 5560 N N . LYS B 1 282 ? -15.414 39.531 16.203 1 98.06 282 LYS B N 1
ATOM 5561 C CA . LYS B 1 282 ? -15.594 40.281 17.438 1 98.06 282 LYS B CA 1
ATOM 5562 C C . LYS B 1 282 ? -17.078 40.375 17.797 1 98.06 282 LYS B C 1
ATOM 5564 O O . LYS B 1 282 ? -17.422 40.531 18.984 1 98.06 282 LYS B O 1
ATOM 5569 N N . ALA B 1 283 ? -17.953 40.219 16.828 1 98.31 283 ALA B N 1
ATOM 5570 C CA . ALA B 1 283 ? -19.391 40.25 17.078 1 98.31 283 ALA B CA 1
ATOM 5571 C C . ALA B 1 283 ? -19.906 38.906 17.547 1 98.31 283 ALA B C 1
ATOM 5573 O O . ALA B 1 283 ? -21.094 38.719 17.797 1 98.31 283 ALA B O 1
ATOM 5574 N N . GLY B 1 284 ? -18.969 37.938 17.688 1 98.5 284 GLY B N 1
ATOM 5575 C CA . GLY B 1 284 ? -19.344 36.594 18.125 1 98.5 284 GLY B CA 1
ATOM 5576 C C . GLY B 1 284 ? -20 35.781 17.031 1 98.5 284 GLY B C 1
ATOM 5577 O O . GLY B 1 284 ? -20.688 34.781 17.312 1 98.5 284 GLY B O 1
ATOM 5578 N N . GLN B 1 285 ? -19.797 36.156 15.789 1 98.62 285 GLN B N 1
ATOM 5579 C CA . GLN B 1 285 ? -20.484 35.531 14.672 1 98.62 285 GLN B CA 1
ATOM 5580 C C . GLN B 1 285 ? -19.516 34.719 13.82 1 98.62 285 GLN B C 1
ATOM 5582 O O . GLN B 1 285 ? -18.375 35.125 13.602 1 98.62 285 GLN B O 1
ATOM 5587 N N . ARG B 1 286 ? -19.938 33.5 13.438 1 98.62 286 ARG B N 1
ATOM 5588 C CA . ARG B 1 286 ? -19.203 32.781 12.414 1 98.62 286 ARG B CA 1
ATOM 5589 C C . ARG B 1 286 ? -19.172 33.562 11.102 1 98.62 286 ARG B C 1
ATOM 5591 O O . ARG B 1 286 ? -20.078 34.344 10.812 1 98.62 286 ARG B O 1
ATOM 5598 N N . PHE B 1 287 ? -18.172 33.344 10.266 1 98.62 287 PHE B N 1
ATOM 5599 C CA . PHE B 1 287 ? -18.031 34.188 9.07 1 98.62 287 PHE B CA 1
ATOM 5600 C C . PHE B 1 287 ? -17.5 33.344 7.902 1 98.62 287 PHE B C 1
ATOM 5602 O O . PHE B 1 287 ? -17.297 33.875 6.805 1 98.62 287 PHE B O 1
ATOM 5609 N N . ILE B 1 288 ? -17.297 32.031 8.078 1 98.31 288 ILE B N 1
ATOM 5610 C CA . ILE B 1 288 ? -16.719 31.172 7.039 1 98.31 288 ILE B CA 1
ATOM 5611 C C . ILE B 1 288 ? -16.922 29.703 7.395 1 98.31 288 ILE B C 1
ATOM 5613 O O . ILE B 1 288 ? -17.25 29.375 8.539 1 98.31 288 ILE B O 1
ATOM 5617 N N . ASN B 1 289 ? -16.938 28.844 6.375 1 98.38 289 ASN B N 1
ATOM 5618 C CA . ASN B 1 289 ? -16.734 27.422 6.598 1 98.38 289 ASN B CA 1
ATOM 5619 C C . ASN B 1 289 ? -15.312 27.125 7.09 1 98.38 289 ASN B C 1
ATOM 5621 O O . ASN B 1 289 ? -14.359 27.203 6.32 1 98.38 289 ASN B O 1
ATOM 5625 N N . GLU B 1 290 ? -15.195 26.734 8.352 1 98.19 290 GLU B N 1
ATOM 5626 C CA . GLU B 1 290 ? -13.898 26.578 9.008 1 98.19 290 GLU B CA 1
ATOM 5627 C C . GLU B 1 290 ? -13.07 25.484 8.344 1 98.19 290 GLU B C 1
ATOM 5629 O O . GLU B 1 290 ? -11.867 25.391 8.57 1 98.19 290 GLU B O 1
ATOM 5634 N N . LEU B 1 291 ? -13.688 24.609 7.539 1 97.31 291 LEU B N 1
ATOM 5635 C CA . LEU B 1 291 ? -12.977 23.484 6.965 1 97.31 291 LEU B CA 1
ATOM 5636 C C . LEU B 1 291 ? -12.867 23.609 5.449 1 97.31 291 LEU B C 1
ATOM 5638 O O . LEU B 1 291 ? -12.688 22.625 4.742 1 97.31 291 LEU B O 1
ATOM 5642 N N . ASP B 1 292 ? -13.07 24.844 4.953 1 95.88 292 ASP B N 1
ATOM 5643 C CA . ASP B 1 292 ? -12.664 25.141 3.588 1 95.88 292 ASP B CA 1
ATOM 5644 C C . ASP B 1 292 ? -11.141 25.141 3.459 1 95.88 292 ASP B C 1
ATOM 5646 O O . ASP B 1 292 ? -10.43 24.875 4.434 1 95.88 292 ASP B O 1
ATOM 5650 N N . THR B 1 293 ? -10.602 25.312 2.244 1 93.88 293 THR B N 1
ATOM 5651 C CA . THR B 1 293 ? -9.156 25.328 2.039 1 93.88 293 THR B CA 1
ATOM 5652 C C . THR B 1 293 ? -8.516 26.438 2.861 1 93.88 293 THR B C 1
ATOM 5654 O O . THR B 1 293 ? -9.156 27.453 3.158 1 93.88 293 THR B O 1
ATOM 5657 N N . ARG B 1 294 ? -7.258 26.25 3.23 1 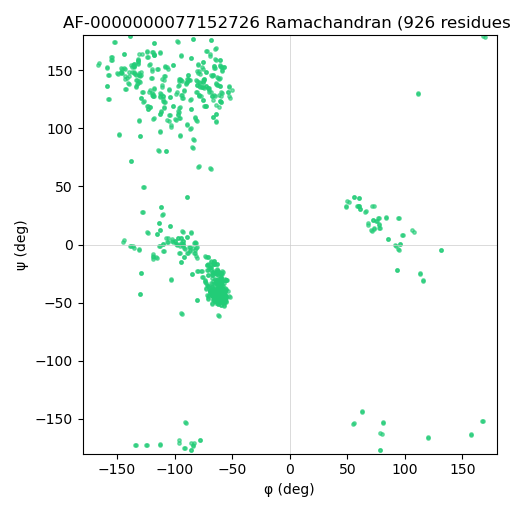96.31 294 ARG B N 1
ATOM 5658 C CA . ARG B 1 294 ? -6.539 27.219 4.055 1 96.31 294 ARG B CA 1
ATOM 5659 C C . ARG B 1 294 ? -6.523 28.594 3.393 1 96.31 294 ARG B C 1
ATOM 5661 O O . ARG B 1 294 ? -6.652 29.609 4.07 1 96.31 294 ARG B O 1
ATOM 5668 N N . LYS B 1 295 ? -6.348 28.562 2.102 1 93.31 295 LYS B N 1
ATOM 5669 C CA . LYS B 1 295 ? -6.332 29.828 1.361 1 93.31 295 LYS B CA 1
ATOM 5670 C C . LYS B 1 295 ? -7.625 30.609 1.582 1 93.31 295 LYS B C 1
ATOM 5672 O O . LYS B 1 295 ? -7.59 31.812 1.862 1 93.31 295 LYS B O 1
ATOM 5677 N N . VAL B 1 296 ? -8.742 30 1.565 1 95.38 296 VAL B N 1
ATOM 5678 C CA . VAL B 1 296 ? -10.055 30.625 1.693 1 95.38 296 VAL B CA 1
ATOM 5679 C C . VAL B 1 296 ? -10.273 31.094 3.131 1 95.38 296 VAL B C 1
ATOM 5681 O O . VAL B 1 296 ? -10.711 32.219 3.361 1 95.38 296 VAL B O 1
ATOM 5684 N N . VAL B 1 297 ? -9.93 30.297 4.059 1 97.75 297 VAL B N 1
ATOM 5685 C CA . VAL B 1 297 ? -10.164 30.609 5.465 1 97.75 297 VAL B CA 1
ATOM 5686 C C . VAL B 1 297 ? -9.242 31.75 5.891 1 97.75 297 VAL B C 1
ATOM 5688 O O . VAL B 1 297 ? -9.672 32.656 6.602 1 97.75 297 VAL B O 1
ATOM 5691 N N . SER B 1 298 ? -7.965 31.719 5.488 1 97.62 298 SER B N 1
ATOM 5692 C CA . SER B 1 298 ? -7.027 32.781 5.809 1 97.62 298 SER B CA 1
ATOM 5693 C C . SER B 1 298 ? -7.504 34.125 5.246 1 97.62 298 SER B C 1
ATOM 5695 O O . SER B 1 298 ? -7.434 35.156 5.93 1 97.62 298 SER B O 1
ATOM 5697 N N . ALA B 1 299 ? -7.961 34.094 4.012 1 96.31 299 ALA B N 1
ATOM 5698 C CA . ALA B 1 299 ? -8.461 35.312 3.377 1 96.31 299 ALA B CA 1
ATOM 5699 C C . ALA B 1 299 ? -9.672 35.844 4.125 1 96.31 299 ALA B C 1
ATOM 5701 O O . ALA B 1 299 ? -9.828 37.062 4.262 1 96.31 299 ALA B O 1
ATOM 5702 N N . ALA B 1 300 ? -10.523 35 4.582 1 98.12 300 ALA B N 1
ATOM 5703 C CA . ALA B 1 300 ? -11.719 35.406 5.316 1 98.12 300 ALA B CA 1
ATOM 5704 C C . ALA B 1 300 ? -11.344 36.094 6.629 1 98.12 300 ALA B C 1
ATOM 5706 O O . ALA B 1 300 ? -11.945 37.094 7.008 1 98.12 300 ALA B O 1
ATOM 5707 N N . ILE B 1 301 ? -10.398 35.531 7.344 1 98.38 301 ILE B N 1
ATOM 5708 C CA . ILE B 1 301 ? -9.953 36.125 8.609 1 98.38 301 ILE B CA 1
ATOM 5709 C C . ILE B 1 301 ? -9.367 37.5 8.359 1 98.38 301 ILE B C 1
ATOM 5711 O O . ILE B 1 301 ? -9.68 38.469 9.07 1 98.38 301 ILE B O 1
ATOM 5715 N N . THR B 1 302 ? -8.492 37.594 7.355 1 96.19 302 THR B N 1
ATOM 5716 C CA . THR B 1 302 ? -7.883 38.875 7 1 96.19 302 THR B CA 1
ATOM 5717 C C . THR B 1 302 ? -8.953 39.875 6.598 1 96.19 302 THR B C 1
ATOM 5719 O O . THR B 1 302 ? -8.844 41.062 6.914 1 96.19 302 THR B O 1
ATOM 5722 N N . GLY B 1 303 ? -9.961 39.438 5.957 1 96.81 303 GLY B N 1
ATOM 5723 C CA . GLY B 1 303 ? -11.023 40.281 5.445 1 96.81 303 GLY B CA 1
ATOM 5724 C C . GLY B 1 303 ? -11.906 40.875 6.535 1 96.81 303 GLY B C 1
ATOM 5725 O O . GLY B 1 303 ? -12.648 41.812 6.305 1 96.81 303 GLY B O 1
ATOM 5726 N N . LEU B 1 304 ? -11.836 40.281 7.723 1 97.38 304 LEU B N 1
ATOM 5727 C CA . LEU B 1 304 ? -12.609 40.812 8.836 1 97.38 304 LEU B CA 1
ATOM 5728 C C . LEU B 1 304 ? -12.148 42.219 9.188 1 97.38 304 LEU B C 1
ATOM 5730 O O . LEU B 1 304 ? -12.906 43 9.773 1 97.38 304 LEU B O 1
ATOM 5734 N N . ASN B 1 305 ? -10.93 42.5 8.789 1 96.31 305 ASN B N 1
ATOM 5735 C CA . ASN B 1 305 ? -10.305 43.781 9.172 1 96.31 305 ASN B CA 1
ATOM 5736 C C . ASN B 1 305 ? -10.406 44 10.68 1 96.31 305 ASN B C 1
ATOM 5738 O O . ASN B 1 305 ? -10.758 45.125 11.109 1 96.31 305 ASN B O 1
ATOM 5742 N N . GLU B 1 306 ? -10.273 42.938 11.383 1 95.75 306 GLU B N 1
ATOM 5743 C CA . GLU B 1 306 ? -10.18 42.906 12.836 1 95.75 306 GLU B CA 1
ATOM 5744 C C . GLU B 1 306 ? -8.836 42.344 13.289 1 95.75 306 GLU B C 1
ATOM 5746 O O . GLU B 1 306 ? -8.023 41.938 12.469 1 95.75 306 GLU B O 1
ATOM 5751 N N . ASP B 1 307 ? -8.43 42.5 14.484 1 96.38 307 ASP B N 1
ATOM 5752 C CA . ASP B 1 307 ? -7.219 41.906 15.039 1 96.38 307 ASP B CA 1
ATOM 5753 C C . ASP B 1 307 ? -7.371 40.375 15.172 1 96.38 307 ASP B C 1
ATOM 5755 O O . ASP B 1 307 ? -7.367 39.844 16.281 1 96.38 307 ASP B O 1
ATOM 5759 N N . GLY B 1 308 ? -7.484 39.719 13.961 1 97.81 308 GLY B N 1
ATOM 5760 C CA . GLY B 1 308 ? -7.637 38.281 13.938 1 97.81 308 GLY B CA 1
ATOM 5761 C C . GLY B 1 308 ? -9.047 37.812 14.258 1 97.81 308 GLY B C 1
ATOM 5762 O O . GLY B 1 308 ? -10.016 38.531 13.977 1 97.81 308 GLY B O 1
ATOM 5763 N N . ALA B 1 309 ? -9.148 36.562 14.609 1 98.69 309 ALA B N 1
ATOM 5764 C CA . ALA B 1 309 ? -10.398 35.906 15 1 98.69 309 ALA B CA 1
ATOM 5765 C C . ALA B 1 309 ? -10.18 35 16.188 1 98.69 309 ALA B C 1
ATOM 5767 O O . ALA B 1 309 ? -9.094 34.969 16.766 1 98.69 309 ALA B O 1
ATOM 5768 N N . TYR B 1 310 ? -11.266 34.344 16.641 1 98.81 310 TYR B N 1
ATOM 5769 C CA . TYR B 1 310 ? -11.164 33.438 17.766 1 98.81 310 TYR B CA 1
ATOM 5770 C C . TYR B 1 310 ? -11.648 32.031 17.375 1 98.81 310 TYR B C 1
ATOM 5772 O O . TYR B 1 310 ? -12.664 31.891 16.688 1 98.81 310 TYR B O 1
ATOM 5780 N N . LEU B 1 311 ? -10.867 31.062 17.688 1 98.75 311 LEU B N 1
ATOM 5781 C CA . LEU B 1 311 ? -11.328 29.688 17.703 1 98.75 311 LEU B CA 1
ATOM 5782 C C . LEU B 1 311 ? -12.156 29.391 18.953 1 98.75 311 LEU B C 1
ATOM 5784 O O . LEU B 1 311 ? -11.719 29.688 20.078 1 98.75 311 LEU B O 1
ATOM 5788 N N . ILE B 1 312 ? -13.352 28.844 18.781 1 98.88 312 ILE B N 1
ATOM 5789 C CA . ILE B 1 312 ? -14.234 28.516 19.891 1 98.88 312 ILE B CA 1
ATOM 5790 C C . ILE B 1 312 ? -14.484 27.016 19.922 1 98.88 312 ILE B C 1
ATOM 5792 O O . ILE B 1 312 ? -14.836 26.406 18.906 1 98.88 312 ILE B O 1
ATOM 5796 N N . PHE B 1 313 ? -14.266 26.391 21.047 1 98.75 313 PHE B N 1
ATOM 5797 C CA . PHE B 1 313 ? -14.547 24.969 21.203 1 98.75 313 PHE B CA 1
ATOM 5798 C C . PHE B 1 313 ? -14.867 24.656 22.656 1 98.75 313 PHE B C 1
ATOM 5800 O O . PHE B 1 313 ? -14.891 25.547 23.516 1 98.75 313 PHE B O 1
ATOM 5807 N N . ASP B 1 314 ? -15.266 23.438 22.984 1 98.75 314 ASP B N 1
ATOM 5808 C CA . ASP B 1 314 ? -15.648 23.031 24.328 1 98.75 314 ASP B CA 1
ATOM 5809 C C . ASP B 1 314 ? -14.828 21.844 24.797 1 98.75 314 ASP B C 1
ATOM 5811 O O . ASP B 1 314 ? -13.797 21.516 24.203 1 98.75 314 ASP B O 1
ATOM 5815 N N . GLN B 1 315 ? -15.164 21.281 25.922 1 98.31 315 GLN B N 1
ATOM 5816 C CA . GLN B 1 315 ? -14.445 20.156 26.5 1 98.31 315 GLN B CA 1
ATOM 5817 C C . GLN B 1 315 ? -14.484 18.938 25.594 1 98.31 315 GLN B C 1
ATOM 5819 O O . GLN B 1 315 ? -13.531 18.156 25.547 1 98.31 315 GLN B O 1
ATOM 5824 N N . GLY B 1 316 ? -15.578 18.719 24.938 1 97.38 316 GLY B N 1
ATOM 5825 C CA . GLY B 1 316 ? -15.688 17.609 24 1 97.38 316 GLY B CA 1
ATOM 5826 C C . GLY B 1 316 ? -14.641 17.641 22.906 1 97.38 316 GLY B C 1
ATOM 5827 O O . GLY B 1 316 ? -14.008 16.609 22.609 1 97.38 316 GLY B O 1
ATOM 5828 N N . VAL B 1 317 ? -14.508 18.797 22.25 1 97.31 317 VAL B N 1
ATOM 5829 C CA . VAL B 1 317 ? -13.492 18.969 21.219 1 97.31 317 VAL B CA 1
ATOM 5830 C C . VAL B 1 317 ? -12.102 18.812 21.828 1 97.31 317 VAL B C 1
ATOM 5832 O O . VAL B 1 317 ? -11.242 18.125 21.266 1 97.31 317 VAL B O 1
ATOM 5835 N N . ARG B 1 318 ? -11.875 19.453 22.969 1 97.56 318 ARG B N 1
ATOM 5836 C CA . ARG B 1 318 ? -10.602 19.406 23.656 1 97.56 318 ARG B CA 1
ATOM 5837 C C . ARG B 1 318 ? -10.188 17.969 23.938 1 97.56 318 ARG B C 1
ATOM 5839 O O . ARG B 1 318 ? -9.023 17.609 23.797 1 97.56 318 ARG B O 1
ATOM 5846 N N . ASP B 1 319 ? -11.109 17.094 24.312 1 97.12 319 ASP B N 1
ATOM 5847 C CA . ASP B 1 319 ? -10.844 15.703 24.656 1 97.12 319 ASP B CA 1
ATOM 5848 C C . ASP B 1 319 ? -10.352 14.922 23.438 1 97.12 319 ASP B C 1
ATOM 5850 O O . ASP B 1 319 ? -9.742 13.859 23.578 1 97.12 319 ASP B O 1
ATOM 5854 N N . HIS B 1 320 ? -10.57 15.469 22.25 1 96.12 320 HIS B N 1
ATOM 5855 C CA . HIS B 1 320 ? -10.219 14.742 21.031 1 96.12 320 HIS B CA 1
ATOM 5856 C C . HIS B 1 320 ? -9.039 15.391 20.328 1 96.12 320 HIS B C 1
ATOM 5858 O O . HIS B 1 320 ? -8.648 14.953 19.234 1 96.12 320 HIS B O 1
ATOM 5864 N N . VAL B 1 321 ? -8.523 16.422 20.844 1 96.56 321 VAL B N 1
ATOM 5865 C CA . VAL B 1 321 ? -7.336 17.078 20.312 1 96.56 321 VAL B CA 1
ATOM 5866 C C . VAL B 1 321 ? -6.328 17.312 21.438 1 96.56 321 VAL B C 1
ATOM 5868 O O . VAL B 1 321 ? -6.219 18.438 21.953 1 96.56 321 VAL B O 1
ATOM 5871 N N . LYS B 1 322 ? -5.441 16.453 21.641 1 94.81 322 LYS B N 1
ATOM 5872 C CA . LYS B 1 322 ? -4.562 16.484 22.797 1 94.81 322 LYS B CA 1
ATOM 5873 C C . LYS B 1 322 ? -3.537 17.609 22.703 1 94.81 322 LYS B C 1
ATOM 5875 O O . LYS B 1 322 ? -2.945 18 23.703 1 94.81 322 LYS B O 1
ATOM 5880 N N . ALA B 1 323 ? -3.371 18.109 21.516 1 95.25 323 ALA B N 1
ATOM 5881 C CA . ALA B 1 323 ? -2.473 19.234 21.328 1 95.25 323 ALA B CA 1
ATOM 5882 C C . ALA B 1 323 ? -2.943 20.438 22.141 1 95.25 323 ALA B C 1
ATOM 5884 O O . ALA B 1 323 ? -2.137 21.297 22.531 1 95.25 323 ALA B O 1
ATOM 5885 N N . VAL B 1 324 ? -4.258 20.547 22.484 1 97.25 324 VAL B N 1
ATOM 5886 C CA . VAL B 1 324 ? -4.836 21.656 23.234 1 97.25 324 VAL B CA 1
ATOM 5887 C C . VAL B 1 324 ? -4.23 21.703 24.641 1 97.25 324 VAL B C 1
ATOM 5889 O O . VAL B 1 324 ? -4.059 22.781 25.203 1 97.25 324 VAL B O 1
ATOM 5892 N N . GLU B 1 325 ? -3.852 20.531 25.156 1 96.81 325 GLU B N 1
ATOM 5893 C CA . GLU B 1 325 ? -3.209 20.516 26.469 1 96.81 325 GLU B CA 1
ATOM 5894 C C . GLU B 1 325 ? -1.904 21.297 26.453 1 96.81 325 GLU B C 1
ATOM 5896 O O . GLU B 1 325 ? -1.604 22.031 27.406 1 96.81 325 GLU B O 1
ATOM 5901 N N . PHE B 1 326 ? -1.155 21.156 25.469 1 95.25 326 PHE B N 1
ATOM 5902 C CA . PHE B 1 326 ? 0.076 21.922 25.328 1 95.25 326 PHE B CA 1
ATOM 5903 C C . PHE B 1 326 ? -0.226 23.406 25.172 1 95.25 326 PHE B C 1
ATOM 5905 O O . PHE B 1 326 ? 0.395 24.25 25.828 1 95.25 326 PHE B O 1
ATOM 5912 N N . TYR B 1 327 ? -1.213 23.766 24.219 1 97.44 327 TYR B N 1
ATOM 5913 C CA . TYR B 1 327 ? -1.596 25.156 24.016 1 97.44 327 TYR B CA 1
ATOM 5914 C C . TYR B 1 327 ? -1.976 25.812 25.344 1 97.44 327 TYR B C 1
ATOM 5916 O O . TYR B 1 327 ? -1.586 26.953 25.609 1 97.44 327 TYR B O 1
ATOM 5924 N N . ASP B 1 328 ? -2.738 25.062 26.078 1 98.12 328 ASP B N 1
ATOM 5925 C CA . ASP B 1 328 ? -3.205 25.578 27.359 1 98.12 328 ASP B CA 1
ATOM 5926 C C . ASP B 1 328 ? -2.047 25.75 28.328 1 98.12 328 ASP B C 1
ATOM 5928 O O . ASP B 1 328 ? -1.976 26.75 29.047 1 98.12 328 ASP B O 1
ATOM 5932 N N . HIS B 1 329 ? -1.179 24.797 28.359 1 97.5 329 HIS B N 1
ATOM 5933 C CA . HIS B 1 329 ? -0.036 24.797 29.266 1 97.5 329 HIS B CA 1
ATOM 5934 C C . HIS B 1 329 ? 0.836 26.031 29.047 1 97.5 329 HIS B C 1
ATOM 5936 O O . HIS B 1 329 ? 1.388 26.562 30 1 97.5 329 HIS B O 1
ATOM 5942 N N . ILE B 1 330 ? 0.926 26.438 27.844 1 96.5 330 ILE B N 1
ATOM 5943 C CA . ILE B 1 330 ? 1.818 27.547 27.578 1 96.5 330 ILE B CA 1
ATOM 5944 C C . ILE B 1 330 ? 1.016 28.859 27.531 1 96.5 330 ILE B C 1
ATOM 5946 O O . ILE B 1 330 ? 1.501 29.875 27.047 1 96.5 330 ILE B O 1
ATOM 5950 N N . GLY B 1 331 ? -0.283 28.797 27.844 1 96.94 331 GLY B N 1
ATOM 5951 C CA . GLY B 1 331 ? -1.06 30 28.141 1 96.94 331 GLY B CA 1
ATOM 5952 C C . GLY B 1 331 ? -1.795 30.547 26.922 1 96.94 331 GLY B C 1
ATOM 5953 O O . GLY B 1 331 ? -2.164 31.719 26.906 1 96.94 331 GLY B O 1
ATOM 5954 N N . LEU B 1 332 ? -2.059 29.719 25.922 1 98.12 332 LEU B N 1
ATOM 5955 C CA . LEU B 1 332 ? -2.672 30.203 24.703 1 98.12 332 LEU B CA 1
ATOM 5956 C C . LEU B 1 332 ? -4.191 30.094 24.766 1 98.12 332 LEU B C 1
ATOM 5958 O O . LEU B 1 332 ? -4.898 30.672 23.938 1 98.12 332 LEU B O 1
ATOM 5962 N N . VAL B 1 333 ? -4.719 29.391 25.781 1 98.75 333 VAL B N 1
ATOM 5963 C CA . VAL B 1 333 ? -6.133 29.016 25.781 1 98.75 333 VAL B CA 1
ATOM 5964 C C . VAL B 1 333 ? -6.871 29.812 26.859 1 98.75 333 VAL B C 1
ATOM 5966 O O . VAL B 1 333 ? -6.48 29.797 28.031 1 98.75 333 VAL B O 1
ATOM 5969 N N . GLU B 1 334 ? -7.914 30.547 26.5 1 98.75 334 GLU B N 1
ATOM 5970 C CA . GLU B 1 334 ? -8.812 31.188 27.453 1 98.75 334 GLU B CA 1
ATOM 5971 C C . GLU B 1 334 ? -9.945 30.25 27.844 1 98.75 334 GLU B C 1
ATOM 5973 O O . GLU B 1 334 ? -10.422 29.453 27.031 1 98.75 334 GLU B O 1
ATOM 5978 N N . HIS B 1 335 ? -10.375 30.359 29.094 1 98.62 335 HIS B N 1
ATOM 5979 C CA . HIS B 1 335 ? -11.375 29.453 29.656 1 98.62 335 HIS B CA 1
ATOM 5980 C C . HIS B 1 335 ? -12.617 30.219 30.094 1 98.62 335 HIS B C 1
ATOM 5982 O O . HIS B 1 335 ? -12.523 31.312 30.625 1 98.62 335 HIS B O 1
ATOM 5988 N N . GLY B 1 336 ? -13.734 29.594 29.891 1 98.75 336 GLY B N 1
ATOM 5989 C CA . GLY B 1 336 ? -14.992 30.047 30.453 1 98.75 336 GLY B CA 1
ATOM 5990 C C . GLY B 1 336 ? -15.898 28.922 30.906 1 98.75 336 GLY B C 1
ATOM 5991 O O . GLY B 1 336 ? -16.109 27.953 30.156 1 98.75 336 GLY B O 1
ATOM 5992 N N . ALA B 1 337 ? -16.469 29.047 32.125 1 98.5 337 ALA B N 1
ATOM 5993 C CA . ALA B 1 337 ? -17.453 28.078 32.562 1 98.5 337 ALA B CA 1
ATOM 5994 C C . ALA B 1 337 ? -18.734 28.156 31.75 1 98.5 337 ALA B C 1
ATOM 5996 O O . ALA B 1 337 ? -19.469 27.172 31.609 1 98.5 337 ALA B O 1
ATOM 5997 N N . THR B 1 338 ? -18.984 29.344 31.266 1 98.38 338 THR B N 1
ATOM 5998 C CA . THR B 1 338 ? -20.094 29.594 30.359 1 98.38 338 THR B CA 1
ATOM 5999 C C . THR B 1 338 ? -19.625 30.375 29.141 1 98.38 338 THR B C 1
ATOM 6001 O O . THR B 1 338 ? -18.531 30.938 29.141 1 98.38 338 THR B O 1
ATOM 6004 N N . LEU B 1 339 ? -20.469 30.344 28.141 1 98.69 339 LEU B N 1
ATOM 6005 C CA . LEU B 1 339 ? -20.141 31.109 26.938 1 98.69 339 LEU B CA 1
ATOM 6006 C C . LEU B 1 339 ? -20.062 32.594 27.25 1 98.69 339 LEU B C 1
ATOM 6008 O O . LEU B 1 339 ? -19.25 33.312 26.672 1 98.69 339 LEU B O 1
ATOM 6012 N N . GLU B 1 340 ? -20.953 33.031 28.094 1 98.56 340 GLU B N 1
ATOM 6013 C CA . GLU B 1 340 ? -20.953 34.438 28.516 1 98.56 340 GLU B CA 1
ATOM 6014 C C . GLU B 1 340 ? -19.641 34.812 29.188 1 98.56 340 GLU B C 1
ATOM 6016 O O . GLU B 1 340 ? -19.062 35.875 28.875 1 98.56 340 GLU B O 1
ATOM 6021 N N . GLU B 1 341 ? -19.234 34 30.078 1 98.69 341 GLU B N 1
ATOM 6022 C CA . GLU B 1 341 ? -17.969 34.25 30.766 1 98.69 341 GLU B CA 1
ATOM 6023 C C . GLU B 1 341 ? -16.812 34.281 29.781 1 98.69 341 GLU B C 1
ATOM 6025 O O . GLU B 1 341 ? -15.938 35.156 29.859 1 98.69 341 GLU B O 1
ATOM 6030 N N . LEU B 1 342 ? -16.781 33.312 28.891 1 98.75 342 LEU B N 1
ATOM 6031 C CA . LEU B 1 342 ? -15.719 33.219 27.891 1 98.75 342 LEU B CA 1
ATOM 6032 C C . LEU B 1 342 ? -15.703 34.5 27.016 1 98.75 342 LEU B C 1
ATOM 6034 O O . LEU B 1 342 ? -14.641 35.062 26.781 1 98.75 342 LEU B O 1
ATOM 6038 N N . ALA B 1 343 ? -16.891 34.875 26.531 1 98.75 343 ALA B N 1
ATOM 6039 C CA . ALA B 1 343 ? -17.016 36.062 25.688 1 98.75 343 ALA B CA 1
ATOM 6040 C C . ALA B 1 343 ? -16.453 37.312 26.391 1 98.75 343 ALA B C 1
ATOM 6042 O O . ALA B 1 343 ? -15.797 38.125 25.766 1 98.75 343 ALA B O 1
ATOM 6043 N N . GLY B 1 344 ? -16.797 37.438 27.641 1 98.56 344 GLY B N 1
ATOM 6044 C CA . GLY B 1 344 ? -16.266 38.531 28.422 1 98.56 344 GLY B CA 1
ATOM 6045 C C . GLY B 1 344 ? -14.75 38.562 28.469 1 98.56 344 GLY B C 1
ATOM 6046 O O . GLY B 1 344 ? -14.141 39.656 28.359 1 98.56 344 GLY B O 1
ATOM 6047 N N . LYS B 1 345 ? -14.172 37.5 28.609 1 98.31 345 LYS B N 1
ATOM 6048 C CA . LYS B 1 345 ? -12.719 37.406 28.75 1 98.31 345 LYS B CA 1
ATOM 6049 C C . LYS B 1 345 ? -12.008 37.75 27.438 1 98.31 345 LYS B C 1
ATOM 6051 O O . LYS B 1 345 ? -10.914 38.312 27.453 1 98.31 345 LYS B O 1
ATOM 6056 N N . ILE B 1 346 ? -12.633 37.344 26.344 1 98.31 346 ILE B N 1
ATOM 6057 C CA . ILE B 1 346 ? -11.922 37.531 25.078 1 98.31 346 ILE B CA 1
ATOM 6058 C C . ILE B 1 346 ? -12.414 38.781 24.359 1 98.31 346 ILE B C 1
ATOM 6060 O O . ILE B 1 346 ? -11.938 39.094 23.281 1 98.31 346 ILE B O 1
ATOM 6064 N N . GLY B 1 347 ? -13.352 39.469 24.969 1 97.75 347 GLY B N 1
ATOM 6065 C CA . GLY B 1 347 ? -13.828 40.719 24.406 1 97.75 347 GLY B CA 1
ATOM 6066 C C . GLY B 1 347 ? -14.695 40.531 23.172 1 97.75 347 GLY B C 1
ATOM 6067 O O . GLY B 1 347 ? -14.617 41.312 22.234 1 97.75 347 GLY B O 1
ATOM 6068 N N . VAL B 1 348 ? -15.445 39.5 23.094 1 97.88 348 VAL B N 1
ATOM 6069 C CA . VAL B 1 348 ? -16.391 39.188 22.031 1 97.88 348 VAL B CA 1
ATOM 6070 C C . VAL B 1 348 ? -17.828 39.406 22.516 1 97.88 348 VAL B C 1
ATOM 6072 O O . VAL B 1 348 ? -18.094 39.312 23.719 1 97.88 348 VAL B O 1
ATOM 6075 N N . ASP B 1 349 ? -18.734 39.75 21.609 1 98.38 349 ASP B N 1
ATOM 6076 C CA . ASP B 1 349 ? -20.125 39.938 21.969 1 98.38 349 ASP B CA 1
ATOM 6077 C C . ASP B 1 349 ? -20.75 38.656 22.531 1 98.38 349 ASP B C 1
ATOM 6079 O O . ASP B 1 349 ? -20.828 37.656 21.828 1 98.38 349 ASP B O 1
ATOM 6083 N N . ALA B 1 350 ? -21.188 38.75 23.797 1 98.38 350 ALA B N 1
ATOM 6084 C CA . ALA B 1 350 ? -21.672 37.531 24.484 1 98.38 350 ALA B CA 1
ATOM 6085 C C . ALA B 1 350 ? -22.938 37 23.828 1 98.38 350 ALA B C 1
ATOM 6087 O O . ALA B 1 350 ? -23.078 35.781 23.625 1 98.38 350 ALA B O 1
ATOM 6088 N N . ALA B 1 351 ? -23.859 37.875 23.516 1 98.44 351 ALA B N 1
ATOM 6089 C CA . ALA B 1 351 ? -25.109 37.469 22.891 1 98.44 351 ALA B CA 1
ATOM 6090 C C . ALA B 1 351 ? -24.859 36.844 21.516 1 98.44 351 ALA B C 1
ATOM 6092 O O . ALA B 1 351 ? -25.5 35.844 21.141 1 98.44 351 ALA B O 1
ATOM 6093 N N . GLY B 1 352 ? -24.016 37.5 20.781 1 98.44 352 GLY B N 1
ATOM 6094 C CA . GLY B 1 352 ? -23.641 36.969 19.469 1 98.44 352 GLY B CA 1
ATOM 6095 C C . GLY B 1 352 ? -23.016 35.594 19.547 1 98.44 352 GLY B C 1
ATOM 6096 O O . GLY B 1 352 ? -23.344 34.719 18.734 1 98.44 352 GLY B O 1
ATOM 6097 N N . LEU B 1 353 ? -22.094 35.438 20.484 1 98.81 353 LEU B N 1
ATOM 6098 C CA . LEU B 1 353 ? -21.406 34.156 20.641 1 98.81 353 LEU B CA 1
ATOM 6099 C C . LEU B 1 353 ? -22.391 33.031 21.016 1 98.81 353 LEU B C 1
ATOM 6101 O O . LEU B 1 353 ? -22.328 31.938 20.484 1 98.81 353 LEU B O 1
ATOM 6105 N N . GLU B 1 354 ? -23.266 33.312 21.938 1 98.69 354 GLU B N 1
ATOM 6106 C CA . GLU B 1 354 ? -24.266 32.344 22.375 1 98.69 354 GLU B CA 1
ATOM 6107 C C . GLU B 1 354 ? -25.172 31.938 21.219 1 98.69 354 GLU B C 1
ATOM 6109 O O . GLU B 1 354 ? -25.469 30.766 21.031 1 98.69 354 GLU B O 1
ATOM 6114 N N . ALA B 1 355 ? -25.609 32.938 20.453 1 98.56 355 ALA B N 1
ATOM 6115 C CA . ALA B 1 355 ? -26.453 32.656 19.297 1 98.56 355 ALA B CA 1
ATOM 6116 C C . ALA B 1 355 ? -25.734 31.797 18.266 1 98.56 355 ALA B C 1
ATOM 6118 O O . ALA B 1 355 ? -26.328 30.906 17.656 1 98.56 355 ALA B O 1
ATOM 6119 N N . THR B 1 356 ? -24.5 32.156 18.062 1 98.69 356 THR B N 1
ATOM 6120 C CA . THR B 1 356 ? -23.688 31.438 17.094 1 98.69 356 THR B CA 1
ATOM 6121 C C . THR B 1 356 ? -23.5 29.984 17.516 1 98.69 356 THR B C 1
ATOM 6123 O O . THR B 1 356 ? -23.656 29.062 16.703 1 98.69 356 THR B O 1
ATOM 6126 N N . VAL B 1 357 ? -23.141 29.75 18.766 1 98.75 357 VAL B N 1
ATOM 6127 C CA . VAL B 1 357 ? -22.922 28.391 19.266 1 98.75 357 VAL B CA 1
ATOM 6128 C C . VAL B 1 357 ? -24.219 27.609 19.203 1 98.75 357 VAL B C 1
ATOM 6130 O O . VAL B 1 357 ? -24.219 26.422 18.844 1 98.75 357 VAL B O 1
ATOM 6133 N N . ALA B 1 358 ? -25.328 28.234 19.547 1 98.44 358 ALA B N 1
ATOM 6134 C CA . ALA B 1 358 ? -26.625 27.578 19.438 1 98.44 358 ALA B CA 1
ATOM 6135 C C . ALA B 1 358 ? -26.922 27.156 18.016 1 98.44 358 ALA B C 1
ATOM 6137 O O . ALA B 1 358 ? -27.406 26.047 17.766 1 98.44 358 ALA B O 1
ATOM 6138 N N . SER B 1 359 ? -26.703 28.109 17.125 1 98.31 359 SER B N 1
ATOM 6139 C CA . SER B 1 359 ? -26.922 27.828 15.703 1 98.31 359 SER B CA 1
ATOM 6140 C C . SER B 1 359 ? -26.031 26.688 15.219 1 98.31 359 SER B C 1
ATOM 6142 O O . SER B 1 359 ? -26.453 25.844 14.43 1 98.31 359 SER B O 1
ATOM 6144 N N . TRP B 1 360 ? -24.781 26.672 15.602 1 98.5 360 TRP B N 1
ATOM 6145 C CA . TRP B 1 360 ? -23.828 25.625 15.227 1 98.5 360 TRP B CA 1
ATOM 6146 C C . TRP B 1 360 ? -24.281 24.281 15.766 1 98.5 360 TRP B C 1
ATOM 6148 O O . TRP B 1 360 ? -24.234 23.266 15.047 1 98.5 360 TRP B O 1
ATOM 6158 N N . ASN B 1 361 ? -24.672 24.219 17 1 98.62 361 ASN B N 1
ATOM 6159 C CA . ASN B 1 361 ? -25.125 22.969 17.609 1 98.62 361 ASN B CA 1
ATOM 6160 C C . ASN B 1 361 ? -26.328 22.391 16.875 1 98.62 361 ASN B C 1
ATOM 6162 O O . ASN B 1 361 ? -26.453 21.172 16.719 1 98.62 361 ASN B O 1
ATOM 6166 N N . GLU B 1 362 ? -27.25 23.266 16.406 1 98.19 362 GLU B N 1
ATOM 6167 C CA . GLU B 1 362 ? -28.375 22.828 15.602 1 98.19 362 GLU B CA 1
ATOM 6168 C C . GLU B 1 362 ? -27.906 22.266 14.258 1 98.19 362 GLU B C 1
ATOM 6170 O O . GLU B 1 362 ? -28.453 21.266 13.773 1 98.19 362 GLU B O 1
ATOM 6175 N N . ALA B 1 363 ? -26.969 22.953 13.648 1 98.25 363 ALA B N 1
ATOM 6176 C CA . ALA B 1 363 ? -26.406 22.469 12.383 1 98.25 363 ALA B CA 1
ATOM 6177 C C . ALA B 1 363 ? -25.781 21.094 12.547 1 98.25 363 ALA B C 1
ATOM 6179 O O . ALA B 1 363 ? -25.938 20.219 11.672 1 98.25 363 ALA B O 1
ATOM 6180 N N . VAL B 1 364 ? -25.047 20.891 13.617 1 98.19 364 VAL B N 1
ATOM 6181 C CA . VAL B 1 364 ? -24.406 19.609 13.883 1 98.19 364 VAL B CA 1
ATOM 6182 C C . VAL B 1 364 ? -25.469 18.531 14.094 1 98.19 364 VAL B C 1
ATOM 6184 O O . VAL B 1 364 ? -25.375 17.438 13.539 1 98.19 364 VAL B O 1
ATOM 6187 N N . LYS B 1 365 ? -26.469 18.812 14.898 1 97.44 365 LYS B N 1
ATOM 6188 C CA . LYS B 1 365 ? -27.562 17.875 15.156 1 97.44 365 LYS B CA 1
ATOM 6189 C C . LYS B 1 365 ? -28.234 17.453 13.859 1 97.44 365 LYS B C 1
ATOM 6191 O O . LYS B 1 365 ? -28.547 16.266 13.664 1 97.44 365 LYS B O 1
ATOM 6196 N N . GLY B 1 366 ? -28.438 18.391 13.023 1 97.25 366 GLY B N 1
ATOM 6197 C CA . GLY B 1 366 ? -29.125 18.125 11.773 1 97.25 366 GLY B CA 1
ATOM 6198 C C . GLY B 1 366 ? -28.188 17.719 10.648 1 97.25 366 GLY B C 1
ATOM 6199 O O . GLY B 1 366 ? -28.641 17.359 9.562 1 97.25 366 GLY B O 1
ATOM 6200 N N . GLN B 1 367 ? -26.938 17.812 10.906 1 96.81 367 GLN B N 1
ATOM 6201 C CA . GLN B 1 367 ? -25.906 17.531 9.906 1 96.81 367 GLN B CA 1
ATOM 6202 C C . GLN B 1 367 ? -26.109 18.391 8.656 1 96.81 367 GLN B C 1
ATOM 6204 O O . GLN B 1 367 ? -26.031 17.906 7.535 1 96.81 367 GLN B O 1
ATOM 6209 N N . ASP B 1 368 ? -26.438 19.578 8.898 1 97.62 368 ASP B N 1
ATOM 6210 C CA . ASP B 1 368 ? -26.734 20.531 7.832 1 97.62 368 ASP B CA 1
ATOM 6211 C C . ASP B 1 368 ? -26.344 21.953 8.234 1 97.62 368 ASP B C 1
ATOM 6213 O O . ASP B 1 368 ? -27.141 22.656 8.867 1 97.62 368 ASP B O 1
ATOM 6217 N N . ASP B 1 369 ? -25.156 22.375 7.859 1 98.12 369 ASP B N 1
ATOM 6218 C CA . ASP B 1 369 ? -24.703 23.734 8.117 1 98.12 369 ASP B CA 1
ATOM 6219 C C . ASP B 1 369 ? -25.188 24.688 7.039 1 98.12 369 ASP B C 1
ATOM 6221 O O . ASP B 1 369 ? -24.438 25.062 6.133 1 98.12 369 ASP B O 1
ATOM 6225 N N . GLN B 1 370 ? -26.344 25.156 7.16 1 96.88 370 GLN B N 1
ATOM 6226 C CA . GLN B 1 370 ? -26.984 26 6.16 1 96.88 370 GLN B CA 1
ATOM 6227 C C . GLN B 1 370 ? -26.25 27.328 6.004 1 96.88 370 GLN B C 1
ATOM 6229 O O . GLN B 1 370 ? -26.219 27.906 4.914 1 96.88 370 GLN B O 1
ATOM 6234 N N . ALA B 1 371 ? -25.656 27.797 7.031 1 96.69 371 ALA B N 1
ATOM 6235 C CA . ALA B 1 371 ? -25.016 29.109 7.02 1 96.69 371 ALA B CA 1
ATOM 6236 C C . ALA B 1 371 ? -23.797 29.125 6.109 1 96.69 371 ALA B C 1
ATOM 6238 O O . ALA B 1 371 ? -23.562 30.094 5.383 1 96.69 371 ALA B O 1
ATOM 6239 N N . PHE B 1 372 ? -22.969 28.031 6.121 1 98 372 PHE B N 1
ATOM 6240 C CA . PHE B 1 372 ? -21.688 28.141 5.422 1 98 372 PHE B CA 1
ATOM 6241 C C . PHE B 1 372 ? -21.391 26.859 4.648 1 98 372 PHE B C 1
ATOM 6243 O O . PHE B 1 372 ? -20.344 26.734 4.016 1 98 372 PHE B O 1
ATOM 6250 N N . GLY B 1 373 ? -22.234 25.875 4.711 1 97.31 373 GLY B N 1
ATOM 6251 C CA . GLY B 1 373 ? -22.125 24.688 3.879 1 97.31 373 GLY B CA 1
ATOM 6252 C C . GLY B 1 373 ? -21.062 23.719 4.352 1 97.31 373 GLY B C 1
ATOM 6253 O O . GLY B 1 373 ? -20.5 22.953 3.553 1 97.31 373 GLY B O 1
ATOM 6254 N N . ARG B 1 374 ? -20.672 23.75 5.602 1 97.25 374 ARG B N 1
ATOM 6255 C CA . ARG B 1 374 ? -19.719 22.797 6.152 1 97.25 374 ARG B CA 1
ATOM 6256 C C . ARG B 1 374 ? -20.297 21.375 6.16 1 97.25 374 ARG B C 1
ATOM 6258 O O . ARG B 1 374 ? -21.422 21.172 6.617 1 97.25 374 ARG B O 1
ATOM 6265 N N . THR B 1 375 ? -19.547 20.391 5.605 1 95.62 375 THR B N 1
ATOM 6266 C CA . THR B 1 375 ? -20.078 19.047 5.484 1 95.62 375 THR B CA 1
ATOM 6267 C C . THR B 1 375 ? -19.234 18.047 6.273 1 95.62 375 THR B C 1
ATOM 6269 O O . THR B 1 375 ? -19.594 16.891 6.402 1 95.62 375 THR B O 1
ATOM 6272 N N . THR B 1 376 ? -18.109 18.484 6.75 1 95.5 376 THR B N 1
ATOM 6273 C CA . THR B 1 376 ? -17.203 17.625 7.512 1 95.5 376 THR B CA 1
ATOM 6274 C C . THR B 1 376 ? -16.906 18.234 8.883 1 95.5 376 THR B C 1
ATOM 6276 O O . THR B 1 376 ? -17.219 19.406 9.133 1 95.5 376 THR B O 1
ATOM 6279 N N . GLY B 1 377 ? -16.328 17.422 9.812 1 95.81 377 GLY B N 1
ATOM 6280 C CA . GLY B 1 377 ? -16.016 17.922 11.141 1 95.81 377 GLY B CA 1
ATOM 6281 C C . GLY B 1 377 ? -17.266 18.281 11.945 1 95.81 377 GLY B C 1
ATOM 6282 O O . GLY B 1 377 ? -17.25 19.234 12.727 1 95.81 377 GLY B O 1
ATOM 6283 N N . MET B 1 378 ? -18.359 17.625 11.68 1 96.81 378 MET B N 1
ATOM 6284 C CA . MET B 1 378 ? -19.625 17.906 12.352 1 96.81 378 MET B CA 1
ATOM 6285 C C . MET B 1 378 ? -20.016 16.75 13.273 1 96.81 378 MET B C 1
ATOM 6287 O O . MET B 1 378 ? -21.203 16.5 13.508 1 96.81 378 MET B O 1
ATOM 6291 N N . ASP B 1 379 ? -18.984 16 13.727 1 94.88 379 ASP B N 1
ATOM 6292 C CA . ASP B 1 379 ? -19.203 14.852 14.602 1 94.88 379 ASP B CA 1
ATOM 6293 C C . ASP B 1 379 ? -19.5 15.297 16.031 1 94.88 379 ASP B C 1
ATOM 6295 O O . ASP B 1 379 ? -20.062 14.531 16.812 1 94.88 379 ASP B O 1
ATOM 6299 N N . ARG B 1 380 ? -19.047 16.531 16.344 1 95.69 380 ARG B N 1
ATOM 6300 C CA . ARG B 1 380 ? -19.188 17.047 17.703 1 95.69 380 ARG B CA 1
ATOM 6301 C C . ARG B 1 380 ? -19.719 18.469 17.703 1 95.69 380 ARG B C 1
ATOM 6303 O O . ARG B 1 380 ? -19.312 19.281 16.875 1 95.69 380 ARG B O 1
ATOM 6310 N N . ASP B 1 381 ? -20.672 18.672 18.594 1 97.25 381 ASP B N 1
ATOM 6311 C CA . ASP B 1 381 ? -21.109 20.047 18.797 1 97.25 381 ASP B CA 1
ATOM 6312 C C . ASP B 1 381 ? -20.312 20.719 19.906 1 97.25 381 ASP B C 1
ATOM 6314 O O . ASP B 1 381 ? -19.234 20.266 20.266 1 97.25 381 ASP B O 1
ATOM 6318 N N . ILE B 1 382 ? -20.688 21.938 20.25 1 98.44 382 ILE B N 1
ATOM 6319 C CA . ILE B 1 382 ? -20.094 22.703 21.328 1 98.44 382 ILE B CA 1
ATOM 6320 C C . ILE B 1 382 ? -21.109 22.922 22.438 1 98.44 382 ILE B C 1
ATOM 6322 O O . ILE B 1 382 ? -21.812 23.938 22.469 1 98.44 382 ILE B O 1
ATOM 6326 N N . SER B 1 383 ? -21.266 21.875 23.297 1 97.88 383 SER B N 1
ATOM 6327 C CA . SER B 1 383 ? -22.312 21.922 24.312 1 97.88 383 SER B CA 1
ATOM 6328 C C . SER B 1 383 ? -21.797 21.438 25.672 1 97.88 383 SER B C 1
ATOM 6330 O O . SER B 1 383 ? -22.531 21.453 26.656 1 97.88 383 SER B O 1
ATOM 6332 N N . VAL B 1 384 ? -20.562 21.047 25.703 1 97.88 384 VAL B N 1
ATOM 6333 C CA . VAL B 1 384 ? -20 20.484 26.938 1 97.88 384 VAL B CA 1
ATOM 6334 C C . VAL B 1 384 ? -19.062 21.484 27.578 1 97.88 384 VAL B C 1
ATOM 6336 O O . VAL B 1 384 ? -17.906 21.625 27.172 1 97.88 384 VAL B O 1
ATOM 6339 N N . ALA B 1 385 ? -19.391 22.109 28.641 1 97.62 385 ALA B N 1
ATOM 6340 C CA . ALA B 1 385 ? -18.562 23.062 29.375 1 97.62 385 ALA B CA 1
ATOM 6341 C C . ALA B 1 385 ? -17.391 22.359 30.047 1 97.62 385 ALA B C 1
ATOM 6343 O O . ALA B 1 385 ? -17.453 21.156 30.328 1 97.62 385 ALA B O 1
ATOM 6344 N N . PRO B 1 386 ? -16.375 23.047 30.438 1 98.5 386 PRO B N 1
ATOM 6345 C CA . PRO B 1 386 ? -16.125 24.469 30.141 1 98.5 386 PRO B CA 1
ATOM 6346 C C . PRO B 1 386 ? -15.898 24.734 28.656 1 98.5 386 PRO B C 1
ATOM 6348 O O . PRO B 1 386 ? -15.867 23.797 27.859 1 98.5 386 PRO B O 1
ATOM 6351 N N . TYR B 1 387 ? -15.906 25.953 28.297 1 98.81 387 TYR B N 1
ATOM 6352 C CA . TYR B 1 387 ? -15.68 26.422 26.938 1 98.81 387 TYR B CA 1
ATOM 6353 C C . TYR B 1 387 ? -14.32 27.109 26.812 1 98.81 387 TYR B C 1
ATOM 6355 O O . TYR B 1 387 ? -13.781 27.609 27.812 1 98.81 387 TYR B O 1
ATOM 6363 N N . PHE B 1 388 ? -13.781 27.062 25.609 1 98.88 388 PHE B N 1
ATOM 6364 C CA . PHE B 1 388 ? -12.414 27.531 25.406 1 98.88 388 PHE B CA 1
ATOM 6365 C C . PHE B 1 388 ? -12.328 28.406 24.156 1 98.88 388 PHE B C 1
ATOM 6367 O O . PHE B 1 388 ? -13.148 28.297 23.25 1 98.88 388 PHE B O 1
ATOM 6374 N N . ALA B 1 389 ? -11.359 29.297 24.172 1 98.88 389 ALA B N 1
ATOM 6375 C CA . ALA B 1 389 ? -11.07 30.141 23.016 1 98.88 389 ALA B CA 1
ATOM 6376 C C . ALA B 1 389 ? -9.57 30.297 22.812 1 98.88 389 ALA B C 1
ATOM 6378 O O . ALA B 1 389 ? -8.805 30.375 23.781 1 98.88 389 ALA B O 1
ATOM 6379 N N . ILE B 1 390 ? -9.117 30.375 21.609 1 98.81 390 ILE B N 1
ATOM 6380 C CA . ILE B 1 390 ? -7.758 30.719 21.234 1 98.81 390 ILE B CA 1
ATOM 6381 C C . ILE B 1 390 ? -7.777 31.859 20.219 1 98.81 390 ILE B C 1
ATOM 6383 O O . ILE B 1 390 ? -8.469 31.781 19.203 1 98.81 390 ILE B O 1
ATOM 6387 N N . HIS B 1 391 ? -7.094 32.969 20.547 1 98.81 391 HIS B N 1
ATOM 6388 C CA . HIS B 1 391 ? -6.938 34.062 19.594 1 98.81 391 HIS B CA 1
ATOM 6389 C C . HIS B 1 391 ? -6.012 33.688 18.453 1 98.81 391 HIS B C 1
ATOM 6391 O O . HIS B 1 391 ? -4.922 33.156 18.672 1 98.81 391 HIS B O 1
ATOM 6397 N N . ILE B 1 392 ? -6.41 33.969 17.188 1 98.62 392 ILE B N 1
ATOM 6398 C CA . ILE B 1 392 ? -5.641 33.438 16.062 1 98.62 392 ILE B CA 1
ATOM 6399 C C . ILE B 1 392 ? -5.469 34.5 14.992 1 98.62 392 ILE B C 1
ATOM 6401 O O . ILE B 1 392 ? -6.301 35.406 14.867 1 98.62 392 ILE B O 1
ATOM 6405 N N . HIS B 1 393 ? -4.414 34.438 14.211 1 98.12 393 HIS B N 1
ATOM 6406 C CA . HIS B 1 393 ? -4.074 35.188 13.008 1 98.12 393 HIS B CA 1
ATOM 6407 C C . HIS B 1 393 ? -3.488 34.281 11.938 1 98.12 393 HIS B C 1
ATOM 6409 O O . HIS B 1 393 ? -2.898 33.25 12.25 1 98.12 393 HIS B O 1
ATOM 6415 N N . PRO B 1 394 ? -3.732 34.625 10.648 1 98 394 PRO B N 1
ATOM 6416 C CA . PRO B 1 394 ? -2.982 33.906 9.609 1 98 394 PRO B CA 1
ATOM 6417 C C . PRO B 1 394 ? -1.473 34.094 9.742 1 98 394 PRO B C 1
ATOM 6419 O O . PRO B 1 394 ? -1.01 35.188 10.117 1 98 394 PRO B O 1
ATOM 6422 N N . ALA B 1 395 ? -0.683 33.125 9.484 1 98.31 395 ALA B N 1
ATOM 6423 C CA . ALA B 1 395 ? 0.775 33.156 9.555 1 98.31 395 ALA B CA 1
ATOM 6424 C C . ALA B 1 395 ? 1.399 32.281 8.492 1 98.31 395 ALA B C 1
ATOM 6426 O O . ALA B 1 395 ? 0.785 31.297 8.055 1 98.31 395 ALA B O 1
ATOM 6427 N N . ILE B 1 396 ? 2.617 32.625 8.031 1 98.12 396 ILE B N 1
ATOM 6428 C CA . ILE B 1 396 ? 3.348 31.797 7.074 1 98.12 396 ILE B CA 1
ATOM 6429 C C . ILE B 1 396 ? 3.582 30.406 7.664 1 98.12 396 ILE B C 1
ATOM 6431 O O . ILE B 1 396 ? 4.055 30.266 8.797 1 98.12 396 ILE B O 1
ATOM 6435 N N . HIS B 1 397 ? 3.264 29.391 6.883 1 97.88 397 HIS B N 1
ATOM 6436 C CA . HIS B 1 397 ? 3.258 28.047 7.469 1 97.88 397 HIS B CA 1
ATOM 6437 C C . HIS B 1 397 ? 4.051 27.078 6.617 1 97.88 397 HIS B C 1
ATOM 6439 O O . HIS B 1 397 ? 4.754 26.203 7.145 1 97.88 397 HIS B O 1
ATOM 6445 N N . TYR B 1 398 ? 3.939 27.094 5.344 1 98 398 TYR B N 1
ATOM 6446 C CA . TYR B 1 398 ? 4.543 26.125 4.441 1 98 398 TYR B CA 1
ATOM 6447 C C . TYR B 1 398 ? 4.957 26.781 3.131 1 98 398 TYR B C 1
ATOM 6449 O O . TYR B 1 398 ? 4.316 27.734 2.676 1 98 398 TYR B O 1
ATOM 6457 N N . THR B 1 399 ? 6.02 26.312 2.525 1 98.56 399 THR B N 1
ATOM 6458 C CA . THR B 1 399 ? 6.453 26.781 1.218 1 98.56 39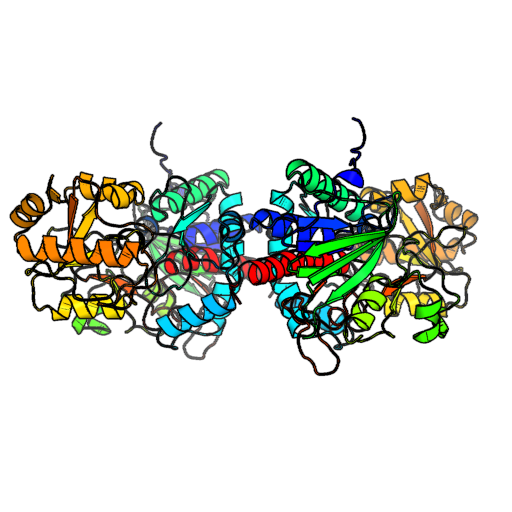9 THR B CA 1
ATOM 6459 C C . THR B 1 399 ? 6.312 25.688 0.169 1 98.56 399 THR B C 1
ATOM 6461 O O . THR B 1 399 ? 7.043 24.688 0.203 1 98.56 399 THR B O 1
ATOM 6464 N N . MET B 1 400 ? 5.383 25.859 -0.789 1 98.5 400 MET B N 1
ATOM 6465 C CA . MET B 1 400 ? 5.078 24.812 -1.774 1 98.5 400 MET B CA 1
ATOM 6466 C C . MET B 1 400 ? 6.121 24.812 -2.889 1 98.5 400 MET B C 1
ATOM 6468 O O . MET B 1 400 ? 6.266 23.812 -3.6 1 98.5 400 MET B O 1
ATOM 6472 N N . GLY B 1 401 ? 6.816 25.938 -3.092 1 98.19 401 GLY B N 1
ATOM 6473 C CA . GLY B 1 401 ? 7.883 26.016 -4.082 1 98.19 401 GLY B CA 1
ATOM 6474 C C . GLY B 1 401 ? 9.227 25.547 -3.547 1 98.19 401 GLY B C 1
ATOM 6475 O O . GLY B 1 401 ? 9.438 25.516 -2.332 1 98.19 401 GLY B O 1
ATOM 6476 N N . GLY B 1 402 ? 10.141 25.203 -4.41 1 98.62 402 GLY B N 1
ATOM 6477 C CA . GLY B 1 402 ? 11.469 24.719 -4.086 1 98.62 402 GLY B CA 1
ATOM 6478 C C . GLY B 1 402 ? 12.195 24.125 -5.273 1 98.62 402 GLY B C 1
ATOM 6479 O O . GLY B 1 402 ? 11.992 24.547 -6.41 1 98.62 402 GLY B O 1
ATOM 6480 N N . LEU B 1 403 ? 13.07 23.203 -4.98 1 98.88 403 LEU B N 1
ATOM 6481 C CA . LEU B 1 403 ? 13.836 22.531 -6.023 1 98.88 403 LEU B CA 1
ATOM 6482 C C . LEU B 1 403 ? 12.922 21.766 -6.965 1 98.88 403 LEU B C 1
ATOM 6484 O O . LEU B 1 403 ? 11.977 21.109 -6.52 1 98.88 403 LEU B O 1
ATOM 6488 N N . HIS B 1 404 ? 13.164 21.844 -8.242 1 98.62 404 HIS B N 1
ATOM 6489 C CA . HIS B 1 404 ? 12.469 21.031 -9.234 1 98.62 404 HIS B CA 1
ATOM 6490 C C . HIS B 1 404 ? 12.945 19.578 -9.18 1 98.62 404 HIS B C 1
ATOM 6492 O O . HIS B 1 404 ? 14.141 19.312 -9.336 1 98.62 404 HIS B O 1
ATOM 6498 N N . ILE B 1 405 ? 12.047 18.641 -8.898 1 98.62 405 ILE B N 1
ATOM 6499 C CA . ILE B 1 405 ? 12.406 17.234 -8.859 1 98.62 405 ILE B CA 1
ATOM 6500 C C . ILE B 1 405 ? 11.391 16.422 -9.656 1 98.62 405 ILE B C 1
ATOM 6502 O O . ILE B 1 405 ? 10.305 16.906 -9.977 1 98.62 405 ILE B O 1
ATOM 6506 N N . ASN B 1 406 ? 11.75 15.25 -10.062 1 98.19 406 ASN B N 1
ATOM 6507 C CA . ASN B 1 406 ? 10.828 14.312 -10.688 1 98.19 406 ASN B CA 1
ATOM 6508 C C . ASN B 1 406 ? 10.305 13.289 -9.688 1 98.19 406 ASN B C 1
ATOM 6510 O O . ASN B 1 406 ? 10.656 13.336 -8.508 1 98.19 406 ASN B O 1
ATOM 6514 N N . PRO B 1 407 ? 9.359 12.391 -10.055 1 98.06 407 PRO B N 1
ATOM 6515 C CA . PRO B 1 407 ? 8.766 11.43 -9.109 1 98.06 407 PRO B CA 1
ATOM 6516 C C . PRO B 1 407 ? 9.812 10.523 -8.469 1 98.06 407 PRO B C 1
ATOM 6518 O O . PRO B 1 407 ? 9.586 10 -7.375 1 98.06 407 PRO B O 1
ATOM 6521 N N . GLU B 1 408 ? 10.992 10.32 -9.094 1 98.12 408 GLU B N 1
ATOM 6522 C CA . GLU B 1 408 ? 12.086 9.539 -8.531 1 98.12 408 GLU B CA 1
ATOM 6523 C C . GLU B 1 408 ? 12.914 10.375 -7.562 1 98.12 408 GLU B C 1
ATOM 6525 O O . GLU B 1 408 ? 13.914 9.891 -7.016 1 98.12 408 GLU B O 1
ATOM 6530 N N . THR B 1 409 ? 12.547 11.625 -7.348 1 98.75 409 THR B N 1
ATOM 6531 C CA . THR B 1 409 ? 13.125 12.578 -6.398 1 98.75 409 THR B CA 1
ATOM 6532 C C . THR B 1 409 ? 14.484 13.07 -6.887 1 98.75 409 THR B C 1
ATOM 6534 O O . THR B 1 409 ? 15.289 13.578 -6.102 1 98.75 409 THR B O 1
ATOM 6537 N N . GLN B 1 410 ? 14.781 12.805 -8.164 1 98.81 410 GLN B N 1
ATOM 6538 C CA . GLN B 1 410 ? 15.992 13.367 -8.758 1 98.81 410 GLN B CA 1
ATOM 6539 C C . GLN B 1 410 ? 15.859 14.867 -8.969 1 98.81 410 GLN B C 1
ATOM 6541 O O . GLN B 1 410 ? 14.805 15.352 -9.398 1 98.81 410 GLN B O 1
ATOM 6546 N N . VAL B 1 411 ? 16.875 15.586 -8.602 1 98.88 411 VAL B N 1
ATOM 6547 C CA . VAL B 1 411 ? 16.859 17.031 -8.773 1 98.88 411 VAL B CA 1
ATOM 6548 C C . VAL B 1 411 ? 17.156 17.375 -10.234 1 98.88 411 VAL B C 1
ATOM 6550 O O . VAL B 1 411 ? 18.047 16.797 -10.852 1 98.88 411 VAL B O 1
ATOM 6553 N N . LEU B 1 412 ? 16.391 18.312 -10.727 1 98.62 412 LEU B N 1
ATOM 6554 C CA . LEU B 1 412 ? 16.516 18.688 -12.133 1 98.62 412 LEU B CA 1
ATOM 6555 C C . LEU B 1 412 ? 17.109 20.078 -12.273 1 98.62 412 LEU B C 1
ATOM 6557 O O . LEU B 1 412 ? 16.812 20.969 -11.477 1 98.62 412 LEU B O 1
ATOM 6561 N N . GLY B 1 413 ? 17.938 20.25 -13.266 1 97.06 413 GLY B N 1
ATOM 6562 C CA . GLY B 1 413 ? 18.438 21.562 -13.641 1 97.06 413 GLY B CA 1
ATOM 6563 C C . GLY B 1 413 ? 17.516 22.297 -14.586 1 97.06 413 GLY B C 1
ATOM 6564 O O . GLY B 1 413 ? 16.406 21.828 -14.875 1 97.06 413 GLY B O 1
ATOM 6565 N N . LYS B 1 414 ? 17.922 23.484 -15.047 1 89.44 414 LYS B N 1
ATOM 6566 C CA . LYS B 1 414 ? 17.109 24.344 -15.898 1 89.44 414 LYS B CA 1
ATOM 6567 C C . LYS B 1 414 ? 16.812 23.672 -17.234 1 89.44 414 LYS B C 1
ATOM 6569 O O . LYS B 1 414 ? 15.812 23.984 -17.891 1 89.44 414 LYS B O 1
ATOM 6574 N N . ASP B 1 415 ? 17.609 22.766 -17.703 1 90.94 415 ASP B N 1
ATOM 6575 C CA . ASP B 1 415 ? 17.391 22.078 -18.969 1 90.94 415 ASP B CA 1
ATOM 6576 C C . ASP B 1 415 ? 16.641 20.766 -18.766 1 90.94 415 ASP B C 1
ATOM 6578 O O . ASP B 1 415 ? 16.562 19.922 -19.672 1 90.94 415 ASP B O 1
ATOM 6582 N N . ASP B 1 416 ? 16.109 20.578 -17.578 1 91 416 ASP B N 1
ATOM 6583 C CA . ASP B 1 416 ? 15.328 19.406 -17.188 1 91 416 ASP B CA 1
ATOM 6584 C C . ASP B 1 416 ? 16.203 18.156 -17.125 1 91 416 ASP B C 1
ATOM 6586 O O . ASP B 1 416 ? 15.711 17.031 -17.281 1 91 416 ASP B O 1
ATOM 6590 N N . LYS B 1 417 ? 17.484 18.469 -17.078 1 95.31 417 LYS B N 1
ATOM 6591 C CA . LYS B 1 417 ? 18.406 17.344 -16.938 1 95.31 417 LYS B CA 1
ATOM 6592 C C . LYS B 1 417 ? 18.656 17 -15.469 1 95.31 417 LYS B C 1
ATOM 6594 O O . LYS B 1 417 ? 18.766 17.906 -14.633 1 95.31 417 LYS B O 1
ATOM 6599 N N . VAL B 1 418 ? 18.766 15.75 -15.219 1 97.88 418 VAL B N 1
ATOM 6600 C CA . VAL B 1 418 ? 19.016 15.25 -13.867 1 97.88 418 VAL B CA 1
ATOM 6601 C C . VAL B 1 418 ? 20.438 15.617 -13.445 1 97.88 418 VAL B C 1
ATOM 6603 O O . VAL B 1 418 ? 21.375 15.5 -14.227 1 97.88 418 VAL B O 1
ATOM 6606 N N . ILE B 1 419 ? 20.547 16.172 -12.242 1 98.31 419 ILE B N 1
ATOM 6607 C CA . ILE B 1 419 ? 21.859 16.297 -11.609 1 98.31 419 ILE B CA 1
ATOM 6608 C C . ILE B 1 419 ? 22.25 14.969 -10.961 1 98.31 419 ILE B C 1
ATOM 6610 O O . ILE B 1 419 ? 21.719 14.617 -9.898 1 98.31 419 ILE B O 1
ATOM 6614 N N . GLU B 1 420 ? 23.188 14.266 -11.586 1 97.81 420 GLU B N 1
ATOM 6615 C CA . GLU B 1 420 ? 23.484 12.891 -11.203 1 97.81 420 GLU B CA 1
ATOM 6616 C C . GLU B 1 420 ? 23.938 12.805 -9.742 1 97.81 420 GLU B C 1
ATOM 6618 O O . GLU B 1 420 ? 24.859 13.508 -9.336 1 97.81 420 GLU B O 1
ATOM 6623 N N . GLY B 1 421 ? 23.25 12.031 -8.977 1 98.5 421 GLY B N 1
ATOM 6624 C CA . GLY B 1 421 ? 23.641 11.789 -7.594 1 98.5 421 GLY B CA 1
ATOM 6625 C C . GLY B 1 421 ? 22.984 12.742 -6.613 1 98.5 421 GLY B C 1
ATOM 6626 O O . GLY B 1 421 ? 23.188 12.633 -5.402 1 98.5 421 GLY B O 1
ATOM 6627 N N . LEU B 1 422 ? 22.156 13.695 -7.141 1 98.88 422 LEU B N 1
ATOM 6628 C CA . LEU B 1 422 ? 21.484 14.641 -6.262 1 98.88 422 LEU B CA 1
ATOM 6629 C C . LEU B 1 422 ? 19.984 14.352 -6.195 1 98.88 422 LEU B C 1
ATOM 6631 O O . LEU B 1 422 ? 19.312 14.289 -7.227 1 98.88 422 LEU B O 1
ATOM 6635 N N . TYR B 1 423 ? 19.516 14.133 -5.016 1 98.94 423 TYR B N 1
ATOM 6636 C CA . TYR B 1 423 ? 18.109 13.883 -4.742 1 98.94 423 TYR B CA 1
ATOM 6637 C C . TYR B 1 423 ? 17.562 14.898 -3.75 1 98.94 423 TYR B C 1
ATOM 6639 O O . TYR B 1 423 ? 18.312 15.539 -3.018 1 98.94 423 TYR B O 1
ATOM 6647 N N . ALA B 1 424 ? 16.281 15.133 -3.783 1 98.94 424 ALA B N 1
ATOM 6648 C CA . ALA B 1 424 ? 15.609 16.016 -2.836 1 98.94 424 ALA B CA 1
ATOM 6649 C C . ALA B 1 424 ? 14.195 15.531 -2.537 1 98.94 424 ALA B C 1
ATOM 6651 O O . ALA B 1 424 ? 13.547 14.922 -3.391 1 98.94 424 ALA B O 1
ATOM 6652 N N . ALA B 1 425 ? 13.734 15.773 -1.354 1 98.81 425 ALA B N 1
ATOM 6653 C CA . ALA B 1 425 ? 12.391 15.375 -0.948 1 98.81 425 ALA B CA 1
ATOM 6654 C C . ALA B 1 425 ? 11.875 16.25 0.187 1 98.81 425 ALA B C 1
ATOM 6656 O O . ALA B 1 425 ? 12.664 16.828 0.942 1 98.81 425 ALA B O 1
ATOM 6657 N N . GLY B 1 426 ? 10.547 16.297 0.357 1 98.56 426 GLY B N 1
ATOM 6658 C CA . GLY B 1 426 ? 9.922 17.125 1.375 1 98.56 426 GLY B CA 1
ATOM 6659 C C . GLY B 1 426 ? 9.789 18.578 0.958 1 98.56 426 GLY B C 1
ATOM 6660 O O . GLY B 1 426 ? 9.703 18.875 -0.234 1 98.56 426 GLY B O 1
ATOM 6661 N N . GLU B 1 427 ? 9.781 19.438 1.97 1 98.62 427 GLU B N 1
ATOM 6662 C CA . GLU B 1 427 ? 9.398 20.828 1.751 1 98.62 427 GLU B CA 1
ATOM 6663 C C . GLU B 1 427 ? 10.492 21.594 1.013 1 98.62 427 GLU B C 1
ATOM 6665 O O . GLU B 1 427 ? 10.266 22.703 0.533 1 98.62 427 GLU B O 1
ATOM 6670 N N . VAL B 1 428 ? 11.711 21 0.834 1 98.88 428 VAL B N 1
ATOM 6671 C CA . VAL B 1 428 ? 12.773 21.641 0.066 1 98.88 428 VAL B CA 1
ATOM 6672 C C . VAL B 1 428 ? 12.422 21.609 -1.421 1 98.88 428 VAL B C 1
ATOM 6674 O O . VAL B 1 428 ? 12.945 22.406 -2.205 1 98.88 428 VAL B O 1
ATOM 6677 N N . SER B 1 429 ? 11.562 20.703 -1.819 1 98.62 429 SER B N 1
ATOM 6678 C CA . SER B 1 429 ? 11.203 20.516 -3.219 1 98.62 429 SER B CA 1
ATOM 6679 C C . SER B 1 429 ? 9.867 21.156 -3.547 1 98.62 429 SER B C 1
ATOM 6681 O O . SER B 1 429 ? 9.047 21.391 -2.654 1 98.62 429 SER B O 1
ATOM 6683 N N . GLY B 1 430 ? 9.688 21.516 -4.797 1 98 430 GLY B N 1
ATOM 6684 C CA . GLY B 1 430 ? 8.438 22.094 -5.254 1 98 430 GLY B CA 1
ATOM 6685 C C . GLY B 1 430 ? 7.676 21.203 -6.211 1 98 430 GLY B C 1
ATOM 6686 O O . GLY B 1 430 ? 8.203 20.188 -6.672 1 98 430 GLY B O 1
ATOM 6687 N N . GLY B 1 431 ? 6.379 21.531 -6.418 1 97.38 431 GLY B N 1
ATOM 6688 C CA . GLY B 1 431 ? 5.609 20.891 -7.469 1 97.38 431 GLY B CA 1
ATOM 6689 C C . GLY B 1 431 ? 4.449 20.062 -6.938 1 97.38 431 GLY B C 1
ATOM 6690 O O . GLY B 1 431 ? 3.391 20 -7.566 1 97.38 431 GLY B O 1
ATOM 6691 N N . LEU B 1 432 ? 4.516 19.484 -5.777 1 98.56 432 LEU B N 1
ATOM 6692 C CA . LEU B 1 432 ? 3.566 18.484 -5.316 1 98.56 432 LEU B CA 1
ATOM 6693 C C . LEU B 1 432 ? 2.223 19.125 -4.977 1 98.56 432 LEU B C 1
ATOM 6695 O O . LEU B 1 432 ? 1.17 18.562 -5.301 1 98.56 432 LEU B O 1
ATOM 6699 N N . HIS B 1 433 ? 2.205 20.344 -4.379 1 98.5 433 HIS B N 1
ATOM 6700 C CA . HIS B 1 433 ? 1.011 20.781 -3.668 1 98.5 433 HIS B CA 1
ATOM 6701 C C . HIS B 1 433 ? 0.301 21.891 -4.426 1 98.5 433 HIS B C 1
ATOM 6703 O O . HIS B 1 433 ? -0.774 22.344 -4.016 1 98.5 433 HIS B O 1
ATOM 6709 N N . GLY B 1 434 ? 0.872 22.391 -5.523 1 97.81 434 GLY B N 1
ATOM 6710 C CA . GLY B 1 434 ? 0.259 23.531 -6.199 1 97.81 434 GLY B CA 1
ATOM 6711 C C . GLY B 1 434 ? 0.208 24.781 -5.34 1 97.81 434 GLY B C 1
ATOM 6712 O O . GLY B 1 434 ? 1.152 25.078 -4.605 1 97.81 434 GLY B O 1
ATOM 6713 N N . ASN B 1 435 ? -0.817 25.562 -5.434 1 96.94 435 ASN B N 1
ATOM 6714 C CA . ASN B 1 435 ? -0.828 26.875 -4.789 1 96.94 435 ASN B CA 1
ATOM 6715 C C . ASN B 1 435 ? -1.489 26.812 -3.416 1 96.94 435 ASN B C 1
ATOM 6717 O O . ASN B 1 435 ? -1.7 27.844 -2.781 1 96.94 435 ASN B O 1
ATOM 6721 N N . ASN B 1 436 ? -1.828 25.625 -2.973 1 96.5 436 ASN B N 1
ATOM 6722 C CA . ASN B 1 436 ? -2.361 25.391 -1.636 1 96.5 436 ASN B CA 1
ATOM 6723 C C . ASN B 1 436 ? -2.152 23.938 -1.194 1 96.5 436 ASN B C 1
ATOM 6725 O O . ASN B 1 436 ? -2.578 23.016 -1.882 1 96.5 436 ASN B O 1
ATOM 6729 N N . ARG B 1 437 ? -1.55 23.781 -0.106 1 97.12 437 ARG B N 1
ATOM 6730 C CA . ARG B 1 437 ? -1.303 22.453 0.45 1 97.12 437 ARG B CA 1
ATOM 6731 C C . ARG B 1 437 ? -2.398 22.047 1.433 1 97.12 437 ARG B C 1
ATOM 6733 O O . ARG B 1 437 ? -2.725 22.812 2.348 1 97.12 437 ARG B O 1
ATOM 6740 N N . ILE B 1 438 ? -2.982 20.891 1.271 1 97.06 438 ILE B N 1
ATOM 6741 C CA . ILE B 1 438 ? -4.031 20.375 2.146 1 97.06 438 ILE B CA 1
ATOM 6742 C C . ILE B 1 438 ? -3.42 19.891 3.455 1 97.06 438 ILE B C 1
ATOM 6744 O O . ILE B 1 438 ? -2.354 19.266 3.455 1 97.06 438 ILE B O 1
ATOM 6748 N N . GLY B 1 439 ? -4.141 20.188 4.594 1 96.25 439 GLY B N 1
ATOM 6749 C CA . GLY B 1 439 ? -3.689 19.672 5.879 1 96.25 439 GLY B CA 1
ATOM 6750 C C . GLY B 1 439 ? -3.475 18.172 5.879 1 96.25 439 GLY B C 1
ATOM 6751 O O . GLY B 1 439 ? -4.285 17.422 5.324 1 96.25 439 GLY B O 1
ATOM 6752 N N . GLY B 1 440 ? -2.357 17.75 6.473 1 97.62 440 GLY B N 1
ATOM 6753 C CA . GLY B 1 440 ? -2.029 16.328 6.539 1 97.62 440 GLY B CA 1
ATOM 6754 C C . GLY B 1 440 ? -1.144 15.867 5.395 1 97.62 440 GLY B C 1
ATOM 6755 O O . GLY B 1 440 ? -0.499 14.82 5.484 1 97.62 440 GLY B O 1
ATOM 6756 N N . ASN B 1 441 ? -1.11 16.578 4.27 1 98.5 441 ASN B N 1
ATOM 6757 C CA . ASN B 1 441 ? -0.34 16.172 3.1 1 98.5 441 ASN B CA 1
ATOM 6758 C C . ASN B 1 441 ? 1.151 16.422 3.293 1 98.5 441 ASN B C 1
ATOM 6760 O O . ASN B 1 441 ? 1.985 15.781 2.66 1 98.5 441 ASN B O 1
ATOM 6764 N N . SER B 1 442 ? 1.528 17.422 4.129 1 98 442 SER B N 1
ATOM 6765 C CA . SER B 1 442 ? 2.949 17.688 4.332 1 98 442 SER B CA 1
ATOM 6766 C C . SER B 1 442 ? 3.633 16.531 5.051 1 98 442 SER B C 1
ATOM 6768 O O . SER B 1 442 ? 4.738 16.141 4.684 1 98 442 SER B O 1
ATOM 6770 N N . VAL B 1 443 ? 2.992 16.031 6.152 1 98.5 443 VAL B N 1
ATOM 6771 C CA . VAL B 1 443 ? 3.568 14.891 6.859 1 98.5 443 VAL B CA 1
ATOM 6772 C C . VAL B 1 443 ? 3.633 13.68 5.926 1 98.5 443 VAL B C 1
ATOM 6774 O O . VAL B 1 443 ? 4.637 12.961 5.898 1 98.5 443 VAL B O 1
ATOM 6777 N N . ALA B 1 444 ? 2.576 13.438 5.16 1 98.81 444 ALA B N 1
ATOM 6778 C CA . ALA B 1 444 ? 2.568 12.344 4.195 1 98.81 444 ALA B CA 1
ATOM 6779 C C . ALA B 1 444 ? 3.705 12.492 3.189 1 98.81 444 ALA B C 1
ATOM 6781 O O . ALA B 1 444 ? 4.375 11.508 2.854 1 98.81 444 ALA B O 1
ATOM 6782 N N . GLU B 1 445 ? 3.875 13.719 2.695 1 98.81 445 GLU B N 1
ATOM 6783 C CA . GLU B 1 445 ? 4.953 14 1.75 1 98.81 445 GLU B CA 1
ATOM 6784 C C . GLU B 1 445 ? 6.309 13.609 2.33 1 98.81 445 GLU B C 1
ATOM 6786 O O . GLU B 1 445 ? 7.148 13.039 1.634 1 98.81 445 GLU B O 1
ATOM 6791 N N . THR B 1 446 ? 6.559 13.984 3.617 1 98.5 446 THR B N 1
ATOM 6792 C CA . THR B 1 446 ? 7.855 13.734 4.234 1 98.5 446 THR B CA 1
ATOM 6793 C C . THR B 1 446 ? 8.18 12.25 4.23 1 98.5 446 THR B C 1
ATOM 6795 O O . THR B 1 446 ? 9.297 11.852 3.891 1 98.5 446 THR B O 1
ATOM 6798 N N . VAL B 1 447 ? 7.203 11.43 4.539 1 98.88 447 VAL B N 1
ATOM 6799 C CA . VAL B 1 447 ? 7.461 10 4.66 1 98.88 447 VAL B CA 1
ATOM 6800 C C . VAL B 1 447 ? 7.488 9.359 3.271 1 98.88 447 VAL B C 1
ATOM 6802 O O . VAL B 1 447 ? 8.406 8.609 2.947 1 98.88 447 VAL B O 1
ATOM 6805 N N . VAL B 1 448 ? 6.496 9.648 2.398 1 98.88 448 VAL B N 1
ATOM 6806 C CA . VAL B 1 448 ? 6.375 9.039 1.078 1 98.88 448 VAL B CA 1
ATOM 6807 C C . VAL B 1 448 ? 7.621 9.352 0.25 1 98.88 448 VAL B C 1
ATOM 6809 O O . VAL B 1 448 ? 8.266 8.438 -0.279 1 98.88 448 VAL B O 1
ATOM 6812 N N . PHE B 1 449 ? 7.973 10.609 0.155 1 98.94 449 PHE B N 1
ATOM 6813 C CA . PHE B 1 449 ? 9.078 10.984 -0.719 1 98.94 449 PHE B CA 1
ATOM 6814 C C . PHE B 1 449 ? 10.414 10.828 -0 1 98.94 449 PHE B C 1
ATOM 6816 O O . PHE B 1 449 ? 11.453 10.695 -0.641 1 98.94 449 PHE B O 1
ATOM 6823 N N . GLY B 1 450 ? 10.422 10.914 1.402 1 98.88 450 GLY B N 1
ATOM 6824 C CA . GLY B 1 450 ? 11.617 10.484 2.102 1 98.88 450 GLY B CA 1
ATOM 6825 C C . GLY B 1 450 ? 12.031 9.062 1.759 1 98.88 450 GLY B C 1
ATOM 6826 O O . GLY B 1 450 ? 13.188 8.812 1.408 1 98.88 450 GLY B O 1
ATOM 6827 N N . ARG B 1 451 ? 11.07 8.148 1.818 1 98.81 451 ARG B N 1
ATOM 6828 C CA . ARG B 1 451 ? 11.312 6.758 1.436 1 98.81 451 ARG B CA 1
ATOM 6829 C C . ARG B 1 451 ? 11.766 6.664 -0.018 1 98.81 451 ARG B C 1
ATOM 6831 O O . ARG B 1 451 ? 12.727 5.957 -0.329 1 98.81 451 ARG B O 1
ATOM 6838 N N . GLN B 1 452 ? 11.023 7.359 -0.889 1 98.81 452 GLN B N 1
ATOM 6839 C CA . GLN B 1 452 ? 11.344 7.312 -2.312 1 98.81 452 GLN B CA 1
ATOM 6840 C C . GLN B 1 452 ? 12.773 7.781 -2.574 1 98.81 452 GLN B C 1
ATOM 6842 O O . GLN B 1 452 ? 13.492 7.188 -3.381 1 98.81 452 GLN B O 1
ATOM 6847 N N . ALA B 1 453 ? 13.148 8.898 -1.908 1 98.88 453 ALA B N 1
ATOM 6848 C CA . ALA B 1 453 ? 14.516 9.391 -2.062 1 98.88 453 ALA B CA 1
ATOM 6849 C C . ALA B 1 453 ? 15.531 8.352 -1.599 1 98.88 453 ALA B C 1
ATOM 6851 O O . ALA B 1 453 ? 16.547 8.125 -2.262 1 98.88 453 ALA B O 1
ATOM 6852 N N . GLY B 1 454 ? 15.289 7.734 -0.43 1 98.75 454 GLY B N 1
ATOM 6853 C CA . GLY B 1 454 ? 16.156 6.676 0.053 1 98.75 454 GLY B CA 1
ATOM 6854 C C . GLY B 1 454 ? 16.281 5.508 -0.911 1 98.75 454 GLY B C 1
ATOM 6855 O O . GLY B 1 454 ? 17.375 4.984 -1.135 1 98.75 454 GLY B O 1
ATOM 6856 N N . ILE B 1 455 ? 15.164 5.125 -1.506 1 98.56 455 ILE B N 1
ATOM 6857 C CA . ILE B 1 455 ? 15.102 3.996 -2.43 1 98.56 455 ILE B CA 1
ATOM 6858 C C . ILE B 1 455 ? 15.875 4.328 -3.701 1 98.56 455 ILE B C 1
ATOM 6860 O O . ILE B 1 455 ? 16.75 3.564 -4.121 1 98.56 455 ILE B O 1
ATOM 6864 N N . GLN B 1 456 ? 15.609 5.473 -4.297 1 98.5 456 GLN B N 1
ATOM 6865 C CA . GLN B 1 456 ? 16.203 5.836 -5.582 1 98.5 456 GLN B CA 1
ATOM 6866 C C . GLN B 1 456 ? 17.688 6.109 -5.441 1 98.5 456 GLN B C 1
ATOM 6868 O O . GLN B 1 456 ? 18.469 5.766 -6.328 1 98.5 456 GLN B O 1
ATOM 6873 N N . ALA B 1 457 ? 18.031 6.77 -4.355 1 98.62 457 ALA B N 1
ATOM 6874 C CA . ALA B 1 457 ? 19.453 6.996 -4.113 1 98.62 457 ALA B CA 1
ATOM 6875 C C . ALA B 1 457 ? 20.188 5.676 -3.922 1 98.62 457 ALA B C 1
ATOM 6877 O O . ALA B 1 457 ? 21.312 5.516 -4.395 1 98.62 457 ALA B O 1
ATOM 6878 N N . SER B 1 458 ? 19.594 4.754 -3.18 1 98.31 458 SER B N 1
ATOM 6879 C CA . SER B 1 458 ? 20.188 3.438 -2.994 1 98.31 458 SER B CA 1
ATOM 6880 C C . SER B 1 458 ? 20.344 2.707 -4.324 1 98.31 458 SER B C 1
ATOM 6882 O O . SER B 1 458 ? 21.359 2.051 -4.562 1 98.31 458 SER B O 1
ATOM 6884 N N . LYS B 1 459 ? 19.328 2.764 -5.129 1 97.5 459 LYS B N 1
ATOM 6885 C CA . LYS B 1 459 ? 19.391 2.176 -6.465 1 97.5 459 LYS B CA 1
ATOM 6886 C C . LYS B 1 459 ? 20.578 2.734 -7.25 1 97.5 459 LYS B C 1
ATOM 6888 O O . LYS B 1 459 ? 21.312 1.983 -7.898 1 97.5 459 LYS B O 1
ATOM 6893 N N . PHE B 1 460 ? 20.797 4.035 -7.234 1 97.88 460 PHE B N 1
ATOM 6894 C CA . PHE B 1 460 ? 21.891 4.734 -7.918 1 97.88 460 PHE B CA 1
ATOM 6895 C C . PHE B 1 460 ? 23.25 4.266 -7.398 1 97.88 460 PHE B C 1
ATOM 6897 O O . PHE B 1 460 ? 24.156 3.984 -8.188 1 97.88 460 PHE B O 1
ATOM 6904 N N . VAL B 1 461 ? 23.344 4.168 -6.078 1 97.19 461 VAL B N 1
ATOM 6905 C CA . VAL B 1 461 ? 24.594 3.781 -5.426 1 97.19 461 VAL B CA 1
ATOM 6906 C C . VAL B 1 461 ? 24.969 2.363 -5.844 1 97.19 461 VAL B C 1
ATOM 6908 O O . VAL B 1 461 ? 26.156 2.049 -5.98 1 97.19 461 VAL B O 1
ATOM 6911 N N . ARG B 1 462 ? 23.969 1.492 -6.098 1 95.81 462 ARG B N 1
ATOM 6912 C CA . ARG B 1 462 ? 24.188 0.1 -6.477 1 95.81 462 ARG B CA 1
ATOM 6913 C C . ARG B 1 462 ? 24.516 -0.019 -7.965 1 95.81 462 ARG B C 1
ATOM 6915 O O . ARG B 1 462 ? 24.906 -1.088 -8.438 1 95.81 462 ARG B O 1
ATOM 6922 N N . GLY B 1 463 ? 24.344 1.023 -8.727 1 93.12 463 GLY B N 1
ATOM 6923 C CA . GLY B 1 463 ? 24.547 0.985 -10.164 1 93.12 463 GLY B CA 1
ATOM 6924 C C . GLY B 1 463 ? 23.406 0.344 -10.922 1 93.12 463 GLY B C 1
ATOM 6925 O O . GLY B 1 463 ? 23.594 -0.177 -12.023 1 93.12 463 GLY B O 1
ATOM 6926 N N . GLU B 1 464 ? 22.234 0.202 -10.328 1 80.19 464 GLU B N 1
ATOM 6927 C CA . GLU B 1 464 ? 21.062 -0.424 -10.914 1 80.19 464 GLU B CA 1
ATOM 6928 C C . GLU B 1 464 ? 20.203 0.6 -11.664 1 80.19 464 GLU B C 1
ATOM 6930 O O . GLU B 1 464 ? 18.984 0.457 -11.742 1 80.19 464 GLU B O 1
ATOM 6935 N N . ASN B 1 465 ? 20.719 1.508 -12.383 1 67 465 ASN B N 1
ATOM 6936 C CA . ASN B 1 465 ? 19.969 2.594 -12.984 1 67 465 ASN B CA 1
ATOM 6937 C C . ASN B 1 465 ? 19.094 2.096 -14.133 1 67 465 ASN B C 1
ATOM 6939 O O . ASN B 1 465 ? 19.5 1.213 -14.891 1 67 465 ASN B O 1
#

Sequence (930 aa):
MAKYEFKSSPIDLVNPSYDLVVIGAGGTGLSAALQAHELGASVAVFEKNEVLGGNTSKASSGMNAAESLVQFKHGIIDNKADFYQETLKGGGNLNDEAMLSYFVDHAALAIDWLKQYGVELDDLTITGGMSKKRAHRPASMAPVGGYLITGLLKSIEAARIPVFNKTKVVKVLQDEKGKVTGIDIVGPDGRRKVMAKAVILATGGFGASKEIIKKYRPDLEGYKTTNQAGATGDGLILGEEAGAELVQMDFIQVHPTAQTDGEKTFLIGEAVRGEGAILVNKAGQRFINELDTRKVVSAAITGLNEDGAYLIFDQGVRDHVKAVEFYDHIGLVEHGATLEELAGKIGVDAAGLEATVASWNEAVKGQDDQAFGRTTGMDRDISVAPYFAIHIHPAIHYTMGGLHINPETQVLGKDDKVIEGLYAAGEVSGGLHGNNRIGGNSVAETVVFGRQAGIQASKFVRGENMAKYEFKSSPIDLVNPSYDLVVIGAGGTGLSAALQAHELGASVAVFEKNEVLGGNTSKASSGMNAAESLVQFKHGIIDNKADFYQETLKGGGNLNDEAMLSYFVDHAALAIDWLKQYGVELDDLTITGGMSKKRAHRPASMAPVGGYLITGLLKSIEAARIPVFNKTKVVKVLQDEKGKVTGIDIVGPDGRRKVMAKAVILATGGFGASKEIIKKYRPDLEGYKTTNQAGATGDGLILGEEAGAELVQMDFIQVHPTAQTDGEKTFLIGEAVRGEGAILVNKAGQRFINELDTRKVVSAAITGLNEDGAYLIFDQGVRDHVKAVEFYDHIGLVEHGATLEELAGKIGVDAAGLEATVASWNEAVKGQDDQAFGRTTGMDRDISVAPYFAIHIHPAIHYTMGGLHINPETQVLGKDDKVIEGLYAAGEVSGGLHGNNRIGGNSVAETVVFGRQAGIQASKFVRGEN